Protein AF-0000000075214097 (afdb_homodimer)

Nearest PDB structures (foldseek):
  3n75-assembly1_A  TM=7.797E-01  e=4.223E-23  Escherichia coli K-12
  5xx1-assembly1_I  TM=7.774E-01  e=7.825E-19  Salmonella enterica subsp. enterica serovar Typhi
  6q6i-assembly1_A  TM=7.744E-01  e=2.572E-19  Pseudomonas aeruginosa
  8vr5-assembly2_B  TM=6.681E-01  e=1.565E-11  Psychrobacter cryohalolentis K5
  7lom-assembly1_A  TM=6.611E-01  e=1.716E-09  Homo sapiens

Radius of gyration: 27.34 Å; Cα contacts (8 Å, |Δi|>4): 2087; chains: 2; bounding box: 60×79×66 Å

Foldseek 3Di:
DDPVVVVVPQDFQELFWQQLSPFCVLVQDDPVPWDWDDPPPAFLLGGDPDLVVLFVLVCVLQVFPTKHKFLQALLLLLLLQCQLQDAAAFEAEEELQDFVSNLVSLQVSLYKYFYDYADADQLFFDGAEHDQVSQVVVCVVCVRHQEYEYEAPDPQAHGHQYDDPHFYEYEDQVCSCAPFPPAHHDHDGQKYKYNCRGFFQADPSIIMIGGRNPSRVVSSSVSSCVRGDSTHTVSRSVRSSSRSVCCVPVSVLVVVVVVLLVVLQPQDFDAWHQDDHRGSQKTKIFNQFWPAFQQVLQCCCCPVLSHHFHFGFGGTTIGGHHSSDDPVRSVSVSVSRHVVRVPIDTHHGDTHDHLDDQDSIDRFYADPDWDWAFLVPQAQFFARKFKDFPPPNRGSHTGRDGHHPSSSVNQVVGVVSPTHIAIPVRPPPTTGTTDDDD/DDPVVVVVPQDFQELFWQQLSPFCVLVQDDPVPWDWDDPPPAFLLGGDHDLVVLFVLVCVLQVFPTKHKFLQALLLLLLLQCQLQDAAAFEAEEELQDFVSNLVSLQVSLYKYFYDYADADQQFGDGAEHDQVSQVVSCVVCVRHQEYEYEAPDPQAHGHQYDDPHFYEYEDQVCSCAPFPPAHHDHDGQKYKYNCRGAFQADPSIIMIGGRNPSRVVSSSVSSCVRGDSTHTVSRSVRSSSRSVCCVPVSVLVVVVVVLLVVLQPQDFDAWHQDDHRGSQKTKIFNQFWPAFQQVLQCCCCPVLSHHFHFGFGGTTIGGHHSSDDPVRSVSVSVSRHVVRVPIDTHHGDTHDHLDDQDSIDRFYADPDWDWAFLVPQAQFFARKFKDFPPPNRGSHTGRDGHHPSSSVNQVVGVVSPTHIAIPVRPPPTTGTTDDDD

InterPro domains:
  IPR000310 Orn/Lys/Arg decarboxylase, major domain [PF01276] (15-247)
  IPR015421 Pyridoxal phosphate-dependent transferase, major domain [G3DSA:3.40.640.10] (3-251)
  IPR015424 Pyridoxal phosphate-dependent transferase [SSF53383] (10-328)
  IPR036633 Orn/Lys/Arg decarboxylase, C-terminal domain superfamily [SSF55904] (299-418)
  IPR052357 Orn/Lys/Arg decarboxylase class-I [PTHR43277] (9-423)

Solvent-accessible surface area (backbone atoms only — not comparable to full-atom values): 44249 Å² total; per-residue (Å²): 124,54,47,53,63,55,48,74,63,66,78,55,47,62,28,22,48,27,8,23,55,58,41,70,90,70,67,62,65,31,46,81,50,46,40,54,81,45,90,90,59,34,38,88,81,63,47,79,41,30,54,35,52,42,27,49,48,48,16,62,75,71,68,34,73,41,36,42,83,27,73,24,15,37,44,29,38,46,35,12,48,50,60,42,70,50,57,72,61,36,36,30,36,32,35,54,75,28,44,47,47,57,54,48,40,32,31,77,35,46,22,36,38,34,54,43,76,49,42,68,40,44,60,60,54,46,69,44,35,53,54,59,68,60,52,52,50,54,46,69,76,37,78,73,44,58,33,38,38,39,51,33,29,30,93,65,17,23,61,47,89,56,84,69,97,51,52,29,38,32,44,14,38,70,34,46,51,34,59,40,54,95,45,50,72,53,82,79,44,38,34,38,26,18,12,36,6,50,35,29,53,20,46,50,24,29,16,36,33,32,28,53,38,72,90,41,47,66,44,29,52,53,33,42,57,65,45,31,33,90,51,60,34,43,38,52,51,33,21,44,39,48,28,47,55,44,57,73,71,47,47,70,55,39,43,55,50,49,51,52,46,51,56,57,70,63,59,85,60,90,40,44,40,75,54,90,54,63,32,70,46,31,41,37,41,30,30,35,36,25,79,53,41,7,38,55,52,47,47,47,36,37,72,75,66,31,33,40,61,52,39,55,35,54,21,21,30,34,32,36,57,38,87,34,61,49,72,66,56,54,50,50,48,50,49,52,52,52,59,53,30,73,73,56,49,80,30,83,57,68,77,38,77,75,79,57,75,84,63,60,57,49,56,42,48,68,64,92,64,55,37,81,28,45,51,90,68,35,56,76,36,35,26,36,35,45,30,22,38,59,74,80,37,31,51,60,38,46,27,56,35,62,35,41,64,64,44,50,51,49,53,52,51,41,42,73,44,56,24,48,64,48,35,69,85,62,45,57,86,56,28,42,44,21,45,67,75,131,124,53,48,55,64,56,48,74,61,67,77,53,46,62,29,21,51,26,9,24,55,58,40,72,89,69,67,62,67,32,47,81,50,46,38,54,80,43,92,89,59,34,38,90,82,63,48,79,42,32,52,34,51,43,26,50,47,48,17,62,75,70,67,35,75,42,36,41,82,27,72,23,14,39,42,30,38,46,34,13,48,49,60,42,69,50,56,72,59,37,35,31,36,32,35,55,75,28,44,47,47,56,52,46,41,33,31,77,37,47,22,36,37,34,54,41,76,49,42,68,42,43,60,61,54,48,68,44,35,54,53,58,68,61,51,53,51,53,48,68,76,37,77,74,44,56,34,38,39,40,49,33,30,28,92,66,17,23,60,45,92,55,85,68,96,52,51,28,38,30,44,13,40,70,35,48,50,34,61,41,54,96,45,48,72,54,85,80,45,38,34,38,25,19,12,36,6,49,35,29,51,21,46,51,23,28,15,36,36,32,27,52,39,71,88,40,48,67,43,29,52,54,34,43,56,65,46,30,34,90,51,61,33,42,39,52,52,33,21,46,38,49,28,47,52,44,57,74,71,46,45,70,54,39,45,57,48,48,52,54,46,52,57,56,68,63,59,85,58,91,40,45,40,74,55,90,54,62,33,70,46,32,41,36,40,30,31,34,36,26,79,54,41,8,39,54,50,48,46,47,35,37,71,76,67,32,34,39,62,53,39,56,35,54,19,22,29,32,31,35,58,38,86,32,61,51,73,66,56,55,50,51,50,49,50,51,53,52,59,54,29,72,72,56,49,78,29,84,57,66,77,38,76,73,78,57,75,84,62,60,57,48,56,41,48,66,63,92,66,54,37,81,30,45,50,89,67,35,58,76,37,37,26,35,37,44,30,24,38,57,75,82,38,31,51,59,39,46,28,56,36,62,35,42,65,64,43,51,51,48,53,51,51,41,43,73,43,57,24,48,66,47,36,72,85,63,45,56,86,56,28,43,45,21,47,66,75,131

Structure (mmCIF, N/CA/C/O backbone):
data_AF-0000000075214097-model_v1
#
loop_
_entity.id
_entity.type
_entity.pdbx_description
1 polymer 'Arginine/lysine/ornithine decarboxylase'
#
loop_
_atom_site.group_PDB
_atom_site.id
_atom_site.type_symbol
_atom_site.label_atom_id
_atom_site.label_alt_id
_atom_site.label_comp_id
_atom_site.label_asym_id
_atom_site.label_entity_id
_atom_site.label_seq_id
_atom_site.pdbx_PDB_ins_code
_atom_site.Cartn_x
_atom_site.Cartn_y
_atom_site.Cartn_z
_atom_site.occupancy
_atom_site.B_iso_or_equiv
_atom_site.auth_seq_id
_atom_site.auth_comp_id
_atom_site.auth_asym_id
_atom_site.auth_atom_id
_atom_site.pdbx_PDB_model_num
ATOM 1 N N . MET A 1 1 ? -21.297 -0.628 -16.516 1 75.25 1 MET A N 1
ATOM 2 C CA . MET A 1 1 ? -21.547 -1.073 -15.148 1 75.25 1 MET A CA 1
ATOM 3 C C . MET A 1 1 ? -20.406 -0.669 -14.219 1 75.25 1 MET A C 1
ATOM 5 O O . MET A 1 1 ? -19.234 -0.774 -14.586 1 75.25 1 MET A O 1
ATOM 9 N N . ASN A 1 2 ? -20.766 -0.105 -13.117 1 88.5 2 ASN A N 1
ATOM 10 C CA . ASN A 1 2 ? -19.719 0.339 -12.195 1 88.5 2 ASN A CA 1
ATOM 11 C C . ASN A 1 2 ? -19.281 -0.787 -11.266 1 88.5 2 ASN A C 1
ATOM 13 O O . ASN A 1 2 ? -19.906 -1.842 -11.211 1 88.5 2 ASN A O 1
ATOM 17 N N . LEU A 1 3 ? -18.125 -0.649 -10.805 1 87.69 3 LEU A N 1
ATOM 18 C CA . LEU A 1 3 ? -17.516 -1.663 -9.953 1 87.69 3 LEU A CA 1
ATOM 19 C C . LEU A 1 3 ? -18.438 -2.041 -8.797 1 87.69 3 LEU A C 1
ATOM 21 O O . LEU A 1 3 ? -18.625 -3.227 -8.516 1 87.69 3 LEU A O 1
ATOM 25 N N . HIS A 1 4 ? -19.078 -1.095 -8.227 1 88.88 4 HIS A N 1
ATOM 26 C CA . HIS A 1 4 ? -19.953 -1.3 -7.078 1 88.88 4 HIS A CA 1
ATOM 27 C C . HIS A 1 4 ? -21.094 -2.242 -7.418 1 88.88 4 HIS A C 1
ATOM 29 O O . HIS A 1 4 ? -21.344 -3.211 -6.699 1 88.88 4 HIS A O 1
ATOM 35 N N . ASP A 1 5 ? -21.75 -1.988 -8.492 1 89.44 5 ASP A N 1
ATOM 36 C CA . ASP A 1 5 ? -22.906 -2.789 -8.906 1 89.44 5 ASP A CA 1
ATOM 37 C C . ASP A 1 5 ? -22.484 -4.215 -9.258 1 89.44 5 ASP A C 1
ATOM 39 O O . ASP A 1 5 ? -23.172 -5.176 -8.922 1 89.44 5 ASP A O 1
ATOM 43 N N . LYS A 1 6 ? -21.391 -4.355 -9.898 1 89.06 6 LYS A N 1
ATOM 44 C CA . LYS A 1 6 ? -20.891 -5.672 -10.305 1 89.06 6 LYS A CA 1
ATOM 45 C C . LYS A 1 6 ? -20.562 -6.527 -9.086 1 89.06 6 LYS A C 1
ATOM 47 O O . LYS A 1 6 ? -20.859 -7.727 -9.062 1 89.06 6 LYS A O 1
ATOM 52 N N . LEU A 1 7 ? -19.984 -5.93 -8.109 1 89.94 7 LEU A N 1
ATOM 53 C CA . LEU A 1 7 ? -19.562 -6.652 -6.91 1 89.94 7 LEU A CA 1
ATOM 54 C C . LEU A 1 7 ? -20.781 -7.133 -6.117 1 89.94 7 LEU A C 1
ATOM 56 O O . LEU A 1 7 ? -20.75 -8.203 -5.512 1 89.94 7 LEU A O 1
ATOM 60 N N . LYS A 1 8 ? -21.812 -6.438 -6.133 1 86.69 8 LYS A N 1
ATOM 61 C CA . LYS A 1 8 ? -23.031 -6.797 -5.406 1 86.69 8 LYS A CA 1
ATOM 62 C C . LYS A 1 8 ? -23.734 -7.988 -6.051 1 86.69 8 LYS A C 1
ATOM 64 O O . LYS A 1 8 ? -24.5 -8.688 -5.398 1 86.69 8 LYS A O 1
ATOM 69 N N . ASP A 1 9 ? -23.375 -8.258 -7.297 1 87.25 9 ASP A N 1
ATOM 70 C CA . ASP A 1 9 ? -24.109 -9.242 -8.07 1 87.25 9 ASP A CA 1
ATOM 71 C C . ASP A 1 9 ? -23.328 -10.547 -8.203 1 87.25 9 ASP A C 1
ATOM 73 O O . ASP A 1 9 ? -23.688 -11.422 -8.984 1 87.25 9 ASP A O 1
ATOM 77 N N . ILE A 1 10 ? -22.344 -10.68 -7.445 1 87.81 10 ILE A N 1
ATOM 78 C CA . ILE A 1 10 ? -21.547 -11.898 -7.531 1 87.81 10 ILE A CA 1
ATOM 79 C C . ILE A 1 10 ? -22.391 -13.086 -7.043 1 87.81 10 ILE A C 1
ATOM 81 O O . ILE A 1 10 ? -22.953 -13.047 -5.945 1 87.81 10 ILE A O 1
ATOM 85 N N . ASP A 1 11 ? -22.438 -14.18 -7.867 1 89.06 11 ASP A N 1
ATOM 86 C CA . ASP A 1 11 ? -23.281 -15.305 -7.512 1 89.06 11 ASP A CA 1
ATOM 87 C C . ASP A 1 11 ? -22.516 -16.625 -7.605 1 89.06 11 ASP A C 1
ATOM 89 O O . ASP A 1 11 ? -23.125 -17.703 -7.562 1 89.06 11 ASP A O 1
ATOM 93 N N . THR A 1 12 ? -21.25 -16.609 -7.754 1 93.25 12 THR A N 1
ATOM 94 C CA . THR A 1 12 ? -20.453 -17.812 -7.844 1 93.25 12 THR A CA 1
ATOM 95 C C . THR A 1 12 ? -19.812 -18.141 -6.496 1 93.25 12 THR A C 1
ATOM 97 O O . THR A 1 12 ? -19.562 -17.234 -5.688 1 93.25 12 THR A O 1
ATOM 100 N N . TYR A 1 13 ? -19.625 -19.422 -6.215 1 95.81 13 TYR A N 1
ATOM 101 C CA . TYR A 1 13 ? -18.875 -19.844 -5.035 1 95.81 13 TYR A CA 1
ATOM 102 C C . TYR A 1 13 ? -17.375 -19.625 -5.246 1 95.81 13 TYR A C 1
ATOM 104 O O . TYR A 1 13 ? -16.828 -20 -6.289 1 95.81 13 TYR A O 1
ATOM 112 N N . PRO A 1 14 ? -16.734 -19.062 -4.281 1 96.38 14 PRO A N 1
ATOM 113 C CA . PRO A 1 14 ? -15.352 -18.625 -4.477 1 96.38 14 PRO A CA 1
ATOM 114 C C . PRO A 1 14 ? -14.344 -19.703 -4.082 1 96.38 14 PRO A C 1
ATOM 116 O O . PRO A 1 14 ? -13.758 -19.641 -2.998 1 96.38 14 PRO A O 1
ATOM 119 N N . PHE A 1 15 ? -14.023 -20.594 -4.965 1 97.69 15 PHE A N 1
ATOM 120 C CA . PHE A 1 15 ? -12.844 -21.422 -4.715 1 97.69 15 PHE A CA 1
ATOM 121 C C . PHE A 1 15 ? -11.57 -20.703 -5.129 1 97.69 15 PHE A C 1
ATOM 123 O O . PHE A 1 15 ? -10.766 -21.234 -5.887 1 97.69 15 PHE A O 1
ATOM 130 N N . HIS A 1 16 ? -11.5 -19.547 -4.707 1 96.31 16 HIS A N 1
ATOM 131 C CA . HIS A 1 16 ? -10.391 -18.625 -4.875 1 96.31 16 HIS A CA 1
ATOM 132 C C . HIS A 1 16 ? -10.227 -17.734 -3.648 1 96.31 16 HIS A C 1
ATOM 134 O O . HIS A 1 16 ? -11.062 -17.766 -2.738 1 96.31 16 HIS A O 1
ATOM 140 N N . MET A 1 17 ? -9.133 -17.031 -3.523 1 95 17 MET A N 1
ATOM 141 C CA . MET A 1 17 ? -8.945 -16.047 -2.465 1 95 17 MET A CA 1
ATOM 142 C C . MET A 1 17 ? -10.016 -14.961 -2.537 1 95 17 MET A C 1
ATOM 144 O O . MET A 1 17 ? -10.578 -14.703 -3.604 1 95 17 MET A O 1
ATOM 148 N N . PRO A 1 18 ? -10.367 -14.289 -1.424 1 97 18 PRO A N 1
ATOM 149 C CA . PRO A 1 18 ? -9.641 -14.289 -0.15 1 97 18 PRO A CA 1
ATOM 150 C C . PRO A 1 18 ? -10.039 -15.461 0.75 1 97 18 PRO A C 1
ATOM 152 O O . PRO A 1 18 ? -10.992 -16.188 0.445 1 97 18 PRO A O 1
ATOM 155 N N . GLY A 1 19 ? -9.25 -15.617 1.762 1 97.62 19 GLY A N 1
ATOM 156 C CA . GLY A 1 19 ? -9.336 -16.797 2.605 1 97.62 19 GLY A CA 1
ATOM 157 C C . GLY A 1 19 ? -10.609 -16.844 3.426 1 97.62 19 GLY A C 1
ATOM 158 O O . GLY A 1 19 ? -11.086 -17.938 3.775 1 97.62 19 GLY A O 1
ATOM 159 N N . HIS A 1 20 ? -11.227 -15.727 3.721 1 97.06 20 HIS A N 1
ATOM 160 C CA . HIS A 1 20 ? -12.43 -15.711 4.547 1 97.06 20 HIS A CA 1
ATOM 161 C C . HIS A 1 20 ? -13.656 -16.094 3.729 1 97.06 20 HIS A C 1
ATOM 163 O O . HIS A 1 20 ? -14.711 -16.391 4.293 1 97.06 20 HIS A O 1
ATOM 169 N N . LYS A 1 21 ? -13.555 -16.172 2.398 1 96.56 21 LYS A N 1
ATOM 170 C CA . LYS A 1 21 ? -14.594 -16.656 1.495 1 96.56 21 LYS A CA 1
ATOM 171 C C . LYS A 1 21 ? -15.898 -15.891 1.678 1 96.56 21 LYS A C 1
ATOM 173 O O . LYS A 1 21 ? -16.984 -16.422 1.444 1 96.56 21 LYS A O 1
ATOM 178 N N . ARG A 1 22 ? -15.805 -14.672 2.172 1 93.44 22 ARG A N 1
ATOM 179 C CA . ARG A 1 22 ? -16.969 -13.844 2.471 1 93.44 22 ARG A CA 1
ATOM 180 C C . ARG A 1 22 ? -17.906 -14.547 3.447 1 93.44 22 ARG A C 1
ATOM 182 O O . ARG A 1 22 ? -19.125 -14.352 3.393 1 93.44 22 ARG A O 1
ATOM 189 N N . ASN A 1 23 ? -17.266 -15.406 4.258 1 94.88 23 ASN A N 1
ATOM 190 C CA . ASN A 1 23 ? -18 -16.109 5.305 1 94.88 23 ASN A CA 1
ATOM 191 C C . ASN A 1 23 ? -18.234 -15.219 6.523 1 94.88 23 ASN A C 1
ATOM 193 O O . ASN A 1 23 ? -17.281 -14.781 7.164 1 94.88 23 ASN A O 1
ATOM 197 N N . ASP A 1 24 ? -19.422 -15.008 6.961 1 92.94 24 ASP A N 1
ATOM 198 C CA . ASP A 1 24 ? -19.797 -14.086 8.031 1 92.94 24 ASP A CA 1
ATOM 199 C C . ASP A 1 24 ? -19.359 -14.625 9.391 1 92.94 24 ASP A C 1
ATOM 201 O O . ASP A 1 24 ? -19.344 -13.891 10.383 1 92.94 24 ASP A O 1
ATOM 205 N N . LYS A 1 25 ? -19.031 -15.836 9.438 1 93.44 25 LYS A N 1
ATOM 206 C CA . LYS A 1 25 ? -18.688 -16.469 10.711 1 93.44 25 LYS A CA 1
ATOM 207 C C . LYS A 1 25 ? -17.469 -15.789 11.344 1 93.44 25 LYS A C 1
ATOM 209 O O . LYS A 1 25 ? -17.281 -15.852 12.562 1 93.44 25 LYS A O 1
ATOM 214 N N . PHE A 1 26 ? -16.672 -15.117 10.531 1 94.62 26 PHE A N 1
ATOM 215 C CA . PHE A 1 26 ? -15.438 -14.539 11.062 1 94.62 26 PHE A CA 1
ATOM 216 C C . PHE A 1 26 ? -15.695 -13.164 11.648 1 94.62 26 PHE A C 1
ATOM 218 O O . PHE A 1 26 ? -14.836 -12.602 12.328 1 94.62 26 PHE A O 1
ATOM 225 N N . GLY A 1 27 ? -16.828 -12.508 11.383 1 92.62 27 GLY A N 1
ATOM 226 C CA . GLY A 1 27 ? -17.203 -11.242 11.992 1 92.62 27 GLY A CA 1
ATOM 227 C C . GLY A 1 27 ? -16.328 -10.086 11.555 1 92.62 27 GLY A C 1
ATOM 228 O O . GLY A 1 27 ? -16.016 -9.195 12.359 1 92.62 27 GLY A O 1
ATOM 229 N N . ILE A 1 28 ? -15.836 -10.133 10.344 1 91.69 28 ILE A N 1
ATOM 230 C CA . ILE A 1 28 ? -14.992 -9.055 9.828 1 91.69 28 ILE A CA 1
ATOM 231 C C . ILE A 1 28 ? -15.836 -7.816 9.562 1 91.69 28 ILE A C 1
ATOM 233 O O . ILE A 1 28 ? -16.812 -7.875 8.812 1 91.69 28 ILE A O 1
ATOM 237 N N . LEU A 1 29 ? -15.445 -6.68 10.086 1 87.75 29 LEU A N 1
ATOM 238 C CA . LEU A 1 29 ? -16.219 -5.445 10 1 87.75 29 LEU A CA 1
ATOM 239 C C . LEU A 1 29 ? -15.734 -4.59 8.828 1 87.75 29 LEU A C 1
ATOM 241 O O . LEU A 1 29 ? -14.711 -4.887 8.219 1 87.75 29 LEU A O 1
ATOM 245 N N . GLY A 1 30 ? -16.562 -3.551 8.562 1 90.31 30 GLY A N 1
ATOM 246 C CA . GLY A 1 30 ? -16.266 -2.715 7.406 1 90.31 30 GLY A CA 1
ATOM 247 C C . GLY A 1 30 ? -16.109 -1.246 7.754 1 90.31 30 GLY A C 1
ATOM 248 O O . GLY A 1 30 ? -15.344 -0.89 8.648 1 90.31 30 GLY A O 1
ATOM 249 N N . SER A 1 31 ? -16.875 -0.39 7.074 1 88.06 31 SER A N 1
ATOM 250 C CA . SER A 1 31 ? -16.719 1.06 7.145 1 88.06 31 SER A CA 1
ATOM 251 C C . SER A 1 31 ? -17.094 1.591 8.523 1 88.06 31 SER A C 1
ATOM 253 O O . SER A 1 31 ? -16.656 2.67 8.922 1 88.06 31 SER A O 1
ATOM 255 N N . GLU A 1 32 ? -17.797 0.871 9.305 1 89.38 32 GLU A N 1
ATOM 256 C CA . GLU A 1 32 ? -18.328 1.339 10.586 1 89.38 32 GLU A CA 1
ATOM 257 C C . GLU A 1 32 ? -17.203 1.49 11.617 1 89.38 32 GLU A C 1
ATOM 259 O O . GLU A 1 32 ? -17.391 2.131 12.656 1 89.38 32 GLU A O 1
ATOM 264 N N . ILE A 1 33 ? -16.016 0.904 11.297 1 90.31 33 ILE A N 1
ATOM 265 C CA . ILE A 1 33 ? -14.93 1.006 12.266 1 90.31 33 ILE A CA 1
ATOM 266 C C . ILE A 1 33 ? -13.773 1.81 11.656 1 90.31 33 ILE A C 1
ATOM 268 O O . ILE A 1 33 ? -12.688 1.864 12.227 1 90.31 33 ILE A O 1
ATOM 272 N N . ASP A 1 34 ? -14.016 2.352 10.539 1 92.31 34 ASP A N 1
ATOM 273 C CA . ASP A 1 34 ? -12.953 3.037 9.812 1 92.31 34 ASP A CA 1
ATOM 274 C C . ASP A 1 34 ? -12.562 4.336 10.508 1 92.31 34 ASP A C 1
ATOM 276 O O . ASP A 1 34 ? -13.406 5.203 10.734 1 92.31 34 ASP A O 1
ATOM 280 N N . ILE A 1 35 ? -11.297 4.422 10.859 1 86.19 35 ILE A N 1
ATOM 281 C CA . ILE A 1 35 ? -10.727 5.602 11.5 1 86.19 35 ILE A CA 1
ATOM 282 C C . ILE A 1 35 ? -9.312 5.844 10.977 1 86.19 35 ILE A C 1
ATOM 284 O O . ILE A 1 35 ? -8.797 5.051 10.188 1 86.19 35 ILE A O 1
ATOM 288 N N . THR A 1 36 ? -8.742 6.938 11.328 1 83.12 36 THR A N 1
ATOM 289 C CA . THR A 1 36 ? -7.316 7.199 11.156 1 83.12 36 THR A CA 1
ATOM 290 C C . THR A 1 36 ? -6.566 7.008 12.469 1 83.12 36 THR A C 1
ATOM 292 O O . THR A 1 36 ? -7.117 6.477 13.438 1 83.12 36 THR A O 1
ATOM 295 N N . GLU A 1 37 ? -5.242 7.363 12.391 1 81.62 37 GLU A N 1
ATOM 296 C CA . GLU A 1 37 ? -4.473 7.309 13.633 1 81.62 37 GLU A CA 1
ATOM 297 C C . GLU A 1 37 ? -4.891 8.422 14.594 1 81.62 37 GLU A C 1
ATOM 299 O O . GLU A 1 37 ? -4.609 9.594 14.344 1 81.62 37 GLU A O 1
ATOM 304 N N . ILE A 1 38 ? -5.719 8.062 15.539 1 78.75 38 ILE A N 1
ATOM 305 C CA . ILE A 1 38 ? -6.164 9 16.562 1 78.75 38 ILE A CA 1
ATOM 306 C C . ILE A 1 38 ? -5.652 8.555 17.938 1 78.75 38 ILE A C 1
ATOM 308 O O . ILE A 1 38 ? -5.027 7.496 18.047 1 78.75 38 ILE A O 1
ATOM 312 N N . ASP A 1 39 ? -5.816 9.352 18.859 1 76.56 39 ASP A N 1
ATOM 313 C CA . ASP A 1 39 ? -5.324 9.07 20.203 1 76.56 39 ASP A CA 1
ATOM 314 C C . ASP A 1 39 ? -5.812 7.715 20.688 1 76.56 39 ASP A C 1
ATOM 316 O O . ASP A 1 39 ? -6.977 7.359 20.5 1 76.56 39 ASP A O 1
ATOM 320 N N . ASP A 1 40 ? -4.945 6.949 21.172 1 75.62 40 ASP A N 1
ATOM 321 C CA . ASP A 1 40 ? -5.223 5.684 21.844 1 75.62 40 ASP A CA 1
ATOM 322 C C . ASP A 1 40 ? -5.316 4.539 20.828 1 75.62 40 ASP A C 1
ATOM 324 O O . ASP A 1 40 ? -5.473 3.379 21.219 1 75.62 40 ASP A O 1
ATOM 328 N N . PHE A 1 41 ? -5.207 4.844 19.609 1 83 41 PHE A N 1
ATOM 329 C CA . PHE A 1 41 ? -5.363 3.76 18.656 1 83 41 PHE A CA 1
ATOM 330 C C . PHE A 1 41 ? -4.039 3.447 17.969 1 83 41 PHE A C 1
ATOM 332 O O . PHE A 1 41 ? -4.012 2.795 16.922 1 83 41 PHE A O 1
ATOM 339 N N . ASP A 1 42 ? -3.004 3.887 18.547 1 84.38 42 ASP A N 1
ATOM 340 C CA . ASP A 1 42 ? -1.665 3.434 18.172 1 84.38 42 ASP A CA 1
ATOM 341 C C . ASP A 1 42 ? -1.251 3.98 16.812 1 84.38 42 ASP A C 1
ATOM 343 O O . ASP A 1 42 ? -1.905 4.875 16.266 1 84.38 42 ASP A O 1
ATOM 347 N N . ASN A 1 43 ? -0.027 3.744 16.359 1 80.5 43 ASN A N 1
ATOM 348 C CA . ASN A 1 43 ? 0.61 4.113 15.094 1 80.5 43 ASN A CA 1
ATOM 349 C C . ASN A 1 43 ? 1.379 2.939 14.492 1 80.5 43 ASN A C 1
ATOM 351 O O . ASN A 1 43 ? 2.326 2.438 15.094 1 80.5 43 ASN A O 1
ATOM 355 N N . LEU A 1 44 ? 0.912 2.535 13.352 1 83.94 44 LEU A N 1
ATOM 356 C CA . LEU A 1 44 ? 1.504 1.357 12.727 1 83.94 44 LEU A CA 1
ATOM 357 C C . LEU A 1 44 ? 3.008 1.532 12.555 1 83.94 44 LEU A C 1
ATOM 359 O O . LEU A 1 44 ? 3.766 0.563 12.641 1 83.94 44 LEU A O 1
ATOM 363 N N . HIS A 1 45 ? 3.422 2.709 12.242 1 83.12 45 HIS A N 1
ATOM 364 C CA . HIS A 1 45 ? 4.828 2.971 11.961 1 83.12 45 HIS A CA 1
ATOM 365 C C . HIS A 1 45 ? 5.625 3.15 13.25 1 83.12 45 HIS A C 1
ATOM 367 O O . HIS A 1 45 ? 6.852 3.268 13.211 1 83.12 45 HIS A O 1
ATOM 373 N N . SER A 1 46 ? 5.02 3.191 14.32 1 86.12 46 SER A N 1
ATOM 374 C CA . SER A 1 46 ? 5.609 3.174 15.656 1 86.12 46 SER A CA 1
ATOM 375 C C . SER A 1 46 ? 4.652 2.566 16.672 1 86.12 46 SER A C 1
ATOM 377 O O . SER A 1 46 ? 4.234 3.24 17.625 1 86.12 46 SER A O 1
ATOM 379 N N . PRO A 1 47 ? 4.426 1.304 16.547 1 86.44 47 PRO A N 1
ATOM 380 C CA . PRO A 1 47 ? 3.379 0.685 17.359 1 86.44 47 PRO A CA 1
ATOM 381 C C . PRO A 1 47 ? 3.791 0.512 18.812 1 86.44 47 PRO A C 1
ATOM 383 O O . PRO A 1 47 ? 4.934 0.15 19.094 1 86.44 47 PRO A O 1
ATOM 386 N N . SER A 1 48 ? 2.92 0.777 19.734 1 86.31 48 SER A N 1
ATOM 387 C CA . SER A 1 48 ? 3.182 0.649 21.156 1 86.31 48 SER A CA 1
ATOM 388 C C . SER A 1 48 ? 1.933 0.204 21.922 1 86.31 48 SER A C 1
ATOM 390 O O . SER A 1 48 ? 1.976 -0.008 23.125 1 86.31 48 SER A O 1
ATOM 392 N N . GLY A 1 49 ? 0.808 -0.017 21.219 1 91.75 49 GLY A N 1
ATOM 393 C CA . GLY A 1 49 ? -0.465 -0.369 21.828 1 91.75 49 GLY A CA 1
ATOM 394 C C . GLY A 1 49 ? -1.185 -1.488 21.094 1 91.75 49 GLY A C 1
ATOM 395 O O . GLY A 1 49 ? -0.664 -2.6 20.984 1 91.75 49 GLY A O 1
ATOM 396 N N . VAL A 1 50 ? -2.34 -1.153 20.594 1 91.69 50 VAL A N 1
ATOM 397 C CA . VAL A 1 50 ? -3.227 -2.176 20.062 1 91.69 50 VAL A CA 1
ATOM 398 C C . VAL A 1 50 ? -2.617 -2.768 18.781 1 91.69 50 VAL A C 1
ATOM 400 O O . VAL A 1 50 ? -2.787 -3.957 18.5 1 91.69 50 VAL A O 1
ATOM 403 N N . ILE A 1 51 ? -1.989 -1.984 18.031 1 93.88 51 ILE A N 1
ATOM 404 C CA . ILE A 1 51 ? -1.354 -2.498 16.828 1 93.88 51 ILE A CA 1
ATOM 405 C C . ILE A 1 51 ? -0.167 -3.383 17.203 1 93.88 51 ILE A C 1
ATOM 407 O O . ILE A 1 51 ? 0.037 -4.441 16.609 1 93.88 51 ILE A O 1
ATOM 411 N N . LYS A 1 52 ? 0.629 -2.936 18.156 1 94.38 52 LYS A N 1
ATOM 412 C CA . LYS A 1 52 ? 1.722 -3.758 18.672 1 94.38 52 LYS A CA 1
ATOM 413 C C . LYS A 1 52 ? 1.211 -5.109 19.156 1 94.38 52 LYS A C 1
ATOM 415 O O . LYS A 1 52 ? 1.829 -6.145 18.891 1 94.38 52 LYS A O 1
ATOM 420 N N . ASN A 1 53 ? 0.088 -5.09 19.844 1 96.31 53 ASN A N 1
ATOM 421 C CA . ASN A 1 53 ? -0.524 -6.328 20.312 1 96.31 53 ASN A CA 1
ATOM 422 C C . ASN A 1 53 ? -0.83 -7.277 19.156 1 96.31 53 ASN A C 1
ATOM 424 O O . ASN A 1 53 ? -0.613 -8.484 19.266 1 96.31 53 ASN A O 1
ATOM 428 N N . THR A 1 54 ? -1.356 -6.754 18.125 1 97.38 54 THR A N 1
ATOM 429 C CA . THR A 1 54 ? -1.644 -7.559 16.938 1 97.38 54 THR A CA 1
ATOM 430 C C . THR A 1 54 ? -0.357 -8.133 16.344 1 97.38 54 THR A C 1
ATOM 432 O O . THR A 1 54 ? -0.309 -9.305 15.977 1 97.38 54 THR A O 1
ATOM 435 N N . GLU A 1 55 ? 0.687 -7.324 16.266 1 98.06 55 GLU A N 1
ATOM 436 C CA . GLU A 1 55 ? 1.971 -7.801 15.758 1 98.06 55 GLU A CA 1
ATOM 437 C C . GLU A 1 55 ? 2.557 -8.875 16.672 1 98.06 55 GLU A C 1
ATOM 439 O O . GLU A 1 55 ? 3.189 -9.82 16.188 1 98.06 55 GLU A O 1
ATOM 444 N N . ASP A 1 56 ? 2.359 -8.727 17.922 1 97.75 56 ASP A N 1
ATOM 445 C CA . ASP A 1 56 ? 2.822 -9.734 18.875 1 97.75 56 ASP A CA 1
ATOM 446 C C . ASP A 1 56 ? 2.074 -11.047 18.688 1 97.75 56 ASP A C 1
ATOM 448 O O . ASP A 1 56 ? 2.652 -12.125 18.844 1 97.75 56 ASP A O 1
ATOM 452 N N . LYS A 1 57 ? 0.799 -10.977 18.438 1 98.06 57 LYS A N 1
ATOM 453 C CA . LYS A 1 57 ? 0.047 -12.188 18.125 1 98.06 57 LYS A CA 1
ATOM 454 C C . LYS A 1 57 ? 0.624 -12.883 16.891 1 98.06 57 LYS A C 1
ATOM 456 O O . LYS A 1 57 ? 0.778 -14.102 16.875 1 98.06 57 LYS A O 1
ATOM 461 N N . LEU A 1 58 ? 0.93 -12.078 15.906 1 98.56 58 LEU A N 1
ATOM 462 C CA . LEU A 1 58 ? 1.533 -12.625 14.695 1 98.56 58 LEU A CA 1
ATOM 463 C C . LEU A 1 58 ? 2.871 -13.289 15.008 1 98.56 58 LEU A C 1
ATOM 465 O O . LEU A 1 58 ? 3.141 -14.398 14.547 1 98.56 58 LEU A O 1
ATOM 469 N N . LYS A 1 59 ? 3.707 -12.602 15.75 1 98.31 59 LYS A N 1
ATOM 470 C CA . LYS A 1 59 ? 4.984 -13.156 16.188 1 98.31 59 LYS A CA 1
ATOM 471 C C . LYS A 1 59 ? 4.793 -14.508 16.875 1 98.31 59 LYS A C 1
ATOM 473 O O . LYS A 1 59 ? 5.547 -15.445 16.609 1 98.31 59 LYS A O 1
ATOM 478 N N . SER A 1 60 ? 3.795 -14.586 17.672 1 97.81 60 SER A N 1
ATOM 479 C CA . SER A 1 60 ? 3.518 -15.812 18.406 1 97.81 60 SER A CA 1
ATOM 480 C C . SER A 1 60 ? 3.057 -16.922 17.469 1 97.81 60 SER A C 1
ATOM 482 O O . SER A 1 60 ? 3.453 -18.078 17.625 1 97.81 60 SER A O 1
ATOM 484 N N . ILE A 1 61 ? 2.242 -16.578 16.547 1 97.81 61 ILE A N 1
ATOM 485 C CA . ILE A 1 61 ? 1.693 -17.547 15.602 1 97.81 61 ILE A CA 1
ATOM 486 C C . ILE A 1 61 ? 2.82 -18.156 14.766 1 97.81 61 ILE A C 1
ATOM 488 O O . ILE A 1 61 ? 2.865 -19.375 14.562 1 97.81 61 ILE A O 1
ATOM 492 N N . TYR A 1 62 ? 3.766 -17.344 14.344 1 98.25 62 TYR A N 1
ATOM 493 C CA . TYR A 1 62 ? 4.758 -17.797 13.383 1 98.25 62 TYR A CA 1
ATOM 494 C C . TYR A 1 62 ? 6.098 -18.062 14.062 1 98.25 62 TYR A C 1
ATOM 496 O O . TYR A 1 62 ? 7.039 -18.547 13.422 1 98.25 62 TYR A O 1
ATOM 504 N N . LYS A 1 63 ? 6.191 -17.719 15.328 1 97.94 63 LYS A N 1
ATOM 505 C CA . LYS A 1 63 ? 7.395 -17.938 16.125 1 97.94 63 LYS A CA 1
ATOM 506 C C . LYS A 1 63 ? 8.586 -17.188 15.531 1 97.94 63 LYS A C 1
ATOM 508 O O . LYS A 1 63 ? 9.672 -17.75 15.398 1 97.94 63 LYS A O 1
ATOM 513 N N . SER A 1 64 ? 8.344 -16.016 15.07 1 98.44 64 SER A N 1
ATOM 514 C CA . SER A 1 64 ? 9.375 -15.156 14.492 1 98.44 64 SER A CA 1
ATOM 515 C C . SER A 1 64 ? 10.055 -14.312 15.562 1 98.44 64 SER A C 1
ATOM 517 O O . SER A 1 64 ? 9.609 -14.281 16.719 1 98.44 64 SER A O 1
ATOM 519 N N . GLU A 1 65 ? 11.227 -13.719 15.219 1 98.38 65 GLU A N 1
ATOM 520 C CA . GLU A 1 65 ? 11.828 -12.688 16.062 1 98.38 65 GLU A CA 1
ATOM 521 C C . GLU A 1 65 ? 10.969 -11.43 16.109 1 98.38 65 GLU A C 1
ATOM 523 O O . GLU A 1 65 ? 10.859 -10.781 17.141 1 98.38 65 GLU A O 1
ATOM 528 N N . ARG A 1 66 ? 10.469 -11.047 15.016 1 98.19 66 ARG A N 1
ATOM 529 C CA . ARG A 1 66 ? 9.57 -9.906 14.852 1 98.19 66 ARG A CA 1
ATOM 530 C C . ARG A 1 66 ? 8.641 -10.109 13.656 1 98.19 66 ARG A C 1
ATOM 532 O O . ARG A 1 66 ? 9.039 -10.695 12.648 1 98.19 66 ARG A O 1
ATOM 539 N N . SER A 1 67 ? 7.402 -9.734 13.828 1 98.75 67 SER A N 1
ATOM 540 C CA . SER A 1 67 ? 6.438 -9.734 12.727 1 98.75 67 SER A CA 1
ATOM 541 C C . SER A 1 67 ? 5.902 -8.328 12.461 1 98.75 67 SER A C 1
ATOM 543 O O . SER A 1 67 ? 5.605 -7.582 13.398 1 98.75 67 SER A O 1
ATOM 545 N N . PHE A 1 68 ? 5.836 -7.957 11.203 1 98.69 68 PHE A N 1
ATOM 546 C CA . PHE A 1 68 ? 5.324 -6.648 10.805 1 98.69 68 PHE A CA 1
ATOM 547 C C . PHE A 1 68 ? 4.051 -6.793 9.984 1 98.69 68 PHE A C 1
ATOM 549 O O . PHE A 1 68 ? 4.004 -7.562 9.023 1 98.69 68 PHE A O 1
ATOM 556 N N . ILE A 1 69 ? 3.039 -6.035 10.375 1 98.56 69 ILE A N 1
ATOM 557 C CA . ILE A 1 69 ? 1.799 -5.957 9.609 1 98.56 69 ILE A CA 1
ATOM 558 C C . ILE A 1 69 ? 2.057 -5.246 8.281 1 98.56 69 ILE A C 1
ATOM 560 O O . ILE A 1 69 ? 2.771 -4.242 8.234 1 98.56 69 ILE A O 1
ATOM 564 N N . SER A 1 70 ? 1.531 -5.805 7.203 1 98.56 70 SER A N 1
ATOM 565 C CA . SER A 1 70 ? 1.564 -5.137 5.906 1 98.56 70 SER A CA 1
ATOM 566 C C . SER A 1 70 ? 0.158 -4.934 5.352 1 98.56 70 SER A C 1
ATOM 568 O O . SER A 1 70 ? -0.596 -5.895 5.188 1 98.56 70 SER A O 1
ATOM 570 N N . VAL A 1 71 ? -0.209 -3.699 5.059 1 98.25 71 VAL A N 1
ATOM 571 C CA . VAL A 1 71 ? -1.476 -3.375 4.414 1 98.25 71 VAL A CA 1
ATOM 572 C C . VAL A 1 71 ? -1.231 -3.018 2.947 1 98.25 71 VAL A C 1
ATOM 574 O O . VAL A 1 71 ? -2.076 -2.387 2.307 1 98.25 71 VAL A O 1
ATOM 577 N N . ASN A 1 72 ? -0.066 -3.299 2.463 1 98.44 72 ASN A N 1
ATOM 578 C CA . ASN A 1 72 ? 0.301 -3.18 1.056 1 98.44 72 ASN A CA 1
ATOM 579 C C . ASN A 1 72 ? 0.666 -4.531 0.454 1 98.44 72 ASN A C 1
ATOM 581 O O . ASN A 1 72 ? 1.581 -4.625 -0.366 1 98.44 72 ASN A O 1
ATOM 585 N N . GLY A 1 73 ? 0.046 -5.578 0.944 1 97.88 73 GLY A N 1
ATOM 586 C CA . GLY A 1 73 ? 0.204 -6.934 0.435 1 97.88 73 GLY A CA 1
ATOM 587 C C . GLY A 1 73 ? 1.594 -7.496 0.662 1 97.88 73 GLY A C 1
ATOM 588 O O . GLY A 1 73 ? 2.414 -6.887 1.351 1 97.88 73 GLY A O 1
ATOM 589 N N . SER A 1 74 ? 1.771 -8.719 0.147 1 98.44 74 SER A N 1
ATOM 590 C CA . SER A 1 74 ? 3.088 -9.344 0.166 1 98.44 74 SER A CA 1
ATOM 591 C C . SER A 1 74 ? 4.055 -8.633 -0.771 1 98.44 74 SER A C 1
ATOM 593 O O . SER A 1 74 ? 5.266 -8.633 -0.536 1 98.44 74 SER A O 1
ATOM 595 N N . SER A 1 75 ? 3.494 -7.938 -1.804 1 97.94 75 SER A N 1
ATOM 596 C CA . SER A 1 75 ? 4.324 -7.172 -2.729 1 97.94 75 SER A CA 1
ATOM 597 C C . SER A 1 75 ? 5.176 -6.145 -1.988 1 97.94 75 SER A C 1
ATOM 599 O O . SER A 1 75 ? 6.383 -6.047 -2.223 1 97.94 75 SER A O 1
ATOM 601 N N . GLY A 1 76 ? 4.469 -5.398 -1.096 1 98.19 76 GLY A N 1
ATOM 602 C CA . GLY A 1 76 ? 5.203 -4.438 -0.292 1 98.19 76 GLY A CA 1
ATOM 603 C C . GLY A 1 76 ? 6.219 -5.082 0.632 1 98.19 76 GLY A C 1
ATOM 604 O O . GLY A 1 76 ? 7.312 -4.551 0.833 1 98.19 76 GLY A O 1
ATOM 605 N N . GLY A 1 77 ? 5.879 -6.207 1.22 1 98.75 77 GLY A N 1
ATOM 606 C CA . GLY A 1 77 ? 6.781 -6.941 2.094 1 98.75 77 GLY A CA 1
ATOM 607 C C . GLY A 1 77 ? 8.016 -7.453 1.379 1 98.75 77 GLY A C 1
ATOM 608 O O . GLY A 1 77 ? 9.117 -7.426 1.937 1 98.75 77 GLY A O 1
ATOM 609 N N . ILE A 1 78 ? 7.84 -7.93 0.151 1 98.88 78 ILE A N 1
ATOM 610 C CA . ILE A 1 78 ? 8.945 -8.438 -0.654 1 98.88 78 ILE A CA 1
ATOM 611 C C . ILE A 1 78 ? 9.922 -7.305 -0.964 1 98.88 78 ILE A C 1
ATOM 613 O O . ILE A 1 78 ? 11.141 -7.477 -0.839 1 98.88 78 ILE A O 1
ATOM 617 N N . LEU A 1 79 ? 9.375 -6.148 -1.352 1 98.69 79 LEU A N 1
ATOM 618 C CA . LEU A 1 79 ? 10.219 -4.973 -1.56 1 98.69 79 LEU A CA 1
ATOM 619 C C . LEU A 1 79 ? 11.047 -4.672 -0.315 1 98.69 79 LEU A C 1
ATOM 621 O O . LEU A 1 79 ? 12.266 -4.531 -0.396 1 98.69 79 LEU A O 1
ATOM 625 N N . ALA A 1 80 ? 10.359 -4.602 0.825 1 98.75 80 ALA A N 1
ATOM 626 C CA . ALA A 1 80 ? 11.008 -4.25 2.084 1 98.75 80 ALA A CA 1
ATOM 627 C C . ALA A 1 80 ? 12.086 -5.266 2.449 1 98.75 80 ALA A C 1
ATOM 629 O O . ALA A 1 80 ? 13.188 -4.895 2.855 1 98.75 80 ALA A O 1
ATOM 630 N N . ALA A 1 81 ? 11.797 -6.547 2.285 1 98.88 81 ALA A N 1
ATOM 631 C CA . ALA A 1 81 ? 12.719 -7.621 2.648 1 98.88 81 ALA A CA 1
ATOM 632 C C . ALA A 1 81 ? 13.984 -7.566 1.803 1 98.88 81 ALA A C 1
ATOM 634 O O . ALA A 1 81 ? 15.094 -7.656 2.332 1 98.88 81 ALA A O 1
ATOM 635 N N . ILE A 1 82 ? 13.844 -7.426 0.531 1 98.88 82 ILE A N 1
ATOM 636 C CA . ILE A 1 82 ? 14.992 -7.449 -0.366 1 98.88 82 ILE A CA 1
ATOM 637 C C . ILE A 1 82 ? 15.844 -6.199 -0.144 1 98.88 82 ILE A C 1
ATOM 639 O O . ILE A 1 82 ? 17.078 -6.277 -0.099 1 98.88 82 ILE A O 1
ATOM 643 N N . PHE A 1 83 ? 15.234 -5.027 0.048 1 98.44 83 PHE A N 1
ATOM 644 C CA . PHE A 1 83 ? 15.977 -3.801 0.338 1 98.44 83 PHE A CA 1
ATOM 645 C C . PHE A 1 83 ? 16.703 -3.914 1.668 1 98.44 83 PHE A C 1
ATOM 647 O O . PHE A 1 83 ? 17.781 -3.328 1.843 1 98.44 83 PHE A O 1
ATOM 654 N N . ALA A 1 84 ? 16.125 -4.621 2.578 1 97.94 84 ALA A N 1
ATOM 655 C CA . ALA A 1 84 ? 16.734 -4.77 3.902 1 97.94 84 ALA A CA 1
ATOM 656 C C . ALA A 1 84 ? 17.984 -5.641 3.844 1 97.94 84 ALA A C 1
ATOM 658 O O . ALA A 1 84 ? 18.906 -5.469 4.645 1 97.94 84 ALA A O 1
ATOM 659 N N . VAL A 1 85 ? 18.047 -6.566 2.918 1 98.19 85 VAL A N 1
ATOM 660 C CA . VAL A 1 85 ? 19.094 -7.582 2.916 1 98.19 85 VAL A CA 1
ATOM 661 C C . VAL A 1 85 ? 20.188 -7.207 1.902 1 98.19 85 VAL A C 1
ATOM 663 O O . VAL A 1 85 ? 21.359 -7.48 2.117 1 98.19 85 VAL A O 1
ATOM 666 N N . CYS A 1 86 ? 19.797 -6.582 0.783 1 97.62 86 CYS A N 1
ATOM 667 C CA . CYS A 1 86 ? 20.703 -6.402 -0.344 1 97.62 86 CYS A CA 1
ATOM 668 C C . CYS A 1 86 ? 21.125 -4.945 -0.476 1 97.62 86 CYS A C 1
ATOM 670 O O . CYS A 1 86 ? 20.375 -4.039 -0.112 1 97.62 86 CYS A O 1
ATOM 672 N N . ASN A 1 87 ? 22.312 -4.77 -1.014 1 95.31 87 ASN A N 1
ATOM 673 C CA . ASN A 1 87 ? 22.812 -3.453 -1.389 1 95.31 87 ASN A CA 1
ATOM 674 C C . ASN A 1 87 ? 22.75 -3.236 -2.898 1 95.31 87 ASN A C 1
ATOM 676 O O . ASN A 1 87 ? 22.766 -4.195 -3.67 1 95.31 87 ASN A O 1
ATOM 680 N N . GLU A 1 88 ? 22.719 -2.035 -3.238 1 96.12 88 GLU A N 1
ATOM 681 C CA . GLU A 1 88 ? 22.641 -1.668 -4.648 1 96.12 88 GLU A CA 1
ATOM 682 C C . GLU A 1 88 ? 23.781 -2.307 -5.441 1 96.12 88 GLU A C 1
ATOM 684 O O . GLU A 1 88 ? 24.922 -2.33 -4.988 1 96.12 88 GLU A O 1
ATOM 689 N N . GLY A 1 89 ? 23.422 -2.836 -6.566 1 97.19 89 GLY A N 1
ATOM 690 C CA . GLY A 1 89 ? 24.422 -3.398 -7.465 1 97.19 89 GLY A CA 1
ATOM 691 C C . GLY A 1 89 ? 24.891 -4.777 -7.043 1 97.19 89 GLY A C 1
ATOM 692 O O . GLY A 1 89 ? 25.719 -5.395 -7.727 1 97.19 89 GLY A O 1
ATOM 693 N N . GLY A 1 90 ? 24.422 -5.332 -5.961 1 97.56 90 GLY A N 1
ATOM 694 C CA . GLY A 1 90 ? 24.828 -6.648 -5.484 1 97.56 90 GLY A CA 1
ATOM 695 C C . GLY A 1 90 ? 24.297 -7.777 -6.352 1 97.56 90 GLY A C 1
ATOM 696 O O . GLY A 1 90 ? 23.609 -7.539 -7.348 1 97.56 90 GLY A O 1
ATOM 697 N N . THR A 1 91 ? 24.719 -9.023 -6.004 1 98.44 91 THR A N 1
ATOM 698 C CA . THR A 1 91 ? 24.312 -10.227 -6.719 1 98.44 91 THR A CA 1
ATOM 699 C C . THR A 1 91 ? 23.391 -11.078 -5.852 1 98.44 91 THR A C 1
ATOM 701 O O . THR A 1 91 ? 23.641 -11.258 -4.656 1 98.44 91 THR A O 1
ATOM 704 N N . VAL A 1 92 ? 22.297 -11.57 -6.43 1 98.56 92 VAL A N 1
ATOM 705 C CA . VAL A 1 92 ? 21.375 -12.438 -5.711 1 98.56 92 VAL A CA 1
ATOM 706 C C . VAL A 1 92 ? 21.062 -13.664 -6.566 1 98.56 92 VAL A C 1
ATOM 708 O O . VAL A 1 92 ? 21.156 -13.617 -7.793 1 98.56 92 VAL A O 1
ATOM 711 N N . ILE A 1 93 ? 20.797 -14.766 -5.934 1 98.38 93 ILE A N 1
ATOM 712 C CA . ILE A 1 93 ? 20.266 -15.953 -6.59 1 98.38 93 ILE A CA 1
ATOM 713 C C . ILE A 1 93 ? 18.75 -15.984 -6.426 1 98.38 93 ILE A C 1
ATOM 715 O O . ILE A 1 93 ? 18.234 -15.891 -5.312 1 98.38 93 ILE A O 1
ATOM 719 N N . VAL A 1 94 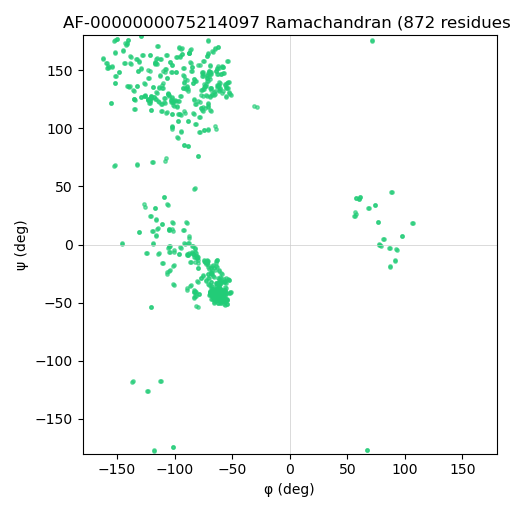? 18.031 -16.047 -7.523 1 97.94 94 VAL A N 1
ATOM 720 C CA . VAL A 1 94 ? 16.562 -15.969 -7.52 1 97.94 94 VAL A CA 1
ATOM 721 C C . VAL A 1 94 ? 15.977 -17.172 -8.25 1 97.94 94 VAL A C 1
ATOM 723 O O . VAL A 1 94 ? 16.406 -17.5 -9.359 1 97.94 94 VAL A O 1
ATOM 726 N N . ALA A 1 95 ? 15.055 -17.844 -7.605 1 97 95 ALA A N 1
ATOM 727 C CA . ALA A 1 95 ? 14.312 -18.875 -8.336 1 97 95 ALA A CA 1
ATOM 728 C C . ALA A 1 95 ? 13.531 -18.25 -9.5 1 97 95 ALA A C 1
ATOM 730 O O . ALA A 1 95 ? 12.883 -17.219 -9.336 1 97 95 ALA A O 1
ATOM 731 N N . ARG A 1 96 ? 13.547 -18.844 -10.578 1 95.44 96 ARG A N 1
ATOM 732 C CA . ARG A 1 96 ? 12.977 -18.297 -11.805 1 95.44 96 ARG A CA 1
ATOM 733 C C . ARG A 1 96 ? 11.469 -18.078 -11.656 1 95.44 96 ARG A C 1
ATOM 735 O O . ARG A 1 96 ? 10.914 -17.172 -12.266 1 95.44 96 ARG A O 1
ATOM 742 N N . ASN A 1 97 ? 10.836 -18.891 -10.82 1 96 97 ASN A N 1
ATOM 743 C CA . ASN A 1 97 ? 9.383 -18.828 -10.703 1 96 97 ASN A CA 1
ATOM 744 C C . ASN A 1 97 ? 8.945 -17.844 -9.625 1 96 97 ASN A C 1
ATOM 746 O O . ASN A 1 97 ? 7.824 -17.922 -9.117 1 96 97 ASN A O 1
ATOM 750 N N . CYS A 1 98 ? 9.852 -16.938 -9.258 1 97.69 98 CYS A N 1
ATOM 751 C CA . CYS A 1 98 ? 9.477 -15.914 -8.289 1 97.69 98 CYS A CA 1
ATOM 752 C C . CYS A 1 98 ? 8.477 -14.93 -8.891 1 97.69 98 CYS A C 1
ATOM 754 O O . CYS A 1 98 ? 8.445 -14.742 -10.109 1 97.69 98 CYS A O 1
ATOM 756 N N . HIS A 1 99 ? 7.711 -14.344 -8.023 1 97.62 99 HIS A N 1
ATOM 757 C CA . HIS A 1 99 ? 6.715 -13.328 -8.359 1 97.62 99 HIS A CA 1
ATOM 758 C C . HIS A 1 99 ? 7.371 -12.078 -8.922 1 97.62 99 HIS A C 1
ATOM 760 O O . HIS A 1 99 ? 8.508 -11.75 -8.562 1 97.62 99 HIS A O 1
ATOM 766 N N . LYS A 1 100 ? 6.73 -11.367 -9.773 1 96.75 100 LYS A N 1
ATOM 767 C CA . LYS A 1 100 ? 7.234 -10.172 -10.438 1 96.75 100 LYS A CA 1
ATOM 768 C C . LYS A 1 100 ? 7.715 -9.133 -9.422 1 96.75 100 LYS A C 1
ATOM 770 O O . LYS A 1 100 ? 8.609 -8.336 -9.711 1 96.75 100 LYS A O 1
ATOM 775 N N . SER A 1 101 ? 7.117 -9.125 -8.219 1 97.94 101 SER A N 1
ATOM 776 C CA . SER A 1 101 ? 7.527 -8.172 -7.188 1 97.94 101 SER A CA 1
ATOM 777 C C . SER A 1 101 ? 8.992 -8.367 -6.812 1 97.94 101 SER A C 1
ATOM 779 O O . SER A 1 101 ? 9.672 -7.406 -6.449 1 97.94 101 SER A O 1
ATOM 781 N N . VAL A 1 102 ? 9.469 -9.578 -6.879 1 98.62 102 VAL A N 1
ATOM 782 C CA . VAL A 1 102 ? 10.883 -9.859 -6.625 1 98.62 102 VAL A CA 1
ATOM 783 C C . VAL A 1 102 ? 11.742 -9.188 -7.695 1 98.62 102 VAL A C 1
ATOM 785 O O . VAL A 1 102 ? 12.734 -8.531 -7.379 1 98.62 102 VAL A O 1
ATOM 788 N N . TYR A 1 103 ? 11.32 -9.336 -8.938 1 98.06 103 TYR A N 1
ATOM 789 C CA . TYR A 1 103 ? 12.039 -8.719 -10.055 1 98.06 103 TYR A CA 1
ATOM 790 C C . TYR A 1 103 ? 12.023 -7.203 -9.938 1 98.06 103 TYR A C 1
ATOM 792 O O . TYR A 1 103 ? 13.016 -6.543 -10.266 1 98.06 103 TYR A O 1
ATOM 800 N N . ASN A 1 104 ? 10.906 -6.668 -9.516 1 98.06 104 ASN A N 1
ATOM 801 C CA . ASN A 1 104 ? 10.797 -5.227 -9.32 1 98.06 104 ASN A CA 1
ATOM 802 C C . ASN A 1 104 ? 11.805 -4.727 -8.289 1 98.06 104 ASN A C 1
ATOM 804 O O . ASN A 1 104 ? 12.469 -3.707 -8.508 1 98.06 104 ASN A O 1
ATOM 808 N N . ALA A 1 105 ? 11.852 -5.402 -7.164 1 98.56 105 ALA A N 1
ATOM 809 C CA . ALA A 1 105 ? 12.812 -5.027 -6.129 1 98.56 105 ALA A CA 1
ATOM 810 C C . ALA A 1 105 ? 14.242 -5.094 -6.652 1 98.56 105 ALA A C 1
ATOM 812 O O . ALA A 1 105 ? 15.055 -4.203 -6.383 1 98.56 105 ALA A O 1
ATOM 813 N N . CYS A 1 106 ? 14.547 -6.152 -7.398 1 98.5 106 CYS A N 1
ATOM 814 C CA . CYS A 1 106 ? 15.875 -6.316 -7.977 1 98.5 106 CYS A CA 1
ATOM 815 C C . CYS A 1 106 ? 16.188 -5.188 -8.953 1 98.5 106 CYS A C 1
ATOM 817 O O . CYS A 1 106 ? 17.312 -4.699 -9.008 1 98.5 106 CYS A O 1
ATOM 819 N N . MET A 1 107 ? 15.203 -4.816 -9.719 1 98 107 MET A N 1
ATOM 820 C CA . MET A 1 107 ? 15.375 -3.725 -10.672 1 98 107 MET A CA 1
ATOM 821 C C . MET A 1 107 ? 15.711 -2.422 -9.961 1 98 107 MET A C 1
ATOM 823 O O . MET A 1 107 ? 16.656 -1.724 -10.336 1 98 107 MET A O 1
ATOM 827 N N . LEU A 1 108 ? 14.961 -2.109 -8.922 1 97.88 108 LEU A N 1
ATOM 828 C CA . LEU A 1 108 ? 15.133 -0.857 -8.195 1 97.88 108 LEU A CA 1
ATOM 829 C C . LEU A 1 108 ? 16.516 -0.782 -7.562 1 97.88 108 LEU A C 1
ATOM 831 O O . LEU A 1 108 ? 17.109 0.297 -7.48 1 97.88 108 LEU A O 1
ATOM 835 N N . LEU A 1 109 ? 17.062 -1.891 -7.156 1 98 109 LEU A N 1
ATOM 836 C CA . LEU A 1 109 ? 18.375 -1.954 -6.504 1 98 109 LEU A CA 1
ATOM 837 C C . LEU A 1 109 ? 19.469 -2.262 -7.516 1 98 109 LEU A C 1
ATOM 839 O O . LEU A 1 109 ? 20.625 -2.416 -7.141 1 98 109 LEU A O 1
ATOM 843 N N . LYS A 1 110 ? 19.078 -2.471 -8.82 1 97.56 110 LYS A N 1
ATOM 844 C CA . LYS A 1 110 ? 20.031 -2.785 -9.883 1 97.56 110 LYS A CA 1
ATOM 845 C C . LYS A 1 110 ? 20.828 -4.039 -9.547 1 97.56 110 LYS A C 1
ATOM 847 O O . LYS A 1 110 ? 22.047 -4.078 -9.742 1 97.56 110 LYS A O 1
ATOM 852 N N . LEU A 1 111 ? 20.203 -5 -9.008 1 98.5 111 LEU A N 1
ATOM 853 C CA . LEU A 1 111 ? 20.859 -6.238 -8.617 1 98.5 111 LEU A CA 1
ATOM 854 C C . LEU A 1 111 ? 21.156 -7.113 -9.836 1 98.5 111 LEU A C 1
ATOM 856 O O . LEU A 1 111 ? 20.359 -7.145 -10.773 1 98.5 111 LEU A O 1
ATOM 860 N N . LYS A 1 112 ? 22.25 -7.797 -9.766 1 98.19 112 LYS A N 1
ATOM 861 C CA . LYS A 1 112 ? 22.516 -8.883 -10.703 1 98.19 112 LYS A CA 1
ATOM 862 C C . LYS A 1 112 ? 21.812 -10.172 -10.258 1 98.19 112 LYS A C 1
ATOM 864 O O . LYS A 1 112 ? 22.109 -10.695 -9.18 1 98.19 112 LYS A O 1
ATOM 869 N N . ILE A 1 113 ? 20.953 -10.695 -11.078 1 97.88 113 ILE A N 1
ATOM 870 C CA . ILE A 1 113 ? 20.188 -11.883 -10.742 1 97.88 113 ILE A CA 1
ATOM 871 C C . ILE A 1 113 ? 20.828 -13.117 -11.367 1 97.88 113 ILE A C 1
ATOM 873 O O . ILE A 1 113 ? 21.062 -13.156 -12.578 1 97.88 113 ILE A O 1
ATOM 877 N N . ILE A 1 114 ? 21.141 -14.031 -10.562 1 97.62 114 ILE A N 1
ATOM 878 C CA . ILE A 1 114 ? 21.453 -15.383 -11.016 1 97.62 114 ILE A CA 1
ATOM 879 C C . ILE A 1 114 ? 20.25 -16.297 -10.805 1 97.62 114 ILE A C 1
ATOM 881 O O . ILE A 1 114 ? 19.812 -16.5 -9.672 1 97.62 114 ILE A O 1
ATOM 885 N N . PHE A 1 115 ? 19.781 -16.938 -11.906 1 96 115 PHE A N 1
ATOM 886 C CA . PHE A 1 115 ? 18.547 -17.719 -11.836 1 96 115 PHE A CA 1
ATOM 887 C C . PHE A 1 115 ? 18.844 -19.156 -11.477 1 96 115 PHE A C 1
ATOM 889 O O . PHE A 1 115 ? 19.844 -19.734 -11.922 1 96 115 PHE A O 1
ATOM 896 N N . ILE A 1 116 ? 18 -19.672 -10.711 1 95.19 116 ILE A N 1
ATOM 897 C CA . ILE A 1 116 ? 17.891 -21.109 -10.508 1 95.19 116 ILE A CA 1
ATOM 898 C C . ILE A 1 116 ? 16.484 -21.594 -10.852 1 95.19 116 ILE A C 1
ATOM 900 O O . ILE A 1 116 ? 15.508 -20.891 -10.57 1 95.19 116 ILE A O 1
ATOM 904 N N . GLU A 1 117 ? 16.344 -22.719 -11.406 1 93.19 117 GLU A N 1
ATOM 905 C CA . GLU A 1 117 ? 15.031 -23.203 -11.828 1 93.19 117 GLU A CA 1
ATOM 906 C C . GLU A 1 117 ? 14.539 -24.344 -10.938 1 93.19 117 GLU A C 1
ATOM 908 O O . GLU A 1 117 ? 15.242 -25.344 -10.766 1 93.19 117 GLU A O 1
ATOM 913 N N . PRO A 1 118 ? 13.375 -24.203 -10.398 1 95.88 118 PRO A N 1
ATOM 914 C CA . PRO A 1 118 ? 12.758 -25.359 -9.75 1 95.88 118 PRO A CA 1
ATOM 915 C C . PRO A 1 118 ? 12.391 -26.469 -10.742 1 95.88 118 PRO A C 1
ATOM 917 O O . PRO A 1 118 ? 12.445 -26.25 -11.961 1 95.88 118 PRO A O 1
ATOM 920 N N . GLN A 1 119 ? 12.109 -27.625 -10.188 1 96 119 GLN A N 1
ATOM 921 C CA . GLN A 1 119 ? 11.586 -28.688 -11.039 1 96 119 GLN A CA 1
ATOM 922 C C . GLN A 1 119 ? 10.305 -28.25 -11.742 1 96 119 GLN A C 1
ATOM 924 O O . GLN A 1 119 ? 9.617 -27.328 -11.273 1 96 119 GLN A O 1
ATOM 929 N N . TYR A 1 120 ? 10.062 -28.875 -12.938 1 95.81 120 TYR A N 1
ATOM 930 C CA . TYR A 1 120 ? 8.906 -28.5 -13.75 1 95.81 120 TYR A CA 1
ATOM 931 C C . TYR A 1 120 ? 8.094 -29.719 -14.156 1 95.81 120 TYR A C 1
ATOM 933 O O . TYR A 1 120 ? 8.648 -30.719 -14.602 1 95.81 120 TYR A O 1
ATOM 941 N N . ASP A 1 121 ? 6.816 -29.703 -13.898 1 96.31 121 ASP A N 1
ATOM 942 C CA . ASP A 1 121 ? 5.891 -30.734 -14.328 1 96.31 121 ASP A CA 1
ATOM 943 C C . ASP A 1 121 ? 5.512 -30.562 -15.797 1 96.31 121 ASP A C 1
ATOM 945 O O . ASP A 1 121 ? 4.684 -29.719 -16.125 1 96.31 121 ASP A O 1
ATOM 949 N N . LEU A 1 122 ? 5.945 -31.406 -16.672 1 94.25 122 LEU A N 1
ATOM 950 C CA . LEU A 1 122 ? 5.766 -31.266 -18.109 1 94.25 122 LEU A CA 1
ATOM 951 C C . LEU A 1 122 ? 4.375 -31.719 -18.531 1 94.25 122 LEU A C 1
ATOM 953 O O . LEU A 1 122 ? 3.941 -31.453 -19.656 1 94.25 122 LEU A O 1
ATOM 957 N N . THR A 1 123 ? 3.705 -32.344 -17.656 1 94.31 123 THR A N 1
ATOM 958 C CA . THR A 1 123 ? 2.354 -32.812 -17.969 1 94.31 123 THR A CA 1
ATOM 959 C C . THR A 1 123 ? 1.347 -31.672 -17.766 1 94.31 123 THR A C 1
ATOM 961 O O . THR A 1 123 ? 0.488 -31.438 -18.609 1 94.31 123 THR A O 1
ATOM 964 N N . ASN A 1 124 ? 1.498 -30.984 -16.641 1 94.81 124 ASN A N 1
ATOM 965 C CA . ASN A 1 124 ? 0.503 -29.969 -16.297 1 94.81 124 ASN A CA 1
ATOM 966 C C . ASN A 1 124 ? 1.028 -28.562 -16.547 1 94.81 124 ASN A C 1
ATOM 968 O O . ASN A 1 124 ? 0.247 -27.609 -16.672 1 94.81 124 ASN A O 1
ATOM 972 N N . GLY A 1 125 ? 2.328 -28.438 -16.578 1 93.31 125 GLY A N 1
ATOM 973 C CA . GLY A 1 125 ? 2.889 -27.156 -16.984 1 93.31 125 GLY A CA 1
ATOM 974 C C . GLY A 1 125 ? 3.07 -26.188 -15.828 1 93.31 125 GLY A C 1
ATOM 975 O O . GLY A 1 125 ? 2.688 -25.016 -15.922 1 93.31 125 GLY A O 1
ATOM 976 N N . TYR A 1 126 ? 3.598 -26.594 -14.672 1 95.44 126 TYR A N 1
ATOM 977 C CA . TYR A 1 126 ? 3.893 -25.688 -13.578 1 95.44 126 TYR A CA 1
ATOM 978 C C . TYR A 1 126 ? 5.168 -26.094 -12.852 1 95.44 126 TYR A C 1
ATOM 980 O O . TYR A 1 126 ? 5.586 -27.25 -12.93 1 95.44 126 TYR A O 1
ATOM 988 N N . TYR A 1 127 ? 5.773 -25.094 -12.203 1 96 127 TYR A N 1
ATOM 989 C CA . TYR A 1 127 ? 6.945 -25.344 -11.375 1 96 127 TYR A CA 1
ATOM 990 C C . TYR A 1 127 ? 6.559 -26.078 -10.094 1 96 127 TYR A C 1
ATOM 992 O O . TYR A 1 127 ? 5.477 -25.859 -9.547 1 96 127 TYR A O 1
ATOM 1000 N N . THR A 1 128 ? 7.441 -26.938 -9.664 1 96.94 128 THR A N 1
ATOM 1001 C CA . THR A 1 128 ? 7.238 -27.625 -8.398 1 96.94 128 THR A CA 1
ATOM 1002 C C . THR A 1 128 ? 8.266 -27.172 -7.363 1 96.94 128 THR A C 1
ATOM 1004 O O . THR A 1 128 ? 8.242 -26.016 -6.918 1 96.94 128 THR A O 1
ATOM 1007 N N . ASN A 1 129 ? 9.125 -28.016 -6.863 1 96.5 129 ASN A N 1
ATOM 1008 C CA . ASN A 1 129 ? 10 -27.594 -5.777 1 96.5 129 ASN A CA 1
ATOM 1009 C C . ASN A 1 129 ? 11.453 -27.516 -6.227 1 96.5 129 ASN A C 1
ATOM 1011 O O . ASN A 1 129 ? 11.812 -28.047 -7.273 1 96.5 129 ASN A O 1
ATOM 1015 N N . LEU A 1 130 ? 12.219 -26.797 -5.516 1 96.06 130 LEU A N 1
ATOM 1016 C CA . LEU A 1 130 ? 13.664 -26.75 -5.652 1 96.06 130 LEU A CA 1
ATOM 1017 C C . LEU A 1 130 ? 14.328 -27.891 -4.883 1 96.06 130 LEU A C 1
ATOM 1019 O O . LEU A 1 130 ? 13.93 -28.188 -3.758 1 96.06 130 LEU A O 1
ATOM 1023 N N . LYS A 1 131 ? 15.328 -28.453 -5.52 1 95.06 131 LYS A N 1
ATOM 1024 C CA . LYS A 1 131 ? 16.078 -29.5 -4.848 1 95.06 131 LYS A CA 1
ATOM 1025 C C . LYS A 1 131 ? 17.297 -28.922 -4.113 1 95.06 131 LYS A C 1
ATOM 1027 O O . LYS A 1 131 ? 17.938 -27.984 -4.605 1 95.06 131 LYS A O 1
ATOM 1032 N N . GLN A 1 132 ? 17.641 -29.516 -2.98 1 96.62 132 GLN A N 1
ATOM 1033 C CA . GLN A 1 132 ? 18.734 -29.031 -2.152 1 96.62 132 GLN A CA 1
ATOM 1034 C C . GLN A 1 132 ? 20.047 -29.031 -2.93 1 96.62 132 GLN A C 1
ATOM 1036 O O . GLN A 1 132 ? 20.859 -28.109 -2.793 1 96.62 132 GLN A O 1
ATOM 1041 N N . ASP A 1 133 ? 20.25 -30.062 -3.764 1 95.81 133 ASP A N 1
ATOM 1042 C CA . ASP A 1 133 ? 21.484 -30.172 -4.52 1 95.81 133 ASP A CA 1
ATOM 1043 C C . ASP A 1 133 ? 21.656 -28.984 -5.477 1 95.81 133 ASP A C 1
ATOM 1045 O O . ASP A 1 133 ? 22.75 -28.469 -5.641 1 95.81 133 ASP A O 1
ATOM 1049 N N . ALA A 1 134 ? 20.609 -28.641 -6.09 1 94.19 134 ALA A N 1
ATOM 1050 C CA . ALA A 1 134 ? 20.641 -27.5 -7 1 94.19 134 ALA A CA 1
ATOM 1051 C C . ALA A 1 134 ? 20.969 -26.203 -6.254 1 94.19 134 ALA A C 1
ATOM 1053 O O . ALA A 1 134 ? 21.703 -25.359 -6.758 1 94.19 134 ALA A O 1
ATOM 1054 N N . VAL A 1 135 ? 20.438 -26.078 -5.102 1 95.81 135 VAL A N 1
ATOM 1055 C CA . VAL A 1 135 ? 20.656 -24.906 -4.258 1 95.81 135 VAL A CA 1
ATOM 1056 C C . VAL A 1 135 ? 22.125 -24.828 -3.857 1 95.81 135 VAL A C 1
ATOM 1058 O O . VAL A 1 135 ? 22.766 -23.781 -4.004 1 95.81 135 VAL A O 1
ATOM 1061 N N . ASN A 1 136 ? 22.625 -25.953 -3.408 1 96.56 136 ASN A N 1
ATOM 1062 C CA . ASN A 1 136 ? 24.031 -26.016 -3.002 1 96.56 136 ASN A CA 1
ATOM 1063 C C . ASN A 1 136 ? 24.969 -25.656 -4.152 1 96.56 136 ASN A C 1
ATOM 1065 O O . ASN A 1 136 ? 25.938 -24.906 -3.965 1 96.56 136 ASN A O 1
ATOM 1069 N N . SER A 1 137 ? 24.688 -26.156 -5.238 1 96.06 137 SER A N 1
ATOM 1070 C CA . SER A 1 137 ? 25.516 -25.906 -6.422 1 96.06 137 SER A CA 1
ATOM 1071 C C . SER A 1 137 ? 25.469 -24.438 -6.824 1 96.06 137 SER A C 1
ATOM 1073 O O . SER A 1 137 ? 26.5 -23.859 -7.172 1 96.06 137 SER A O 1
ATOM 1075 N N . ALA A 1 138 ? 24.297 -23.875 -6.82 1 95.19 138 ALA A N 1
ATOM 1076 C CA . ALA A 1 138 ? 24.141 -22.469 -7.203 1 95.19 138 ALA A CA 1
ATOM 1077 C C . ALA A 1 138 ? 24.938 -21.547 -6.273 1 95.19 138 ALA A C 1
ATOM 1079 O O . ALA A 1 138 ? 25.578 -20.609 -6.73 1 95.19 138 ALA A O 1
ATOM 1080 N N . ILE A 1 139 ? 24.859 -21.828 -5.035 1 96.62 139 ILE A N 1
ATOM 1081 C CA . ILE A 1 139 ? 25.562 -21.016 -4.047 1 96.62 139 ILE A CA 1
ATOM 1082 C C . ILE A 1 139 ? 27.062 -21.188 -4.215 1 96.62 139 ILE A C 1
ATOM 1084 O O . ILE A 1 139 ? 27.812 -20.203 -4.203 1 96.62 139 ILE A O 1
ATOM 1088 N N . SER A 1 140 ? 27.5 -22.438 -4.395 1 96.88 140 SER A N 1
ATOM 1089 C CA . SER A 1 140 ? 28.938 -22.719 -4.535 1 96.88 140 SER A CA 1
ATOM 1090 C C . SER A 1 140 ? 29.516 -22.031 -5.77 1 96.88 140 SER A C 1
ATOM 1092 O O . SER A 1 140 ? 30.656 -21.562 -5.746 1 96.88 140 SER A O 1
ATOM 1094 N N . ARG A 1 141 ? 28.812 -21.922 -6.75 1 96.56 141 ARG A N 1
ATOM 1095 C CA . ARG A 1 141 ? 29.266 -21.359 -8.016 1 96.56 141 ARG A CA 1
ATOM 1096 C C . ARG A 1 141 ? 29.219 -19.844 -7.984 1 96.56 141 ARG A C 1
ATOM 1098 O O . ARG A 1 141 ? 29.797 -19.188 -8.852 1 96.56 141 ARG A O 1
ATOM 1105 N N . ASN A 1 142 ? 28.547 -19.266 -7.035 1 97.06 142 ASN A N 1
ATOM 1106 C CA . ASN A 1 142 ? 28.375 -17.812 -6.949 1 97.06 142 ASN A CA 1
ATOM 1107 C C . ASN A 1 142 ? 28.656 -17.297 -5.539 1 97.06 142 ASN A C 1
ATOM 1109 O O . ASN A 1 142 ? 27.75 -16.781 -4.883 1 97.06 142 ASN A O 1
ATOM 1113 N N . PRO A 1 143 ? 29.844 -17.344 -5.109 1 96.75 143 PRO A N 1
ATOM 1114 C CA . PRO A 1 143 ? 30.188 -16.969 -3.734 1 96.75 143 PRO A CA 1
ATOM 1115 C C . PRO A 1 143 ? 29.906 -15.492 -3.445 1 96.75 143 PRO A C 1
ATOM 1117 O O . PRO A 1 143 ? 29.828 -15.086 -2.281 1 96.75 143 PRO A O 1
ATOM 1120 N N . GLU A 1 144 ? 29.719 -14.711 -4.461 1 96.75 144 GLU A N 1
ATOM 1121 C CA . GLU A 1 144 ? 29.453 -13.281 -4.293 1 96.75 144 GLU A CA 1
ATOM 1122 C C . GLU A 1 144 ? 27.984 -13.016 -3.992 1 96.75 144 GLU A C 1
ATOM 1124 O O . GLU A 1 144 ? 27.625 -11.906 -3.594 1 96.75 144 GLU A O 1
ATOM 1129 N N . ALA A 1 145 ? 27.125 -14.031 -4.133 1 97.69 145 ALA A N 1
ATOM 1130 C CA . ALA A 1 145 ? 25.688 -13.844 -3.93 1 97.69 145 ALA A CA 1
ATOM 1131 C C . ALA A 1 145 ? 25.391 -13.438 -2.49 1 97.69 145 ALA A C 1
ATOM 1133 O O . ALA A 1 145 ? 25.906 -14.031 -1.546 1 97.69 145 ALA A O 1
ATOM 1134 N N . LYS A 1 146 ? 24.484 -12.414 -2.33 1 96.44 146 LYS A N 1
ATOM 1135 C CA . LYS A 1 146 ? 24.219 -11.828 -1.021 1 96.44 146 LYS A CA 1
ATOM 1136 C C . LYS A 1 146 ? 22.922 -12.375 -0.427 1 96.44 146 LYS A C 1
ATOM 1138 O O . LYS A 1 146 ? 22.688 -12.25 0.775 1 96.44 146 LYS A O 1
ATOM 1143 N N . ALA A 1 147 ? 22.109 -12.945 -1.235 1 98.25 147 ALA A N 1
ATOM 1144 C CA . ALA A 1 147 ? 20.844 -13.492 -0.768 1 98.25 147 ALA A CA 1
ATOM 1145 C C . ALA A 1 147 ? 20.312 -14.547 -1.735 1 98.25 147 ALA A C 1
ATOM 1147 O O . ALA A 1 147 ? 20.734 -14.602 -2.895 1 98.25 147 ALA A O 1
ATOM 1148 N N . PHE A 1 148 ? 19.594 -15.43 -1.229 1 98.56 148 PHE A N 1
ATOM 1149 C CA . PHE A 1 148 ? 18.828 -16.422 -1.97 1 98.56 148 PHE A CA 1
ATOM 1150 C C . PHE A 1 148 ? 17.328 -16.156 -1.815 1 98.56 148 PHE A C 1
ATOM 1152 O O . PHE A 1 148 ? 16.828 -16.062 -0.695 1 98.56 148 PHE A O 1
ATOM 1159 N N . ILE A 1 149 ? 16.578 -15.922 -2.928 1 98.69 149 ILE A N 1
ATOM 1160 C CA . ILE A 1 149 ? 15.164 -15.57 -2.891 1 98.69 149 ILE A CA 1
ATOM 1161 C C . ILE A 1 149 ? 14.344 -16.641 -3.602 1 98.69 149 ILE A C 1
ATOM 1163 O O . ILE A 1 149 ? 14.602 -16.953 -4.766 1 98.69 149 ILE A O 1
ATOM 1167 N N . ILE A 1 150 ? 13.352 -17.172 -2.959 1 98.5 150 ILE A N 1
ATOM 1168 C CA . ILE A 1 150 ? 12.539 -18.219 -3.566 1 98.5 150 ILE A CA 1
ATOM 1169 C C . ILE A 1 150 ? 11.062 -17.984 -3.246 1 98.5 150 ILE A C 1
ATOM 1171 O O . ILE A 1 150 ? 10.734 -17.188 -2.365 1 98.5 150 ILE A O 1
ATOM 1175 N N . THR A 1 151 ? 10.227 -18.594 -3.992 1 98.12 151 THR A N 1
ATOM 1176 C CA . THR A 1 151 ? 8.805 -18.719 -3.703 1 98.12 151 THR A CA 1
ATOM 1177 C C . THR A 1 151 ? 8.477 -20.109 -3.174 1 98.12 151 THR A C 1
ATOM 1179 O O . THR A 1 151 ? 8.75 -21.109 -3.834 1 98.12 151 THR A O 1
ATOM 1182 N N . SER A 1 152 ? 7.91 -20.156 -2.018 1 98.38 152 SER A N 1
ATOM 1183 C CA . SER A 1 152 ? 7.492 -21.406 -1.404 1 98.38 152 SER A CA 1
ATOM 1184 C C . SER A 1 152 ? 6.371 -21.188 -0.396 1 98.38 152 SER A C 1
ATOM 1186 O O . SER A 1 152 ? 6.539 -20.453 0.574 1 98.38 152 SER A O 1
ATOM 1188 N N . PRO A 1 153 ? 5.18 -21.812 -0.526 1 98.31 153 PRO A N 1
ATOM 1189 C CA . PRO A 1 153 ? 4.848 -22.781 -1.573 1 98.31 153 PRO A CA 1
ATOM 1190 C C . PRO A 1 153 ? 4.605 -22.125 -2.932 1 98.31 153 PRO A C 1
ATOM 1192 O O . PRO A 1 153 ? 4.43 -20.922 -3.01 1 98.31 153 PRO A O 1
ATOM 1195 N N . THR A 1 154 ? 4.773 -22.969 -3.965 1 97.94 154 THR A N 1
ATOM 1196 C CA . THR A 1 154 ? 4.32 -22.484 -5.266 1 97.94 154 THR A CA 1
ATOM 1197 C C . THR A 1 154 ? 2.816 -22.234 -5.258 1 97.94 154 THR A C 1
ATOM 1199 O O . THR A 1 154 ? 2.129 -22.578 -4.293 1 97.94 154 THR A O 1
ATOM 1202 N N . TYR A 1 155 ? 2.352 -21.609 -6.316 1 97.19 155 TYR A N 1
ATOM 1203 C CA . TYR A 1 155 ? 0.926 -21.344 -6.477 1 97.19 155 TYR A CA 1
ATOM 1204 C C . TYR A 1 155 ? 0.123 -22.641 -6.41 1 97.19 155 TYR A C 1
ATOM 1206 O O . TYR A 1 155 ? -0.979 -22.672 -5.855 1 97.19 155 TYR A O 1
ATOM 1214 N N . GLU A 1 156 ? 0.696 -23.703 -6.859 1 98 156 GLU A N 1
ATOM 1215 C CA . GLU A 1 156 ? 0.049 -25.016 -6.949 1 98 156 GLU A CA 1
ATOM 1216 C C . GLU A 1 156 ? 0.241 -25.812 -5.66 1 98 156 GLU A C 1
ATOM 1218 O O . GLU A 1 156 ? -0.323 -26.891 -5.512 1 98 156 GLU A O 1
ATOM 1223 N N . GLY A 1 157 ? 1.051 -25.344 -4.773 1 98.19 157 GLY A N 1
ATOM 1224 C CA . GLY A 1 157 ? 1.072 -25.938 -3.453 1 98.19 157 GLY A CA 1
ATOM 1225 C C . GLY A 1 157 ? 2.314 -26.781 -3.197 1 98.19 157 GLY A C 1
ATOM 1226 O O . GLY A 1 157 ? 2.336 -27.609 -2.283 1 98.19 157 GLY A O 1
ATOM 1227 N N . PHE A 1 158 ? 3.357 -26.609 -3.955 1 98.25 158 PHE A N 1
ATOM 1228 C CA . PHE A 1 158 ? 4.586 -27.359 -3.758 1 98.25 158 PHE A CA 1
ATOM 1229 C C . PHE A 1 158 ? 5.551 -26.609 -2.852 1 98.25 158 PHE A C 1
ATOM 1231 O O . PHE A 1 158 ? 5.773 -25.406 -3.035 1 98.25 158 PHE A O 1
ATOM 1238 N N . VAL A 1 159 ? 6.164 -27.281 -1.876 1 98.12 159 VAL A N 1
ATOM 1239 C CA . VAL A 1 159 ? 7.012 -26.672 -0.864 1 98.12 159 VAL A CA 1
ATOM 1240 C C . VAL A 1 159 ? 8.477 -26.969 -1.171 1 98.12 159 VAL A C 1
ATOM 1242 O O . VAL A 1 159 ? 8.836 -28.094 -1.527 1 98.12 159 VAL A O 1
ATOM 1245 N N . SER A 1 160 ? 9.305 -25.969 -1.22 1 97.69 160 SER A N 1
ATOM 1246 C CA . SER A 1 160 ? 10.75 -26.109 -1.253 1 97.69 160 SER A CA 1
ATOM 1247 C C . SER A 1 160 ? 11.352 -26.016 0.148 1 97.69 160 SER A C 1
ATOM 1249 O O . SER A 1 160 ? 11.586 -24.922 0.653 1 97.69 160 SER A O 1
ATOM 1251 N N . ASP A 1 161 ? 11.617 -27.141 0.761 1 95.06 161 ASP A N 1
ATOM 1252 C CA . ASP A 1 161 ? 12.258 -27.188 2.07 1 95.06 161 ASP A CA 1
ATOM 1253 C C . ASP A 1 161 ? 13.781 -27.203 1.935 1 95.06 161 ASP A C 1
ATOM 1255 O O . ASP A 1 161 ? 14.391 -28.281 1.961 1 95.06 161 ASP A O 1
ATOM 1259 N N . ILE A 1 162 ? 14.383 -26.047 1.815 1 95.94 162 ILE A N 1
ATOM 1260 C CA . ILE A 1 162 ? 15.805 -25.969 1.493 1 95.94 162 ILE A CA 1
ATOM 1261 C C . ILE A 1 162 ? 16.562 -25.297 2.641 1 95.94 162 ILE A C 1
ATOM 1263 O O . ILE A 1 162 ? 15.969 -24.547 3.422 1 95.94 162 ILE A O 1
ATOM 1267 N N . LYS A 1 163 ? 17.812 -25.594 2.74 1 92.38 163 LYS A N 1
ATOM 1268 C CA . LYS A 1 163 ? 18.75 -24.922 3.639 1 92.38 163 LYS A CA 1
ATOM 1269 C C . LYS A 1 163 ? 19.75 -24.078 2.857 1 92.38 163 LYS A C 1
ATOM 1271 O O . LYS A 1 163 ? 20.188 -24.469 1.772 1 92.38 163 LYS A O 1
ATOM 1276 N N . CYS A 1 164 ? 19.984 -22.938 3.426 1 91.88 164 CYS A N 1
ATOM 1277 C CA . CYS A 1 164 ? 20.844 -21.969 2.768 1 91.88 164 CYS A CA 1
ATOM 1278 C C . CYS A 1 164 ? 21.828 -21.344 3.76 1 91.88 164 CYS A C 1
ATOM 1280 O O . CYS A 1 164 ? 21.453 -20.984 4.871 1 91.88 164 CYS A O 1
ATOM 1282 N N . ASP A 1 165 ? 23.125 -21.266 3.387 1 92.44 165 ASP A N 1
ATOM 1283 C CA . ASP A 1 165 ? 24.125 -20.672 4.273 1 92.44 165 ASP A CA 1
ATOM 1284 C C . ASP A 1 165 ? 24.219 -19.156 4.047 1 92.44 165 ASP A C 1
ATOM 1286 O O . ASP A 1 165 ? 25.031 -18.484 4.691 1 92.44 165 ASP A O 1
ATOM 1290 N N . ILE A 1 166 ? 23.594 -18.625 3.082 1 97.12 166 ILE A N 1
ATOM 1291 C CA . ILE A 1 166 ? 23.453 -17.188 2.881 1 97.12 166 ILE A CA 1
ATOM 1292 C C . ILE A 1 166 ? 22.016 -16.766 3.203 1 97.12 166 ILE A C 1
ATOM 1294 O O . ILE A 1 166 ? 21.125 -17.609 3.328 1 97.12 166 ILE A O 1
ATOM 1298 N N . PRO A 1 167 ? 21.781 -15.43 3.42 1 98.19 167 PRO A N 1
ATOM 1299 C CA . PRO A 1 167 ? 20.422 -14.992 3.781 1 98.19 167 PRO A CA 1
ATOM 1300 C C . PRO A 1 167 ? 19.359 -15.523 2.826 1 98.19 167 PRO A C 1
ATOM 1302 O O . PRO A 1 167 ? 19.516 -15.438 1.606 1 98.19 167 PRO A O 1
ATOM 1305 N N . LEU A 1 168 ? 18.359 -16.109 3.375 1 98.69 168 LEU A N 1
ATOM 1306 C CA . LEU A 1 168 ? 17.266 -16.719 2.617 1 98.69 168 LEU A CA 1
ATOM 1307 C C . LEU A 1 168 ? 15.977 -15.93 2.801 1 98.69 168 LEU A C 1
ATOM 1309 O O . LEU A 1 168 ? 15.469 -15.812 3.918 1 98.69 168 LEU A O 1
ATOM 1313 N N . ILE A 1 169 ? 15.461 -15.32 1.729 1 98.81 169 ILE A N 1
ATOM 1314 C CA . ILE A 1 169 ? 14.172 -14.641 1.695 1 98.81 169 ILE A CA 1
ATOM 1315 C C . ILE A 1 169 ? 13.141 -15.531 1.003 1 98.81 169 ILE A C 1
ATOM 1317 O O . ILE A 1 169 ? 13.359 -15.992 -0.122 1 98.81 169 ILE A O 1
ATOM 1321 N N . ILE A 1 170 ? 12.031 -15.781 1.642 1 98.81 170 ILE A N 1
ATOM 1322 C CA . ILE A 1 170 ? 11.023 -16.688 1.091 1 98.81 170 ILE A CA 1
ATOM 1323 C C . ILE A 1 170 ? 9.703 -15.945 0.905 1 98.81 170 ILE A C 1
ATOM 1325 O O . ILE A 1 170 ? 9.125 -15.445 1.873 1 98.81 170 ILE A O 1
ATOM 1329 N N . ASP A 1 171 ? 9.312 -15.836 -0.349 1 98.75 171 ASP A N 1
ATOM 1330 C CA . ASP A 1 171 ? 7.941 -15.445 -0.655 1 98.75 171 ASP A CA 1
ATOM 1331 C C . ASP A 1 171 ? 6.969 -16.594 -0.392 1 98.75 171 ASP A C 1
ATOM 1333 O O . ASP A 1 171 ? 6.797 -17.469 -1.238 1 98.75 171 ASP A O 1
ATOM 1337 N N . ALA A 1 172 ? 6.34 -16.547 0.736 1 98.75 172 ALA A N 1
ATOM 1338 C CA . ALA A 1 172 ? 5.34 -17.531 1.139 1 98.75 172 ALA A CA 1
ATOM 1339 C C . ALA A 1 172 ? 3.939 -16.922 1.117 1 98.75 172 ALA A C 1
ATOM 1341 O O . ALA A 1 172 ? 3.133 -17.188 2.016 1 98.75 172 ALA A O 1
ATOM 1342 N N . ALA A 1 173 ? 3.68 -16.125 0.102 1 98.5 173 ALA A N 1
ATOM 1343 C CA . ALA A 1 173 ? 2.391 -15.445 -0.003 1 98.5 173 ALA A CA 1
ATOM 1344 C C . ALA A 1 173 ? 1.237 -16.438 0.109 1 98.5 173 ALA A C 1
ATOM 1346 O O . ALA A 1 173 ? 0.174 -16.109 0.639 1 98.5 173 ALA A O 1
ATOM 1347 N N . HIS A 1 174 ? 1.428 -17.672 -0.32 1 98.31 174 HIS A N 1
ATOM 1348 C CA . HIS A 1 174 ? 0.364 -18.656 -0.329 1 98.31 174 HIS A CA 1
ATOM 1349 C C . HIS A 1 174 ? 0.505 -19.625 0.842 1 98.31 174 HIS A C 1
ATOM 1351 O O . HIS A 1 174 ? -0.149 -20.672 0.872 1 98.31 174 HIS A O 1
ATOM 1357 N N . GLY A 1 175 ? 1.331 -19.328 1.797 1 98.56 175 GLY A N 1
ATOM 1358 C CA . GLY A 1 175 ? 1.605 -20.281 2.861 1 98.56 175 GLY A CA 1
ATOM 1359 C C . GLY A 1 175 ? 1.271 -19.75 4.242 1 98.56 175 GLY A C 1
ATOM 1360 O O . GLY A 1 175 ? 1.832 -20.203 5.242 1 98.56 175 GLY A O 1
ATOM 1361 N N . ALA A 1 176 ? 0.384 -18.797 4.375 1 98.69 176 ALA A N 1
ATOM 1362 C CA . ALA A 1 176 ? 0.094 -18.203 5.672 1 98.69 176 ALA A CA 1
ATOM 1363 C C . ALA A 1 176 ? -0.485 -19.234 6.641 1 98.69 176 ALA A C 1
ATOM 1365 O O . ALA A 1 176 ? -0.279 -19.141 7.852 1 98.69 176 ALA A O 1
ATOM 1366 N N . HIS A 1 177 ? -1.226 -20.156 6.156 1 98.38 177 HIS A N 1
ATOM 1367 C CA . HIS A 1 177 ? -1.885 -21.141 7.008 1 98.38 177 HIS A CA 1
ATOM 1368 C C . HIS A 1 177 ? -0.936 -22.281 7.371 1 98.38 177 HIS A C 1
ATOM 1370 O O . HIS A 1 177 ? -1.311 -23.203 8.109 1 98.38 177 HIS A O 1
ATOM 1376 N N . PHE A 1 178 ? 0.298 -22.281 6.84 1 98.06 178 PHE A N 1
ATOM 1377 C CA . PHE A 1 178 ? 1.272 -23.312 7.195 1 98.06 178 PHE A CA 1
ATOM 1378 C C . PHE A 1 178 ? 1.599 -23.25 8.68 1 98.06 178 PHE A C 1
ATOM 1380 O O . PHE A 1 178 ? 1.523 -22.188 9.305 1 98.06 178 PHE A O 1
ATOM 1387 N N . GLY A 1 179 ? 2.01 -24.391 9.266 1 94.94 179 GLY A N 1
ATOM 1388 C CA . GLY A 1 179 ? 2.221 -24.5 10.703 1 94.94 179 GLY A CA 1
ATOM 1389 C C . GLY A 1 179 ? 0.961 -24.875 11.461 1 94.94 179 GLY A C 1
ATOM 1390 O O . GLY A 1 179 ? 1.028 -25.297 12.617 1 94.94 179 GLY A O 1
ATOM 1391 N N . MET A 1 180 ? -0.244 -24.672 10.828 1 95.75 180 MET A N 1
ATOM 1392 C CA . MET A 1 180 ? -1.492 -25.141 11.422 1 95.75 180 MET A CA 1
ATOM 1393 C C . MET A 1 180 ? -1.58 -26.672 11.367 1 95.75 180 MET A C 1
ATOM 1395 O O . MET A 1 180 ? -0.833 -27.312 10.633 1 95.75 180 MET A O 1
ATOM 1399 N N . PRO A 1 181 ? -2.465 -27.297 12.125 1 93.62 181 PRO A N 1
ATOM 1400 C CA . PRO A 1 181 ? -2.529 -28.75 12.195 1 93.62 181 PRO A CA 1
ATOM 1401 C C . PRO A 1 181 ? -2.701 -29.406 10.82 1 93.62 181 PRO A C 1
ATOM 1403 O O . PRO A 1 181 ? -3.553 -28.969 10.031 1 93.62 181 PRO A O 1
ATOM 1406 N N . TYR A 1 182 ? -1.829 -30.359 10.516 1 94.25 182 TYR A N 1
ATOM 1407 C CA . TYR A 1 182 ? -1.883 -31.266 9.375 1 94.25 182 TYR A CA 1
ATOM 1408 C C . TYR A 1 182 ? -1.438 -30.547 8.102 1 94.25 182 TYR A C 1
ATOM 1410 O O . TYR A 1 182 ? -1.44 -31.141 7.02 1 94.25 182 TYR A O 1
ATOM 1418 N N . PHE A 1 183 ? -1.082 -29.25 8.195 1 96.25 183 PHE A N 1
ATOM 1419 C CA . PHE A 1 183 ? -0.5 -28.531 7.066 1 96.25 183 PHE A CA 1
ATOM 1420 C C . PHE A 1 183 ? 1.022 -28.531 7.148 1 96.25 183 PHE A C 1
ATOM 1422 O O . PHE A 1 183 ? 1.591 -28.891 8.18 1 96.25 183 PHE A O 1
ATOM 1429 N N . PRO A 1 184 ? 1.727 -28.234 5.996 1 97.31 184 PRO A N 1
ATOM 1430 C CA . PRO A 1 184 ? 3.189 -28.203 6.047 1 97.31 184 PRO A CA 1
ATOM 1431 C C . PRO A 1 184 ? 3.723 -27.266 7.125 1 97.31 184 PRO A C 1
ATOM 1433 O O . PRO A 1 184 ? 3.008 -26.359 7.574 1 97.31 184 PRO A O 1
ATOM 1436 N N . LYS A 1 185 ? 4.914 -27.516 7.508 1 97.06 185 LYS A N 1
ATOM 1437 C CA . LYS A 1 185 ? 5.578 -26.594 8.422 1 97.06 185 LYS A CA 1
ATOM 1438 C C . LYS A 1 185 ? 5.746 -25.219 7.785 1 97.06 185 LYS A C 1
ATOM 1440 O O . LYS A 1 185 ? 5.875 -25.109 6.562 1 97.06 185 LYS A O 1
ATOM 1445 N N . TYR A 1 186 ? 5.668 -24.203 8.609 1 97.44 186 TYR A N 1
ATOM 1446 C CA . TYR A 1 186 ? 5.961 -22.875 8.109 1 97.44 186 TYR A CA 1
ATOM 1447 C C . TYR A 1 186 ? 7.395 -22.781 7.598 1 97.44 186 TYR A C 1
ATOM 1449 O O . TYR A 1 186 ? 8.312 -23.344 8.203 1 97.44 186 TYR A O 1
ATOM 1457 N N . PRO A 1 187 ? 7.621 -22.094 6.473 1 96.38 187 PRO A N 1
ATOM 1458 C CA . PRO A 1 187 ? 8.945 -22.078 5.844 1 96.38 187 PRO A CA 1
ATOM 1459 C C . PRO A 1 187 ? 10.023 -21.516 6.766 1 96.38 187 PRO A C 1
ATOM 1461 O O . PRO A 1 187 ? 9.773 -20.578 7.523 1 96.38 187 PRO A O 1
ATOM 1464 N N . SER A 1 188 ? 11.203 -22.078 6.602 1 93.69 188 SER A N 1
ATOM 1465 C CA . SER A 1 188 ? 12.352 -21.641 7.398 1 93.69 188 SER A CA 1
ATOM 1466 C C . SER A 1 188 ? 13.273 -20.734 6.594 1 93.69 188 SER A C 1
ATOM 1468 O O . SER A 1 188 ? 13.969 -21.203 5.684 1 93.69 188 SER A O 1
ATOM 1470 N N . GLY A 1 189 ? 13.289 -19.484 6.711 1 96.94 189 GLY A N 1
ATOM 1471 C CA . GLY A 1 189 ? 14.172 -18.484 6.105 1 96.94 189 GLY A CA 1
ATOM 1472 C C . GLY A 1 189 ? 14.5 -17.328 7.027 1 96.94 189 GLY A C 1
ATOM 1473 O O . GLY A 1 189 ? 14.055 -17.312 8.18 1 96.94 189 GLY A O 1
ATOM 1474 N N . ASP A 1 190 ? 15.398 -16.438 6.613 1 98.62 190 ASP A N 1
ATOM 1475 C CA . ASP A 1 190 ? 15.75 -15.266 7.406 1 98.62 190 ASP A CA 1
ATOM 1476 C C . ASP A 1 190 ? 14.594 -14.273 7.465 1 98.62 190 ASP A C 1
ATOM 1478 O O . ASP A 1 190 ? 14.383 -13.617 8.484 1 98.62 190 ASP A O 1
ATOM 1482 N N . ILE A 1 191 ? 13.93 -14.094 6.344 1 98.88 191 ILE A N 1
ATOM 1483 C CA . ILE A 1 191 ? 12.719 -13.281 6.23 1 98.88 191 ILE A CA 1
ATOM 1484 C C . ILE A 1 191 ? 11.68 -14.023 5.391 1 98.88 191 ILE A C 1
ATOM 1486 O O . ILE A 1 191 ? 11.977 -14.469 4.277 1 98.88 191 ILE A O 1
ATOM 1490 N N . VAL A 1 192 ? 10.484 -14.219 5.914 1 98.88 192 VAL A N 1
ATOM 1491 C CA . VAL A 1 192 ? 9.406 -14.914 5.234 1 98.88 192 VAL A CA 1
ATOM 1492 C C . VAL A 1 192 ? 8.18 -14.016 5.145 1 98.88 192 VAL A C 1
ATOM 1494 O O . VAL A 1 192 ? 7.703 -13.5 6.16 1 98.88 192 VAL A O 1
ATOM 1497 N N . ILE A 1 193 ? 7.672 -13.789 3.951 1 98.94 193 ILE A N 1
ATOM 1498 C CA . ILE A 1 193 ? 6.52 -12.93 3.711 1 98.94 193 ILE A CA 1
ATOM 1499 C C . ILE A 1 193 ? 5.293 -13.781 3.391 1 98.94 193 ILE A C 1
ATOM 1501 O O . ILE A 1 193 ? 5.352 -14.664 2.529 1 98.94 193 ILE A O 1
ATOM 1505 N N . SER A 1 194 ? 4.188 -13.531 4.062 1 98.88 194 SER A N 1
ATOM 1506 C CA . SER A 1 194 ? 2.982 -14.32 3.834 1 98.88 194 SER A CA 1
ATOM 1507 C C . SER A 1 194 ? 1.757 -13.43 3.668 1 98.88 194 SER A C 1
ATOM 1509 O O . SER A 1 194 ? 1.622 -12.414 4.355 1 98.88 194 SER A O 1
ATOM 1511 N N . SER A 1 195 ? 0.962 -13.758 2.725 1 98.62 195 SER A N 1
ATOM 1512 C CA . SER A 1 195 ? -0.32 -13.078 2.566 1 98.62 195 SER A CA 1
ATOM 1513 C C . SER A 1 195 ? -1.385 -13.695 3.471 1 98.62 195 SER A C 1
ATOM 1515 O O . SER A 1 195 ? -1.874 -14.797 3.205 1 98.62 195 SER A O 1
ATOM 1517 N N . LEU A 1 196 ? -1.837 -12.953 4.445 1 98.75 196 LEU A N 1
ATOM 1518 C CA . LEU A 1 196 ? -2.859 -13.469 5.352 1 98.75 196 LEU A CA 1
ATOM 1519 C C . LEU A 1 196 ? -4.18 -13.672 4.617 1 98.75 196 LEU A C 1
ATOM 1521 O O . LEU A 1 196 ? -4.859 -14.68 4.824 1 98.75 196 LEU A O 1
ATOM 1525 N N . HIS A 1 197 ? -4.504 -12.773 3.717 1 98.19 197 HIS A N 1
ATOM 1526 C CA . HIS A 1 197 ? -5.809 -12.742 3.062 1 98.19 197 HIS A CA 1
ATOM 1527 C C . HIS A 1 197 ? -5.965 -13.914 2.096 1 98.19 197 HIS A C 1
ATOM 1529 O O . HIS A 1 197 ? -7.082 -14.242 1.695 1 98.19 197 HIS A O 1
ATOM 1535 N N . LYS A 1 198 ? -4.879 -14.5 1.653 1 98.31 198 LYS A N 1
ATOM 1536 C CA . LYS A 1 198 ? -4.984 -15.523 0.615 1 98.31 198 LYS A CA 1
ATOM 1537 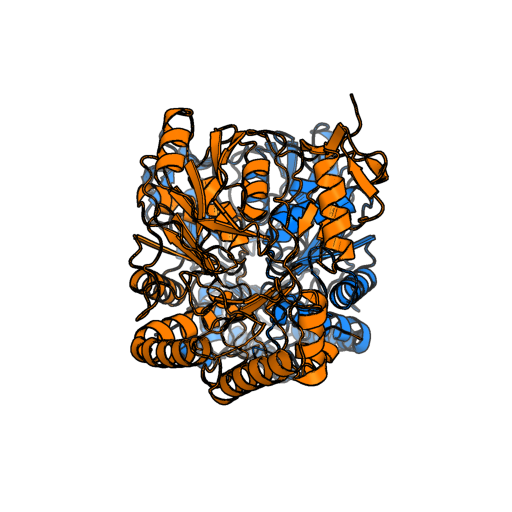C C . LYS A 1 198 ? -5.434 -16.859 1.2 1 98.31 198 LYS A C 1
ATOM 1539 O O . LYS A 1 198 ? -6.281 -17.547 0.622 1 98.31 198 LYS A O 1
ATOM 1544 N N . THR A 1 199 ? -4.852 -17.219 2.391 1 98.31 199 THR A N 1
ATOM 1545 C CA . THR A 1 199 ? -5.113 -18.562 2.889 1 98.31 199 THR A CA 1
ATOM 1546 C C . THR A 1 199 ? -5.703 -18.516 4.297 1 98.31 199 THR A C 1
ATOM 1548 O O . THR A 1 199 ? -6.09 -19.547 4.848 1 98.31 199 THR A O 1
ATOM 1551 N N . LEU A 1 200 ? -5.766 -17.375 4.918 1 98.44 200 LEU A N 1
ATOM 1552 C CA . LEU A 1 200 ? -6.383 -17.172 6.227 1 98.44 200 LEU A CA 1
ATOM 1553 C C . LEU A 1 200 ? -7.504 -16.141 6.148 1 98.44 200 LEU A C 1
ATOM 1555 O O . LEU A 1 200 ? -7.656 -15.461 5.133 1 98.44 200 LEU A O 1
ATOM 1559 N N . PRO A 1 201 ? -8.391 -16.125 7.199 1 97.69 201 PRO A N 1
ATOM 1560 C CA . PRO A 1 201 ? -9.57 -15.258 7.105 1 97.69 201 PRO A CA 1
ATOM 1561 C C . PRO A 1 201 ? -9.25 -13.797 7.422 1 97.69 201 PRO A C 1
ATOM 1563 O O . PRO A 1 201 ? -9.648 -13.289 8.477 1 97.69 201 PRO A O 1
ATOM 1566 N N . SER A 1 202 ? -8.664 -13.094 6.559 1 98 202 SER A N 1
ATOM 1567 C CA . SER A 1 202 ? -8.367 -11.664 6.602 1 98 202 SER A CA 1
ATOM 1568 C C . SER A 1 202 ? -8.742 -10.984 5.289 1 98 202 SER A C 1
ATOM 1570 O O . SER A 1 202 ? -8.93 -11.648 4.27 1 98 202 SER A O 1
ATOM 1572 N N . LEU A 1 203 ? -8.922 -9.703 5.316 1 97.94 203 LEU A N 1
ATOM 1573 C CA . LEU A 1 203 ? -9.336 -8.977 4.125 1 97.94 203 LEU A CA 1
ATOM 1574 C C . LEU A 1 203 ? -8.211 -8.922 3.098 1 97.94 203 LEU A C 1
ATOM 1576 O O . LEU A 1 203 ? -7.035 -8.93 3.459 1 97.94 203 LEU A O 1
ATOM 1580 N N . THR A 1 204 ? -8.609 -8.883 1.829 1 97.75 204 THR A N 1
ATOM 1581 C CA . THR A 1 204 ? -7.668 -8.797 0.719 1 97.75 204 THR A CA 1
ATOM 1582 C C . THR A 1 204 ? -6.711 -7.629 0.908 1 97.75 204 THR A C 1
ATOM 1584 O O . THR A 1 204 ? -7.125 -6.539 1.313 1 97.75 204 THR A O 1
ATOM 1587 N N . GLN A 1 205 ? -5.43 -7.852 0.569 1 97.69 205 GLN A N 1
ATOM 1588 C CA . GLN A 1 205 ? -4.344 -6.879 0.629 1 97.69 205 GLN A CA 1
ATOM 1589 C C . GLN A 1 205 ? -3.611 -6.953 1.966 1 97.69 205 GLN A C 1
ATOM 1591 O O . GLN A 1 205 ? -2.627 -6.246 2.18 1 97.69 205 GLN A O 1
ATOM 1596 N N . THR A 1 206 ? -4.039 -7.77 2.924 1 98.56 206 THR A N 1
ATOM 1597 C CA . THR A 1 206 ? -3.371 -7.898 4.215 1 98.56 206 THR A CA 1
ATOM 1598 C C . THR A 1 206 ? -2.293 -8.977 4.16 1 98.56 206 THR A C 1
ATOM 1600 O O . THR A 1 206 ? -2.484 -10.023 3.529 1 98.56 206 THR A O 1
ATOM 1603 N N . SER A 1 207 ? -1.174 -8.688 4.703 1 98.75 207 SER A N 1
ATOM 1604 C CA . SER A 1 207 ? -0.054 -9.617 4.742 1 98.75 207 SER A CA 1
ATOM 1605 C C . SER A 1 207 ? 0.806 -9.398 5.98 1 98.75 207 SER A C 1
ATOM 1607 O O . SER A 1 207 ? 0.459 -8.594 6.848 1 98.75 207 SER A O 1
ATOM 1609 N N . VAL A 1 208 ? 1.804 -10.234 6.145 1 98.88 208 VAL A N 1
ATOM 1610 C CA . VAL A 1 208 ? 2.723 -10.148 7.277 1 98.88 208 VAL A CA 1
ATOM 1611 C C . VAL A 1 208 ? 4.145 -10.461 6.809 1 98.88 208 VAL A C 1
ATOM 1613 O O . VAL A 1 208 ? 4.352 -11.328 5.957 1 98.88 208 VAL A O 1
ATOM 1616 N N . VAL A 1 209 ? 5.066 -9.68 7.262 1 98.94 209 VAL A N 1
ATOM 1617 C CA . VAL A 1 209 ? 6.492 -9.953 7.086 1 98.94 209 VAL A CA 1
ATOM 1618 C C . VAL A 1 209 ? 7.078 -10.508 8.383 1 98.94 209 VAL A C 1
ATOM 1620 O O . VAL A 1 209 ? 7.152 -9.805 9.391 1 98.94 209 VAL A O 1
ATOM 1623 N N . ASN A 1 210 ? 7.465 -11.734 8.375 1 98.94 210 ASN A N 1
ATOM 1624 C CA . ASN A 1 210 ? 8.07 -12.398 9.531 1 98.94 210 ASN A CA 1
ATOM 1625 C C . ASN A 1 210 ? 9.594 -12.406 9.43 1 98.94 210 ASN A C 1
ATOM 1627 O O . ASN A 1 210 ? 10.156 -12.992 8.5 1 98.94 210 ASN A O 1
ATOM 1631 N N . VAL A 1 211 ? 10.227 -11.789 10.383 1 98.88 211 VAL A N 1
ATOM 1632 C CA . VAL A 1 211 ? 11.688 -11.727 10.414 1 98.88 211 VAL A CA 1
ATOM 1633 C C . VAL A 1 211 ? 12.219 -12.719 11.445 1 98.88 211 VAL A C 1
ATOM 1635 O O . VAL A 1 211 ? 11.852 -12.656 12.625 1 98.88 211 VAL A O 1
ATOM 1638 N N . PHE A 1 212 ? 13.078 -13.602 11.031 1 98.56 212 PHE A N 1
ATOM 1639 C CA . PHE A 1 212 ? 13.617 -14.633 11.906 1 98.56 212 PHE A CA 1
ATOM 1640 C C . PHE A 1 212 ? 15.062 -14.328 12.273 1 98.56 212 PHE A C 1
ATOM 1642 O O . PHE A 1 212 ? 15.586 -14.859 13.258 1 98.56 212 PHE A O 1
ATOM 1649 N N . ASN A 1 213 ? 15.758 -13.594 11.461 1 98.19 213 ASN A N 1
ATOM 1650 C CA . ASN A 1 213 ? 17.109 -13.141 11.734 1 98.19 213 ASN A CA 1
ATOM 1651 C C . ASN A 1 213 ? 17.125 -11.734 12.336 1 98.19 213 ASN A C 1
ATOM 1653 O O . ASN A 1 213 ? 16.875 -10.758 11.641 1 98.19 213 ASN A O 1
ATOM 1657 N N . GLU A 1 214 ? 17.5 -11.617 13.539 1 97.25 214 GLU A N 1
ATOM 1658 C CA . GLU A 1 214 ? 17.438 -10.383 14.312 1 97.25 214 GLU A CA 1
ATOM 1659 C C . GLU A 1 214 ? 18.188 -9.258 13.617 1 97.25 214 GLU A C 1
ATOM 1661 O O . GLU A 1 214 ? 17.812 -8.086 13.711 1 97.25 214 GLU A O 1
ATOM 1666 N N . LYS A 1 215 ? 19.203 -9.617 12.906 1 95.81 215 LYS A N 1
ATOM 1667 C CA . LYS A 1 215 ? 20.062 -8.617 12.281 1 95.81 215 LYS A CA 1
ATOM 1668 C C . LYS A 1 215 ? 19.281 -7.789 11.258 1 95.81 215 LYS A C 1
ATOM 1670 O O . LYS A 1 215 ? 19.688 -6.672 10.922 1 95.81 215 LYS A O 1
ATOM 1675 N N . TYR A 1 216 ? 18.109 -8.305 10.781 1 97.5 216 TYR A N 1
ATOM 1676 C CA . TYR A 1 216 ? 17.391 -7.621 9.711 1 97.5 216 TYR A CA 1
ATOM 1677 C C . TYR A 1 216 ? 16.156 -6.895 10.25 1 97.5 216 TYR A C 1
ATOM 1679 O O . TYR A 1 216 ? 15.469 -6.195 9.508 1 97.5 216 TYR A O 1
ATOM 1687 N N . VAL A 1 217 ? 15.836 -6.977 11.539 1 96.94 217 VAL A N 1
ATOM 1688 C CA . VAL A 1 217 ? 14.594 -6.465 12.109 1 96.94 217 VAL A CA 1
ATOM 1689 C C . VAL A 1 217 ? 14.492 -4.961 11.875 1 96.94 217 VAL A C 1
ATOM 1691 O O . VAL A 1 217 ? 13.492 -4.477 11.344 1 96.94 217 VAL A O 1
ATOM 1694 N N . ASP A 1 218 ? 15.531 -4.195 12.172 1 94.5 218 ASP A N 1
ATOM 1695 C CA . ASP A 1 218 ? 15.492 -2.74 12.086 1 94.5 218 ASP A CA 1
ATOM 1696 C C . ASP A 1 218 ? 15.398 -2.281 10.633 1 94.5 218 ASP A C 1
ATOM 1698 O O . ASP A 1 218 ? 14.664 -1.343 10.312 1 94.5 218 ASP A O 1
ATOM 1702 N N . LYS A 1 219 ? 16.172 -2.93 9.758 1 96.25 219 LYS A N 1
ATOM 1703 C CA . LYS A 1 219 ? 16.156 -2.553 8.344 1 96.25 219 LYS A CA 1
ATOM 1704 C C . LYS A 1 219 ? 14.805 -2.873 7.703 1 96.25 219 LYS A C 1
ATOM 1706 O O . LYS A 1 219 ? 14.281 -2.084 6.914 1 96.25 219 LYS A O 1
ATOM 1711 N N . VAL A 1 220 ? 14.266 -4.062 8.039 1 98.06 220 VAL A N 1
ATOM 1712 C CA . VAL A 1 220 ? 12.953 -4.41 7.508 1 98.06 220 VAL A CA 1
ATOM 1713 C C . VAL A 1 220 ? 11.922 -3.383 7.969 1 98.06 220 VAL A C 1
ATOM 1715 O O . VAL A 1 220 ? 11.094 -2.926 7.176 1 98.06 220 VAL A O 1
ATOM 1718 N N . LYS A 1 221 ? 11.938 -3.033 9.227 1 96.56 221 LYS A N 1
ATOM 1719 C CA . LYS A 1 221 ? 11.023 -2.02 9.75 1 96.56 221 LYS A CA 1
ATOM 1720 C C . LYS A 1 221 ? 11.133 -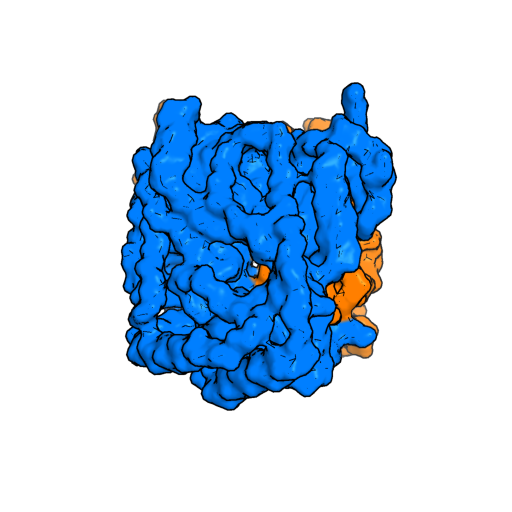0.723 8.945 1 96.56 221 LYS A C 1
ATOM 1722 O O . LYS A 1 221 ? 10.109 -0.136 8.57 1 96.56 221 LYS A O 1
ATOM 1727 N N . ARG A 1 222 ? 12.32 -0.262 8.711 1 95.56 222 ARG A N 1
ATOM 1728 C CA . ARG A 1 222 ? 12.57 0.97 7.969 1 95.56 222 ARG A CA 1
ATOM 1729 C C . ARG A 1 222 ? 11.922 0.92 6.594 1 95.56 222 ARG A C 1
ATOM 1731 O O . ARG A 1 222 ? 11.203 1.846 6.207 1 95.56 222 ARG A O 1
ATOM 1738 N N . TYR A 1 223 ? 12.164 -0.154 5.906 1 98 223 TYR A N 1
ATOM 1739 C CA . TYR A 1 223 ? 11.695 -0.216 4.531 1 98 223 TYR A CA 1
ATOM 1740 C C . TYR A 1 223 ? 10.195 -0.5 4.48 1 98 223 TYR A C 1
ATOM 1742 O O . TYR A 1 223 ? 9.508 -0.074 3.553 1 98 223 TYR A O 1
ATOM 1750 N N . MET A 1 224 ? 9.648 -1.221 5.496 1 98 224 MET A N 1
ATOM 1751 C CA . MET A 1 224 ? 8.203 -1.309 5.609 1 98 224 MET A CA 1
ATOM 1752 C C . MET A 1 224 ? 7.578 0.077 5.758 1 98 224 MET A C 1
ATOM 1754 O O . MET A 1 224 ? 6.547 0.367 5.148 1 98 224 MET A O 1
ATOM 1758 N N . ASP A 1 225 ? 8.234 0.927 6.543 1 96 225 ASP A N 1
ATOM 1759 C CA . ASP A 1 225 ? 7.734 2.281 6.77 1 96 225 ASP A CA 1
ATOM 1760 C C . ASP A 1 225 ? 7.781 3.105 5.484 1 96 225 ASP A C 1
ATOM 1762 O O . ASP A 1 225 ? 6.969 4.016 5.297 1 96 225 ASP A O 1
ATOM 1766 N N . ILE A 1 226 ? 8.672 2.775 4.625 1 97.44 226 ILE A N 1
ATOM 1767 C CA . ILE A 1 226 ? 8.867 3.531 3.391 1 97.44 226 ILE A CA 1
ATOM 1768 C C . ILE A 1 226 ? 7.863 3.064 2.34 1 97.44 226 ILE A C 1
ATOM 1770 O O . ILE A 1 226 ? 7.242 3.883 1.656 1 97.44 226 ILE A O 1
ATOM 1774 N N . PHE A 1 227 ? 7.629 1.746 2.246 1 98.25 227 PHE A N 1
ATOM 1775 C CA . PHE A 1 227 ? 6.934 1.193 1.089 1 98.25 227 PHE A CA 1
ATOM 1776 C C . PHE A 1 227 ? 5.449 1.021 1.377 1 98.25 227 PHE A C 1
ATOM 1778 O O . PHE A 1 227 ? 4.668 0.712 0.475 1 98.25 227 PHE A O 1
ATOM 1785 N N . GLN A 1 228 ? 5.016 1.205 2.541 1 97.12 228 GLN A N 1
ATOM 1786 C CA . GLN A 1 228 ? 3.584 1.147 2.818 1 97.12 228 GLN A CA 1
ATOM 1787 C C . GLN A 1 228 ? 3.066 2.492 3.316 1 97.12 228 GLN A C 1
ATOM 1789 O O . GLN A 1 228 ? 3.824 3.287 3.877 1 97.12 228 GLN A O 1
ATOM 1794 N N . THR A 1 229 ? 1.831 2.703 3.152 1 97.06 229 THR A N 1
ATOM 1795 C CA . THR A 1 229 ? 1.156 3.969 3.424 1 97.06 229 THR A CA 1
ATOM 1796 C C . THR A 1 229 ? 1.368 4.395 4.875 1 97.06 229 THR A C 1
ATOM 1798 O O . THR A 1 229 ? 1.448 3.549 5.77 1 97.06 229 THR A O 1
ATOM 1801 N N . THR A 1 230 ? 1.435 5.73 5.129 1 94.31 230 THR A N 1
ATOM 1802 C CA . THR A 1 230 ? 1.514 6.281 6.477 1 94.31 230 THR A CA 1
ATOM 1803 C C . THR A 1 230 ? 0.122 6.426 7.086 1 94.31 230 THR A C 1
ATOM 1805 O O . THR A 1 230 ? -0.015 6.777 8.258 1 94.31 230 THR A O 1
ATOM 1808 N N . SER A 1 231 ? -0.893 6.168 6.27 1 95.06 231 SER A N 1
ATOM 1809 C CA . SER A 1 231 ? -2.279 6.148 6.727 1 95.06 231 SER A CA 1
ATOM 1810 C C . SER A 1 231 ? -2.914 4.781 6.512 1 95.06 231 SER A C 1
ATOM 1812 O O . SER A 1 231 ? -3.846 4.641 5.719 1 95.06 231 SER A O 1
ATOM 1814 N N . PRO A 1 232 ? -2.482 3.893 7.277 1 96.38 232 PRO A N 1
ATOM 1815 C CA . PRO A 1 232 ? -2.963 2.525 7.062 1 96.38 232 PRO A CA 1
ATOM 1816 C C . PRO A 1 232 ? -4.441 2.359 7.402 1 96.38 232 PRO A C 1
ATOM 1818 O O . PRO A 1 232 ? -4.938 2.992 8.336 1 96.38 232 PRO A O 1
ATOM 1821 N N . SER A 1 233 ? -5.094 1.497 6.711 1 97.06 233 SER A N 1
ATOM 1822 C CA . SER A 1 233 ? -6.504 1.189 6.93 1 97.06 233 SER A CA 1
ATOM 1823 C C . SER A 1 233 ? -6.707 0.42 8.234 1 97.06 233 SER A C 1
ATOM 1825 O O . SER A 1 233 ? -6.215 -0.7 8.383 1 97.06 233 SER A O 1
ATOM 1827 N N . TYR A 1 234 ? -7.43 0.969 9.133 1 94.94 234 TYR A N 1
ATOM 1828 C CA . TYR A 1 234 ? -7.758 0.261 10.359 1 94.94 234 TYR A CA 1
ATOM 1829 C C . TYR A 1 234 ? -8.742 -0.873 10.094 1 94.94 234 TYR A C 1
ATOM 1831 O O . TYR A 1 234 ? -8.812 -1.837 10.859 1 94.94 234 TYR A O 1
ATOM 1839 N N . VAL A 1 235 ? -9.516 -0.728 9.008 1 96.06 235 VAL A N 1
ATOM 1840 C CA . VAL A 1 235 ? -10.398 -1.816 8.594 1 96.06 235 VAL A CA 1
ATOM 1841 C C . VAL A 1 235 ? -9.562 -3.043 8.227 1 96.06 235 VAL A C 1
ATOM 1843 O O . VAL A 1 235 ? -9.867 -4.156 8.664 1 96.06 235 VAL A O 1
ATOM 1846 N N . LEU A 1 236 ? -8.531 -2.828 7.48 1 97.56 236 LEU A N 1
ATOM 1847 C CA . LEU A 1 236 ? -7.637 -3.922 7.109 1 97.56 236 LEU A CA 1
ATOM 1848 C C . LEU A 1 236 ? -6.91 -4.469 8.336 1 97.56 236 LEU A C 1
ATOM 1850 O O . LEU A 1 236 ? -6.844 -5.688 8.523 1 97.56 236 LEU A O 1
ATOM 1854 N N . MET A 1 237 ? -6.379 -3.588 9.133 1 97.44 237 MET A N 1
ATOM 1855 C CA . MET A 1 237 ? -5.621 -4.027 10.305 1 97.44 237 MET A CA 1
ATOM 1856 C C . MET A 1 237 ? -6.52 -4.77 11.289 1 97.44 237 MET A C 1
ATOM 1858 O O . MET A 1 237 ? -6.09 -5.734 11.922 1 97.44 237 MET A O 1
ATOM 1862 N N . ASN A 1 238 ? -7.734 -4.277 11.43 1 96.19 238 ASN A N 1
ATOM 1863 C CA . ASN A 1 238 ? -8.688 -4.984 12.281 1 96.19 238 ASN A CA 1
ATOM 1864 C C . ASN A 1 238 ? -8.938 -6.402 11.781 1 96.19 238 ASN A C 1
ATOM 1866 O O . ASN A 1 238 ? -9.086 -7.332 12.578 1 96.19 238 ASN A O 1
ATOM 1870 N N . SER A 1 239 ? -9.062 -6.555 10.477 1 97.56 239 SER A N 1
ATOM 1871 C CA . SER A 1 239 ? -9.266 -7.887 9.914 1 97.56 239 SER A CA 1
ATOM 1872 C C . SER A 1 239 ? -8.094 -8.805 10.234 1 97.56 239 SER A C 1
ATOM 1874 O O . SER A 1 239 ? -8.273 -10.008 10.43 1 97.56 239 SER A O 1
ATOM 1876 N N . ILE A 1 240 ? -6.883 -8.273 10.281 1 98.31 240 ILE A N 1
ATOM 1877 C CA . ILE A 1 240 ? -5.707 -9.039 10.672 1 98.31 240 ILE A CA 1
ATOM 1878 C C . ILE A 1 240 ? -5.84 -9.484 12.133 1 98.31 240 ILE A C 1
ATOM 1880 O O . ILE A 1 240 ? -5.551 -10.633 12.469 1 98.31 240 ILE A O 1
ATOM 1884 N N . ASP A 1 241 ? -6.254 -8.523 12.969 1 97.69 241 ASP A N 1
ATOM 1885 C CA . ASP A 1 241 ? -6.418 -8.828 14.391 1 97.69 241 ASP A CA 1
ATOM 1886 C C . ASP A 1 241 ? -7.434 -9.953 14.594 1 97.69 241 ASP A C 1
ATOM 1888 O O . ASP A 1 241 ? -7.199 -10.875 15.375 1 97.69 241 ASP A O 1
ATOM 1892 N N . ILE A 1 242 ? -8.539 -9.875 13.891 1 97 242 ILE A N 1
ATOM 1893 C CA . ILE A 1 242 ? -9.578 -10.898 13.945 1 97 242 ILE A CA 1
ATOM 1894 C C . ILE A 1 242 ? -9.008 -12.234 13.461 1 97 242 ILE A C 1
ATOM 1896 O O . ILE A 1 242 ? -9.266 -13.281 14.062 1 97 242 ILE A O 1
ATOM 1900 N N . CYS A 1 243 ? -8.281 -12.211 12.398 1 97.62 243 CYS A N 1
ATOM 1901 C CA . CYS A 1 243 ? -7.641 -13.398 11.844 1 97.62 243 CYS A CA 1
ATOM 1902 C C . CYS A 1 243 ? -6.711 -14.039 12.867 1 97.62 243 CYS A C 1
ATOM 1904 O O . CYS A 1 243 ? -6.75 -15.258 13.07 1 97.62 243 CYS A O 1
ATOM 1906 N N . CYS A 1 244 ? -5.875 -13.211 13.531 1 97.81 244 CYS A N 1
ATOM 1907 C CA . CYS A 1 244 ? -4.949 -13.711 14.539 1 97.81 244 CYS A CA 1
ATOM 1908 C C . CYS A 1 244 ? -5.699 -14.375 15.688 1 97.81 244 CYS A C 1
ATOM 1910 O O . CYS A 1 244 ? -5.328 -15.469 16.125 1 97.81 244 CYS A O 1
ATOM 1912 N N . ASP A 1 245 ? -6.715 -13.719 16.172 1 96.75 245 ASP A N 1
ATOM 1913 C CA . ASP A 1 245 ? -7.512 -14.281 17.25 1 96.75 245 ASP A CA 1
ATOM 1914 C C . ASP A 1 245 ? -8.109 -15.625 16.859 1 96.75 245 ASP A C 1
ATOM 1916 O O . ASP A 1 245 ? -8.148 -16.562 17.656 1 96.75 245 ASP A O 1
ATOM 1920 N N . TYR A 1 246 ? -8.562 -15.703 15.664 1 96.38 246 TYR A N 1
ATOM 1921 C CA . TYR A 1 246 ? -9.133 -16.953 15.18 1 96.38 246 TYR A CA 1
ATOM 1922 C C . TYR A 1 246 ? -8.094 -18.062 15.172 1 96.38 246 TYR A C 1
ATOM 1924 O O . TYR A 1 246 ? -8.352 -19.172 15.68 1 96.38 246 TYR A O 1
ATOM 1932 N N . VAL A 1 247 ? -6.93 -17.797 14.578 1 96.88 247 VAL A N 1
ATOM 1933 C CA . VAL A 1 247 ? -5.867 -18.781 14.438 1 96.88 247 VAL A CA 1
ATOM 1934 C C . VAL A 1 247 ? -5.402 -19.25 15.812 1 96.88 247 VAL A C 1
ATOM 1936 O O . VAL A 1 247 ? -5.137 -20.438 16.016 1 96.88 247 VAL A O 1
ATOM 1939 N N . LEU A 1 248 ? -5.344 -18.344 16.719 1 95.88 248 LEU A N 1
ATOM 1940 C CA . LEU A 1 248 ? -4.828 -18.656 18.047 1 95.88 248 LEU A CA 1
ATOM 1941 C C . LEU A 1 248 ? -5.855 -19.453 18.859 1 95.88 248 LEU A C 1
ATOM 1943 O O . LEU A 1 248 ? -5.488 -20.281 19.688 1 95.88 248 LEU A O 1
ATOM 1947 N N . ASN A 1 249 ? -7.145 -19.297 18.562 1 95.19 249 ASN A N 1
ATOM 1948 C CA . ASN A 1 249 ? -8.164 -19.844 19.453 1 95.19 249 ASN A CA 1
ATOM 1949 C C . ASN A 1 249 ? -8.898 -21.016 18.812 1 95.19 249 ASN A C 1
ATOM 1951 O O . ASN A 1 249 ? -9.562 -21.797 19.5 1 95.19 249 ASN A O 1
ATOM 1955 N N . CYS A 1 250 ? -8.781 -21.188 17.5 1 93.56 250 CYS A N 1
ATOM 1956 C CA . CYS A 1 250 ? -9.57 -22.219 16.797 1 93.56 250 CYS A CA 1
ATOM 1957 C C . CYS A 1 250 ? -8.672 -23.125 15.977 1 93.56 250 CYS A C 1
ATOM 1959 O O . CYS A 1 250 ? -9.07 -23.594 14.906 1 93.56 250 CYS A O 1
ATOM 1961 N N . ARG A 1 251 ? -7.562 -23.359 16.453 1 89.06 251 ARG A N 1
ATOM 1962 C CA . ARG A 1 251 ? -6.559 -24.141 15.742 1 89.06 251 ARG A CA 1
ATOM 1963 C C . ARG A 1 251 ? -7.066 -25.547 15.461 1 89.06 251 ARG A C 1
ATOM 1965 O O . ARG A 1 251 ? -6.707 -26.156 14.445 1 89.06 251 ARG A O 1
ATOM 1972 N N . ASN A 1 252 ? -7.926 -26.062 16.25 1 92.12 252 ASN A N 1
ATOM 1973 C CA . ASN A 1 252 ? -8.461 -27.406 16.094 1 92.12 252 ASN A CA 1
ATOM 1974 C C . ASN A 1 252 ? -9.336 -27.531 14.859 1 92.12 252 ASN A C 1
ATOM 1976 O O . ASN A 1 252 ? -9.5 -28.625 14.312 1 92.12 252 ASN A O 1
ATOM 1980 N N . GLU A 1 253 ? -9.859 -26.422 14.422 1 95.56 253 GLU A N 1
ATOM 1981 C CA . GLU A 1 253 ? -10.727 -26.438 13.25 1 95.56 253 GLU A CA 1
ATOM 1982 C C . GLU A 1 253 ? -9.945 -26.766 11.984 1 95.56 253 GLU A C 1
ATOM 1984 O O . GLU A 1 253 ? -10.523 -27.25 11 1 95.56 253 GLU A O 1
ATOM 1989 N N . PHE A 1 254 ? -8.672 -26.594 11.992 1 96.31 254 PHE A N 1
ATOM 1990 C CA . PHE A 1 254 ? -7.848 -26.875 10.828 1 96.31 254 PHE A CA 1
ATOM 1991 C C . PHE A 1 254 ? -7.723 -28.375 10.602 1 96.31 254 PHE A C 1
ATOM 1993 O O . PHE A 1 254 ? -7.598 -28.828 9.461 1 96.31 254 PHE A O 1
ATOM 2000 N N . GLY A 1 255 ? -7.754 -29.125 11.648 1 95.62 255 GLY A N 1
ATOM 2001 C CA . GLY A 1 255 ? -7.777 -30.578 11.508 1 95.62 255 GLY A CA 1
ATOM 2002 C C . GLY A 1 255 ? -9.008 -31.078 10.789 1 95.62 255 GLY A C 1
ATOM 2003 O O . GLY A 1 255 ? -8.906 -31.938 9.906 1 95.62 255 GLY A O 1
ATOM 2004 N N . LYS A 1 256 ? -10.148 -30.562 11.211 1 95.25 256 LYS A N 1
ATOM 2005 C CA . LYS A 1 256 ? -11.398 -30.938 10.555 1 95.25 256 LYS A CA 1
ATOM 2006 C C . LYS A 1 256 ? -11.398 -30.531 9.086 1 95.25 256 LYS A C 1
ATOM 2008 O O . LYS A 1 256 ? -11.867 -31.266 8.227 1 95.25 256 LYS A O 1
ATOM 2013 N N . PHE A 1 257 ? -10.992 -29.391 8.93 1 96.56 257 PHE A N 1
ATOM 2014 C CA . PHE A 1 257 ? -10.859 -28.875 7.566 1 96.56 257 PHE A CA 1
ATOM 2015 C C . PHE A 1 257 ? -9.992 -29.797 6.727 1 96.56 257 PHE A C 1
ATOM 2017 O O . PHE A 1 257 ? -10.359 -30.172 5.605 1 96.56 257 PHE A O 1
ATOM 2024 N N . TYR A 1 258 ? -8.867 -30.188 7.27 1 96.44 258 TYR A N 1
ATOM 2025 C CA . TYR A 1 258 ? -7.945 -31.094 6.602 1 96.44 258 TYR A CA 1
ATOM 2026 C C . TYR A 1 258 ? -8.633 -32.406 6.262 1 96.44 258 TYR A C 1
ATOM 2028 O O . TYR A 1 258 ? -8.461 -32.969 5.164 1 96.44 258 TYR A O 1
ATOM 2036 N N . GLU A 1 259 ? -9.375 -32.938 7.113 1 95.88 259 GLU A N 1
ATOM 2037 C CA . GLU A 1 259 ? -10.078 -34.188 6.895 1 95.88 259 GLU A CA 1
ATOM 2038 C C . GLU A 1 259 ? -11.055 -34.094 5.727 1 95.88 259 GLU A C 1
ATOM 2040 O O . GLU A 1 259 ? -11.188 -35 4.93 1 95.88 259 GLU A O 1
ATOM 2045 N N . LYS A 1 260 ? -11.727 -33 5.699 1 96.06 260 LYS A N 1
ATOM 2046 C CA . LYS A 1 260 ? -12.664 -32.781 4.605 1 96.06 260 LYS A CA 1
ATOM 2047 C C . LYS A 1 260 ? -11.945 -32.719 3.262 1 96.06 260 LYS A C 1
ATOM 2049 O O . LYS A 1 260 ? -12.453 -33.219 2.252 1 96.06 260 LYS A O 1
ATOM 2054 N N . LEU A 1 261 ? -10.82 -32.125 3.277 1 96.69 261 LEU A N 1
ATOM 2055 C CA . LEU A 1 261 ? -10.031 -32.031 2.053 1 96.69 261 LEU A CA 1
ATOM 2056 C C . LEU A 1 261 ? -9.531 -33.406 1.633 1 96.69 261 LEU A C 1
ATOM 2058 O O . LEU A 1 261 ? -9.477 -33.719 0.44 1 96.69 261 LEU A O 1
ATOM 2062 N N . CYS A 1 262 ? -9.148 -34.219 2.604 1 95.56 262 CYS A N 1
ATOM 2063 C CA . CYS A 1 262 ? -8.734 -35.594 2.309 1 95.56 262 CYS A CA 1
ATOM 2064 C C . CYS A 1 262 ? -9.859 -36.375 1.646 1 95.56 262 CYS A C 1
ATOM 2066 O O . CYS A 1 262 ? -9.625 -37.125 0.697 1 95.56 262 CYS A O 1
ATOM 2068 N N . ASP A 1 263 ? -11.008 -36.125 2.168 1 94.56 263 ASP A N 1
ATOM 2069 C CA . ASP A 1 263 ? -12.18 -36.781 1.59 1 94.56 263 ASP A CA 1
ATOM 2070 C C . ASP A 1 263 ? -12.375 -36.375 0.134 1 94.56 263 ASP A C 1
ATOM 2072 O O . ASP A 1 263 ? -12.734 -37.188 -0.709 1 94.56 263 ASP A O 1
ATOM 2076 N N . LEU A 1 264 ? -12.227 -35.125 -0.119 1 94.31 264 LEU A N 1
ATOM 2077 C CA . LEU A 1 264 ? -12.352 -34.625 -1.478 1 94.31 264 LEU A CA 1
ATOM 2078 C C . LEU A 1 264 ? -11.305 -35.25 -2.396 1 94.31 264 LEU A C 1
ATOM 2080 O O . LEU A 1 264 ? -11.602 -35.562 -3.553 1 94.31 264 LEU A O 1
ATOM 2084 N N . ARG A 1 265 ? -10.109 -35.469 -1.914 1 92.88 265 ARG A N 1
ATOM 2085 C CA . ARG A 1 265 ? -9.008 -36 -2.713 1 92.88 265 ARG A CA 1
ATOM 2086 C C . ARG A 1 265 ? -9.195 -37.469 -3.004 1 92.88 265 ARG A C 1
ATOM 2088 O O . ARG A 1 265 ? -8.578 -38.031 -3.926 1 92.88 265 ARG A O 1
ATOM 2095 N N . LEU A 1 266 ? -10.078 -38.094 -2.281 1 88.69 266 LEU A N 1
ATOM 2096 C CA . LEU A 1 266 ? -10.32 -39.531 -2.439 1 88.69 266 LEU A CA 1
ATOM 2097 C C . LEU A 1 266 ? -11.367 -39.781 -3.514 1 88.69 266 LEU A C 1
ATOM 2099 O O . LEU A 1 266 ? -11.68 -40.938 -3.816 1 88.69 266 LEU A O 1
ATOM 2103 N N . VAL A 1 267 ? -11.773 -38.719 -4.047 1 90.81 267 VAL A N 1
ATOM 2104 C CA . VAL A 1 267 ? -12.781 -38.875 -5.09 1 90.81 267 VAL A CA 1
ATOM 2105 C C . VAL A 1 267 ? -12.219 -39.688 -6.238 1 90.81 267 VAL A C 1
ATOM 2107 O O . VAL A 1 267 ? -11.094 -39.469 -6.684 1 90.81 267 VAL A O 1
ATOM 2110 N N . GLU A 1 268 ? -12.961 -40.688 -6.707 1 91.06 268 GLU A N 1
ATOM 2111 C CA . GLU A 1 268 ? -12.547 -41.531 -7.812 1 91.06 268 GLU A CA 1
ATOM 2112 C C . GLU A 1 268 ? -13.023 -41 -9.148 1 91.06 268 GLU A C 1
ATOM 2114 O O . GLU A 1 268 ? -14.227 -40.875 -9.383 1 91.06 268 GLU A O 1
ATOM 2119 N N . THR A 1 269 ? -12.125 -40.594 -9.938 1 94.56 269 THR A N 1
ATOM 2120 C CA . THR A 1 269 ? -12.422 -40.094 -11.266 1 94.56 269 THR A CA 1
ATOM 2121 C C . THR A 1 269 ? -11.695 -40.906 -12.336 1 94.56 269 THR A C 1
ATOM 2123 O O . THR A 1 269 ? -10.633 -41.5 -12.07 1 94.56 269 THR A O 1
ATOM 2126 N N . ASP A 1 270 ? -12.273 -41.031 -13.508 1 94.81 270 ASP A N 1
ATOM 2127 C CA . ASP A 1 270 ? -11.688 -41.75 -14.617 1 94.81 270 ASP A CA 1
ATOM 2128 C C . ASP A 1 270 ? -10.742 -40.875 -15.438 1 94.81 270 ASP A C 1
ATOM 2130 O O . ASP A 1 270 ? -9.734 -41.375 -15.961 1 94.81 270 ASP A O 1
ATOM 2134 N N . ASN A 1 271 ? -11.086 -39.656 -15.539 1 95.62 271 ASN A N 1
ATOM 2135 C CA . ASN A 1 271 ? -10.391 -38.781 -16.484 1 95.62 271 ASN A CA 1
ATOM 2136 C C . ASN A 1 271 ? -9.734 -37.594 -15.789 1 95.62 271 ASN A C 1
ATOM 2138 O O . ASN A 1 271 ? -8.523 -37.406 -15.914 1 95.62 271 ASN A O 1
ATOM 2142 N N . LEU A 1 272 ? -10.508 -36.875 -15.031 1 97 272 LEU A N 1
ATOM 2143 C CA . LEU A 1 272 ? -9.938 -35.781 -14.25 1 97 272 LEU A CA 1
ATOM 2144 C C . LEU A 1 272 ? -9.07 -36.312 -13.117 1 97 272 LEU A C 1
ATOM 2146 O O . LEU A 1 272 ? -9.344 -37.406 -12.578 1 97 272 LEU A O 1
ATOM 2150 N N . LYS A 1 273 ? -8.039 -35.594 -12.773 1 95.81 273 LYS A N 1
ATOM 2151 C CA . LYS A 1 273 ? -7.18 -36 -11.672 1 95.81 273 LYS A CA 1
ATOM 2152 C C . LYS A 1 273 ? -6.855 -34.844 -10.75 1 95.81 273 LYS A C 1
ATOM 2154 O O . LYS A 1 273 ? -6.398 -33.781 -11.203 1 95.81 273 LYS A O 1
ATOM 2159 N N . ILE A 1 274 ? -7.129 -34.969 -9.508 1 96.88 274 ILE A N 1
ATOM 2160 C CA . ILE A 1 274 ? -6.598 -34.062 -8.523 1 96.88 274 ILE A CA 1
ATOM 2161 C C . ILE A 1 274 ? -5.125 -34.375 -8.258 1 96.88 274 ILE A C 1
ATOM 2163 O O . ILE A 1 274 ? -4.789 -35.438 -7.742 1 96.88 274 ILE A O 1
ATOM 2167 N N . GLN A 1 275 ? -4.277 -33.469 -8.594 1 96.06 275 GLN A N 1
ATOM 2168 C CA . GLN A 1 275 ? -2.84 -33.719 -8.539 1 96.06 275 GLN A CA 1
ATOM 2169 C C . GLN A 1 275 ? -2.336 -33.688 -7.098 1 96.06 275 GLN A C 1
ATOM 2171 O O . GLN A 1 275 ? -2.865 -32.938 -6.262 1 96.06 275 GLN A O 1
ATOM 2176 N N . TYR A 1 276 ? -1.327 -34.5 -6.895 1 95 276 TYR A N 1
ATOM 2177 C CA . TYR A 1 276 ? -0.665 -34.5 -5.594 1 95 276 TYR A CA 1
ATOM 2178 C C . TYR A 1 276 ? 0.211 -33.25 -5.438 1 95 276 TYR A C 1
ATOM 2180 O O . TYR A 1 276 ? 0.883 -32.844 -6.383 1 95 276 TYR A O 1
ATOM 2188 N N . ASN A 1 277 ? 0.175 -32.594 -4.328 1 97.06 277 ASN A N 1
ATOM 2189 C CA . ASN A 1 277 ? 1.042 -31.516 -3.9 1 97.06 277 ASN A CA 1
ATOM 2190 C C . ASN A 1 277 ? 1.173 -31.469 -2.381 1 97.06 277 ASN A C 1
ATOM 2192 O O . ASN A 1 277 ? 0.61 -32.312 -1.678 1 97.06 277 ASN A O 1
ATOM 2196 N N . ASP A 1 278 ? 1.989 -30.594 -1.864 1 97.56 278 ASP A N 1
ATOM 2197 C CA . ASP A 1 278 ? 2.279 -30.547 -0.435 1 97.56 278 ASP A CA 1
ATOM 2198 C C . ASP A 1 278 ? 1.167 -29.828 0.329 1 97.56 278 ASP A C 1
ATOM 2200 O O . ASP A 1 278 ? 0.922 -30.125 1.5 1 97.56 278 ASP A O 1
ATOM 2204 N N . ASP A 1 279 ? 0.514 -28.875 -0.26 1 97.88 279 ASP A N 1
ATOM 2205 C CA . ASP A 1 279 ? -0.601 -28.125 0.32 1 97.88 279 ASP A CA 1
ATOM 2206 C C . ASP A 1 279 ? -1.936 -28.625 -0.241 1 97.88 279 ASP A C 1
ATOM 2208 O O . ASP A 1 279 ? -2.383 -28.141 -1.289 1 97.88 279 ASP A O 1
ATOM 2212 N N . ILE A 1 280 ? -2.602 -29.375 0.457 1 96.69 280 ILE A N 1
ATOM 2213 C CA . ILE A 1 280 ? -3.758 -30.094 -0.073 1 96.69 280 ILE A CA 1
ATOM 2214 C C . ILE A 1 280 ? -4.926 -29.125 -0.245 1 96.69 280 ILE A C 1
ATOM 2216 O O . ILE A 1 280 ? -5.938 -29.469 -0.866 1 96.69 280 ILE A O 1
ATOM 2220 N N . SER A 1 281 ? -4.828 -27.906 0.37 1 98 281 SER A N 1
ATOM 2221 C CA . SER A 1 281 ? -5.875 -26.906 0.171 1 98 281 SER A CA 1
ATOM 2222 C C . SER A 1 281 ? -5.824 -26.328 -1.239 1 98 281 SER A C 1
ATOM 2224 O O . SER A 1 281 ? -6.777 -25.688 -1.688 1 98 281 SER A O 1
ATOM 2226 N N . LYS A 1 282 ? -4.656 -26.562 -1.941 1 98.19 282 LYS A N 1
ATOM 2227 C CA . LYS A 1 282 ? -4.539 -26.25 -3.363 1 98.19 282 LYS A CA 1
ATOM 2228 C C . LYS A 1 282 ? -4.996 -27.422 -4.227 1 98.19 282 LYS A C 1
ATOM 2230 O O . LYS A 1 282 ? -4.266 -28.406 -4.387 1 98.19 282 LYS A O 1
ATOM 2235 N N . ILE A 1 283 ? -6.16 -27.25 -4.801 1 98.25 283 ILE A N 1
ATOM 2236 C CA . ILE A 1 283 ? -6.762 -28.328 -5.562 1 98.25 283 ILE A CA 1
ATOM 2237 C C . ILE A 1 283 ? -6.473 -28.141 -7.051 1 98.25 283 ILE A C 1
ATOM 2239 O O . ILE A 1 283 ? -7.25 -27.5 -7.762 1 98.25 283 ILE A O 1
ATOM 2243 N N . VAL A 1 284 ? -5.391 -28.734 -7.48 1 98 284 VAL A N 1
ATOM 2244 C CA . VAL A 1 284 ? -5.023 -28.734 -8.891 1 98 284 VAL A CA 1
ATOM 2245 C C . VAL A 1 284 ? -5.797 -29.828 -9.633 1 98 284 VAL A C 1
ATOM 2247 O O . VAL A 1 284 ? -5.469 -31.016 -9.523 1 98 284 VAL A O 1
ATOM 2250 N N . LEU A 1 285 ? -6.773 -29.406 -10.336 1 98.31 285 LEU A N 1
ATOM 2251 C CA . LEU A 1 285 ? -7.594 -30.359 -11.086 1 98.31 285 LEU A CA 1
ATOM 2252 C C . LEU A 1 285 ? -7.137 -30.438 -12.539 1 98.31 285 LEU A C 1
ATOM 2254 O O . LEU A 1 285 ? -7.434 -29.547 -13.336 1 98.31 285 LEU A O 1
ATOM 2258 N N . SER A 1 286 ? -6.488 -31.531 -12.875 1 97.69 286 SER A N 1
ATOM 2259 C CA . SER A 1 286 ? -5.863 -31.703 -14.188 1 97.69 286 SER A CA 1
ATOM 2260 C C . SER A 1 286 ? -6.832 -32.344 -15.18 1 97.69 286 SER A C 1
ATOM 2262 O O . SER A 1 286 ? -7.531 -33.312 -14.844 1 97.69 286 SER A O 1
ATOM 2264 N N . CYS A 1 287 ? -6.879 -31.797 -16.344 1 97.38 287 CYS A N 1
ATOM 2265 C CA . CYS A 1 287 ? -7.609 -32.375 -17.469 1 97.38 287 CYS A CA 1
ATOM 2266 C C . CYS A 1 287 ? -6.66 -32.75 -18.594 1 97.38 287 CYS A C 1
ATOM 2268 O O . CYS A 1 287 ? -7.059 -32.812 -19.766 1 97.38 287 CYS A O 1
ATOM 2270 N N . ALA A 1 288 ? -5.387 -32.938 -18.203 1 96 288 ALA A N 1
ATOM 2271 C CA . ALA A 1 288 ? -4.34 -33.188 -19.188 1 96 288 ALA A CA 1
ATOM 2272 C C . ALA A 1 288 ? -4.66 -34.406 -20.047 1 96 288 ALA A C 1
ATOM 2274 O O . ALA A 1 288 ? -4.32 -34.469 -21.219 1 96 288 ALA A O 1
ATOM 2275 N N . SER A 1 289 ? -5.344 -35.375 -19.5 1 95 289 SER A N 1
ATOM 2276 C CA . SER A 1 289 ? -5.648 -36.625 -20.188 1 95 289 SER A CA 1
ATOM 2277 C C . SER A 1 289 ? -7.113 -36.688 -20.594 1 95 289 SER A C 1
ATOM 2279 O O . SER A 1 289 ? -7.758 -37.75 -20.453 1 95 289 SER A O 1
ATOM 2281 N N . THR A 1 290 ? -7.609 -35.594 -20.922 1 96.75 290 THR A N 1
ATOM 2282 C CA . THR A 1 290 ? -9 -35.531 -21.359 1 96.75 290 THR A CA 1
ATOM 2283 C C . THR A 1 290 ? -9.102 -34.781 -22.688 1 96.75 290 THR A C 1
ATOM 2285 O O . THR A 1 290 ? -8.086 -34.312 -23.219 1 96.75 290 THR A O 1
ATOM 2288 N N . ASN A 1 291 ? -10.336 -34.656 -23.219 1 96.06 291 ASN A N 1
ATOM 2289 C CA . ASN A 1 291 ? -10.594 -34.031 -24.516 1 96.06 291 ASN A CA 1
ATOM 2290 C C . ASN A 1 291 ? -10.898 -32.531 -24.359 1 96.06 291 ASN A C 1
ATOM 2292 O O . ASN A 1 291 ? -11.422 -31.906 -25.266 1 96.06 291 ASN A O 1
ATOM 2296 N N . ILE A 1 292 ? -10.641 -31.938 -23.172 1 95.94 292 ILE A N 1
ATOM 2297 C CA . ILE A 1 292 ? -10.914 -30.516 -23 1 95.94 292 ILE A CA 1
ATOM 2298 C C . ILE A 1 292 ? -9.672 -29.828 -22.453 1 95.94 292 ILE A C 1
ATOM 2300 O O . ILE A 1 292 ? -8.734 -30.484 -22 1 95.94 292 ILE A O 1
ATOM 2304 N N . THR A 1 293 ? -9.586 -28.484 -22.547 1 94.5 293 THR A N 1
ATOM 2305 C CA . THR A 1 293 ? -8.508 -27.656 -22.016 1 94.5 293 THR A CA 1
ATOM 2306 C C . THR A 1 293 ? -8.867 -27.141 -20.609 1 94.5 293 THR A C 1
ATOM 2308 O O . THR A 1 293 ? -10.008 -27.281 -20.172 1 94.5 293 THR A O 1
ATOM 2311 N N . GLY A 1 294 ? -7.914 -26.594 -19.953 1 96.31 294 GLY A N 1
ATOM 2312 C CA . GLY A 1 294 ? -8.188 -25.953 -18.672 1 96.31 294 GLY A CA 1
ATOM 2313 C C . GLY A 1 294 ? -9.242 -24.875 -18.766 1 96.31 294 GLY A C 1
ATOM 2314 O O . GLY A 1 294 ? -10.086 -24.734 -17.875 1 96.31 294 GLY A O 1
ATOM 2315 N N . SER A 1 295 ? -9.203 -24.094 -19.812 1 95.69 295 SER A N 1
ATOM 2316 C CA . SER A 1 295 ? -10.164 -23.016 -20.031 1 95.69 295 SER A CA 1
ATOM 2317 C C . SER A 1 295 ? -11.586 -23.547 -20.172 1 95.69 295 SER A C 1
ATOM 2319 O O . SER A 1 295 ? -12.523 -22.984 -19.609 1 95.69 295 SER A O 1
ATOM 2321 N N . GLU A 1 296 ? -11.727 -24.578 -20.891 1 96.81 296 GLU A N 1
ATOM 2322 C CA . GLU A 1 296 ? -13.031 -25.203 -21.062 1 96.81 296 GLU A CA 1
ATOM 2323 C C . GLU A 1 296 ? -13.547 -25.766 -19.734 1 96.81 296 GLU A C 1
ATOM 2325 O O . GLU A 1 296 ? -14.734 -25.656 -19.422 1 96.81 296 GLU A O 1
ATOM 2330 N N . LEU A 1 297 ? -12.641 -26.422 -19.062 1 98.12 297 LEU A N 1
ATOM 2331 C CA . LEU A 1 297 ? -13 -26.953 -17.75 1 98.12 297 LEU A CA 1
ATOM 2332 C C . LEU A 1 297 ? -13.492 -25.828 -16.844 1 98.12 297 LEU A C 1
ATOM 2334 O O . LEU A 1 297 ? -14.508 -25.984 -16.156 1 98.12 297 LEU A O 1
ATOM 2338 N N . ALA A 1 298 ? -12.789 -24.734 -16.797 1 97.5 298 ALA A N 1
ATOM 2339 C CA . ALA A 1 298 ? -13.188 -23.594 -16 1 97.5 298 ALA A CA 1
ATOM 2340 C C . ALA A 1 298 ? -14.578 -23.094 -16.406 1 97.5 298 ALA A C 1
ATOM 2342 O O . ALA A 1 298 ? -15.391 -22.734 -15.547 1 97.5 298 ALA A O 1
ATOM 2343 N N . ASP A 1 299 ? -14.82 -23.047 -17.688 1 97.06 299 ASP A N 1
ATOM 2344 C CA . ASP A 1 299 ? -16.109 -22.594 -18.188 1 97.06 299 ASP A CA 1
ATOM 2345 C C . ASP A 1 299 ? -17.234 -23.516 -17.703 1 97.06 299 ASP A C 1
ATOM 2347 O O . ASP A 1 299 ? -18.328 -23.031 -17.359 1 97.06 299 ASP A O 1
ATOM 2351 N N . ILE A 1 300 ? -16.984 -24.766 -17.734 1 98.19 300 ILE A N 1
ATOM 2352 C CA . ILE A 1 300 ? -17.969 -25.719 -17.25 1 98.19 300 ILE A CA 1
ATOM 2353 C C . ILE A 1 300 ? -18.281 -25.438 -15.781 1 98.19 300 ILE A C 1
ATOM 2355 O O . ILE A 1 300 ? -19.453 -25.344 -15.391 1 98.19 300 ILE A O 1
ATOM 2359 N N . PHE A 1 301 ? -17.234 -25.266 -14.953 1 98.31 301 PHE A N 1
ATOM 2360 C CA . PHE A 1 301 ? -17.422 -25.031 -13.531 1 98.31 301 PHE A CA 1
ATOM 2361 C C . PHE A 1 301 ? -18.172 -23.719 -13.289 1 98.31 301 PHE A C 1
ATOM 2363 O O . PHE A 1 301 ? -19.062 -23.656 -12.445 1 98.31 301 PHE A O 1
ATOM 2370 N N . ARG A 1 302 ? -17.812 -22.688 -14.023 1 96.88 302 ARG A N 1
ATOM 2371 C CA . ARG A 1 302 ? -18.438 -21.375 -13.875 1 96.88 302 ARG A CA 1
ATOM 2372 C C . ARG A 1 302 ? -19.906 -21.422 -14.289 1 96.88 302 ARG A C 1
ATOM 2374 O O . ARG A 1 302 ? -20.781 -20.938 -13.57 1 96.88 302 ARG A O 1
ATOM 2381 N N . ASN A 1 303 ? -20.141 -21.969 -15.469 1 96.81 303 ASN A N 1
ATOM 2382 C CA . ASN A 1 303 ? -21.453 -21.844 -16.109 1 96.81 303 ASN A CA 1
ATOM 2383 C C . ASN A 1 303 ? -22.438 -22.875 -15.562 1 96.81 303 ASN A C 1
ATOM 2385 O O . ASN A 1 303 ? -23.609 -22.547 -15.344 1 96.81 303 ASN A O 1
ATOM 2389 N N . LYS A 1 304 ? -22 -24.031 -15.344 1 97.62 304 LYS A N 1
ATOM 2390 C CA . LYS A 1 304 ? -22.906 -25.094 -14.945 1 97.62 304 LYS A CA 1
ATOM 2391 C C . LYS A 1 304 ? -23.062 -25.141 -13.422 1 97.62 304 LYS A C 1
ATOM 2393 O O . LYS A 1 304 ? -24.141 -25.406 -12.906 1 97.62 304 LYS A O 1
ATOM 2398 N N . TYR A 1 305 ? -21.984 -24.922 -12.727 1 97.88 305 TYR A N 1
ATOM 2399 C CA . TYR A 1 305 ? -22.016 -25.172 -11.297 1 97.88 305 TYR A CA 1
ATOM 2400 C C . TYR A 1 305 ? -21.859 -23.891 -10.5 1 97.88 305 TYR A C 1
ATOM 2402 O O . TYR A 1 305 ? -21.953 -23.891 -9.273 1 97.88 305 TYR A O 1
ATOM 2410 N N . LYS A 1 306 ? -21.578 -22.766 -11.117 1 97.06 306 LYS A N 1
ATOM 2411 C CA . LYS A 1 306 ? -21.391 -21.469 -10.477 1 97.06 306 LYS A CA 1
ATOM 2412 C C . LYS A 1 306 ? -20.219 -21.5 -9.492 1 97.06 306 LYS A C 1
ATOM 2414 O O . LYS A 1 306 ? -20.344 -21.031 -8.367 1 97.06 306 LYS A O 1
ATOM 2419 N N . ILE A 1 307 ? -19.172 -22.172 -9.938 1 97.69 307 ILE A N 1
ATOM 2420 C CA . ILE A 1 307 ? -17.922 -22.234 -9.188 1 97.69 307 ILE A CA 1
ATOM 2421 C C . ILE A 1 307 ? -16.859 -21.406 -9.906 1 97.69 307 ILE A C 1
ATOM 2423 O O . ILE A 1 307 ? -16.609 -21.578 -11.102 1 97.69 307 ILE A O 1
ATOM 2427 N N . GLU A 1 308 ? -16.297 -20.453 -9.242 1 96.62 308 GLU A N 1
ATOM 2428 C CA . GLU A 1 308 ? -15.195 -19.672 -9.797 1 96.62 308 GLU A CA 1
ATOM 2429 C C . GLU A 1 308 ? -13.852 -20.219 -9.328 1 96.62 308 GLU A C 1
ATOM 2431 O O . GLU A 1 308 ? -13.523 -20.141 -8.141 1 96.62 308 GLU A O 1
ATOM 2436 N N . PRO A 1 309 ? -13.07 -20.797 -10.273 1 96.88 309 PRO A N 1
ATOM 2437 C CA . PRO A 1 309 ? -11.742 -21.281 -9.883 1 96.88 309 PRO A CA 1
ATOM 2438 C C . PRO A 1 309 ? -10.75 -20.156 -9.609 1 96.88 309 PRO A C 1
ATOM 2440 O O . PRO A 1 309 ? -10.992 -19.016 -10.008 1 96.88 309 PRO A O 1
ATOM 2443 N N . GLU A 1 310 ? -9.719 -20.469 -8.945 1 96.25 310 GLU A N 1
ATOM 2444 C CA . GLU A 1 310 ? -8.641 -19.547 -8.617 1 96.25 310 GLU A CA 1
ATOM 2445 C C . GLU A 1 310 ? -7.84 -19.156 -9.852 1 96.25 310 GLU A C 1
ATOM 2447 O O . GLU A 1 310 ? -7.418 -18.016 -9.992 1 96.25 310 GLU A O 1
ATOM 2452 N N . ALA A 1 311 ? -7.582 -20.078 -10.711 1 95.06 311 ALA A N 1
ATOM 2453 C CA . ALA A 1 311 ? -6.754 -19.844 -11.891 1 95.06 311 ALA A CA 1
ATOM 2454 C C . ALA A 1 311 ? -7.027 -20.891 -12.969 1 95.06 311 ALA A C 1
ATOM 2456 O O . ALA A 1 311 ? -7.543 -21.984 -12.68 1 95.06 311 ALA A O 1
ATOM 2457 N N . VAL A 1 312 ? -6.715 -20.484 -14.164 1 94.56 312 VAL A N 1
ATOM 2458 C CA . VAL A 1 312 ? -6.887 -21.344 -15.328 1 94.56 312 VAL A CA 1
ATOM 2459 C C . VAL A 1 312 ? -5.555 -21.5 -16.062 1 94.56 312 VAL A C 1
ATOM 2461 O O . VAL A 1 312 ? -4.863 -20.516 -16.312 1 94.56 312 VAL A O 1
ATOM 2464 N N . SER A 1 313 ? -5.148 -22.688 -16.25 1 94.19 313 SER A N 1
ATOM 2465 C CA . SER A 1 313 ? -3.979 -23.016 -17.062 1 94.19 313 SER A CA 1
ATOM 2466 C C . SER A 1 313 ? -4.359 -23.875 -18.266 1 94.19 313 SER A C 1
ATOM 2468 O O . SER A 1 313 ? -5.547 -24.062 -18.547 1 94.19 313 SER A O 1
ATOM 2470 N N . GLN A 1 314 ? -3.375 -24.281 -19.047 1 93.25 314 GLN A N 1
ATOM 2471 C CA . GLN A 1 314 ? -3.646 -25.031 -20.266 1 93.25 314 GLN A CA 1
ATOM 2472 C C . GLN A 1 314 ? -4.285 -26.391 -19.938 1 93.25 314 GLN A C 1
ATOM 2474 O O . GLN A 1 314 ? -5.293 -26.75 -20.547 1 93.25 314 GLN A O 1
ATOM 2479 N N . ASN A 1 315 ? -3.715 -27.078 -18.891 1 95.56 315 ASN A N 1
ATOM 2480 C CA . ASN A 1 315 ? -4.117 -28.469 -18.672 1 95.56 315 ASN A CA 1
ATOM 2481 C C . ASN A 1 315 ? -4.742 -28.641 -17.281 1 95.56 315 ASN A C 1
ATOM 2483 O O . ASN A 1 315 ? -4.93 -29.766 -16.828 1 95.56 315 ASN A O 1
ATOM 2487 N N . TYR A 1 316 ? -5.023 -27.516 -16.641 1 96.88 316 TYR A N 1
ATOM 2488 C CA . TYR A 1 316 ? -5.637 -27.672 -15.32 1 96.88 316 TYR A CA 1
ATOM 2489 C C . TYR A 1 316 ? -6.312 -26.375 -14.883 1 96.88 316 TYR A C 1
ATOM 2491 O O . TYR A 1 316 ? -6.082 -25.312 -15.469 1 96.88 316 TYR A O 1
ATOM 2499 N N . ILE A 1 317 ? -7.199 -26.484 -13.969 1 97.56 317 ILE A N 1
ATOM 2500 C CA . ILE A 1 317 ? -7.652 -25.328 -13.188 1 97.56 317 ILE A CA 1
ATOM 2501 C C . ILE A 1 317 ? -7.195 -25.484 -11.742 1 97.56 317 ILE A C 1
ATOM 2503 O O . ILE A 1 317 ? -7.016 -26.594 -11.25 1 97.56 317 ILE A O 1
ATOM 2507 N N . LEU A 1 318 ? -6.898 -24.422 -11.156 1 97.94 318 LEU A N 1
ATOM 2508 C CA . LEU A 1 318 ? -6.555 -24.391 -9.734 1 97.94 318 LEU A CA 1
ATOM 2509 C C . LEU A 1 318 ? -7.734 -23.906 -8.906 1 97.94 318 LEU A C 1
ATOM 2511 O O . LEU A 1 318 ? -8.289 -22.828 -9.172 1 97.94 318 LEU A O 1
ATOM 2515 N N . LEU A 1 319 ? -8.18 -24.719 -8.016 1 98.19 319 LEU A N 1
ATOM 2516 C CA . LEU A 1 319 ? -9.156 -24.344 -6.992 1 98.19 319 LEU A CA 1
ATOM 2517 C C . LEU A 1 319 ? -8.484 -24.219 -5.625 1 98.19 319 LEU A C 1
ATOM 2519 O O . LEU A 1 319 ? -7.578 -25 -5.309 1 98.19 319 LEU A O 1
ATOM 2523 N N . MET A 1 320 ? -8.906 -23.297 -4.875 1 97.81 320 MET A N 1
ATOM 2524 C CA . MET A 1 320 ? -8.312 -23.078 -3.561 1 97.81 320 MET A CA 1
ATOM 2525 C C . MET A 1 320 ? -9.359 -23.188 -2.461 1 97.81 320 MET A C 1
ATOM 2527 O O . MET A 1 320 ? -10.383 -22.5 -2.498 1 97.81 320 MET A O 1
ATOM 2531 N N . ALA A 1 321 ? -9.133 -24.062 -1.575 1 98.25 321 ALA A N 1
ATOM 2532 C CA . ALA A 1 321 ? -9.969 -24.172 -0.383 1 98.25 321 ALA A CA 1
ATOM 2533 C C . ALA A 1 321 ? -9.273 -23.547 0.83 1 98.25 321 ALA A C 1
ATOM 2535 O O . ALA A 1 321 ? -8.047 -23.531 0.904 1 98.25 321 ALA A O 1
ATOM 2536 N N . THR A 1 322 ? -9.977 -23.016 1.707 1 98 322 THR A N 1
ATOM 2537 C CA . THR A 1 322 ? -9.477 -22.469 2.959 1 98 322 THR A CA 1
ATOM 2538 C C . THR A 1 322 ? -10.422 -22.781 4.113 1 98 322 THR A C 1
ATOM 2540 O O . THR A 1 322 ? -11.477 -23.391 3.906 1 98 322 THR A O 1
ATOM 2543 N N . ILE A 1 323 ? -10.023 -22.406 5.312 1 97.5 323 ILE A N 1
ATOM 2544 C CA . ILE A 1 323 ? -10.812 -22.609 6.523 1 97.5 323 ILE A CA 1
ATOM 2545 C C . ILE A 1 323 ? -12.117 -21.828 6.426 1 97.5 323 ILE A C 1
ATOM 2547 O O . ILE A 1 323 ? -13.055 -22.078 7.188 1 97.5 323 ILE A O 1
ATOM 2551 N N . GLY A 1 324 ? -12.234 -20.906 5.453 1 97.25 324 GLY A N 1
ATOM 2552 C CA . GLY A 1 324 ? -13.438 -20.109 5.27 1 97.25 324 GLY A CA 1
ATOM 2553 C C . GLY A 1 324 ? -14.5 -20.828 4.457 1 97.25 324 GLY A C 1
ATOM 2554 O O . GLY A 1 324 ? -15.641 -20.359 4.359 1 97.25 324 GLY A O 1
ATOM 2555 N N . ASP A 1 325 ? -14.211 -22 3.852 1 97.56 325 ASP A N 1
ATOM 2556 C CA . ASP A 1 325 ? -15.156 -22.734 3.016 1 97.56 325 ASP A CA 1
ATOM 2557 C C . ASP A 1 325 ? -16.203 -23.453 3.869 1 97.56 325 ASP A C 1
ATOM 2559 O O . ASP A 1 325 ? -15.898 -23.906 4.977 1 97.56 325 ASP A O 1
ATOM 2563 N N . THR A 1 326 ? -17.375 -23.578 3.35 1 96.31 326 THR A N 1
ATOM 2564 C CA . THR A 1 326 ? -18.469 -24.281 4.027 1 96.31 326 THR A CA 1
ATOM 2565 C C . THR A 1 326 ? -18.516 -25.75 3.586 1 96.31 326 THR A C 1
ATOM 2567 O O . THR A 1 326 ? -17.938 -26.109 2.557 1 96.31 326 THR A O 1
ATOM 2570 N N . ASP A 1 327 ? -19.234 -26.547 4.371 1 96.19 327 ASP A N 1
ATOM 2571 C CA . ASP A 1 327 ? -19.438 -27.938 3.996 1 96.19 327 ASP A CA 1
ATOM 2572 C C . ASP A 1 327 ? -20.203 -28.047 2.676 1 96.19 327 ASP A C 1
ATOM 2574 O O . ASP A 1 327 ? -19.906 -28.906 1.851 1 96.19 327 ASP A O 1
ATOM 2578 N N . GLU A 1 328 ? -21.141 -27.156 2.547 1 96.69 328 GLU A N 1
ATOM 2579 C CA . GLU A 1 328 ? -21.922 -27.141 1.318 1 96.69 328 GLU A CA 1
ATOM 2580 C C . GLU A 1 328 ? -21.062 -26.812 0.108 1 96.69 328 GLU A C 1
ATOM 2582 O O . GLU A 1 328 ? -21.234 -27.375 -0.969 1 96.69 328 GLU A O 1
ATOM 2587 N N . GLY A 1 329 ? -20.172 -25.906 0.285 1 97.25 329 GLY A N 1
ATOM 2588 C CA . GLY A 1 329 ? -19.266 -25.562 -0.792 1 97.25 329 GLY A CA 1
ATOM 2589 C C . GLY A 1 329 ? -18.375 -26.719 -1.218 1 97.25 329 GLY A C 1
ATOM 2590 O O . GLY A 1 329 ? -18.203 -26.969 -2.412 1 97.25 329 GLY A O 1
ATOM 2591 N N . LEU A 1 330 ? -17.828 -27.438 -0.286 1 97.69 330 LEU A N 1
ATOM 2592 C CA . LEU A 1 330 ? -16.953 -28.578 -0.575 1 97.69 330 LEU A CA 1
ATOM 2593 C C . LEU A 1 330 ? -17.734 -29.703 -1.228 1 97.69 330 LEU A C 1
ATOM 2595 O O . LEU A 1 330 ? -17.219 -30.391 -2.115 1 97.69 330 LEU A O 1
ATOM 2599 N N . ALA A 1 331 ? -18.938 -29.891 -0.765 1 97 331 ALA A N 1
ATOM 2600 C CA . ALA A 1 331 ? -19.797 -30.891 -1.374 1 97 331 ALA A CA 1
ATOM 2601 C C . ALA A 1 331 ? -20.125 -30.547 -2.822 1 97 331 ALA A C 1
ATOM 2603 O O . ALA A 1 331 ? -20.172 -31.422 -3.688 1 97 331 ALA A O 1
ATOM 2604 N N . LEU A 1 332 ? -20.422 -29.281 -2.994 1 97.94 332 LEU A N 1
ATOM 2605 C CA . LEU A 1 332 ? -20.688 -28.797 -4.344 1 97.94 332 LEU A CA 1
ATOM 2606 C C . LEU A 1 332 ? -19.5 -29.078 -5.262 1 97.94 332 LEU A C 1
ATOM 2608 O O . LEU A 1 332 ? -19.688 -29.5 -6.406 1 97.94 332 LEU A O 1
ATOM 2612 N N . LEU A 1 333 ? -18.312 -28.875 -4.785 1 98.25 333 LEU A N 1
ATOM 2613 C CA . LEU A 1 333 ? -17.109 -29.125 -5.57 1 98.25 333 LEU A CA 1
ATOM 2614 C C . LEU A 1 333 ? -16.969 -30.609 -5.914 1 98.25 333 LEU A C 1
ATOM 2616 O O . LEU A 1 333 ? -16.672 -30.969 -7.055 1 98.25 333 LEU A O 1
ATOM 2620 N N . LYS A 1 334 ? -17.172 -31.406 -4.914 1 97.5 334 LYS A N 1
ATOM 2621 C CA . LYS A 1 334 ? -17.109 -32.844 -5.125 1 97.5 334 LYS A CA 1
ATOM 2622 C C . LYS A 1 334 ? -18.078 -33.281 -6.219 1 97.5 334 LYS A C 1
ATOM 2624 O O . LYS A 1 334 ? -17.703 -34.062 -7.113 1 97.5 334 LYS A O 1
ATOM 2629 N N . MET A 1 335 ? -19.25 -32.812 -6.141 1 97.62 335 MET A N 1
ATOM 2630 C CA . MET A 1 335 ? -20.281 -33.125 -7.125 1 97.62 335 MET A CA 1
ATOM 2631 C C . MET A 1 335 ? -19.875 -32.656 -8.516 1 97.62 335 MET A C 1
ATOM 2633 O O . MET A 1 335 ? -20.016 -33.375 -9.492 1 97.62 335 MET A O 1
ATOM 2637 N N . ALA A 1 336 ? -19.422 -31.406 -8.594 1 98.31 336 ALA A N 1
ATOM 2638 C CA . ALA A 1 336 ? -19 -30.828 -9.867 1 98.31 336 ALA A CA 1
ATOM 2639 C C . ALA A 1 336 ? -17.906 -31.656 -10.516 1 98.31 336 ALA A C 1
ATOM 2641 O O . ALA A 1 336 ? -17.922 -31.875 -11.727 1 98.31 336 ALA A O 1
ATOM 2642 N N . VAL A 1 337 ? -16.953 -32.125 -9.734 1 98.31 337 VAL A N 1
ATOM 2643 C CA . VAL A 1 337 ? -15.828 -32.938 -10.234 1 98.31 337 VAL A CA 1
ATOM 2644 C C . VAL A 1 337 ? -16.344 -34.25 -10.797 1 98.31 337 VAL A C 1
ATOM 2646 O O . VAL A 1 337 ? -15.992 -34.656 -11.914 1 98.31 337 VAL A O 1
ATOM 2649 N N . LEU A 1 338 ? -17.203 -34.906 -10.086 1 97.69 338 LEU A N 1
ATOM 2650 C CA . LEU A 1 338 ? -17.703 -36.219 -10.469 1 97.69 338 LEU A CA 1
ATOM 2651 C C . LEU A 1 338 ? -18.578 -36.125 -11.719 1 97.69 338 LEU A C 1
ATOM 2653 O O . LEU A 1 338 ? -18.422 -36.938 -12.648 1 97.69 338 LEU A O 1
ATOM 2657 N N . GLU A 1 339 ? -19.469 -35.188 -11.711 1 98.06 339 GLU A N 1
ATOM 2658 C CA . GLU A 1 339 ? -20.391 -35.031 -12.844 1 98.06 339 GLU A CA 1
ATOM 2659 C C . GLU A 1 339 ? -19.641 -34.656 -14.109 1 98.06 339 GLU A C 1
ATOM 2661 O O . GLU A 1 339 ? -19.953 -35.125 -15.203 1 98.06 339 GLU A O 1
ATOM 2666 N N . THR A 1 340 ? -18.719 -33.75 -13.977 1 98.44 340 THR A N 1
ATOM 2667 C CA . THR A 1 340 ? -17.938 -33.312 -15.133 1 98.44 340 THR A CA 1
ATOM 2668 C C . THR A 1 340 ? -17.094 -34.5 -15.656 1 98.44 340 THR A C 1
ATOM 2670 O O . THR A 1 340 ? -17 -34.719 -16.859 1 98.44 340 THR A O 1
ATOM 2673 N N . ASP A 1 341 ? -16.453 -35.219 -14.742 1 97.94 341 ASP A N 1
ATOM 2674 C CA . ASP A 1 341 ? -15.617 -36.344 -15.102 1 97.94 341 ASP A CA 1
ATOM 2675 C C . ASP A 1 341 ? -16.406 -37.375 -15.922 1 97.94 341 ASP A C 1
ATOM 2677 O O . ASP A 1 341 ? -15.883 -37.906 -16.891 1 97.94 341 ASP A O 1
ATOM 2681 N N . ALA A 1 342 ? -17.594 -37.625 -15.609 1 97 342 ALA A N 1
ATOM 2682 C CA . ALA A 1 342 ? -18.438 -38.625 -16.234 1 97 342 ALA A CA 1
ATOM 2683 C C . ALA A 1 342 ? -18.719 -38.281 -17.703 1 97 342 ALA A C 1
ATOM 2685 O O . ALA A 1 342 ? -19.016 -39.156 -18.516 1 97 342 ALA A O 1
ATOM 2686 N N . LYS A 1 343 ? -18.578 -37.062 -18.016 1 97.31 343 LYS A N 1
ATOM 2687 C CA . LYS A 1 343 ? -18.922 -36.625 -19.344 1 97.31 343 LYS A CA 1
ATOM 2688 C C . LYS A 1 343 ? -17.672 -36.469 -20.219 1 97.31 343 LYS A C 1
ATOM 2690 O O . LYS A 1 343 ? -17.781 -36.25 -21.438 1 97.31 343 LYS A O 1
ATOM 2695 N N . LEU A 1 344 ? -16.547 -36.656 -19.625 1 97.5 344 LEU A N 1
ATOM 2696 C CA . LEU A 1 344 ? -15.312 -36.469 -20.359 1 97.5 344 LEU A CA 1
ATOM 2697 C C . LEU A 1 344 ? -14.82 -37.781 -20.969 1 97.5 344 LEU A C 1
ATOM 2699 O O . LEU A 1 344 ? -15.164 -38.844 -20.484 1 97.5 344 LEU A O 1
ATOM 2703 N N . GLU A 1 345 ? -14.125 -37.656 -22.047 1 97.12 345 GLU A N 1
ATOM 2704 C CA . GLU A 1 345 ? -13.484 -38.781 -22.703 1 97.12 345 GLU A CA 1
ATOM 2705 C C . GLU A 1 345 ? -11.969 -38.719 -22.531 1 97.12 345 GLU A C 1
ATOM 2707 O O . GLU A 1 345 ? -11.383 -37.625 -22.469 1 97.12 345 GLU A O 1
ATOM 2712 N N . TYR A 1 346 ? -11.383 -39.875 -22.484 1 95.38 346 TYR A N 1
ATOM 2713 C CA . TYR A 1 346 ? -9.93 -39.938 -22.391 1 95.38 346 TYR A CA 1
ATOM 2714 C C . TYR A 1 346 ? -9.281 -39.469 -23.688 1 95.38 346 TYR A C 1
ATOM 2716 O O . TYR A 1 346 ? -9.773 -39.75 -24.781 1 95.38 346 TYR A O 1
ATOM 2724 N N . SER A 1 347 ? -8.336 -38.688 -23.625 1 94.88 347 SER A N 1
ATOM 2725 C CA . SER A 1 347 ? -7.426 -38.25 -24.688 1 94.88 347 SER A CA 1
ATOM 2726 C C . SER A 1 347 ? -5.988 -38.156 -24.188 1 94.88 347 SER A C 1
ATOM 2728 O O . SER A 1 347 ? -5.742 -37.656 -23.078 1 94.88 347 SER A O 1
ATOM 2730 N N . PRO A 1 348 ? -5.047 -38.656 -24.953 1 91.56 348 PRO A N 1
ATOM 2731 C CA . PRO A 1 348 ? -3.66 -38.625 -24.484 1 91.56 348 PRO A CA 1
ATOM 2732 C C . PRO A 1 348 ? -3.172 -37.188 -24.234 1 91.56 348 PRO A C 1
ATOM 2734 O O . PRO A 1 348 ? -3.469 -36.281 -25.016 1 91.56 348 PRO A O 1
ATOM 2737 N N . ALA A 1 349 ? -2.535 -37.031 -23.109 1 87.69 349 ALA A N 1
ATOM 2738 C CA . ALA A 1 349 ? -1.992 -35.719 -22.734 1 87.69 349 ALA A CA 1
ATOM 2739 C C . ALA A 1 349 ? -0.894 -35.312 -23.703 1 87.69 349 ALA A C 1
ATOM 2741 O O . ALA A 1 349 ? -0.075 -36.125 -24.125 1 87.69 349 ALA A O 1
ATOM 2742 N N . LYS A 1 350 ? -0.964 -34 -24.219 1 82.38 350 LYS A N 1
ATOM 2743 C CA . LYS A 1 350 ? 0.167 -33.406 -24.938 1 82.38 350 LYS A CA 1
ATOM 2744 C C . LYS A 1 350 ? 1.127 -32.719 -23.984 1 82.38 350 LYS A C 1
ATOM 2746 O O . LYS A 1 350 ? 0.696 -32 -23.062 1 82.38 350 LYS A O 1
ATOM 2751 N N . PRO A 1 351 ? 2.4 -33 -24.203 1 83.12 351 PRO A N 1
ATOM 2752 C CA . PRO A 1 351 ? 3.363 -32.344 -23.328 1 83.12 351 PRO A CA 1
ATOM 2753 C C . PRO A 1 351 ? 3.346 -30.812 -23.453 1 83.12 351 PRO A C 1
ATOM 2755 O O . PRO A 1 351 ? 3.162 -30.297 -24.562 1 83.12 351 PRO A O 1
ATOM 2758 N N . ILE A 1 352 ? 3.398 -30.234 -22.25 1 86.69 352 ILE A N 1
ATOM 2759 C CA . ILE A 1 352 ? 3.512 -28.781 -22.203 1 86.69 352 ILE A CA 1
ATOM 2760 C C . ILE A 1 352 ? 4.984 -28.391 -22.141 1 86.69 352 ILE A C 1
ATOM 2762 O O . ILE A 1 352 ? 5.789 -29.047 -21.469 1 86.69 352 ILE A O 1
ATOM 2766 N N . ARG A 1 353 ? 5.328 -27.375 -22.859 1 85.62 353 ARG A N 1
ATOM 2767 C CA . ARG A 1 353 ? 6.691 -26.859 -22.812 1 85.62 353 ARG A CA 1
ATOM 2768 C C . ARG A 1 353 ? 6.891 -25.922 -21.625 1 85.62 353 ARG A C 1
ATOM 2770 O O . ARG A 1 353 ? 5.984 -25.172 -21.266 1 85.62 353 ARG A O 1
ATOM 2777 N N . LYS A 1 354 ? 8.047 -26.016 -21.062 1 89.94 354 LYS A N 1
ATOM 2778 C CA . LYS A 1 354 ? 8.438 -25.047 -20.031 1 89.94 354 LYS A CA 1
ATOM 2779 C C . LYS A 1 354 ? 8.727 -23.688 -20.641 1 89.94 354 LYS A C 1
ATOM 2781 O O . LYS A 1 354 ? 9.25 -23.578 -21.75 1 89.94 354 LYS A O 1
ATOM 2786 N N . PRO A 1 355 ? 8.328 -22.609 -19.844 1 88 355 PRO A N 1
ATOM 2787 C CA . PRO A 1 355 ? 8.758 -21.297 -20.344 1 88 355 PRO A CA 1
ATOM 2788 C C . PRO A 1 355 ? 10.258 -21.219 -20.578 1 88 355 PRO A C 1
ATOM 2790 O O . PRO A 1 355 ? 11.047 -21.703 -19.766 1 88 355 PRO A O 1
ATOM 2793 N N . PRO A 1 356 ? 10.609 -20.672 -21.703 1 85.69 356 PRO A N 1
ATOM 2794 C CA . PRO A 1 356 ? 12.031 -20.641 -22.047 1 85.69 356 PRO A CA 1
ATOM 2795 C C . PRO A 1 356 ? 12.844 -19.719 -21.156 1 85.69 356 PRO A C 1
ATOM 2797 O O . PRO A 1 356 ? 12.312 -18.734 -20.641 1 85.69 356 PRO A O 1
ATOM 2800 N N . VAL A 1 357 ? 14.055 -20.109 -20.938 1 78.06 357 VAL A N 1
ATOM 2801 C CA . VAL A 1 357 ? 15.023 -19.266 -20.234 1 78.06 357 VAL A CA 1
ATOM 2802 C C . VAL A 1 357 ? 16.156 -18.875 -21.203 1 78.06 357 VAL A C 1
ATOM 2804 O O . VAL A 1 357 ? 16.766 -19.734 -21.812 1 78.06 357 VAL A O 1
ATOM 2807 N N . ASP A 1 358 ? 16.328 -17.625 -21.328 1 70.69 358 ASP A N 1
ATOM 2808 C CA . ASP A 1 358 ? 17.375 -17.188 -22.266 1 70.69 358 ASP A CA 1
ATOM 2809 C C . ASP A 1 358 ? 18.75 -17.266 -21.609 1 70.69 358 ASP A C 1
ATOM 2811 O O . ASP A 1 358 ? 19.703 -17.766 -22.234 1 70.69 358 ASP A O 1
ATOM 2815 N N . ARG A 1 359 ? 18.859 -16.656 -20.484 1 76 359 ARG A N 1
ATOM 2816 C CA . ARG A 1 359 ? 20.125 -16.562 -19.75 1 76 359 ARG A CA 1
ATOM 2817 C C . ARG A 1 359 ? 19.922 -16.953 -18.281 1 76 359 ARG A C 1
ATOM 2819 O O . ARG A 1 359 ? 18.828 -16.844 -17.75 1 76 359 ARG A O 1
ATOM 2826 N N . ASN A 1 360 ? 21.109 -17.312 -17.828 1 84.31 360 ASN A N 1
ATOM 2827 C CA . ASN A 1 360 ? 21.062 -17.703 -16.422 1 84.31 360 ASN A CA 1
ATOM 2828 C C . ASN A 1 360 ? 21.328 -16.516 -15.492 1 84.31 360 ASN A C 1
ATOM 2830 O O . ASN A 1 360 ? 21.406 -16.688 -14.273 1 84.31 360 ASN A O 1
ATOM 2834 N N . GLU A 1 361 ? 21.531 -15.383 -16.125 1 92.06 361 GLU A N 1
ATOM 2835 C CA . GLU A 1 361 ? 21.75 -14.172 -15.328 1 92.06 361 GLU A CA 1
ATOM 2836 C C . GLU A 1 361 ? 21.203 -12.945 -16.047 1 92.06 361 GLU A C 1
ATOM 2838 O O . GLU A 1 361 ? 21.172 -12.891 -17.266 1 92.06 361 GLU A O 1
ATOM 2843 N N . ILE A 1 362 ? 20.734 -11.961 -15.227 1 93 362 ILE A N 1
ATOM 2844 C CA . ILE A 1 362 ? 20.234 -10.734 -15.836 1 93 362 ILE A CA 1
ATOM 2845 C C . ILE A 1 362 ? 20.297 -9.594 -14.82 1 93 362 ILE A C 1
ATOM 2847 O O . ILE A 1 362 ? 20.375 -9.836 -13.617 1 93 362 ILE A O 1
ATOM 2851 N N . VAL A 1 363 ? 20.422 -8.438 -15.32 1 94.94 363 VAL A N 1
ATOM 2852 C CA . VAL A 1 363 ? 20.031 -7.23 -14.586 1 94.94 363 VAL A CA 1
ATOM 2853 C C . VAL A 1 363 ? 18.75 -6.656 -15.172 1 94.94 363 VAL A C 1
ATOM 2855 O O . VAL A 1 363 ? 18.719 -6.254 -16.344 1 94.94 363 VAL A O 1
ATOM 2858 N N . VAL A 1 364 ? 17.672 -6.695 -14.367 1 94.25 364 VAL A N 1
ATOM 2859 C CA . VAL A 1 364 ? 16.391 -6.188 -14.852 1 94.25 364 VAL A CA 1
ATOM 2860 C C . VAL A 1 364 ? 16.453 -4.668 -14.992 1 94.25 364 VAL A C 1
ATOM 2862 O O . VAL A 1 364 ? 16.875 -3.969 -14.07 1 94.25 364 VAL A O 1
ATOM 2865 N N . SER A 1 365 ? 16.109 -4.172 -16.109 1 95 365 SER A N 1
ATOM 2866 C CA . SER A 1 365 ? 16.078 -2.732 -16.359 1 95 365 SER A CA 1
ATOM 2867 C C . SER A 1 365 ? 15.039 -2.377 -17.422 1 95 365 SER A C 1
ATOM 2869 O O . SER A 1 365 ? 14.797 -3.16 -18.344 1 95 365 SER A O 1
ATOM 2871 N N . ILE A 1 366 ? 14.398 -1.276 -17.297 1 94 366 ILE A N 1
ATOM 2872 C CA . ILE A 1 366 ? 13.414 -0.761 -18.234 1 94 366 ILE A CA 1
ATOM 2873 C C . ILE A 1 366 ? 13.867 0.6 -18.766 1 94 366 ILE A C 1
ATOM 2875 O O . ILE A 1 366 ? 14.211 1.49 -17.984 1 94 366 ILE A O 1
ATOM 2879 N N . ALA A 1 367 ? 13.891 0.704 -20.047 1 92.19 367 ALA A N 1
ATOM 2880 C CA . ALA A 1 367 ? 14.273 1.964 -20.672 1 92.19 367 ALA A CA 1
ATOM 2881 C C . ALA A 1 367 ? 13.078 2.904 -20.781 1 92.19 367 ALA A C 1
ATOM 2883 O O . ALA A 1 367 ? 11.93 2.455 -20.891 1 92.19 367 ALA A O 1
ATOM 2884 N N . ASP A 1 368 ? 13.367 4.191 -20.797 1 86.06 368 ASP A N 1
ATOM 2885 C CA . ASP A 1 368 ? 12.312 5.195 -20.891 1 86.06 368 ASP A CA 1
ATOM 2886 C C . ASP A 1 368 ? 11.664 5.199 -22.266 1 86.06 368 ASP A C 1
ATOM 2888 O O . ASP A 1 368 ? 10.477 5.492 -22.406 1 86.06 368 ASP A O 1
ATOM 2892 N N . ASN A 1 369 ? 12.461 4.934 -23.281 1 85.19 369 ASN A N 1
ATOM 2893 C CA . ASN A 1 369 ? 11.961 5.016 -24.656 1 85.19 369 ASN A CA 1
ATOM 2894 C C . ASN A 1 369 ? 11.797 3.629 -25.266 1 85.19 369 ASN A C 1
ATOM 2896 O O . ASN A 1 369 ? 12.609 3.215 -26.094 1 85.19 369 ASN A O 1
ATOM 2900 N N . GLY A 1 370 ? 10.781 2.902 -24.875 1 92.31 370 GLY A N 1
ATOM 2901 C CA . GLY A 1 370 ? 10.469 1.621 -25.484 1 92.31 370 GLY A CA 1
ATOM 2902 C C . GLY A 1 370 ? 9.734 1.757 -26.812 1 92.31 370 GLY A C 1
ATOM 2903 O O . GLY A 1 370 ? 9.172 2.812 -27.109 1 92.31 370 GLY A O 1
ATOM 2904 N N . ILE A 1 371 ? 9.898 0.729 -27.641 1 95.12 371 ILE A N 1
ATOM 2905 C CA . ILE A 1 371 ? 9.25 0.688 -28.938 1 95.12 371 ILE A CA 1
ATOM 2906 C C . ILE A 1 371 ? 8.281 -0.49 -29 1 95.12 371 ILE A C 1
ATOM 2908 O O . ILE A 1 371 ? 8.656 -1.626 -28.703 1 95.12 371 ILE A O 1
ATOM 2912 N N . LEU A 1 372 ? 7.035 -0.148 -29.344 1 96.25 372 LEU A N 1
ATOM 2913 C CA . LEU A 1 372 ? 6.102 -1.245 -29.562 1 96.25 372 LEU A CA 1
ATOM 2914 C C . LEU A 1 372 ? 6.48 -2.021 -30.828 1 96.25 372 LEU A C 1
ATOM 2916 O O . LEU A 1 372 ? 6.438 -1.478 -31.938 1 96.25 372 LEU A O 1
ATOM 2920 N N . THR A 1 373 ? 6.832 -3.217 -30.688 1 97.38 373 THR A N 1
ATOM 2921 C CA . THR A 1 373 ? 7.281 -4.086 -31.766 1 97.38 373 THR A CA 1
ATOM 2922 C C . THR A 1 373 ? 6.293 -5.223 -32 1 97.38 373 THR A C 1
ATOM 2924 O O . THR A 1 373 ? 5.859 -5.879 -31.047 1 97.38 373 THR A O 1
ATOM 2927 N N . ASP A 1 374 ? 5.973 -5.484 -33.25 1 97.25 374 ASP A N 1
ATOM 2928 C CA . ASP A 1 374 ? 5.094 -6.602 -33.562 1 97.25 374 ASP A CA 1
ATOM 2929 C C . ASP A 1 374 ? 5.637 -7.91 -33 1 97.25 374 ASP A C 1
ATOM 2931 O O . ASP A 1 374 ? 6.84 -8.172 -33.062 1 97.25 374 ASP A O 1
ATOM 2935 N N . THR A 1 375 ? 4.754 -8.672 -32.469 1 96 375 THR A N 1
ATOM 2936 C CA . THR A 1 375 ? 5.156 -9.922 -31.828 1 96 375 THR A CA 1
ATOM 2937 C C . THR A 1 375 ? 5.863 -10.836 -32.812 1 96 375 THR A C 1
ATOM 2939 O O . THR A 1 375 ? 6.719 -11.633 -32.438 1 96 375 THR A O 1
ATOM 2942 N N . ASN A 1 376 ? 5.605 -10.688 -34.094 1 94.38 376 ASN A N 1
ATOM 2943 C CA . ASN A 1 376 ? 6.223 -11.5 -35.156 1 94.38 376 ASN A CA 1
ATOM 2944 C C . ASN A 1 376 ? 7.613 -10.984 -35.5 1 94.38 376 ASN A C 1
ATOM 2946 O O . ASN A 1 376 ? 8.391 -11.688 -36.156 1 94.38 376 ASN A O 1
ATOM 2950 N N . GLU A 1 377 ? 7.988 -9.82 -35.031 1 96.12 377 GLU A N 1
ATOM 2951 C CA . GLU A 1 377 ? 9.25 -9.195 -35.406 1 96.12 377 GLU A CA 1
ATOM 2952 C C . GLU A 1 377 ? 10.141 -8.992 -34.188 1 96.12 377 GLU A C 1
ATOM 2954 O O . GLU A 1 377 ? 11.25 -8.461 -34.281 1 96.12 377 GLU A O 1
ATOM 2959 N N . CYS A 1 378 ? 9.664 -9.398 -33.062 1 95.81 378 CYS A N 1
ATOM 2960 C CA . CYS A 1 378 ? 10.359 -9.008 -31.844 1 95.81 378 CYS A CA 1
ATOM 2961 C C . CYS A 1 378 ? 11.445 -10.016 -31.5 1 95.81 378 CYS A C 1
ATOM 2963 O O . CYS A 1 378 ? 12.281 -9.758 -30.625 1 95.81 378 CYS A O 1
ATOM 2965 N N . VAL A 1 379 ? 11.5 -11.156 -32.188 1 95.88 379 VAL A N 1
ATOM 2966 C CA . VAL A 1 379 ? 12.5 -12.18 -31.891 1 95.88 379 VAL A CA 1
ATOM 2967 C C . VAL A 1 379 ? 13.898 -11.594 -32.031 1 95.88 379 VAL A C 1
ATOM 2969 O O . VAL A 1 379 ? 14.203 -10.945 -33.062 1 95.88 379 VAL A O 1
ATOM 2972 N N . GLY A 1 380 ? 14.766 -11.828 -31.031 1 95.25 380 GLY A N 1
ATOM 2973 C CA . GLY A 1 380 ? 16.125 -11.32 -31.047 1 95.25 380 GLY A CA 1
ATOM 2974 C C . GLY A 1 380 ? 16.266 -9.961 -30.391 1 95.25 380 GLY A C 1
ATOM 2975 O O . GLY A 1 380 ? 17.375 -9.531 -30.062 1 95.25 380 GLY A O 1
ATOM 2976 N N . LYS A 1 381 ? 15.203 -9.328 -30.172 1 96.31 381 LYS A N 1
ATOM 2977 C CA . LYS A 1 381 ? 15.227 -8.016 -29.531 1 96.31 381 LYS A CA 1
ATOM 2978 C C . LYS A 1 381 ? 15.18 -8.141 -28.016 1 96.31 381 LYS A C 1
ATOM 2980 O O . LYS A 1 381 ? 14.922 -9.227 -27.484 1 96.31 381 LYS A O 1
ATOM 2985 N N . VAL A 1 382 ? 15.508 -7.051 -27.328 1 96.25 382 VAL A N 1
ATOM 2986 C CA . VAL A 1 382 ? 15.523 -7.023 -25.875 1 96.25 382 VAL A CA 1
ATOM 2987 C C . VAL A 1 382 ? 14.188 -6.488 -25.344 1 96.25 382 VAL A C 1
ATOM 2989 O O . VAL A 1 382 ? 13.734 -5.426 -25.766 1 96.25 382 VAL A O 1
ATOM 2992 N N . SER A 1 383 ? 13.586 -7.219 -24.453 1 96.62 383 SER A N 1
ATOM 2993 C CA . SER A 1 383 ? 12.289 -6.816 -23.922 1 96.62 383 SER A CA 1
ATOM 2994 C C . SER A 1 383 ? 12.414 -5.578 -23.031 1 96.62 383 SER A C 1
ATOM 2996 O O . SER A 1 383 ? 13.375 -5.453 -22.266 1 96.62 383 SER A O 1
ATOM 2998 N N . ASN A 1 384 ? 11.43 -4.676 -23.062 1 97.25 384 ASN A N 1
ATOM 2999 C CA . ASN A 1 384 ? 11.336 -3.502 -22.203 1 97.25 384 ASN A CA 1
ATOM 3000 C C . ASN A 1 384 ? 10.133 -3.58 -21.281 1 97.25 384 ASN A C 1
ATOM 3002 O O . ASN A 1 384 ? 9.688 -2.562 -20.734 1 97.25 384 ASN A O 1
ATOM 3006 N N . GLU A 1 385 ? 9.516 -4.781 -21.172 1 96.69 385 GLU A N 1
ATOM 3007 C CA . GLU A 1 385 ? 8.367 -4.988 -20.281 1 96.69 385 GLU A CA 1
ATOM 3008 C C . GLU A 1 385 ? 8.289 -6.434 -19.812 1 96.69 385 GLU A C 1
ATOM 3010 O O . GLU A 1 385 ? 9.016 -7.297 -20.297 1 96.69 385 GLU A O 1
ATOM 3015 N N . PHE A 1 386 ? 7.516 -6.625 -18.828 1 96.31 386 PHE A N 1
ATOM 3016 C CA . PHE A 1 386 ? 7.211 -7.98 -18.391 1 96.31 386 PHE A CA 1
ATOM 3017 C C . PHE A 1 386 ? 6.117 -8.594 -19.25 1 96.31 386 PHE A C 1
ATOM 3019 O O . PHE A 1 386 ? 5.168 -7.91 -19.625 1 96.31 386 PHE A O 1
ATOM 3026 N N . VAL A 1 387 ? 6.238 -9.805 -19.547 1 96.31 387 VAL A N 1
ATOM 3027 C CA . VAL A 1 387 ? 5.18 -10.672 -20.062 1 96.31 387 VAL A CA 1
ATOM 3028 C C . VAL A 1 387 ? 4.984 -11.852 -19.109 1 96.31 387 VAL A C 1
ATOM 3030 O O . VAL A 1 387 ? 5.945 -12.555 -18.781 1 96.31 387 VAL A O 1
ATOM 3033 N N . TYR A 1 388 ? 3.807 -12.047 -18.688 1 94.44 388 TYR A N 1
ATOM 3034 C CA . TYR A 1 388 ? 3.6 -13.047 -17.656 1 94.44 388 TYR A CA 1
ATOM 3035 C C . TYR A 1 388 ? 2.18 -13.602 -17.703 1 94.44 388 TYR A C 1
ATOM 3037 O O . TYR A 1 388 ? 1.271 -12.945 -18.219 1 94.44 388 TYR A O 1
ATOM 3045 N N . ALA A 1 389 ? 2.043 -14.836 -17.234 1 90.31 389 ALA A N 1
ATOM 3046 C CA . ALA A 1 389 ? 0.703 -15.375 -17.016 1 90.31 389 ALA A CA 1
ATOM 3047 C C . ALA A 1 389 ? 0.078 -14.805 -15.75 1 90.31 389 ALA A C 1
ATOM 3049 O O . ALA A 1 389 ? 0.755 -14.656 -14.727 1 90.31 389 ALA A O 1
ATOM 3050 N N . TYR A 1 390 ? -1.176 -14.375 -15.852 1 86.38 390 TYR A N 1
ATOM 3051 C CA . TYR A 1 390 ? -1.924 -13.852 -14.719 1 86.38 390 TYR A CA 1
ATOM 3052 C C . TYR A 1 390 ? -3.184 -14.672 -14.469 1 86.38 390 TYR A C 1
ATOM 3054 O O . TYR A 1 390 ? -4.102 -14.68 -15.297 1 86.38 390 TYR A O 1
ATOM 3062 N N . PRO A 1 391 ? -3.254 -15.102 -13.156 1 88.81 391 PRO A N 1
ATOM 3063 C CA . PRO A 1 391 ? -2.215 -15.328 -12.148 1 88.81 391 PRO A CA 1
ATOM 3064 C C . PRO A 1 391 ? -1.265 -16.469 -12.531 1 88.81 391 PRO A C 1
ATOM 3066 O O . PRO A 1 391 ? -1.558 -17.234 -13.453 1 88.81 391 PRO A O 1
ATOM 3069 N N . PRO A 1 392 ? -0.099 -16.594 -11.773 1 88.75 392 PRO A N 1
ATOM 3070 C CA . PRO A 1 392 ? 0.311 -15.914 -10.547 1 88.75 392 PRO A CA 1
ATOM 3071 C C . PRO A 1 392 ? 1.329 -14.805 -10.797 1 88.75 392 PRO A C 1
ATOM 3073 O O . PRO A 1 392 ? 2.113 -14.461 -9.906 1 88.75 392 PRO A O 1
ATOM 3076 N N . ASP A 1 393 ? 1.562 -14.219 -11.938 1 92.69 393 ASP A N 1
ATOM 3077 C CA . ASP A 1 393 ? 2.422 -13.086 -12.25 1 92.69 393 ASP A CA 1
ATOM 3078 C C . ASP A 1 393 ? 3.896 -13.484 -12.211 1 92.69 393 ASP A C 1
ATOM 3080 O O . ASP A 1 393 ? 4.73 -12.75 -11.68 1 92.69 393 ASP A O 1
ATOM 3084 N N . ILE A 1 394 ? 4.152 -14.695 -12.602 1 95.12 394 ILE A N 1
ATOM 3085 C CA . ILE A 1 394 ? 5.52 -15.156 -12.836 1 95.12 394 ILE A CA 1
ATOM 3086 C C . ILE A 1 394 ? 5.965 -14.75 -14.234 1 95.12 394 ILE A C 1
ATOM 3088 O O . ILE A 1 394 ? 5.344 -15.133 -15.227 1 95.12 394 ILE A O 1
ATOM 3092 N N . PRO A 1 395 ? 7.051 -14.047 -14.359 1 95.75 395 PRO A N 1
ATOM 3093 C CA . PRO A 1 395 ? 7.473 -13.57 -15.68 1 95.75 395 PRO A CA 1
ATOM 3094 C C . PRO A 1 395 ? 7.844 -14.711 -16.625 1 95.75 395 PRO A C 1
ATOM 3096 O O . PRO A 1 395 ? 8.594 -15.617 -16.25 1 95.75 395 PRO A O 1
ATOM 3099 N N . ILE A 1 396 ? 7.258 -14.656 -17.797 1 96 396 ILE A N 1
ATOM 3100 C CA . ILE A 1 396 ? 7.723 -15.453 -18.922 1 96 396 ILE A CA 1
ATOM 3101 C C . ILE A 1 396 ? 8.898 -14.758 -19.594 1 96 396 ILE A C 1
ATOM 3103 O O . ILE A 1 396 ? 9.883 -15.406 -19.969 1 96 396 ILE A O 1
ATOM 3107 N N . ILE A 1 397 ? 8.766 -13.469 -19.781 1 96.19 397 ILE A N 1
ATOM 3108 C CA . ILE A 1 397 ? 9.828 -12.57 -20.219 1 96.19 397 ILE A CA 1
ATOM 3109 C C . ILE A 1 397 ? 9.969 -11.406 -19.234 1 96.19 397 ILE A C 1
ATOM 3111 O O . ILE A 1 397 ? 8.969 -10.797 -18.844 1 96.19 397 ILE A O 1
ATOM 3115 N N . ALA A 1 398 ? 11.148 -11.18 -18.781 1 96.12 398 ALA A N 1
ATOM 3116 C CA . ALA A 1 398 ? 11.43 -10.023 -17.938 1 96.12 398 ALA A CA 1
ATOM 3117 C C . ALA A 1 398 ? 12.117 -8.914 -18.734 1 96.12 398 ALA A C 1
ATOM 3119 O O . ALA A 1 398 ? 12.742 -9.18 -19.766 1 96.12 398 ALA A O 1
ATOM 3120 N N . PRO A 1 399 ? 11.961 -7.668 -18.281 1 96.31 399 PRO A N 1
ATOM 3121 C CA . PRO A 1 399 ? 12.703 -6.598 -18.953 1 96.31 399 PRO A CA 1
ATOM 3122 C C . PRO A 1 399 ? 14.203 -6.875 -19.016 1 96.31 399 PRO A C 1
ATOM 3124 O O . PRO A 1 399 ? 14.789 -7.383 -18.047 1 96.31 399 PRO A O 1
ATOM 3127 N N . ASN A 1 400 ? 14.836 -6.566 -20.172 1 95.25 400 ASN A N 1
ATOM 3128 C CA . ASN A 1 400 ? 16.266 -6.703 -20.469 1 95.25 400 ASN A CA 1
ATOM 3129 C C . ASN A 1 400 ? 16.609 -8.133 -20.859 1 95.25 400 ASN A C 1
ATOM 3131 O O . ASN A 1 400 ? 17.781 -8.461 -21.062 1 95.25 400 ASN A O 1
ATOM 3135 N N . GLU A 1 401 ? 15.633 -9.07 -20.984 1 95.38 401 GLU A N 1
ATOM 3136 C CA . GLU A 1 401 ?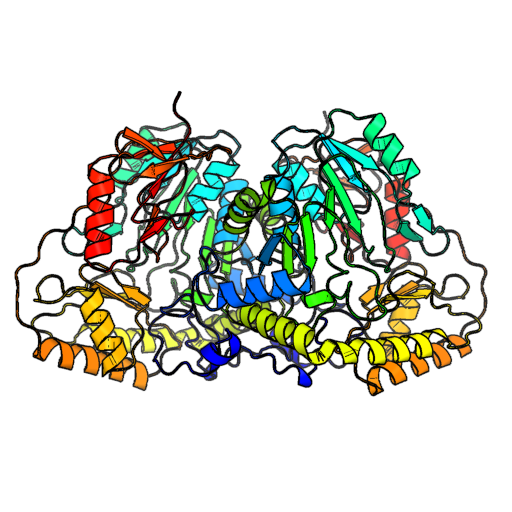 15.852 -10.391 -21.578 1 95.38 401 GLU A CA 1
ATOM 3137 C C . GLU A 1 401 ? 15.719 -10.336 -23.094 1 95.38 401 GLU A C 1
ATOM 3139 O O . GLU A 1 401 ? 14.984 -9.5 -23.641 1 95.38 401 GLU A O 1
ATOM 3144 N N . ILE A 1 402 ? 16.453 -11.18 -23.734 1 95.19 402 ILE A N 1
ATOM 3145 C CA . ILE A 1 402 ? 16.281 -11.336 -25.188 1 95.19 402 ILE A CA 1
ATOM 3146 C C . ILE A 1 402 ? 15.031 -12.164 -25.469 1 95.19 402 ILE A C 1
ATOM 3148 O O . ILE A 1 402 ? 14.828 -13.227 -24.875 1 95.19 402 ILE A O 1
ATOM 3152 N N . ILE A 1 403 ? 14.203 -11.625 -26.328 1 96 403 ILE A N 1
ATOM 3153 C CA . ILE A 1 403 ? 12.992 -12.336 -26.719 1 96 403 ILE A CA 1
ATOM 3154 C C . ILE A 1 403 ? 13.344 -13.438 -27.719 1 96 403 ILE A C 1
ATOM 3156 O O . ILE A 1 403 ? 13.805 -13.156 -28.828 1 96 403 ILE A O 1
ATOM 3160 N N . THR A 1 404 ? 13.125 -14.648 -27.391 1 95.06 404 THR A N 1
ATOM 3161 C CA . THR A 1 404 ? 13.461 -15.781 -28.234 1 95.06 404 THR A CA 1
ATOM 3162 C C . THR A 1 404 ? 12.242 -16.266 -29.016 1 95.06 404 THR A C 1
ATOM 3164 O O . THR A 1 404 ? 11.109 -15.906 -28.672 1 95.06 404 THR A O 1
ATOM 3167 N N . ALA A 1 405 ? 12.516 -17 -30.047 1 95.31 405 ALA A N 1
ATOM 3168 C CA . ALA A 1 405 ? 11.422 -17.594 -30.812 1 95.31 405 ALA A CA 1
ATOM 3169 C C . ALA A 1 405 ? 10.594 -18.531 -29.938 1 95.31 405 ALA A C 1
ATOM 3171 O O . ALA A 1 405 ? 9.375 -18.594 -30.062 1 95.31 405 ALA A O 1
ATOM 3172 N N . GLU A 1 406 ? 11.312 -19.219 -29.125 1 94.38 406 GLU A N 1
ATOM 3173 C CA . GLU A 1 406 ? 10.648 -20.156 -28.219 1 94.38 406 GLU A CA 1
ATOM 3174 C C . GLU A 1 406 ? 9.688 -19.438 -27.281 1 94.38 406 GLU A C 1
ATOM 3176 O O . GLU A 1 406 ? 8.594 -19.938 -27 1 94.38 406 GLU A O 1
ATOM 3181 N N . ALA A 1 407 ? 10.086 -18.266 -26.781 1 94.88 407 ALA A N 1
ATOM 3182 C CA . ALA A 1 407 ? 9.234 -17.5 -25.875 1 94.88 407 ALA A CA 1
ATOM 3183 C C . ALA A 1 407 ? 7.969 -17.016 -26.594 1 94.88 407 ALA A C 1
ATOM 3185 O O . ALA A 1 407 ? 6.871 -17.094 -26.047 1 94.88 407 ALA A O 1
ATOM 3186 N N . VAL A 1 408 ? 8.133 -16.547 -27.781 1 95.19 408 VAL A N 1
ATOM 3187 C CA . VAL A 1 408 ? 7 -16.062 -28.562 1 95.19 408 VAL A CA 1
ATOM 3188 C C . VAL A 1 408 ? 6.027 -17.219 -28.828 1 95.19 408 VAL A C 1
ATOM 3190 O O . VAL A 1 408 ? 4.812 -17.047 -28.672 1 95.19 408 VAL A O 1
ATOM 3193 N N . ASP A 1 409 ? 6.602 -18.297 -29.25 1 93.81 409 ASP A N 1
ATOM 3194 C CA . ASP A 1 409 ? 5.781 -19.469 -29.516 1 93.81 409 ASP A CA 1
ATOM 3195 C C . ASP A 1 409 ? 5.016 -19.891 -28.25 1 93.81 409 ASP A C 1
ATOM 3197 O O . ASP A 1 409 ? 3.834 -20.234 -28.328 1 93.81 409 ASP A O 1
ATOM 3201 N N . TYR A 1 410 ? 5.703 -19.906 -27.188 1 93.69 410 TYR A N 1
ATOM 3202 C CA . TYR A 1 410 ? 5.078 -20.266 -25.906 1 93.69 410 TYR A CA 1
ATOM 3203 C C . TYR A 1 410 ? 3.896 -19.359 -25.609 1 93.69 410 TYR A C 1
ATOM 3205 O O . TYR A 1 410 ? 2.812 -19.828 -25.266 1 93.69 410 TYR A O 1
ATOM 3213 N N . ILE A 1 411 ? 4.102 -18.078 -25.672 1 94.94 411 ILE A N 1
ATOM 3214 C CA . ILE A 1 411 ? 3.094 -17.078 -25.359 1 94.94 411 ILE A CA 1
ATOM 3215 C C . ILE A 1 411 ? 1.881 -17.266 -26.281 1 94.94 411 ILE A C 1
ATOM 3217 O O . ILE A 1 411 ? 0.743 -17.297 -25.797 1 94.94 411 ILE A O 1
ATOM 3221 N N . LYS A 1 412 ? 2.08 -17.438 -27.547 1 93 412 LYS A N 1
ATOM 3222 C CA . LYS A 1 412 ? 0.999 -17.594 -28.516 1 93 412 LYS A CA 1
ATOM 3223 C C . LYS A 1 412 ? 0.187 -18.844 -28.234 1 93 412 LYS A C 1
ATOM 3225 O O . LYS A 1 412 ? -1.045 -18.812 -28.266 1 93 412 LYS A O 1
ATOM 3230 N N . ASN A 1 413 ? 0.891 -19.875 -27.984 1 90.69 413 ASN A N 1
ATOM 3231 C CA . ASN A 1 413 ? 0.225 -21.156 -27.734 1 90.69 413 ASN A CA 1
ATOM 3232 C C . ASN A 1 413 ? -0.598 -21.094 -26.453 1 90.69 413 ASN A C 1
ATOM 3234 O O . ASN A 1 413 ? -1.727 -21.594 -26.406 1 90.69 413 ASN A O 1
ATOM 3238 N N . ALA A 1 414 ? 0.003 -20.578 -25.406 1 91.94 414 ALA A N 1
ATOM 3239 C CA . ALA A 1 414 ? -0.699 -20.453 -24.141 1 91.94 414 ALA A CA 1
ATOM 3240 C C . ALA A 1 414 ? -1.962 -19.609 -24.281 1 91.94 414 ALA A C 1
ATOM 3242 O O . ALA A 1 414 ? -3.018 -19.969 -23.75 1 91.94 414 ALA A O 1
ATOM 3243 N N . MET A 1 415 ? -1.831 -18.516 -24.969 1 93.19 415 MET A N 1
ATOM 3244 C CA . MET A 1 415 ? -2.979 -17.641 -25.172 1 93.19 415 MET A CA 1
ATOM 3245 C C . MET A 1 415 ? -4.055 -18.344 -26 1 93.19 415 MET A C 1
ATOM 3247 O O . MET A 1 415 ? -5.246 -18.219 -25.703 1 93.19 415 MET A O 1
ATOM 3251 N N . ALA A 1 416 ? -3.67 -19.062 -27.031 1 91.19 416 ALA A N 1
ATOM 3252 C CA . ALA A 1 416 ? -4.605 -19.812 -27.859 1 91.19 416 ALA A CA 1
ATOM 3253 C C . ALA A 1 416 ? -5.379 -20.828 -27.031 1 91.19 416 ALA A C 1
ATOM 3255 O O . ALA A 1 416 ? -6.551 -21.109 -27.312 1 91.19 416 ALA A O 1
ATOM 3256 N N . ASP A 1 417 ? -4.723 -21.312 -26.062 1 89.31 417 ASP A N 1
ATOM 3257 C CA . ASP A 1 417 ? -5.336 -22.312 -25.188 1 89.31 417 ASP A CA 1
ATOM 3258 C C . ASP A 1 417 ? -6.176 -21.656 -24.094 1 89.31 417 ASP A C 1
ATOM 3260 O O . ASP A 1 417 ? -6.684 -22.344 -23.203 1 89.31 417 ASP A O 1
ATOM 3264 N N . GLY A 1 418 ? -6.203 -20.406 -24.094 1 89.12 418 GLY A N 1
ATOM 3265 C CA . GLY A 1 418 ? -7.105 -19.703 -23.203 1 89.12 418 GLY A CA 1
ATOM 3266 C C . GLY A 1 418 ? -6.434 -19.234 -21.922 1 89.12 418 GLY A C 1
ATOM 3267 O O . GLY A 1 418 ? -7.102 -18.766 -21 1 89.12 418 GLY A O 1
ATOM 3268 N N . VAL A 1 419 ? -5.117 -19.391 -21.844 1 90.62 419 VAL A N 1
ATOM 3269 C CA . VAL A 1 419 ? -4.387 -18.891 -20.672 1 90.62 419 VAL A CA 1
ATOM 3270 C C . VAL A 1 419 ? -4.293 -17.359 -20.734 1 90.62 419 VAL A C 1
ATOM 3272 O O . VAL A 1 419 ? -4.082 -16.797 -21.812 1 90.62 419 VAL A O 1
ATOM 3275 N N . ASN A 1 420 ? -4.527 -16.75 -19.594 1 91.69 420 ASN A N 1
ATOM 3276 C CA . ASN A 1 420 ? -4.445 -15.305 -19.516 1 91.69 420 ASN A CA 1
ATOM 3277 C C . ASN A 1 420 ? -2.998 -14.828 -19.438 1 91.69 420 ASN A C 1
ATOM 3279 O O . ASN A 1 420 ? -2.41 -14.805 -18.359 1 91.69 420 ASN A O 1
ATOM 3283 N N . ILE A 1 421 ? -2.426 -14.438 -20.562 1 93.19 421 ILE A N 1
ATOM 3284 C CA . ILE A 1 421 ? -1.085 -13.867 -20.625 1 93.19 421 ILE A CA 1
ATOM 3285 C C . ILE A 1 421 ? -1.176 -12.359 -20.859 1 93.19 421 ILE A C 1
ATOM 3287 O O . ILE A 1 421 ? -1.851 -11.914 -21.797 1 93.19 421 ILE A O 1
ATOM 3291 N N . ILE A 1 422 ? -0.442 -11.602 -19.984 1 92.81 422 ILE A N 1
ATOM 3292 C CA . ILE A 1 422 ? -0.537 -10.148 -20.078 1 92.81 422 ILE A CA 1
ATOM 3293 C C . ILE A 1 422 ? 0.863 -9.547 -20.141 1 92.81 422 ILE A C 1
ATOM 3295 O O . ILE A 1 422 ? 1.845 -10.195 -19.781 1 92.81 422 ILE A O 1
ATOM 3299 N N . SER A 1 423 ? 0.968 -8.406 -20.766 1 94.62 423 SER A N 1
ATOM 3300 C CA . SER A 1 423 ? 2.17 -7.578 -20.734 1 94.62 423 SER A CA 1
ATOM 3301 C C . SER A 1 423 ? 1.907 -6.242 -20.047 1 94.62 423 SER A C 1
ATOM 3303 O O . SER A 1 423 ? 0.757 -5.809 -19.938 1 94.62 423 SER A O 1
ATOM 3305 N N . ASP A 1 424 ? 2.924 -5.59 -19.609 1 92.75 424 ASP A N 1
ATOM 3306 C CA . ASP A 1 424 ? 2.76 -4.324 -18.891 1 92.75 424 ASP A CA 1
ATOM 3307 C C . ASP A 1 424 ? 2.096 -3.275 -19.781 1 92.75 424 ASP A C 1
ATOM 3309 O O . ASP A 1 424 ? 1.337 -2.434 -19.297 1 92.75 424 ASP A O 1
ATOM 3313 N N . SER A 1 425 ? 2.375 -3.309 -21.109 1 91.94 425 SER A N 1
ATOM 3314 C CA . SER A 1 425 ? 1.843 -2.318 -22.031 1 91.94 425 SER A CA 1
ATOM 3315 C C . SER A 1 425 ? 0.395 -2.627 -22.406 1 91.94 425 SER A C 1
ATOM 3317 O O . SER A 1 425 ? -0.309 -1.771 -22.938 1 91.94 425 SER A O 1
ATOM 3319 N N . GLY A 1 426 ? 0.014 -3.893 -22.203 1 90.81 426 GLY A N 1
ATOM 3320 C CA . GLY A 1 426 ? -1.334 -4.312 -22.562 1 90.81 426 GLY A CA 1
ATOM 3321 C C . GLY A 1 426 ? -1.521 -4.523 -24.047 1 90.81 426 GLY A C 1
ATOM 3322 O O . GLY A 1 426 ? -2.652 -4.59 -24.531 1 90.81 426 GLY A O 1
ATOM 3323 N N . GLN A 1 427 ? -0.437 -4.695 -24.781 1 93.81 427 GLN A N 1
ATOM 3324 C CA . GLN A 1 427 ? -0.553 -4.703 -26.234 1 93.81 427 GLN A CA 1
ATOM 3325 C C . GLN A 1 427 ? -0.46 -6.121 -26.781 1 93.81 427 GLN A C 1
ATOM 3327 O O . GLN A 1 427 ? -0.562 -6.332 -28 1 93.81 427 GLN A O 1
ATOM 3332 N N . LEU A 1 428 ? -0.268 -7.094 -25.938 1 93.19 428 LEU A N 1
ATOM 3333 C CA . LEU A 1 428 ? -0.299 -8.484 -26.391 1 93.19 428 LEU A CA 1
ATOM 3334 C C . LEU A 1 428 ? -1.676 -8.852 -26.938 1 93.19 428 LEU A C 1
ATOM 3336 O O . LEU A 1 428 ? -2.688 -8.289 -26.5 1 93.19 428 LEU A O 1
ATOM 3340 N N . PRO A 1 429 ? -1.824 -9.773 -27.844 1 93.44 429 PRO A N 1
ATOM 3341 C CA . PRO A 1 429 ? -0.72 -10.562 -28.391 1 93.44 429 PRO A CA 1
ATOM 3342 C C . PRO A 1 429 ? -0.049 -9.883 -29.594 1 93.44 429 PRO A C 1
ATOM 3344 O O . PRO A 1 429 ? 0.884 -10.438 -30.172 1 93.44 429 PRO A O 1
ATOM 3347 N N . ASN A 1 430 ? -0.412 -8.664 -29.906 1 95.25 430 ASN A N 1
ATOM 3348 C CA . ASN A 1 430 ? -0.013 -8.047 -31.172 1 95.25 430 ASN A CA 1
ATOM 3349 C C . ASN A 1 430 ? 1.395 -7.465 -31.078 1 95.25 430 ASN A C 1
ATOM 3351 O O . ASN A 1 430 ? 2.148 -7.508 -32.062 1 95.25 430 ASN A O 1
ATOM 3355 N N . LYS A 1 431 ? 1.664 -6.883 -30.031 1 96.94 431 LYS A N 1
ATOM 3356 C CA . LYS A 1 431 ? 2.941 -6.188 -29.906 1 96.94 431 LYS A CA 1
ATOM 3357 C C . LYS A 1 431 ? 3.561 -6.43 -28.531 1 96.94 431 LYS A C 1
ATOM 3359 O O . LYS A 1 431 ? 2.854 -6.746 -27.562 1 96.94 431 LYS A O 1
ATOM 3364 N N . ILE A 1 432 ? 4.785 -6.324 -28.438 1 97.12 432 ILE A N 1
ATOM 3365 C CA . ILE A 1 432 ? 5.578 -6.316 -27.203 1 97.12 432 ILE A CA 1
ATOM 3366 C C . ILE A 1 432 ? 6.453 -5.066 -27.172 1 97.12 432 ILE A C 1
ATOM 3368 O O . ILE A 1 432 ? 6.988 -4.641 -28.188 1 97.12 432 ILE A O 1
ATOM 3372 N N . LEU A 1 433 ? 6.531 -4.465 -26.016 1 97.06 433 LEU A N 1
ATOM 3373 C CA . LEU A 1 433 ? 7.402 -3.309 -25.844 1 97.06 433 LEU A CA 1
ATOM 3374 C C . LEU A 1 433 ? 8.867 -3.732 -25.797 1 97.06 433 LEU A C 1
ATOM 3376 O O . LEU A 1 433 ? 9.266 -4.5 -24.922 1 97.06 433 LEU A O 1
ATOM 3380 N N . THR A 1 434 ? 9.68 -3.281 -26.75 1 97.5 434 THR A N 1
ATOM 3381 C CA . THR A 1 434 ? 11.094 -3.633 -26.812 1 97.5 434 THR A CA 1
ATOM 3382 C C . THR A 1 434 ? 11.961 -2.398 -26.609 1 97.5 434 THR A C 1
ATOM 3384 O O . THR A 1 434 ? 11.484 -1.268 -26.719 1 97.5 434 THR A O 1
ATOM 3387 N N . LYS A 1 435 ? 13.195 -2.652 -26.141 1 95.56 435 LYS A N 1
ATOM 3388 C CA . LYS A 1 435 ? 14.141 -1.554 -26 1 95.56 435 LYS A CA 1
ATOM 3389 C C . LYS A 1 435 ? 14.617 -1.054 -27.359 1 95.56 435 LYS A C 1
ATOM 3391 O O . LYS A 1 435 ? 14.75 -1.837 -28.297 1 95.56 435 LYS A O 1
ATOM 3396 N N . ALA A 1 436 ? 14.797 0.353 -27.594 1 83.5 436 ALA A N 1
ATOM 3397 C CA . ALA A 1 436 ? 15.273 0.954 -28.828 1 83.5 436 ALA A CA 1
ATOM 3398 C C . ALA A 1 436 ? 16.719 0.548 -29.125 1 83.5 436 ALA A C 1
ATOM 3400 O O . ALA A 1 436 ? 17.547 0.476 -28.203 1 83.5 436 ALA A O 1
ATOM 3401 N N . GLY A 1 437 ? 16.984 -0.43 -30.078 1 63.84 437 GLY A N 1
ATOM 3402 C CA . GLY A 1 437 ? 18.203 -1.062 -30.562 1 63.84 437 GLY A CA 1
ATOM 3403 C C . GLY A 1 437 ? 19.406 -0.148 -30.516 1 63.84 437 GLY A C 1
ATOM 3404 O O . GLY A 1 437 ? 19.297 1.055 -30.75 1 63.84 437 GLY A O 1
ATOM 3405 N N . LEU A 1 438 ? 20.5 -0.52 -29.719 1 43.78 438 LEU A N 1
ATOM 3406 C CA . LEU A 1 438 ? 21.75 -0.276 -30.422 1 43.78 438 LEU A CA 1
ATOM 3407 C C . LEU A 1 438 ? 21.828 -1.113 -31.703 1 43.78 438 LEU A C 1
ATOM 3409 O O . LEU A 1 438 ? 21.281 -2.217 -31.75 1 43.78 438 LEU A O 1
ATOM 3413 N N . MET B 1 1 ? -6.32 -5.223 25.594 1 75.5 1 MET B N 1
ATOM 3414 C CA . MET B 1 1 ? -7.457 -5.047 24.703 1 75.5 1 MET B CA 1
ATOM 3415 C C . MET B 1 1 ? -7.016 -5.148 23.25 1 75.5 1 MET B C 1
ATOM 3417 O O . MET B 1 1 ? -5.969 -4.617 22.875 1 75.5 1 MET B O 1
ATOM 3421 N N . ASN B 1 2 ? -7.742 -5.91 22.5 1 88.62 2 ASN B N 1
ATOM 3422 C CA . ASN B 1 2 ? -7.355 -6.082 21.094 1 88.62 2 ASN B CA 1
ATOM 3423 C C . ASN B 1 2 ? -7.941 -4.984 20.219 1 88.62 2 ASN B C 1
ATOM 3425 O O . ASN B 1 2 ? -8.781 -4.203 20.672 1 88.62 2 ASN B O 1
ATOM 3429 N N . LEU B 1 3 ? -7.324 -4.785 19.156 1 87.69 3 LEU B N 1
ATOM 3430 C CA . LEU B 1 3 ? -7.688 -3.723 18.234 1 87.69 3 LEU B CA 1
ATOM 3431 C C . LEU B 1 3 ? -9.172 -3.789 17.891 1 87.69 3 LEU B C 1
ATOM 3433 O O . LEU B 1 3 ? -9.867 -2.768 17.906 1 87.69 3 LEU B O 1
ATOM 3437 N N . HIS B 1 4 ? -9.68 -4.941 17.703 1 88.94 4 HIS B N 1
ATOM 3438 C CA . HIS B 1 4 ? -11.07 -5.156 17.312 1 88.94 4 HIS B CA 1
ATOM 3439 C C . HIS B 1 4 ? -12.023 -4.605 18.359 1 88.94 4 HIS B C 1
ATOM 3441 O O . HIS B 1 4 ? -12.945 -3.85 18.047 1 88.94 4 HIS B O 1
ATOM 3447 N N . ASP B 1 5 ? -11.812 -4.949 19.578 1 89.5 5 ASP B N 1
ATOM 3448 C CA . ASP B 1 5 ? -12.68 -4.523 20.672 1 89.5 5 ASP B CA 1
ATOM 3449 C C . ASP B 1 5 ? -12.617 -3.01 20.875 1 89.5 5 ASP B C 1
ATOM 3451 O O . ASP B 1 5 ? -13.641 -2.367 21.109 1 89.5 5 ASP B O 1
ATOM 3455 N N . LYS B 1 6 ? -11.469 -2.457 20.766 1 89.12 6 LYS B N 1
ATOM 3456 C CA . LYS B 1 6 ? -11.281 -1.02 20.938 1 89.12 6 LYS B CA 1
ATOM 3457 C C . LYS B 1 6 ? -12.031 -0.237 19.859 1 89.12 6 LYS B C 1
ATOM 3459 O O . LYS B 1 6 ? -12.648 0.792 20.141 1 89.12 6 LYS B O 1
ATOM 3464 N N . LEU B 1 7 ? -11.984 -0.715 18.672 1 90.12 7 LEU B N 1
ATOM 3465 C CA . LEU B 1 7 ? -12.609 -0.032 17.547 1 90.12 7 LEU B CA 1
ATOM 3466 C C . LEU B 1 7 ? -14.133 -0.06 17.672 1 90.12 7 LEU B C 1
ATOM 3468 O O . LEU B 1 7 ? -14.812 0.892 17.281 1 90.12 7 LEU B O 1
ATOM 3472 N N . LYS B 1 8 ? -14.656 -1.043 18.219 1 86.88 8 LYS B N 1
ATOM 3473 C CA . LYS B 1 8 ? -16.094 -1.18 18.375 1 86.88 8 LYS B CA 1
ATOM 3474 C C . LYS B 1 8 ? -16.625 -0.219 19.453 1 86.88 8 LYS B C 1
ATOM 3476 O O . LYS B 1 8 ? -17.812 0.112 19.469 1 86.88 8 LYS B O 1
ATOM 3481 N N . ASP B 1 9 ? -15.719 0.276 20.266 1 87.44 9 ASP B N 1
ATOM 3482 C CA . ASP B 1 9 ? -16.125 1.046 21.438 1 87.44 9 ASP B CA 1
ATOM 3483 C C . ASP B 1 9 ? -15.891 2.539 21.219 1 87.44 9 ASP B C 1
ATOM 3485 O O . ASP B 1 9 ? -15.984 3.33 22.156 1 87.44 9 ASP B O 1
ATOM 3489 N N . ILE B 1 10 ? -15.656 2.904 20.047 1 87.88 10 ILE B N 1
ATOM 3490 C CA . ILE B 1 10 ? -15.422 4.32 19.781 1 87.88 10 ILE B CA 1
ATOM 3491 C C . ILE B 1 10 ? -16.703 5.109 20.016 1 87.88 10 ILE B C 1
ATOM 3493 O O . ILE B 1 10 ? -17.766 4.77 19.469 1 87.88 10 ILE B O 1
ATOM 3497 N N . ASP B 1 11 ? -16.609 6.207 20.828 1 88.94 11 ASP B N 1
ATOM 3498 C CA . ASP B 1 11 ? -17.828 6.949 21.172 1 88.94 11 ASP B CA 1
ATOM 3499 C C . ASP B 1 11 ? -17.625 8.445 20.938 1 88.94 11 ASP B C 1
ATOM 3501 O O . ASP B 1 11 ? -18.453 9.258 21.375 1 88.94 11 ASP B O 1
ATOM 3505 N N . THR B 1 12 ? -16.594 8.852 20.312 1 93.25 12 THR B N 1
ATOM 3506 C CA . THR B 1 12 ? -16.344 10.266 20.047 1 93.25 12 THR B CA 1
ATOM 3507 C C . THR B 1 12 ? -16.766 10.625 18.625 1 93.25 12 THR B C 1
ATOM 3509 O O . THR B 1 12 ? -16.766 9.773 17.734 1 93.25 12 THR B O 1
ATOM 3512 N N . TYR B 1 13 ? -17.203 11.859 18.438 1 95.75 13 TYR B N 1
ATOM 3513 C CA . TYR B 1 13 ? -17.469 12.359 17.094 1 95.75 13 TYR B CA 1
ATOM 3514 C C . TYR B 1 13 ? -16.172 12.672 16.359 1 95.75 13 TYR B C 1
ATOM 3516 O O . TYR B 1 13 ? -15.273 13.312 16.922 1 95.75 13 TYR B O 1
ATOM 3524 N N . PRO B 1 14 ? -16.078 12.242 15.141 1 96.38 14 PRO B N 1
ATOM 3525 C CA . PRO B 1 14 ? -14.797 12.312 14.438 1 96.38 14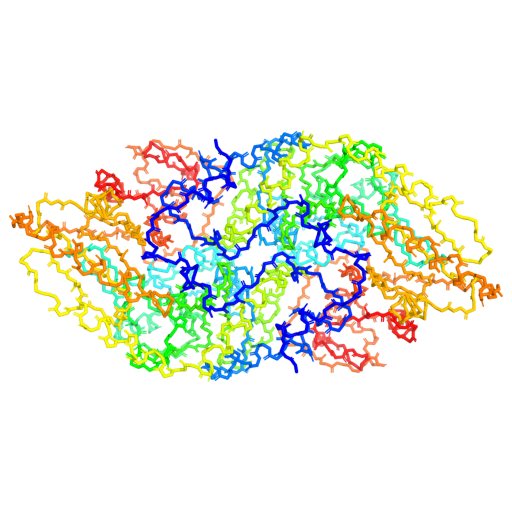 PRO B CA 1
ATOM 3526 C C . PRO B 1 14 ? -14.625 13.609 13.641 1 96.38 14 PRO B C 1
ATOM 3528 O O . PRO B 1 14 ? -14.797 13.617 12.422 1 96.38 14 PRO B O 1
ATOM 3531 N N . PHE B 1 15 ? -14.164 14.664 14.266 1 97.69 15 PHE B N 1
ATOM 3532 C CA . PHE B 1 15 ? -13.719 15.797 13.461 1 97.69 15 PHE B CA 1
ATOM 3533 C C . PHE B 1 15 ? -12.289 15.57 12.969 1 97.69 15 PHE B C 1
ATOM 3535 O O . PHE B 1 15 ? -11.422 16.422 13.164 1 97.69 15 PHE B O 1
ATOM 3542 N N . HIS B 1 16 ? -12.109 14.461 12.469 1 96.25 16 HIS B N 1
ATOM 3543 C CA . HIS B 1 16 ? -10.883 13.969 11.852 1 96.25 16 HIS B CA 1
ATOM 3544 C C . HIS B 1 16 ? -11.188 13.055 10.672 1 96.25 16 HIS B C 1
ATOM 3546 O O . HIS B 1 16 ? -12.352 12.711 10.43 1 96.25 16 HIS B O 1
ATOM 3552 N N . MET B 1 17 ? -10.219 12.75 9.859 1 95.06 17 MET B N 1
ATOM 3553 C CA . MET B 1 17 ? -10.375 11.773 8.789 1 95.06 17 MET B CA 1
ATOM 3554 C C . MET B 1 17 ? -10.773 10.406 9.344 1 95.06 17 MET B C 1
ATOM 3556 O O . MET B 1 17 ? -10.484 10.102 10.508 1 95.06 17 MET B O 1
ATOM 3560 N N . PRO B 1 18 ? -11.477 9.539 8.586 1 97 18 PRO B N 1
ATOM 3561 C CA . PRO B 1 18 ? -11.688 9.641 7.141 1 97 18 PRO B CA 1
ATOM 3562 C C . PRO B 1 18 ? -12.898 10.508 6.777 1 97 18 PRO B C 1
ATOM 3564 O O . PRO B 1 18 ? -13.664 10.898 7.66 1 97 18 PRO B O 1
ATOM 3567 N N . GLY B 1 19 ? -12.945 10.812 5.512 1 97.62 19 GLY B N 1
ATOM 3568 C CA . GLY B 1 19 ? -13.891 11.797 5.02 1 97.62 19 GLY B CA 1
ATOM 3569 C C . GLY B 1 19 ? -15.336 11.336 5.113 1 97.62 19 GLY B C 1
ATOM 3570 O O . GLY B 1 19 ? -16.25 12.156 5.227 1 97.62 19 GLY B O 1
ATOM 3571 N N . HIS B 1 20 ? -15.594 10.039 5.117 1 97 20 HIS B N 1
ATOM 3572 C CA . HIS B 1 20 ? -16.969 9.547 5.156 1 97 20 HIS B CA 1
ATOM 3573 C C . HIS B 1 20 ? -17.516 9.578 6.574 1 97 20 HIS B C 1
ATOM 3575 O O . HIS B 1 20 ? -18.734 9.453 6.773 1 97 20 HIS B O 1
ATOM 3581 N N . LYS B 1 21 ? -16.703 9.828 7.59 1 96.56 21 LYS B N 1
ATOM 3582 C CA . LYS B 1 21 ? -17.109 10.055 8.977 1 96.56 21 LYS B CA 1
ATOM 3583 C C . LYS B 1 21 ? -17.922 8.891 9.508 1 96.56 21 LYS B C 1
ATOM 3585 O O . LYS B 1 21 ? -18.828 9.078 10.336 1 96.56 21 LYS B O 1
ATOM 3590 N N . ARG B 1 22 ? -17.719 7.723 8.898 1 93.94 22 ARG B N 1
ATOM 3591 C CA . ARG B 1 22 ? -18.484 6.527 9.25 1 93.94 22 ARG B CA 1
ATOM 3592 C C . ARG B 1 22 ? -19.984 6.77 9.078 1 93.94 22 ARG B C 1
ATOM 3594 O O . ARG B 1 22 ? -20.781 6.211 9.82 1 93.94 22 ARG B O 1
ATOM 3601 N N . ASN B 1 23 ? -20.281 7.703 8.18 1 95.06 23 ASN B N 1
ATOM 3602 C CA . ASN B 1 23 ? -21.672 8.008 7.848 1 95.06 23 ASN B CA 1
ATOM 3603 C C . ASN B 1 23 ? -22.266 6.961 6.906 1 95.06 23 ASN B C 1
ATOM 3605 O O . ASN B 1 23 ? -21.797 6.797 5.781 1 95.06 23 ASN B O 1
ATOM 3609 N N . ASP B 1 24 ? -23.328 6.312 7.23 1 93.12 24 ASP B N 1
ATOM 3610 C CA . ASP B 1 24 ? -23.938 5.215 6.484 1 93.12 24 ASP B CA 1
ATOM 3611 C C . ASP B 1 24 ? -24.594 5.715 5.199 1 93.12 24 ASP B C 1
ATOM 3613 O O . ASP B 1 24 ? -24.906 4.926 4.305 1 93.12 24 ASP B O 1
ATOM 3617 N N . LYS B 1 25 ? -24.766 6.961 5.105 1 93.56 25 LYS B N 1
ATOM 3618 C CA . LYS B 1 25 ? -25.453 7.523 3.949 1 93.56 25 LYS B CA 1
ATOM 3619 C C . LYS B 1 25 ? -24.703 7.215 2.656 1 93.56 25 LYS B C 1
ATOM 3621 O O . LYS B 1 25 ? -25.297 7.207 1.574 1 93.56 25 LYS B O 1
ATOM 3626 N N . PHE B 1 26 ? -23.422 6.941 2.76 1 94.75 26 PHE B N 1
ATOM 3627 C CA . PHE B 1 26 ? -22.625 6.742 1.556 1 94.75 26 PHE B CA 1
ATOM 3628 C C . PHE B 1 26 ? -22.703 5.301 1.079 1 94.75 26 PHE B C 1
ATOM 3630 O O . PHE B 1 26 ? -22.281 4.98 -0.036 1 94.75 26 PHE B O 1
ATOM 3637 N N . GLY B 1 27 ? -23.172 4.348 1.88 1 92.69 27 GLY B N 1
ATOM 3638 C CA . GLY B 1 27 ? -23.406 2.971 1.468 1 92.69 27 GLY B CA 1
ATOM 3639 C C . GLY B 1 27 ? -22.125 2.215 1.177 1 92.69 27 GLY B C 1
ATOM 3640 O O . GLY B 1 27 ? -22.078 1.395 0.258 1 92.69 27 GLY B O 1
ATOM 3641 N N . ILE B 1 28 ? -21.062 2.543 1.873 1 91.88 28 ILE B N 1
ATOM 3642 C CA . ILE B 1 28 ? -19.781 1.863 1.674 1 91.88 28 ILE B CA 1
ATOM 3643 C C . ILE B 1 28 ? -19.859 0.454 2.258 1 91.88 28 ILE B C 1
ATOM 3645 O O . ILE B 1 28 ? -20.156 0.28 3.439 1 91.88 28 ILE B O 1
ATOM 3649 N N . LEU B 1 29 ? -19.5 -0.53 1.48 1 87.88 29 LEU B N 1
ATOM 3650 C CA . LEU B 1 29 ? -19.625 -1.932 1.87 1 87.88 29 LEU B CA 1
ATOM 3651 C C . LEU B 1 29 ? -18.312 -2.449 2.436 1 87.88 29 LEU B C 1
ATOM 3653 O O . LEU B 1 29 ? -17.281 -1.761 2.373 1 87.88 29 LEU B O 1
ATOM 3657 N N . GLY B 1 30 ? -18.422 -3.67 3.014 1 90.19 30 GLY B N 1
ATOM 3658 C CA . GLY B 1 30 ? -17.25 -4.23 3.682 1 90.19 30 GLY B CA 1
ATOM 3659 C C . GLY B 1 30 ? -16.859 -5.594 3.145 1 90.19 30 GLY B C 1
ATOM 3660 O O . GLY B 1 30 ? -16.688 -5.762 1.936 1 90.19 30 GLY B O 1
ATOM 3661 N N . SER B 1 31 ? -16.734 -6.578 4.031 1 88.12 31 SER B N 1
ATOM 3662 C CA . SER B 1 31 ? -16.188 -7.891 3.719 1 88.12 31 SER B CA 1
ATOM 3663 C C . SER B 1 31 ? -17.094 -8.664 2.773 1 88.12 31 SER B C 1
ATOM 3665 O O . SER B 1 31 ? -16.641 -9.586 2.082 1 88.12 31 SER B O 1
ATOM 3667 N N . GLU B 1 32 ? -18.312 -8.305 2.633 1 89.5 32 GLU B N 1
ATOM 3668 C CA . GLU B 1 32 ? -19.281 -9.055 1.854 1 89.5 32 GLU B CA 1
ATOM 3669 C C . GLU B 1 32 ? -19.016 -8.938 0.358 1 89.5 32 GLU B C 1
ATOM 3671 O O . GLU B 1 32 ? -19.531 -9.711 -0.44 1 89.5 32 GLU B O 1
ATOM 3676 N N . ILE B 1 33 ? -18.141 -7.961 -0.015 1 90.38 33 ILE B N 1
ATOM 3677 C CA . ILE B 1 33 ? -17.859 -7.801 -1.438 1 90.38 33 ILE B CA 1
ATOM 3678 C C . ILE B 1 33 ? -16.391 -8.109 -1.711 1 90.38 33 ILE B C 1
ATOM 3680 O O . ILE B 1 33 ? -15.883 -7.855 -2.809 1 90.38 33 ILE B O 1
ATOM 3684 N N . ASP B 1 34 ? -15.727 -8.586 -0.724 1 92.44 34 ASP B N 1
ATOM 3685 C CA . ASP B 1 34 ? -14.289 -8.805 -0.833 1 92.44 34 ASP B CA 1
ATOM 3686 C C . ASP B 1 34 ? -13.984 -9.977 -1.764 1 92.44 34 ASP B C 1
ATOM 3688 O O . ASP B 1 34 ? -14.453 -11.094 -1.537 1 92.44 34 ASP B O 1
ATOM 3692 N N . ILE B 1 35 ? -13.234 -9.688 -2.803 1 86.19 35 ILE B N 1
ATOM 3693 C CA . ILE B 1 35 ? -12.805 -10.688 -3.777 1 86.19 35 ILE B CA 1
ATOM 3694 C C . ILE B 1 35 ? -11.367 -10.398 -4.211 1 86.19 35 ILE B C 1
ATOM 3696 O O . ILE B 1 35 ? -10.773 -9.414 -3.779 1 86.19 35 ILE B O 1
ATOM 3700 N N . THR B 1 36 ? -10.797 -11.281 -4.953 1 83.56 36 THR B N 1
ATOM 3701 C CA . THR B 1 36 ? -9.555 -11.055 -5.676 1 83.56 36 THR B CA 1
ATOM 3702 C C . THR B 1 36 ? -9.82 -10.766 -7.148 1 83.56 36 THR B C 1
ATOM 3704 O O . THR B 1 36 ? -10.969 -10.531 -7.539 1 83.56 36 THR B O 1
ATOM 3707 N N . GLU B 1 37 ? -8.68 -10.664 -7.906 1 81.5 37 GLU B N 1
ATOM 3708 C CA . GLU B 1 37 ? -8.852 -10.492 -9.344 1 81.5 37 GLU B CA 1
ATOM 3709 C C . GLU B 1 37 ? -9.359 -11.766 -10 1 81.5 37 GLU B C 1
ATOM 3711 O O . GLU B 1 37 ? -8.625 -12.742 -10.141 1 81.5 37 GLU B O 1
ATOM 3716 N N . ILE B 1 38 ? -10.664 -11.812 -10.227 1 79.06 38 ILE B N 1
ATOM 3717 C CA . ILE B 1 38 ? -11.289 -12.945 -10.891 1 79.06 38 ILE B CA 1
ATOM 3718 C C . ILE B 1 38 ? -11.852 -12.508 -12.242 1 79.06 38 ILE B C 1
ATOM 3720 O O . ILE B 1 38 ? -11.805 -11.32 -12.586 1 79.06 38 ILE B O 1
ATOM 3724 N N . ASP B 1 39 ? -12.25 -13.414 -12.961 1 76.62 39 ASP B N 1
ATOM 3725 C CA . ASP B 1 39 ? -12.766 -13.141 -14.305 1 76.62 39 ASP B CA 1
ATOM 3726 C C . ASP B 1 39 ? -13.852 -12.07 -14.266 1 76.62 39 ASP B C 1
ATOM 3728 O O . ASP B 1 39 ? -14.719 -12.094 -13.391 1 76.62 39 ASP B O 1
ATOM 3732 N N . ASP B 1 40 ? -13.734 -11.125 -15.078 1 75.75 40 ASP B N 1
ATOM 3733 C CA . ASP B 1 40 ? -14.742 -10.094 -15.32 1 75.75 40 ASP B CA 1
ATOM 3734 C C . ASP B 1 40 ? -14.594 -8.938 -14.336 1 75.75 40 ASP B C 1
ATOM 3736 O O . ASP B 1 40 ? -15.312 -7.938 -14.43 1 75.75 40 ASP B O 1
ATOM 3740 N N . PHE B 1 41 ? -13.695 -9.055 -13.438 1 82.94 41 PHE B N 1
ATOM 3741 C CA . PHE B 1 41 ? -13.602 -7.98 -12.461 1 82.94 41 PHE B CA 1
ATOM 3742 C C . PHE B 1 41 ? -12.32 -7.176 -12.648 1 82.94 41 PHE B C 1
ATOM 3744 O O . PHE B 1 41 ? -11.898 -6.441 -11.758 1 82.94 41 PHE B O 1
ATOM 3751 N N . ASP B 1 42 ? -11.75 -7.312 -13.766 1 84.44 42 ASP B N 1
ATOM 3752 C CA . ASP B 1 42 ? -10.695 -6.41 -14.211 1 84.44 42 ASP B CA 1
ATOM 3753 C C . ASP B 1 42 ? -9.406 -6.633 -13.414 1 84.44 42 ASP B C 1
ATOM 3755 O O . ASP B 1 42 ? -9.281 -7.625 -12.695 1 84.44 42 ASP B O 1
ATOM 3759 N N . ASN B 1 43 ? -8.312 -5.949 -13.734 1 80.81 43 ASN B N 1
ATOM 3760 C CA . ASN B 1 43 ? -6.98 -5.949 -13.133 1 80.81 43 ASN B CA 1
ATOM 3761 C C . ASN B 1 43 ? -6.441 -4.531 -12.969 1 80.81 43 ASN B C 1
ATOM 3763 O O . ASN B 1 43 ? -6.266 -3.811 -13.953 1 80.81 43 ASN B O 1
ATOM 3767 N N . LEU B 1 44 ? -6.25 -4.18 -11.734 1 83.75 44 LEU B N 1
ATOM 3768 C CA . LEU B 1 44 ? -5.832 -2.812 -11.453 1 83.75 44 LEU B CA 1
ATOM 3769 C C . LEU B 1 44 ? -4.555 -2.467 -12.211 1 83.75 44 LEU B C 1
ATOM 3771 O O . LEU B 1 44 ? -4.359 -1.319 -12.617 1 83.75 44 LEU B O 1
ATOM 3775 N N . HIS B 1 45 ? -3.682 -3.408 -12.336 1 83.81 45 HIS B N 1
ATOM 3776 C CA . HIS B 1 45 ? -2.385 -3.166 -12.961 1 83.81 45 HIS B CA 1
ATOM 3777 C C . HIS B 1 45 ? -2.484 -3.219 -14.484 1 83.81 45 HIS B C 1
ATOM 3779 O O . HIS B 1 45 ? -1.513 -2.928 -15.188 1 83.81 45 HIS B O 1
ATOM 3785 N N . SER B 1 46 ? -3.551 -3.564 -14.992 1 85.88 46 SER B N 1
ATOM 3786 C CA . SER B 1 46 ? -3.898 -3.502 -16.406 1 85.88 46 SER B CA 1
ATOM 3787 C C . SER B 1 46 ? -5.402 -3.355 -16.609 1 85.88 46 SER B C 1
ATOM 3789 O O . SER B 1 46 ? -6.047 -4.23 -17.188 1 85.88 46 SER B O 1
ATOM 3791 N N . PRO B 1 47 ? -5.906 -2.232 -16.219 1 86.56 47 PRO B N 1
ATOM 3792 C CA . PRO B 1 47 ? -7.363 -2.08 -16.203 1 86.56 47 PRO B CA 1
ATOM 3793 C C . PRO B 1 47 ? -7.969 -1.945 -17.594 1 86.56 47 PRO B C 1
ATOM 3795 O O . PRO B 1 47 ? -7.402 -1.261 -18.453 1 86.56 47 PRO B O 1
ATOM 3798 N N . SER B 1 48 ? -9.062 -2.58 -17.859 1 86 48 SER B N 1
ATOM 3799 C CA . SER B 1 48 ? -9.742 -2.533 -19.141 1 86 48 SER B CA 1
ATOM 3800 C C . SER B 1 48 ? -11.258 -2.611 -18.969 1 86 48 SER B C 1
ATOM 3802 O O . SER B 1 48 ? -12 -2.543 -19.953 1 86 48 SER B O 1
ATOM 3804 N N . GLY B 1 49 ? -11.758 -2.686 -17.719 1 91.69 49 GLY B N 1
ATOM 3805 C CA . GLY B 1 49 ? -13.172 -2.842 -17.438 1 91.69 49 GLY B CA 1
ATOM 3806 C C . GLY B 1 49 ? -13.648 -1.946 -16.297 1 91.69 49 GLY B C 1
ATOM 3807 O O . GLY B 1 49 ? -13.562 -0.721 -16.391 1 91.69 49 GLY B O 1
ATOM 3808 N N . VAL B 1 50 ? -14.117 -2.58 -15.258 1 91.88 50 VAL B N 1
ATOM 3809 C CA . VAL B 1 50 ? -14.789 -1.851 -14.188 1 91.88 50 VAL B CA 1
ATOM 3810 C C . VAL B 1 50 ? -13.789 -0.958 -13.461 1 91.88 50 VAL B C 1
ATOM 3812 O O . VAL B 1 50 ? -14.141 0.129 -12.992 1 91.88 50 VAL B O 1
ATOM 3815 N N . ILE B 1 51 ? -12.625 -1.418 -13.328 1 93.94 51 ILE B N 1
ATOM 3816 C CA . ILE B 1 51 ? -11.609 -0.597 -12.664 1 93.94 51 ILE B CA 1
ATOM 3817 C C . ILE B 1 51 ? -11.234 0.58 -13.562 1 93.94 51 ILE B C 1
ATOM 3819 O O . ILE B 1 51 ? -11.086 1.708 -13.086 1 93.94 51 ILE B O 1
ATOM 3823 N N . LYS B 1 52 ? -11.055 0.326 -14.836 1 94.44 52 LYS B N 1
ATOM 3824 C CA . LYS B 1 52 ? -10.805 1.399 -15.797 1 94.44 52 LYS B CA 1
ATOM 3825 C C . LYS B 1 52 ? -11.914 2.451 -15.742 1 94.44 52 LYS B C 1
ATOM 3827 O O . LYS B 1 52 ? -11.633 3.652 -15.773 1 94.44 52 LYS B O 1
ATOM 3832 N N . ASN B 1 53 ? -13.148 1.989 -15.641 1 96.38 53 ASN B N 1
ATOM 3833 C CA . ASN B 1 53 ? -14.281 2.9 -15.531 1 96.38 53 ASN B CA 1
ATOM 3834 C C . ASN B 1 53 ? -14.141 3.816 -14.312 1 96.38 53 ASN B C 1
ATOM 3836 O O . ASN B 1 53 ? -14.438 5.008 -14.391 1 96.38 53 ASN B O 1
ATOM 3840 N N . THR B 1 54 ? -13.742 3.264 -13.227 1 97.44 54 THR B N 1
ATOM 3841 C CA . THR B 1 54 ? -13.531 4.059 -12.023 1 97.44 54 THR B CA 1
ATOM 3842 C C . THR B 1 54 ? -12.422 5.082 -12.242 1 97.44 54 THR B C 1
ATOM 3844 O O . THR B 1 54 ? -12.547 6.242 -11.844 1 97.44 54 THR B O 1
ATOM 3847 N N . GLU B 1 55 ? -11.328 4.676 -12.867 1 98.06 55 GLU B N 1
ATOM 3848 C CA . GLU B 1 55 ? -10.242 5.598 -13.164 1 98.06 55 GLU B CA 1
ATOM 3849 C C . GLU B 1 55 ? -10.695 6.699 -14.125 1 98.06 55 GLU B C 1
ATOM 3851 O O . GLU B 1 55 ? -10.258 7.844 -14.008 1 98.06 55 GLU B O 1
ATOM 3856 N N . ASP B 1 56 ? -11.539 6.355 -15.031 1 97.75 56 ASP B N 1
ATOM 3857 C CA . ASP B 1 56 ? -12.078 7.348 -15.953 1 97.75 56 ASP B CA 1
ATOM 3858 C C . ASP B 1 56 ? -12.953 8.359 -15.219 1 97.75 56 ASP B C 1
ATOM 3860 O O . ASP B 1 56 ? -12.977 9.547 -15.57 1 97.75 56 ASP B O 1
ATOM 3864 N N . LYS B 1 57 ? -13.734 7.906 -14.281 1 98.06 57 LYS B N 1
ATOM 3865 C CA . LYS B 1 57 ? -14.492 8.828 -13.445 1 98.06 57 LYS B CA 1
ATOM 3866 C C . LYS B 1 57 ? -13.57 9.805 -12.719 1 98.06 57 LYS B C 1
ATOM 3868 O O . LYS B 1 57 ? -13.852 11.008 -12.664 1 98.06 57 LYS B O 1
ATOM 3873 N N . LEU B 1 58 ? -12.508 9.258 -12.203 1 98.56 58 LEU B N 1
ATOM 3874 C CA . LEU B 1 58 ? -11.531 10.102 -11.531 1 98.56 58 LEU B CA 1
ATOM 3875 C C . LEU B 1 58 ? -10.938 11.133 -12.492 1 98.56 58 LEU B C 1
ATOM 3877 O O . LEU B 1 58 ? -10.828 12.312 -12.148 1 98.56 58 LEU B O 1
ATOM 3881 N N . LYS B 1 59 ? -10.531 10.672 -13.641 1 98.31 59 LYS B N 1
ATOM 3882 C CA . LYS B 1 59 ? -10.023 11.562 -14.68 1 98.31 59 LYS B CA 1
ATOM 3883 C C . LYS B 1 59 ? -11 12.695 -14.969 1 98.31 59 LYS B C 1
ATOM 3885 O O . LYS B 1 59 ? -10.602 13.852 -15.102 1 98.31 59 LYS B O 1
ATOM 3890 N N . SER B 1 60 ? -12.234 12.352 -15.016 1 97.81 60 SER B N 1
ATOM 3891 C CA . SER B 1 60 ? -13.266 13.336 -15.312 1 97.81 60 SER B CA 1
ATOM 3892 C C . SER B 1 60 ? -13.422 14.328 -14.164 1 97.81 60 SER B C 1
ATOM 3894 O O . SER B 1 60 ? -13.594 15.531 -14.391 1 97.81 60 SER B O 1
ATOM 3896 N N . ILE B 1 61 ? -13.383 13.844 -12.977 1 97.81 61 ILE B N 1
ATOM 3897 C CA . ILE B 1 61 ? -13.555 14.68 -11.797 1 97.81 61 ILE B CA 1
ATOM 3898 C C . ILE B 1 61 ? -12.422 15.703 -11.719 1 97.81 61 ILE B C 1
ATOM 3900 O O . ILE B 1 61 ? -12.664 16.875 -11.445 1 97.81 61 ILE B O 1
ATOM 3904 N N . TYR B 1 62 ? -11.203 15.289 -12.031 1 98.25 62 TYR B N 1
ATOM 3905 C CA . TYR B 1 62 ? -10.055 16.156 -11.789 1 98.25 62 TYR B CA 1
ATOM 3906 C C . TYR B 1 62 ? -9.547 16.766 -13.086 1 98.25 62 TYR B C 1
ATOM 3908 O O . TYR B 1 62 ? -8.633 17.594 -13.078 1 98.25 62 TYR B O 1
ATOM 3916 N N . LYS B 1 63 ? -10.109 16.328 -14.195 1 97.94 63 LYS B N 1
ATOM 3917 C CA . LYS B 1 63 ? -9.75 16.828 -15.516 1 97.94 63 LYS B CA 1
ATOM 3918 C C . LYS B 1 63 ? -8.273 16.578 -15.82 1 97.94 63 LYS B C 1
ATOM 3920 O O . LYS B 1 63 ? -7.574 17.484 -16.281 1 97.94 63 LYS B O 1
ATOM 3925 N N . SER B 1 64 ? -7.797 15.453 -15.43 1 98.44 64 SER B N 1
ATOM 3926 C CA . SER B 1 64 ? -6.414 15.055 -15.672 1 98.44 64 SER B CA 1
ATOM 3927 C C . SER B 1 64 ? -6.262 14.367 -17.031 1 98.44 64 SER B C 1
ATOM 3929 O O . SER B 1 64 ? -7.258 14.062 -17.688 1 98.44 64 SER B O 1
ATOM 3931 N N . GLU B 1 65 ? -5.008 14.234 -17.5 1 98.38 65 GLU B N 1
ATOM 3932 C CA . GLU B 1 65 ? -4.723 13.375 -18.641 1 98.38 65 GLU B CA 1
ATOM 3933 C C . GLU B 1 65 ? -4.973 11.906 -18.312 1 98.38 65 GLU B C 1
ATOM 3935 O O . GLU B 1 65 ? -5.441 11.148 -19.156 1 98.38 65 GLU B O 1
ATOM 3940 N N . ARG B 1 66 ? -4.578 11.508 -17.188 1 98.19 66 ARG B N 1
ATOM 3941 C CA . ARG B 1 66 ? -4.777 10.164 -16.656 1 98.19 66 ARG B CA 1
ATOM 3942 C C . ARG B 1 66 ? -4.836 10.18 -15.125 1 98.19 66 ARG B C 1
ATOM 3944 O O . ARG B 1 66 ? -4.148 10.969 -14.484 1 98.19 66 ARG B O 1
ATOM 3951 N N . SER B 1 67 ? -5.734 9.406 -14.578 1 98.75 67 SER B N 1
ATOM 3952 C CA . SER B 1 67 ? -5.809 9.211 -13.133 1 98.75 67 SER B CA 1
ATOM 3953 C C . SER B 1 67 ? -5.594 7.746 -12.766 1 98.75 67 SER B C 1
ATOM 3955 O O . SER B 1 67 ? -6.117 6.848 -13.43 1 98.75 67 SER B O 1
ATOM 3957 N N . PHE B 1 68 ? -4.785 7.516 -11.742 1 98.69 68 PHE B N 1
ATOM 3958 C CA . PHE B 1 68 ? -4.508 6.164 -11.273 1 98.69 68 PHE B CA 1
ATOM 3959 C C . PHE B 1 68 ? -5.023 5.969 -9.852 1 98.69 68 PHE B C 1
ATOM 3961 O O . PHE B 1 68 ? -4.758 6.789 -8.969 1 98.69 68 PHE B O 1
ATOM 3968 N N . ILE B 1 69 ? -5.742 4.883 -9.664 1 98.56 69 ILE B N 1
ATOM 3969 C CA . ILE B 1 69 ? -6.188 4.484 -8.328 1 98.56 69 ILE B CA 1
ATOM 3970 C C . ILE B 1 69 ? -4.984 4.051 -7.492 1 98.56 69 ILE B C 1
ATOM 3972 O O . ILE B 1 69 ? -4.102 3.344 -7.984 1 98.56 69 ILE B O 1
ATOM 3976 N N . SER B 1 70 ? -4.926 4.523 -6.254 1 98.56 70 SER B N 1
ATOM 3977 C CA . SER B 1 70 ? -3.924 4.047 -5.305 1 98.56 70 SER B CA 1
ATOM 3978 C C . SER B 1 70 ? -4.578 3.455 -4.062 1 98.56 70 SER B C 1
ATOM 3980 O O . SER B 1 70 ? -5.359 4.129 -3.385 1 98.56 70 SER B O 1
ATOM 3982 N N . VAL B 1 71 ? -4.266 2.211 -3.74 1 98.25 71 VAL B N 1
ATOM 3983 C CA . VAL B 1 71 ? -4.719 1.559 -2.518 1 98.25 71 VAL B CA 1
ATOM 3984 C C . VAL B 1 71 ? -3.566 1.465 -1.521 1 98.25 71 VAL B C 1
ATOM 3986 O O . VAL B 1 71 ? -3.613 0.668 -0.581 1 98.25 71 VAL B O 1
ATOM 3989 N N . ASN B 1 72 ? -2.512 2.168 -1.783 1 98.44 72 ASN B N 1
ATOM 3990 C CA . ASN B 1 72 ? -1.378 2.326 -0.88 1 98.44 72 ASN B CA 1
ATOM 3991 C C . ASN B 1 72 ? -1.196 3.781 -0.458 1 98.44 72 ASN B C 1
ATOM 3993 O O . ASN B 1 72 ? -0.067 4.258 -0.327 1 98.44 72 ASN B O 1
ATOM 3997 N N . GLY B 1 73 ? -2.283 4.508 -0.37 1 97.88 73 GLY B N 1
ATOM 3998 C CA . GLY B 1 73 ? -2.307 5.887 0.096 1 97.88 73 GLY B CA 1
ATOM 3999 C C . GLY B 1 73 ? -1.598 6.848 -0.84 1 97.88 73 GLY B C 1
ATOM 4000 O O . GLY B 1 73 ? -1.196 6.465 -1.941 1 97.88 73 GLY B O 1
ATOM 4001 N N . SER B 1 74 ? -1.557 8.102 -0.403 1 98.44 74 SER B N 1
ATOM 4002 C CA . SER B 1 74 ? -0.8 9.125 -1.123 1 98.44 74 SER B CA 1
ATOM 4003 C C . SER B 1 74 ? 0.701 8.875 -1.021 1 98.44 74 SER B C 1
ATOM 4005 O O . SER B 1 74 ? 1.459 9.234 -1.922 1 98.44 74 SER B O 1
ATOM 4007 N N . SER B 1 75 ? 1.12 8.148 0.067 1 97.94 75 SER B N 1
ATOM 4008 C CA . SER B 1 75 ? 2.527 7.801 0.235 1 97.94 75 SER B CA 1
ATOM 4009 C C . SER B 1 75 ? 3.057 7.031 -0.971 1 97.94 75 SER B C 1
ATOM 4011 O O . SER B 1 75 ? 4.121 7.355 -1.504 1 97.94 75 SER B O 1
ATOM 4013 N N . GLY B 1 76 ? 2.256 6.008 -1.359 1 98.19 76 GLY B N 1
ATOM 4014 C CA . GLY B 1 76 ? 2.643 5.258 -2.543 1 98.19 76 GLY B CA 1
ATOM 4015 C C . GLY B 1 76 ? 2.643 6.094 -3.809 1 98.19 76 GLY B C 1
ATOM 4016 O O . GLY B 1 76 ? 3.508 5.926 -4.672 1 98.19 76 GLY B O 1
ATOM 4017 N N . GLY B 1 77 ? 1.677 6.977 -3.951 1 98.75 77 GLY B N 1
ATOM 4018 C CA . GLY B 1 77 ? 1.596 7.863 -5.098 1 98.75 77 GLY B CA 1
ATOM 4019 C C . GLY B 1 77 ? 2.768 8.82 -5.195 1 98.75 77 GLY B C 1
ATOM 4020 O O . GLY B 1 77 ? 3.264 9.102 -6.289 1 98.75 77 GLY B O 1
ATOM 4021 N N . ILE B 1 78 ? 3.201 9.344 -4.051 1 98.88 78 ILE B N 1
ATOM 4022 C CA . ILE B 1 78 ? 4.328 10.266 -3.996 1 98.88 78 ILE B CA 1
ATOM 4023 C C . ILE B 1 78 ? 5.602 9.555 -4.445 1 98.88 78 ILE B C 1
ATOM 4025 O O . ILE B 1 78 ? 6.379 10.102 -5.238 1 98.88 78 ILE B O 1
ATOM 4029 N N . LEU B 1 79 ? 5.801 8.336 -3.943 1 98.69 79 LEU B N 1
ATOM 4030 C CA . LEU B 1 79 ? 6.926 7.531 -4.402 1 98.69 79 LEU B CA 1
ATOM 4031 C C . LEU B 1 79 ? 6.91 7.383 -5.918 1 98.69 79 LEU B C 1
ATOM 4033 O O . LEU B 1 79 ? 7.906 7.656 -6.586 1 98.69 79 LEU B O 1
ATOM 4037 N N . ALA B 1 80 ? 5.754 6.965 -6.441 1 98.75 80 ALA B N 1
ATOM 4038 C CA . ALA B 1 80 ? 5.609 6.711 -7.875 1 98.75 80 ALA B CA 1
ATOM 4039 C C . ALA B 1 80 ? 5.863 7.977 -8.688 1 98.75 80 ALA B C 1
ATOM 4041 O O . ALA B 1 80 ? 6.562 7.945 -9.695 1 98.75 80 ALA B O 1
ATOM 4042 N N . ALA B 1 81 ? 5.328 9.109 -8.242 1 98.88 81 ALA B N 1
ATOM 4043 C CA . ALA B 1 81 ? 5.445 10.375 -8.953 1 98.88 81 ALA B CA 1
ATOM 4044 C C . ALA B 1 81 ? 6.898 10.828 -9.023 1 98.88 81 ALA B C 1
ATOM 4046 O O . ALA B 1 81 ? 7.383 11.219 -10.094 1 98.88 81 ALA B O 1
ATOM 4047 N N . ILE B 1 82 ? 7.586 10.789 -7.93 1 98.88 82 ILE B N 1
ATOM 4048 C CA . ILE B 1 82 ? 8.961 11.281 -7.879 1 98.88 82 ILE B CA 1
ATOM 4049 C C . ILE B 1 82 ? 9.867 10.367 -8.695 1 98.88 82 ILE B C 1
ATOM 4051 O O . ILE B 1 82 ? 10.727 10.836 -9.445 1 98.88 82 ILE B O 1
ATOM 4055 N N . PHE B 1 83 ? 9.688 9.055 -8.625 1 98.44 83 PHE B N 1
ATOM 4056 C CA . PHE B 1 83 ? 10.469 8.109 -9.422 1 98.44 83 PHE B CA 1
ATOM 4057 C C . PHE B 1 83 ? 10.195 8.312 -10.914 1 98.44 83 PHE B C 1
ATOM 4059 O O . PHE B 1 83 ? 11.078 8.094 -11.742 1 98.44 83 PHE B O 1
ATOM 4066 N N . ALA B 1 84 ? 9 8.68 -11.227 1 97.94 84 ALA B N 1
ATOM 4067 C CA . ALA B 1 84 ? 8.625 8.875 -12.625 1 97.94 84 ALA B CA 1
ATOM 4068 C C . ALA B 1 84 ? 9.297 10.109 -13.211 1 97.94 84 ALA B C 1
ATOM 4070 O O . ALA B 1 84 ? 9.562 10.164 -14.414 1 97.94 84 ALA B O 1
ATOM 4071 N N . VAL B 1 85 ? 9.594 11.109 -12.406 1 98.19 85 VAL B N 1
ATOM 4072 C CA . VAL B 1 85 ? 10.039 12.398 -12.906 1 98.19 85 VAL B CA 1
ATOM 4073 C C . VAL B 1 85 ? 11.555 12.516 -12.766 1 98.19 85 VAL B C 1
ATOM 4075 O O . VAL B 1 85 ? 12.219 13.133 -13.602 1 98.19 85 VAL B O 1
ATOM 4078 N N . CYS B 1 86 ? 12.125 11.93 -11.711 1 97.62 86 CYS B N 1
ATOM 4079 C CA . CYS B 1 86 ? 13.523 12.172 -11.359 1 97.62 86 CYS B CA 1
ATOM 4080 C C . CYS B 1 86 ? 14.391 10.961 -11.664 1 97.62 86 CYS B C 1
ATOM 4082 O O . CYS B 1 86 ? 13.906 9.828 -11.625 1 97.62 86 CYS B O 1
ATOM 4084 N N . ASN B 1 87 ? 15.633 11.242 -11.945 1 95.31 87 ASN B N 1
ATOM 4085 C CA . ASN B 1 87 ? 16.656 10.211 -12.086 1 95.31 87 ASN B CA 1
ATOM 4086 C C . ASN B 1 87 ? 17.562 10.148 -10.867 1 95.31 87 ASN B C 1
ATOM 4088 O O . ASN B 1 87 ? 17.719 11.141 -10.156 1 95.31 87 ASN B O 1
ATOM 4092 N N . GLU B 1 88 ? 18.141 9.047 -10.703 1 96.06 88 GLU B N 1
ATOM 4093 C CA . GLU B 1 88 ? 19.031 8.828 -9.57 1 96.06 88 GLU B CA 1
ATOM 4094 C C . GLU B 1 88 ? 20.125 9.891 -9.531 1 96.06 88 GLU B C 1
ATOM 4096 O O . GLU B 1 88 ? 20.703 10.234 -10.562 1 96.06 88 GLU B O 1
ATOM 4101 N N . GLY B 1 89 ? 20.344 10.398 -8.359 1 97.19 89 GLY B N 1
ATOM 4102 C CA . GLY B 1 89 ? 21.422 11.352 -8.156 1 97.19 89 GLY B CA 1
ATOM 4103 C C . GLY B 1 89 ? 21.078 12.75 -8.625 1 97.19 89 GLY B C 1
ATOM 4104 O O . GLY B 1 89 ? 21.875 13.68 -8.484 1 97.19 89 GLY B O 1
ATOM 4105 N N . GLY B 1 90 ? 19.906 13 -9.164 1 97.56 90 GLY B N 1
ATOM 4106 C CA . GLY B 1 90 ? 19.5 14.312 -9.633 1 97.56 90 GLY B CA 1
ATOM 4107 C C . GLY B 1 90 ? 19.25 15.297 -8.508 1 97.56 90 GLY B C 1
ATOM 4108 O O . GLY B 1 90 ? 19.391 14.953 -7.328 1 97.56 90 GLY B O 1
ATOM 4109 N N . THR B 1 91 ? 18.969 16.562 -8.891 1 98.38 91 THR B N 1
ATOM 4110 C CA . THR B 1 91 ? 18.688 17.641 -7.938 1 98.38 91 THR B CA 1
ATOM 4111 C C . THR B 1 91 ? 17.219 18.047 -7.996 1 98.38 91 THR B C 1
ATOM 4113 O O . THR B 1 91 ? 16.641 18.156 -9.086 1 98.38 91 THR B O 1
ATOM 4116 N N . VAL B 1 92 ? 16.609 18.203 -6.84 1 98.62 92 VAL B N 1
ATOM 4117 C CA . VAL B 1 92 ? 15.211 18.641 -6.777 1 98.62 92 VAL B CA 1
ATOM 4118 C C . VAL B 1 92 ? 15.078 19.766 -5.77 1 98.62 92 VAL B C 1
ATOM 4120 O O . VAL B 1 92 ? 15.883 19.891 -4.84 1 98.62 92 VAL B O 1
ATOM 4123 N N . ILE B 1 93 ? 14.156 20.656 -5.996 1 98.38 93 ILE B N 1
ATOM 4124 C CA . ILE B 1 93 ? 13.75 21.672 -5.023 1 98.38 93 ILE B CA 1
ATOM 4125 C C . ILE B 1 93 ? 12.523 21.188 -4.262 1 98.38 93 ILE B C 1
ATOM 4127 O O . ILE B 1 93 ? 11.516 20.797 -4.863 1 98.38 93 ILE B O 1
ATOM 4131 N N . VAL B 1 94 ? 12.609 21.125 -2.955 1 97.94 94 VAL B N 1
ATOM 4132 C CA . VAL B 1 94 ? 11.555 20.562 -2.113 1 97.94 94 VAL B CA 1
ATOM 4133 C C . VAL B 1 94 ? 11.156 21.578 -1.044 1 97.94 94 VAL B C 1
ATOM 4135 O O . VAL B 1 94 ? 12.016 22.156 -0.377 1 97.94 94 VAL B O 1
ATOM 4138 N N . ALA B 1 95 ? 9.867 21.859 -0.944 1 97 95 ALA B N 1
ATOM 4139 C CA . ALA B 1 95 ? 9.414 22.656 0.196 1 97 95 ALA B CA 1
ATOM 4140 C C . ALA B 1 95 ? 9.719 21.938 1.513 1 97 95 ALA B C 1
ATOM 4142 O O . ALA B 1 95 ? 9.469 20.734 1.649 1 97 95 ALA B O 1
ATOM 4143 N N . ARG B 1 96 ? 10.172 22.609 2.436 1 95.44 96 ARG B N 1
ATOM 4144 C CA . ARG B 1 96 ? 10.641 22.047 3.697 1 95.44 96 ARG B CA 1
ATOM 4145 C C . ARG B 1 96 ? 9.516 21.328 4.43 1 95.44 96 ARG B C 1
ATOM 4147 O O . ARG B 1 96 ? 9.75 20.344 5.141 1 95.44 96 ARG B O 1
ATOM 4154 N N . ASN B 1 97 ? 8.289 21.797 4.223 1 95.94 97 ASN B N 1
ATOM 4155 C CA . ASN B 1 97 ? 7.156 21.25 4.973 1 95.94 97 ASN B CA 1
ATOM 4156 C C . ASN B 1 97 ? 6.523 20.062 4.254 1 95.94 97 ASN B C 1
ATOM 4158 O O . ASN B 1 97 ? 5.371 19.719 4.52 1 95.94 97 ASN B O 1
ATOM 4162 N N . CYS B 1 98 ? 7.277 19.469 3.322 1 97.69 98 CYS B N 1
ATOM 4163 C CA . CYS B 1 98 ? 6.762 18.281 2.654 1 97.69 98 CYS B CA 1
ATOM 4164 C C . CYS B 1 98 ? 6.699 17.094 3.613 1 97.69 98 CYS B C 1
ATOM 4166 O O . CYS B 1 98 ? 7.453 17.047 4.586 1 97.69 98 CYS B O 1
ATOM 4168 N N . HIS B 1 99 ? 5.805 16.203 3.297 1 97.62 99 HIS B N 1
ATOM 4169 C CA . HIS B 1 99 ? 5.59 14.969 4.039 1 97.62 99 HIS B CA 1
ATOM 4170 C C . HIS B 1 99 ? 6.816 14.062 3.963 1 97.62 99 HIS B C 1
ATOM 4172 O O . HIS B 1 99 ? 7.547 14.086 2.971 1 97.62 99 HIS B O 1
ATOM 4178 N N . LYS B 1 100 ? 7.074 13.289 4.953 1 96.69 100 LYS B N 1
ATOM 4179 C CA . LYS B 1 100 ? 8.227 12.398 5.059 1 96.69 100 LYS B CA 1
ATOM 4180 C C . LYS B 1 100 ? 8.32 11.477 3.846 1 96.69 100 LYS B C 1
ATOM 4182 O O . LYS B 1 100 ? 9.414 11.047 3.467 1 96.69 100 LYS B O 1
ATOM 4187 N N . SER B 1 101 ? 7.188 11.133 3.227 1 97.88 101 SER B N 1
ATOM 4188 C CA . SER B 1 101 ? 7.195 10.266 2.053 1 97.88 101 SER B CA 1
ATOM 4189 C C . SER B 1 101 ? 7.996 10.883 0.913 1 97.88 101 SER B C 1
ATOM 4191 O O . SER B 1 101 ? 8.602 10.164 0.115 1 97.88 101 SER B O 1
ATOM 4193 N N . VAL B 1 102 ? 7.988 12.195 0.817 1 98.62 102 VAL B N 1
ATOM 4194 C CA . VAL B 1 102 ? 8.789 12.883 -0.184 1 98.62 102 VAL B CA 1
ATOM 4195 C C . VAL B 1 102 ? 10.273 12.656 0.097 1 98.62 102 VAL B C 1
ATOM 4197 O O . VAL B 1 102 ? 11.047 12.328 -0.811 1 98.62 102 VAL B O 1
ATOM 4200 N N . TYR B 1 103 ? 10.648 12.789 1.357 1 98.06 103 TYR B N 1
ATOM 4201 C CA . TYR B 1 103 ? 12.031 12.57 1.766 1 98.06 103 TYR B CA 1
ATOM 4202 C C . TYR B 1 103 ? 12.453 11.133 1.513 1 98.06 103 TYR B C 1
ATOM 4204 O O . TYR B 1 103 ? 13.594 10.875 1.118 1 98.06 103 TYR B O 1
ATOM 4212 N N . ASN B 1 104 ? 11.555 10.219 1.773 1 98.06 104 ASN B N 1
ATOM 4213 C CA . ASN B 1 104 ? 11.828 8.805 1.519 1 98.06 104 ASN B CA 1
ATOM 4214 C C . ASN B 1 104 ? 12.133 8.555 0.045 1 98.06 104 ASN B C 1
ATOM 4216 O O . ASN B 1 104 ? 13.078 7.836 -0.283 1 98.06 104 ASN B O 1
ATOM 4220 N N . ALA B 1 105 ? 11.289 9.078 -0.809 1 98.62 105 ALA B N 1
ATOM 4221 C CA . ALA B 1 105 ? 11.508 8.93 -2.244 1 98.62 105 ALA B CA 1
ATOM 4222 C C . ALA B 1 105 ? 12.859 9.516 -2.658 1 98.62 105 ALA B C 1
ATOM 4224 O O . ALA B 1 105 ? 13.586 8.914 -3.449 1 98.62 105 ALA B O 1
ATOM 4225 N N . CYS B 1 106 ? 13.172 10.695 -2.119 1 98.5 106 CYS B N 1
ATOM 4226 C CA . CYS B 1 106 ? 14.445 11.344 -2.418 1 98.5 106 CYS B CA 1
ATOM 4227 C C . CYS B 1 106 ? 15.617 10.492 -1.941 1 98.5 106 CYS B C 1
ATOM 4229 O O . CYS B 1 106 ? 16.641 10.406 -2.617 1 98.5 106 CYS B O 1
ATOM 4231 N N . MET B 1 107 ? 15.461 9.906 -0.792 1 98 107 MET B N 1
ATOM 4232 C CA . MET B 1 107 ? 16.5 9.039 -0.248 1 98 107 MET B CA 1
ATOM 4233 C C . MET B 1 107 ? 16.75 7.84 -1.162 1 98 107 MET B C 1
ATOM 4235 O O . MET B 1 107 ? 17.906 7.531 -1.492 1 98 107 MET B O 1
ATOM 4239 N N . LEU B 1 108 ? 15.695 7.195 -1.585 1 97.88 108 LEU B N 1
ATOM 4240 C CA . LEU B 1 108 ? 15.805 5.996 -2.41 1 97.88 108 LEU B CA 1
ATOM 4241 C C . LEU B 1 108 ? 16.484 6.309 -3.738 1 97.88 108 LEU B C 1
ATOM 4243 O O . LEU B 1 108 ? 17.234 5.48 -4.266 1 97.88 108 LEU B O 1
ATOM 4247 N N . LEU B 1 109 ? 16.281 7.48 -4.266 1 97.94 109 LEU B N 1
ATOM 4248 C CA . LEU B 1 109 ? 16.844 7.895 -5.547 1 97.94 109 LEU B CA 1
ATOM 4249 C C . LEU B 1 109 ? 18.156 8.648 -5.344 1 97.94 109 LEU B C 1
ATOM 4251 O O . LEU B 1 109 ? 18.75 9.133 -6.309 1 97.94 109 LEU B O 1
ATOM 4255 N N . LYS B 1 110 ? 18.562 8.867 -4.039 1 97.5 110 LYS B N 1
ATOM 4256 C CA . LYS B 1 110 ? 19.797 9.594 -3.715 1 97.5 110 LYS B CA 1
ATOM 4257 C C . LYS B 1 110 ? 19.781 10.992 -4.316 1 97.5 110 LYS B C 1
ATOM 4259 O O . LYS B 1 110 ? 20.781 11.445 -4.871 1 97.5 110 LYS B O 1
ATOM 4264 N N . LEU B 1 111 ? 18.688 11.633 -4.27 1 98.5 111 LEU B N 1
ATOM 4265 C CA . LEU B 1 111 ? 18.547 12.969 -4.836 1 98.5 111 LEU B CA 1
ATOM 4266 C C . LEU B 1 111 ? 19.188 14.016 -3.93 1 98.5 111 LEU B C 1
ATOM 4268 O O . LEU B 1 111 ? 19.141 13.891 -2.705 1 98.5 111 LEU B O 1
ATOM 4272 N N . LYS B 1 112 ? 19.75 15.008 -4.555 1 98.19 112 LYS B N 1
ATOM 4273 C CA . LYS B 1 112 ? 20.141 16.219 -3.838 1 98.19 112 LYS B CA 1
ATOM 4274 C C . LYS B 1 112 ? 18.938 17.156 -3.646 1 98.19 112 LYS B C 1
ATOM 4276 O O . LYS B 1 112 ? 18.344 17.609 -4.621 1 98.19 112 LYS B O 1
ATOM 4281 N N . ILE B 1 113 ? 18.625 17.453 -2.428 1 97.88 113 ILE B N 1
ATOM 4282 C CA . ILE B 1 113 ? 17.453 18.281 -2.111 1 97.88 113 ILE B CA 1
ATOM 4283 C C . ILE B 1 113 ? 17.906 19.719 -1.85 1 97.88 113 ILE B C 1
ATOM 4285 O O . ILE B 1 113 ? 18.781 19.953 -1.012 1 97.88 113 ILE B O 1
ATOM 4289 N N . ILE B 1 114 ? 17.359 20.594 -2.559 1 97.62 114 ILE B N 1
ATOM 4290 C CA . ILE B 1 114 ? 17.422 22.016 -2.234 1 97.62 114 ILE B CA 1
ATOM 4291 C C . ILE B 1 114 ? 16.094 22.453 -1.592 1 97.62 114 ILE B C 1
ATOM 4293 O O . ILE B 1 114 ? 15.039 22.375 -2.217 1 97.62 114 ILE B O 1
ATOM 4297 N N . PHE B 1 115 ? 16.188 23 -0.358 1 96 115 PHE B N 1
ATOM 4298 C CA . PHE B 1 115 ? 14.977 23.328 0.394 1 96 115 PHE B CA 1
ATOM 4299 C C . PHE B 1 115 ? 14.508 24.75 0.088 1 96 115 PHE B C 1
ATOM 4301 O O . PHE B 1 115 ? 15.328 25.641 -0.082 1 96 115 PHE B O 1
ATOM 4308 N N . ILE B 1 116 ? 13.266 24.859 0.024 1 95.12 116 ILE B N 1
ATOM 4309 C CA . ILE B 1 116 ? 12.602 26.156 0.078 1 95.12 116 ILE B CA 1
ATOM 4310 C C . ILE B 1 116 ? 11.602 26.188 1.231 1 95.12 116 ILE B C 1
ATOM 4312 O O . ILE B 1 116 ? 10.938 25.188 1.504 1 95.12 116 ILE B O 1
ATOM 4316 N N . GLU B 1 117 ? 11.453 27.266 1.888 1 93.19 117 GLU B N 1
ATOM 4317 C CA . GLU B 1 117 ? 10.578 27.328 3.051 1 93.19 117 GLU B CA 1
ATOM 4318 C C . GLU B 1 117 ? 9.32 28.141 2.746 1 93.19 117 GLU B C 1
ATOM 4320 O O . GLU B 1 117 ? 9.406 29.297 2.312 1 93.19 117 GLU B O 1
ATOM 4325 N N . PRO B 1 118 ? 8.188 27.562 2.988 1 95.81 118 PRO B N 1
ATOM 4326 C CA . PRO B 1 118 ? 6.973 28.391 2.955 1 95.81 118 PRO B CA 1
ATOM 4327 C C . PRO B 1 118 ? 6.926 29.406 4.086 1 95.81 118 PRO B C 1
ATOM 4329 O O . PRO B 1 118 ? 7.746 29.359 5.008 1 95.81 118 PRO B O 1
ATOM 4332 N N . GLN B 1 119 ? 6.008 30.344 3.936 1 95.94 119 GLN B N 1
ATOM 4333 C CA . GLN B 1 119 ? 5.773 31.266 5.047 1 95.94 119 GLN B CA 1
ATOM 4334 C C . GLN B 1 119 ? 5.379 30.516 6.312 1 95.94 119 GLN B C 1
ATOM 4336 O O . GLN B 1 119 ? 4.898 29.375 6.238 1 95.94 119 GLN B O 1
ATOM 4341 N N . TYR B 1 120 ? 5.688 31.141 7.488 1 95.88 120 TYR B N 1
ATOM 4342 C CA . TYR B 1 120 ? 5.434 30.5 8.773 1 95.88 120 TYR B CA 1
ATOM 4343 C C . TYR B 1 120 ? 4.668 31.422 9.711 1 95.88 120 TYR B C 1
ATOM 4345 O O . TYR B 1 120 ? 5.02 32.594 9.859 1 95.88 120 TYR B O 1
ATOM 4353 N N . ASP B 1 121 ? 3.572 30.969 10.242 1 96.44 121 ASP B N 1
ATOM 4354 C CA . ASP B 1 121 ? 2.803 31.688 11.25 1 96.44 121 ASP B CA 1
ATOM 4355 C C . ASP B 1 121 ? 3.443 31.562 12.625 1 96.44 121 ASP B C 1
ATOM 4357 O O . ASP B 1 121 ? 3.297 30.531 13.289 1 96.44 121 ASP B O 1
ATOM 4361 N N . LEU B 1 122 ? 4.012 32.594 13.164 1 94.31 122 LEU B N 1
ATOM 4362 C CA . LEU B 1 122 ? 4.773 32.562 14.406 1 94.31 122 LEU B CA 1
ATOM 4363 C C . LEU B 1 122 ? 3.842 32.562 15.617 1 94.31 122 LEU B C 1
ATOM 4365 O O . LEU B 1 122 ? 4.27 32.281 16.734 1 94.31 122 LEU B O 1
ATOM 4369 N N . THR B 1 123 ? 2.625 32.844 15.383 1 94.38 123 THR B N 1
ATOM 4370 C CA . THR B 1 123 ? 1.662 32.875 16.484 1 94.38 123 THR B CA 1
ATOM 4371 C C . THR B 1 123 ? 1.158 31.453 16.781 1 94.38 123 THR B C 1
ATOM 4373 O O . THR B 1 123 ? 1.1 31.047 17.938 1 94.38 123 THR B O 1
ATOM 4376 N N . ASN B 1 124 ? 0.839 30.734 15.711 1 94.88 124 ASN B N 1
ATOM 4377 C CA . ASN B 1 124 ? 0.226 29.422 15.906 1 94.88 124 ASN B CA 1
ATOM 4378 C C . ASN B 1 124 ? 1.22 28.297 15.641 1 94.88 124 ASN B C 1
ATOM 4380 O O . ASN B 1 124 ? 1.02 27.156 16.094 1 94.88 124 ASN B O 1
ATOM 4384 N N . GLY B 1 125 ? 2.234 28.594 14.883 1 93.38 125 GLY B N 1
ATOM 4385 C CA . GLY B 1 125 ? 3.303 27.625 14.734 1 93.38 125 GLY B CA 1
ATOM 4386 C C . GLY B 1 125 ? 3.07 26.656 13.594 1 93.38 125 GLY B C 1
ATOM 4387 O O . GLY B 1 125 ? 3.234 25.438 13.766 1 93.38 125 GLY B O 1
ATOM 4388 N N . TYR B 1 126 ? 2.658 27.078 12.406 1 95.44 126 TYR B N 1
ATOM 4389 C CA . TYR B 1 126 ? 2.531 26.203 11.25 1 95.44 126 TYR B CA 1
ATOM 4390 C C . TYR B 1 126 ? 2.914 26.938 9.969 1 95.44 126 TYR B C 1
ATOM 4392 O O . TYR B 1 126 ? 2.896 28.156 9.914 1 95.44 126 TYR B O 1
ATOM 4400 N N . TYR B 1 127 ? 3.309 26.109 8.984 1 96 127 TYR B N 1
ATOM 4401 C CA . TYR B 1 127 ? 3.609 26.641 7.66 1 96 127 TYR B CA 1
ATOM 4402 C C . TYR B 1 127 ? 2.336 27.078 6.941 1 96 127 TYR B C 1
ATOM 4404 O O . TYR B 1 127 ? 1.281 26.453 7.109 1 96 127 TYR B O 1
ATOM 4412 N N . THR B 1 128 ? 2.465 28.109 6.176 1 96.94 128 THR B N 1
ATOM 4413 C CA . THR B 1 128 ? 1.344 28.562 5.352 1 96.94 128 THR B CA 1
ATOM 4414 C C . THR B 1 128 ? 1.648 28.359 3.869 1 96.94 128 THR B C 1
ATOM 4416 O O . THR B 1 128 ? 1.733 27.219 3.398 1 96.94 128 THR B O 1
ATOM 4419 N N . ASN B 1 129 ? 1.724 29.391 3.057 1 96.56 129 ASN B N 1
ATOM 4420 C CA . ASN B 1 129 ? 1.874 29.156 1.624 1 96.56 129 ASN B CA 1
ATOM 4421 C C . ASN B 1 129 ? 3.244 29.609 1.123 1 96.56 129 ASN B C 1
ATOM 4423 O O . ASN B 1 129 ? 3.951 30.328 1.816 1 96.56 129 ASN B O 1
ATOM 4427 N N . LEU B 1 130 ? 3.623 29.109 0.033 1 96.12 130 LEU B N 1
ATOM 4428 C CA . LEU B 1 130 ? 4.797 29.547 -0.711 1 96.12 130 LEU B CA 1
ATOM 4429 C C . LEU B 1 130 ? 4.457 30.75 -1.583 1 96.12 130 LEU B C 1
ATOM 4431 O O . LEU B 1 130 ? 3.4 30.797 -2.215 1 96.12 130 LEU B O 1
ATOM 4435 N N . LYS B 1 131 ? 5.383 31.688 -1.596 1 95.19 131 LYS B N 1
ATOM 4436 C CA . LYS B 1 131 ? 5.211 32.844 -2.469 1 95.19 131 LYS B CA 1
ATOM 4437 C C . LYS B 1 131 ? 5.867 32.625 -3.826 1 95.19 131 LYS B C 1
ATOM 4439 O O . LYS B 1 131 ? 6.938 32 -3.908 1 95.19 131 LYS B O 1
ATOM 4444 N N . GLN B 1 132 ? 5.27 33.156 -4.883 1 96.69 132 GLN B N 1
ATOM 4445 C CA . GLN B 1 132 ? 5.758 32.969 -6.242 1 96.69 132 GLN B CA 1
ATOM 4446 C C . GLN B 1 132 ? 7.188 33.469 -6.391 1 96.69 132 GLN B C 1
ATOM 4448 O O . GLN B 1 132 ? 8.008 32.875 -7.074 1 96.69 132 GLN B O 1
ATOM 4453 N N . ASP B 1 133 ? 7.48 34.625 -5.715 1 95.81 133 ASP B N 1
ATOM 4454 C CA . ASP B 1 133 ? 8.812 35.188 -5.824 1 95.81 133 ASP B CA 1
ATOM 4455 C C . ASP B 1 133 ? 9.875 34.25 -5.285 1 95.81 133 ASP B C 1
ATOM 4457 O O . ASP B 1 133 ? 10.961 34.125 -5.859 1 95.81 133 ASP B O 1
ATOM 4461 N N . ALA B 1 134 ? 9.586 33.656 -4.223 1 94.06 134 ALA B N 1
ATOM 4462 C CA . ALA B 1 134 ? 10.516 32.688 -3.633 1 94.06 134 ALA B CA 1
ATOM 4463 C C . ALA B 1 134 ? 10.734 31.5 -4.562 1 94.06 134 ALA B C 1
ATOM 4465 O O . ALA B 1 134 ? 11.859 31 -4.684 1 94.06 134 ALA B O 1
ATOM 4466 N N . VAL B 1 135 ? 9.711 31.078 -5.191 1 95.75 135 VAL B N 1
ATOM 4467 C CA . VAL B 1 135 ? 9.758 29.953 -6.129 1 95.75 135 VAL B CA 1
ATOM 4468 C C . VAL B 1 135 ? 10.641 30.328 -7.324 1 95.75 135 VAL B C 1
ATOM 4470 O O . VAL B 1 135 ? 11.539 29.562 -7.695 1 95.75 135 VAL B O 1
ATOM 4473 N N . ASN B 1 136 ? 10.391 31.484 -7.855 1 96.56 136 ASN B N 1
ATOM 4474 C CA . ASN B 1 136 ? 11.164 31.953 -8.992 1 96.56 136 ASN B CA 1
ATOM 4475 C C . ASN B 1 136 ? 12.656 32.062 -8.656 1 96.56 136 ASN B C 1
ATOM 4477 O O . ASN B 1 136 ? 13.5 31.641 -9.453 1 96.56 136 ASN B O 1
ATOM 4481 N N . SER B 1 137 ? 12.914 32.562 -7.566 1 96 137 SER B N 1
ATOM 4482 C CA . SER B 1 137 ? 14.297 32.719 -7.121 1 96 137 SER B CA 1
ATOM 4483 C C . SER B 1 137 ? 14.984 31.375 -6.938 1 96 137 SER B C 1
ATOM 4485 O O . SER B 1 137 ? 16.141 31.203 -7.328 1 96 137 SER B O 1
ATOM 4487 N N . ALA B 1 138 ? 14.297 30.453 -6.32 1 95.12 138 ALA B N 1
ATOM 4488 C CA . ALA B 1 138 ? 14.859 29.125 -6.074 1 95.12 138 ALA B CA 1
ATOM 4489 C C . ALA B 1 138 ? 15.203 28.422 -7.383 1 95.12 138 ALA B C 1
ATOM 4491 O O . ALA B 1 138 ? 16.25 27.781 -7.5 1 95.12 138 ALA B O 1
ATOM 4492 N N . ILE B 1 139 ? 14.328 28.531 -8.305 1 96.62 139 ILE B N 1
ATOM 4493 C CA . ILE B 1 139 ? 14.531 27.875 -9.602 1 96.62 139 ILE B CA 1
ATOM 4494 C C . ILE B 1 139 ? 15.695 28.547 -10.328 1 96.62 139 ILE B C 1
ATOM 4496 O O . ILE B 1 139 ? 16.562 27.859 -10.883 1 96.62 139 ILE B O 1
ATOM 4500 N N . SER B 1 140 ? 15.727 29.891 -10.305 1 96.81 140 SER B N 1
ATOM 4501 C CA . SER B 1 140 ? 16.766 30.641 -10.992 1 96.81 140 SER B CA 1
ATOM 4502 C C . SER B 1 140 ? 18.141 30.312 -10.422 1 96.81 140 SER B C 1
ATOM 4504 O O . SER B 1 140 ? 19.125 30.25 -11.164 1 96.81 140 SER B O 1
ATOM 4506 N N . ARG B 1 141 ? 18.25 30.109 -9.227 1 96.5 141 ARG B N 1
ATOM 4507 C CA . ARG B 1 141 ? 19.5 29.859 -8.539 1 96.5 141 ARG B CA 1
ATOM 4508 C C . ARG B 1 141 ? 19.953 28.422 -8.711 1 96.5 141 ARG B C 1
ATOM 4510 O O . ARG B 1 141 ? 21.109 28.078 -8.43 1 96.5 141 ARG B O 1
ATOM 4517 N N . ASN B 1 142 ? 19.078 27.547 -9.141 1 97.06 142 ASN B N 1
ATOM 4518 C CA . ASN B 1 142 ? 19.375 26.125 -9.273 1 97.06 142 ASN B CA 1
ATOM 4519 C C . ASN B 1 142 ? 18.906 25.578 -10.625 1 97.06 142 ASN B C 1
ATOM 4521 O O . ASN B 1 142 ? 18.016 24.719 -10.68 1 97.06 142 ASN B O 1
ATOM 4525 N N . PRO B 1 143 ? 19.531 25.969 -11.664 1 96.69 143 PRO B N 1
ATOM 4526 C CA . PRO B 1 143 ? 19.094 25.562 -13.008 1 96.69 143 PRO B CA 1
ATOM 4527 C C . PRO B 1 143 ? 19.203 24.062 -13.242 1 96.69 143 PRO B C 1
ATOM 4529 O O . PRO B 1 143 ? 18.594 23.531 -14.18 1 96.69 143 PRO B O 1
ATOM 4532 N N . GLU B 1 144 ? 19.906 23.375 -12.398 1 96.75 144 GLU B N 1
ATOM 4533 C CA . GLU B 1 144 ? 20.094 21.938 -12.547 1 96.75 144 GLU B CA 1
ATOM 4534 C C . GLU B 1 144 ? 18.906 21.172 -11.961 1 96.75 144 GLU B C 1
ATOM 4536 O O . GLU B 1 144 ? 18.766 19.969 -12.188 1 96.75 144 GLU B O 1
ATOM 4541 N N . ALA B 1 145 ? 18.016 21.844 -11.227 1 97.69 145 ALA B N 1
ATOM 4542 C CA . ALA B 1 145 ? 16.891 21.172 -10.57 1 97.69 145 ALA B CA 1
ATOM 4543 C C . ALA B 1 145 ? 15.961 20.531 -11.602 1 97.69 145 ALA B C 1
ATOM 4545 O O . ALA B 1 145 ? 15.602 21.172 -12.594 1 97.69 145 ALA B O 1
ATOM 4546 N N . LYS B 1 146 ? 15.539 19.281 -11.312 1 96.38 146 LYS B N 1
ATOM 4547 C CA . LYS B 1 146 ? 14.766 18.5 -12.266 1 96.38 146 LYS B CA 1
ATOM 4548 C C . LYS B 1 146 ? 13.273 18.516 -11.922 1 96.38 146 LYS B C 1
ATOM 4550 O O . LYS B 1 146 ? 12.438 18.188 -12.758 1 96.38 146 LYS B O 1
ATOM 4555 N N . ALA B 1 147 ? 12.969 18.859 -10.742 1 98.25 147 ALA B N 1
ATOM 4556 C CA . ALA B 1 147 ? 11.578 18.906 -10.312 1 98.25 147 ALA B CA 1
ATOM 4557 C C . ALA B 1 147 ? 11.406 19.828 -9.109 1 98.25 147 ALA B C 1
ATOM 4559 O O . ALA B 1 147 ? 12.375 20.156 -8.422 1 98.25 147 ALA B O 1
ATOM 4560 N N . PHE B 1 148 ? 10.289 20.375 -8.992 1 98.56 148 PHE B N 1
ATOM 4561 C CA . PHE B 1 148 ? 9.82 21.125 -7.836 1 98.56 148 PHE B CA 1
ATOM 4562 C C . PHE B 1 148 ? 8.711 20.375 -7.113 1 98.56 148 PHE B C 1
ATOM 4564 O O . PHE B 1 148 ? 7.703 20.016 -7.723 1 98.56 148 PHE B O 1
ATOM 4571 N N . ILE B 1 149 ? 8.883 20.031 -5.805 1 98.69 149 ILE B N 1
ATOM 4572 C CA . ILE B 1 149 ? 7.922 19.234 -5.047 1 98.69 149 ILE B CA 1
ATOM 4573 C C . ILE B 1 149 ? 7.383 20.062 -3.875 1 98.69 149 ILE B C 1
ATOM 4575 O O . ILE B 1 149 ? 8.156 20.562 -3.057 1 98.69 149 ILE B O 1
ATOM 4579 N N . ILE B 1 150 ? 6.098 20.172 -3.756 1 98.5 150 ILE B N 1
ATOM 4580 C CA . ILE B 1 150 ? 5.508 20.953 -2.672 1 98.5 150 ILE B CA 1
ATOM 4581 C C . ILE B 1 150 ? 4.305 20.203 -2.094 1 98.5 150 ILE B C 1
ATOM 4583 O O . ILE B 1 150 ? 3.805 19.25 -2.701 1 98.5 150 ILE B O 1
ATOM 4587 N N . THR B 1 151 ? 3.928 20.578 -0.928 1 98.12 151 THR B N 1
ATOM 4588 C CA . THR B 1 151 ? 2.662 20.188 -0.312 1 98.12 151 THR B CA 1
ATOM 4589 C C . THR B 1 151 ? 1.653 21.328 -0.392 1 98.12 151 THR B C 1
ATOM 4591 O O . THR B 1 151 ? 1.921 22.438 0.083 1 98.12 151 THR B O 1
ATOM 4594 N N . SER B 1 152 ? 0.541 21.078 -0.987 1 98.38 152 SER B N 1
ATOM 4595 C CA . SER B 1 152 ? -0.538 22.047 -1.098 1 98.38 152 SER B CA 1
ATOM 4596 C C . SER B 1 152 ? -1.889 21.359 -1.276 1 98.38 152 SER B C 1
ATOM 4598 O O . SER B 1 152 ? -2.088 20.609 -2.234 1 98.38 152 SER B O 1
ATOM 4600 N N . PRO B 1 153 ? -2.898 21.578 -0.405 1 98.31 153 PRO B N 1
ATOM 4601 C CA . PRO B 1 153 ? -2.852 22.5 0.737 1 98.31 153 PRO B CA 1
ATOM 4602 C C . PRO B 1 153 ? -2.023 21.953 1.897 1 98.31 153 PRO B C 1
ATOM 4604 O O . PRO B 1 153 ? -1.714 20.75 1.933 1 98.31 153 PRO B O 1
ATOM 4607 N N . THR B 1 154 ? -1.566 22.891 2.719 1 97.94 154 THR B N 1
ATOM 4608 C CA . THR B 1 154 ? -0.981 22.438 3.975 1 97.94 154 THR B CA 1
ATOM 4609 C C . THR B 1 154 ? -2.021 21.719 4.824 1 97.94 154 THR B C 1
ATOM 4611 O O . THR B 1 154 ? -3.207 21.719 4.492 1 97.94 154 THR B O 1
ATOM 4614 N N . TYR B 1 155 ? -1.543 21.094 5.871 1 97.19 155 TYR B N 1
ATOM 4615 C CA . TYR B 1 155 ? -2.418 20.406 6.809 1 97.19 155 TYR B CA 1
ATOM 4616 C C . TYR B 1 155 ? -3.473 21.344 7.371 1 97.19 155 TYR B C 1
ATOM 4618 O O . TYR B 1 155 ? -4.621 20.953 7.578 1 97.19 155 TYR B O 1
ATOM 4626 N N . GLU B 1 156 ? -3.127 22.578 7.512 1 98 156 GLU B N 1
ATOM 4627 C CA . GLU B 1 156 ? -3.98 23.609 8.102 1 98 156 GLU B CA 1
ATOM 4628 C C . GLU B 1 156 ? -4.852 24.281 7.051 1 98 156 GLU B C 1
ATOM 4630 O O . GLU B 1 156 ? -5.715 25.094 7.379 1 98 156 GLU B O 1
ATOM 4635 N N . GLY B 1 157 ? -4.625 24 5.805 1 98.19 157 GLY B N 1
ATOM 4636 C CA . GLY B 1 157 ? -5.582 24.422 4.797 1 98.19 157 GLY B CA 1
ATOM 4637 C C . GLY B 1 157 ? -5.082 25.594 3.961 1 98.19 157 GLY B C 1
ATOM 4638 O O . GLY B 1 157 ? -5.867 26.281 3.309 1 98.19 157 GLY B O 1
ATOM 4639 N N . PHE B 1 158 ? -3.809 25.859 3.943 1 98.25 158 PHE B N 1
ATOM 4640 C CA . PHE B 1 158 ? -3.26 26.953 3.148 1 98.25 158 PHE B CA 1
ATOM 4641 C C . PHE B 1 158 ? -2.826 26.469 1.773 1 98.25 158 PHE B C 1
ATOM 4643 O O . PHE B 1 158 ? -2.164 25.422 1.66 1 98.25 158 PHE B O 1
ATOM 4650 N N . VAL B 1 159 ? -3.158 27.188 0.71 1 98.19 159 VAL B N 1
ATOM 4651 C CA . VAL B 1 159 ? -2.918 26.781 -0.668 1 98.19 159 VAL B CA 1
ATOM 4652 C C . VAL B 1 159 ? -1.747 27.562 -1.248 1 98.19 159 VAL B C 1
ATOM 4654 O O . VAL B 1 159 ? -1.646 28.781 -1.043 1 98.19 159 VAL B O 1
ATOM 4657 N N . SER B 1 160 ? -0.786 26.922 -1.808 1 97.75 160 SER B N 1
ATOM 4658 C CA . SER B 1 160 ? 0.265 27.531 -2.615 1 97.75 160 SER B CA 1
ATOM 4659 C C . SER B 1 160 ? -0.081 27.484 -4.102 1 97.75 160 SER B C 1
ATOM 4661 O O . SER B 1 160 ? 0.158 26.469 -4.766 1 97.75 160 SER B O 1
ATOM 4663 N N . ASP B 1 161 ? -0.614 28.547 -4.625 1 95.06 161 ASP B N 1
ATOM 4664 C CA . ASP B 1 161 ? -0.918 28.656 -6.047 1 95.06 161 ASP B CA 1
ATOM 4665 C C . ASP B 1 161 ? 0.282 29.188 -6.828 1 95.06 161 ASP B C 1
ATOM 4667 O O . ASP B 1 161 ? 0.371 30.391 -7.098 1 95.06 161 ASP B O 1
ATOM 4671 N N . ILE B 1 162 ? 1.177 28.312 -7.211 1 95.94 162 ILE B N 1
ATOM 4672 C CA . ILE B 1 162 ? 2.445 28.734 -7.793 1 95.94 162 ILE B CA 1
ATOM 4673 C C . ILE B 1 162 ? 2.549 28.234 -9.227 1 95.94 162 ILE B C 1
ATOM 4675 O O . ILE B 1 162 ? 1.898 27.25 -9.594 1 95.94 162 ILE B O 1
ATOM 4679 N N . LYS B 1 163 ? 3.334 28.891 -10.008 1 92.31 163 LYS B N 1
ATOM 4680 C CA . LYS B 1 163 ? 3.723 28.484 -11.352 1 92.31 163 LYS B CA 1
ATOM 4681 C C . LYS B 1 163 ? 5.199 28.094 -11.406 1 92.31 163 LYS B C 1
ATOM 4683 O O . LYS B 1 163 ? 6.031 28.719 -10.742 1 92.31 163 LYS B O 1
ATOM 4688 N N . CYS B 1 164 ? 5.406 27.031 -12.109 1 92 164 CYS B N 1
ATOM 4689 C CA . CYS B 1 164 ? 6.75 26.469 -12.195 1 92 164 CYS B CA 1
ATOM 4690 C C . CYS B 1 164 ? 7.098 26.094 -13.633 1 92 164 CYS B C 1
ATOM 4692 O O . CYS B 1 164 ? 6.281 25.5 -14.344 1 92 164 CYS B O 1
ATOM 4694 N N . ASP B 1 165 ? 8.297 26.5 -14.109 1 92.5 165 ASP B N 1
ATOM 4695 C CA . ASP B 1 165 ? 8.703 26.172 -15.469 1 92.5 165 ASP B CA 1
ATOM 4696 C C . ASP B 1 165 ? 9.406 24.812 -15.516 1 92.5 165 ASP B C 1
ATOM 4698 O O . ASP B 1 165 ? 9.852 24.375 -16.578 1 92.5 165 ASP B O 1
ATOM 4702 N N . ILE B 1 166 ? 9.695 24.203 -14.438 1 97.12 166 ILE B N 1
ATOM 4703 C CA . ILE B 1 166 ? 10.164 22.828 -14.352 1 97.12 166 ILE B CA 1
ATOM 4704 C C . ILE B 1 166 ? 9.047 21.938 -13.812 1 97.12 166 ILE B C 1
ATOM 4706 O O . ILE B 1 166 ? 8.039 22.438 -13.305 1 97.12 166 ILE B O 1
ATOM 4710 N N . PRO B 1 167 ? 9.188 20.578 -14 1 98.19 167 PRO B N 1
ATOM 4711 C CA . PRO B 1 167 ? 8.109 19.688 -13.555 1 98.19 167 PRO B CA 1
ATOM 4712 C C . PRO B 1 167 ? 7.707 19.938 -12.102 1 98.19 167 PRO B C 1
ATOM 4714 O O . PRO B 1 167 ? 8.57 20.047 -11.227 1 98.19 167 PRO B O 1
ATOM 4717 N N . LEU B 1 168 ? 6.445 20.094 -11.891 1 98.69 168 LEU B N 1
ATOM 4718 C CA . LEU B 1 168 ? 5.887 20.391 -10.57 1 98.69 168 LEU B CA 1
ATOM 4719 C C . LEU B 1 168 ? 5.074 19.219 -10.047 1 98.69 168 LEU B C 1
ATOM 4721 O O . LEU B 1 168 ? 4.086 18.812 -10.664 1 98.69 168 LEU B O 1
ATOM 4725 N N . ILE B 1 169 ? 5.52 18.594 -8.953 1 98.81 169 ILE B N 1
ATOM 4726 C CA . ILE B 1 169 ? 4.801 17.547 -8.242 1 98.81 169 ILE B CA 1
ATOM 4727 C C . ILE B 1 169 ? 4.152 18.125 -6.988 1 98.81 169 ILE B C 1
ATOM 4729 O O . ILE B 1 169 ? 4.828 18.734 -6.164 1 98.81 169 ILE B O 1
ATOM 4733 N N . ILE B 1 170 ? 2.871 17.922 -6.824 1 98.81 170 ILE B N 1
ATOM 4734 C CA . ILE B 1 170 ? 2.156 18.5 -5.691 1 98.81 170 ILE B CA 1
ATOM 4735 C C . ILE B 1 170 ? 1.527 17.391 -4.852 1 98.81 170 ILE B C 1
ATOM 4737 O O . ILE B 1 170 ? 0.695 16.625 -5.344 1 98.81 170 ILE B O 1
ATOM 4741 N N . ASP B 1 171 ? 2.008 17.297 -3.631 1 98.69 171 ASP B N 1
ATOM 4742 C CA . ASP B 1 171 ? 1.3 16.516 -2.625 1 98.69 171 ASP B CA 1
ATOM 4743 C C . ASP B 1 171 ? 0.05 17.25 -2.139 1 98.69 171 ASP B C 1
ATOM 4745 O O . ASP B 1 171 ? 0.13 18.109 -1.261 1 98.69 171 ASP B O 1
ATOM 4749 N N . ALA B 1 172 ? -1.055 16.875 -2.686 1 98.75 172 ALA B N 1
ATOM 4750 C CA . ALA B 1 172 ? -2.355 17.438 -2.311 1 98.75 172 ALA B CA 1
ATOM 4751 C C . ALA B 1 172 ? -3.184 16.406 -1.542 1 98.75 172 ALA B C 1
ATOM 4753 O O . ALA B 1 172 ? -4.391 16.281 -1.769 1 98.75 172 ALA B O 1
ATOM 4754 N N . ALA B 1 173 ? -2.521 15.68 -0.662 1 98.5 173 ALA B N 1
ATOM 4755 C CA . ALA B 1 173 ? -3.195 14.633 0.099 1 98.5 173 ALA B CA 1
ATOM 4756 C C . ALA B 1 173 ? -4.441 15.172 0.793 1 98.5 173 ALA B C 1
ATOM 4758 O O . ALA B 1 173 ? -5.434 14.453 0.95 1 98.5 173 ALA B O 1
ATOM 4759 N N . HIS B 1 174 ? -4.457 16.438 1.164 1 98.31 174 HIS B N 1
ATOM 4760 C CA . HIS B 1 174 ? -5.566 17.031 1.902 1 98.31 174 HIS B CA 1
ATOM 4761 C C . HIS B 1 174 ? -6.465 17.844 0.983 1 98.31 174 HIS B C 1
ATOM 4763 O O . HIS B 1 174 ? -7.309 18.609 1.454 1 98.31 174 HIS B O 1
ATOM 4769 N N . GLY B 1 175 ? -6.312 17.734 -0.299 1 98.56 175 GLY B N 1
ATOM 4770 C CA . GLY B 1 175 ? -7.043 18.609 -1.213 1 98.56 175 GLY B CA 1
ATOM 4771 C C . GLY B 1 175 ? -7.926 17.844 -2.182 1 98.56 175 GLY B C 1
ATOM 4772 O O . GLY B 1 175 ? -8.242 18.328 -3.266 1 98.56 175 GLY B O 1
ATOM 4773 N N . ALA B 1 176 ? -8.352 16.641 -1.87 1 98.69 176 ALA B N 1
ATOM 4774 C CA . ALA B 1 176 ? -9.133 15.844 -2.807 1 98.69 176 ALA B CA 1
ATOM 4775 C C . ALA B 1 176 ? -10.461 16.516 -3.133 1 98.69 176 ALA B C 1
ATOM 4777 O O . ALA B 1 176 ? -10.992 16.359 -4.238 1 98.69 176 ALA B O 1
ATOM 4778 N N . HIS B 1 177 ? -11.031 17.203 -2.205 1 98.38 177 HIS B N 1
ATOM 4779 C CA . HIS B 1 177 ? -12.344 17.828 -2.395 1 98.38 177 HIS B CA 1
ATOM 4780 C C . HIS B 1 177 ? -12.219 19.156 -3.119 1 98.38 177 HIS B C 1
ATOM 4782 O O . HIS B 1 177 ? -13.219 19.828 -3.389 1 98.38 177 HIS B O 1
ATOM 4788 N N . PHE B 1 178 ? -10.984 19.625 -3.422 1 98.12 178 PHE B N 1
ATOM 4789 C CA . PHE B 1 178 ? -10.797 20.859 -4.164 1 98.12 178 PHE B CA 1
ATOM 4790 C C . PHE B 1 178 ? -11.414 20.766 -5.555 1 98.12 178 PHE B C 1
ATOM 4792 O O . PHE B 1 178 ? -11.484 19.672 -6.129 1 98.12 178 PHE B O 1
ATOM 4799 N N . GLY B 1 179 ? -11.836 21.891 -6.133 1 94.88 179 GLY B N 1
ATOM 4800 C CA . GLY B 1 179 ? -12.562 21.922 -7.391 1 94.88 179 GLY B CA 1
ATOM 4801 C C . GLY B 1 179 ? -14.062 21.766 -7.215 1 94.88 179 GLY B C 1
ATOM 4802 O O . GLY B 1 179 ? -14.828 22.062 -8.133 1 94.88 179 GLY B O 1
ATOM 4803 N N . MET B 1 180 ? -14.516 21.25 -6.031 1 95.69 180 MET B N 1
ATOM 4804 C CA . MET B 1 180 ? -15.945 21.219 -5.719 1 95.69 180 MET B CA 1
ATOM 4805 C C . MET B 1 180 ? -16.469 22.625 -5.453 1 95.69 180 MET B C 1
ATOM 4807 O O . MET B 1 180 ? -15.695 23.547 -5.23 1 95.69 180 MET B O 1
ATOM 4811 N N . PRO B 1 181 ? -17.781 22.828 -5.449 1 93.44 181 PRO B N 1
ATOM 4812 C CA . PRO B 1 181 ? -18.359 24.172 -5.297 1 93.44 181 PRO B CA 1
ATOM 4813 C C . PRO B 1 181 ? -17.875 24.875 -4.027 1 93.44 181 PRO B C 1
ATOM 4815 O O . PRO B 1 181 ? -17.906 24.281 -2.943 1 93.44 181 PRO B O 1
ATOM 4818 N N . TYR B 1 182 ? -17.344 26.094 -4.195 1 94.19 182 TYR B N 1
ATOM 4819 C CA . TYR B 1 182 ? -17 27.062 -3.15 1 94.19 182 TYR B CA 1
ATOM 4820 C C . TYR B 1 182 ? -15.695 26.672 -2.467 1 94.19 182 TYR B C 1
ATOM 4822 O O . TYR B 1 182 ? -15.258 27.328 -1.524 1 94.19 182 TYR B O 1
ATOM 4830 N N . PHE B 1 183 ? -15.062 25.547 -2.902 1 96.31 183 PHE B N 1
ATOM 4831 C CA . PHE B 1 183 ? -13.734 25.188 -2.418 1 96.31 183 PHE B CA 1
ATOM 4832 C C . PHE B 1 183 ? -12.656 25.688 -3.373 1 96.31 183 PHE B C 1
ATOM 4834 O O . PHE B 1 183 ? -12.961 26.109 -4.496 1 96.31 183 PHE B O 1
ATOM 4841 N N . PRO B 1 184 ? -11.367 25.781 -2.895 1 97.25 184 PRO B N 1
ATOM 4842 C CA . PRO B 1 184 ? -10.297 26.219 -3.793 1 97.25 184 PRO B CA 1
ATOM 4843 C C . PRO B 1 184 ? -10.227 25.406 -5.078 1 97.25 184 PRO B C 1
ATOM 4845 O O . PRO B 1 184 ? -10.719 24.281 -5.125 1 97.25 184 PRO B O 1
ATOM 4848 N N . LYS B 1 185 ? -9.641 25.984 -6.055 1 97.06 185 LYS B N 1
ATOM 4849 C CA . LYS B 1 185 ? -9.383 25.234 -7.285 1 97.06 185 LYS B CA 1
ATOM 4850 C C . LYS B 1 185 ? -8.438 24.078 -7.023 1 97.06 185 LYS B C 1
ATOM 4852 O O . LYS B 1 185 ? -7.582 24.141 -6.141 1 97.06 185 LYS B O 1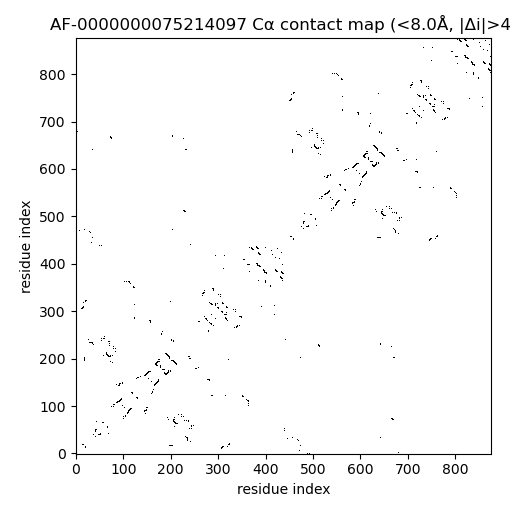
ATOM 4857 N N . TYR B 1 186 ? -8.656 22.984 -7.766 1 97.5 186 TYR B N 1
ATOM 4858 C CA . TYR B 1 186 ? -7.707 21.891 -7.691 1 97.5 186 TYR B CA 1
ATOM 4859 C C . TYR B 1 186 ? -6.316 22.328 -8.133 1 97.5 186 TYR B C 1
ATOM 4861 O O . TYR B 1 186 ? -6.18 23.094 -9.094 1 97.5 186 TYR B O 1
ATOM 4869 N N . PRO B 1 187 ? -5.258 21.891 -7.445 1 96.38 187 PRO B N 1
ATOM 4870 C CA . PRO B 1 187 ? -3.904 22.375 -7.727 1 96.38 187 PRO B CA 1
ATOM 4871 C C . PRO B 1 187 ? -3.469 22.094 -9.164 1 96.38 187 PRO B C 1
ATOM 4873 O O . PRO B 1 187 ? -3.805 21.062 -9.727 1 96.38 187 PRO B O 1
ATOM 4876 N N . SER B 1 188 ? -2.68 23.016 -9.648 1 93.75 188 SER B N 1
ATOM 4877 C CA . SER B 1 188 ? -2.16 22.906 -11.008 1 93.75 188 SER B CA 1
ATOM 4878 C C . SER B 1 188 ? -0.709 22.438 -11.008 1 93.75 188 SER B C 1
ATOM 4880 O O . SER B 1 188 ? 0.192 23.203 -10.641 1 93.75 188 SER B O 1
ATOM 4882 N N . GLY B 1 189 ? -0.346 21.25 -11.219 1 96.94 189 GLY B N 1
ATOM 4883 C CA . GLY B 1 189 ? 0.981 20.672 -11.359 1 96.94 189 GLY B CA 1
ATOM 4884 C C . GLY B 1 189 ? 1.055 19.594 -12.422 1 96.94 189 GLY B C 1
ATOM 4885 O O . GLY B 1 189 ? 0.059 19.297 -13.086 1 96.94 189 GLY B O 1
ATOM 4886 N N . ASP B 1 190 ? 2.256 19.094 -12.719 1 98.62 190 ASP B N 1
ATOM 4887 C CA . ASP B 1 190 ? 2.43 18.016 -13.688 1 98.62 190 ASP B CA 1
ATOM 4888 C C . ASP B 1 190 ? 1.858 16.703 -13.164 1 98.62 190 ASP B C 1
ATOM 4890 O O . ASP B 1 190 ? 1.313 15.914 -13.938 1 98.62 190 ASP B O 1
ATOM 4894 N N . ILE B 1 191 ? 2.08 16.438 -11.906 1 98.88 191 ILE B N 1
ATOM 4895 C CA . ILE B 1 191 ? 1.51 15.297 -11.195 1 98.88 191 ILE B CA 1
ATOM 4896 C C . ILE B 1 191 ? 0.991 15.742 -9.828 1 98.88 191 ILE B C 1
ATOM 4898 O O . ILE B 1 191 ? 1.717 16.375 -9.062 1 98.88 191 ILE B O 1
ATOM 4902 N N . VAL B 1 192 ? -0.272 15.477 -9.523 1 98.88 192 VAL B N 1
ATOM 4903 C CA . VAL B 1 192 ? -0.904 15.852 -8.266 1 98.88 192 VAL B CA 1
ATOM 4904 C C . VAL B 1 192 ? -1.469 14.617 -7.578 1 98.88 192 VAL B C 1
ATOM 4906 O O . VAL B 1 192 ? -2.25 13.867 -8.172 1 98.88 192 VAL B O 1
ATOM 4909 N N . ILE B 1 193 ? -1.068 14.367 -6.348 1 98.94 193 ILE B N 1
ATOM 4910 C CA . ILE B 1 193 ? -1.505 13.211 -5.574 1 98.94 193 ILE B CA 1
ATOM 4911 C C . ILE B 1 193 ? -2.504 13.656 -4.504 1 98.94 193 ILE B C 1
ATOM 4913 O O . ILE B 1 193 ? -2.24 14.594 -3.752 1 98.94 193 ILE B O 1
ATOM 4917 N N . SER B 1 194 ? -3.637 12.984 -4.426 1 98.88 194 SER B N 1
ATOM 4918 C CA . SER B 1 194 ? -4.656 13.359 -3.451 1 98.88 194 SER B CA 1
ATOM 4919 C C . SER B 1 194 ? -5.18 12.141 -2.699 1 98.88 194 SER B C 1
ATOM 4921 O O . SER B 1 194 ? -5.352 11.07 -3.285 1 98.88 194 SER B O 1
ATOM 4923 N N . SER B 1 195 ? -5.32 12.281 -1.436 1 98.62 195 SER B N 1
ATOM 4924 C CA . SER B 1 195 ? -5.957 11.242 -0.633 1 98.62 195 SER B CA 1
ATOM 4925 C C . SER B 1 195 ? -7.477 11.367 -0.667 1 98.62 195 SER B C 1
ATOM 4927 O O . SER B 1 195 ? -8.039 12.266 -0.037 1 98.62 195 SER B O 1
ATOM 4929 N N . LEU B 1 196 ? -8.141 10.438 -1.27 1 98.75 196 LEU B N 1
ATOM 4930 C CA . LEU B 1 196 ? -9.594 10.484 -1.344 1 98.75 196 LEU B CA 1
ATOM 4931 C C . LEU B 1 196 ? -10.219 10.328 0.04 1 98.75 196 LEU B C 1
ATOM 4933 O O . LEU B 1 196 ? -11.172 11.031 0.38 1 98.75 196 LEU B O 1
ATOM 4937 N N . HIS B 1 197 ? -9.625 9.469 0.862 1 98.19 197 HIS B N 1
ATOM 4938 C CA . HIS B 1 197 ? -10.203 9.094 2.146 1 98.19 197 HIS B CA 1
ATOM 4939 C C . HIS B 1 197 ? -10.125 10.242 3.145 1 98.19 197 HIS B C 1
ATOM 4941 O O . HIS B 1 197 ? -10.836 10.242 4.156 1 98.19 197 HIS B O 1
ATOM 4947 N N . LYS B 1 198 ? -9.258 11.211 2.924 1 98.31 198 LYS B N 1
ATOM 4948 C CA . LYS B 1 198 ? -9.055 12.25 3.93 1 98.31 198 LYS B CA 1
ATOM 4949 C C . LYS B 1 198 ? -10.172 13.289 3.873 1 98.31 198 LYS B C 1
ATOM 4951 O O . LYS B 1 198 ? -10.672 13.727 4.91 1 98.31 198 LYS B O 1
ATOM 4956 N N . THR B 1 199 ? -10.562 13.68 2.615 1 98.31 199 THR B N 1
ATOM 4957 C CA . THR B 1 199 ? -11.484 14.805 2.516 1 98.31 199 THR B CA 1
ATOM 4958 C C . THR B 1 199 ? -12.727 14.414 1.723 1 98.31 199 THR B C 1
ATOM 4960 O O . THR B 1 199 ? -13.672 15.203 1.615 1 98.31 199 THR B O 1
ATOM 4963 N N . LEU B 1 200 ? -12.773 13.25 1.131 1 98.5 200 LEU B N 1
ATOM 4964 C CA . LEU B 1 200 ? -13.93 12.719 0.421 1 98.5 200 LEU B CA 1
ATOM 4965 C C . LEU B 1 200 ? -14.383 11.391 1.03 1 98.5 200 LEU B C 1
ATOM 4967 O O . LEU B 1 200 ? -13.672 10.812 1.855 1 98.5 200 LEU B O 1
ATOM 4971 N N . PRO B 1 201 ? -15.641 10.969 0.708 1 97.69 201 PRO B N 1
ATOM 4972 C CA . PRO B 1 201 ? -16.172 9.781 1.381 1 97.69 201 PRO B CA 1
ATOM 4973 C C . PRO B 1 201 ? -15.648 8.484 0.782 1 97.69 201 PRO B C 1
ATOM 4975 O O . PRO B 1 201 ? -16.391 7.758 0.122 1 97.69 201 PRO B O 1
ATOM 4978 N N . SER B 1 202 ? -14.477 8.109 1.043 1 98.06 202 SER B N 1
ATOM 4979 C CA . SER B 1 202 ? -13.82 6.859 0.681 1 98.06 202 SER B CA 1
ATOM 4980 C C . SER B 1 202 ? -13.109 6.242 1.881 1 98.06 202 SER B C 1
ATOM 4982 O O . SER B 1 202 ? -12.875 6.918 2.885 1 98.06 202 SER B O 1
ATOM 4984 N N . LEU B 1 203 ? -12.844 4.98 1.817 1 97.94 203 LEU B N 1
ATOM 4985 C CA . LEU B 1 203 ? -12.211 4.285 2.938 1 97.94 203 LEU B CA 1
ATOM 4986 C C . LEU B 1 203 ? -10.758 4.715 3.1 1 97.94 203 LEU B C 1
ATOM 4988 O O . LEU B 1 203 ? -10.102 5.066 2.119 1 97.94 203 LEU B O 1
ATOM 4992 N N . THR B 1 204 ? -10.297 4.684 4.348 1 97.75 204 THR B N 1
ATOM 4993 C CA . THR B 1 204 ? -8.922 5.039 4.684 1 97.75 204 THR B CA 1
ATOM 4994 C C . THR B 1 204 ? -7.934 4.234 3.842 1 97.75 204 THR B C 1
ATOM 4996 O O . THR B 1 204 ? -8.117 3.033 3.637 1 97.75 204 THR B O 1
ATOM 4999 N N . GLN B 1 205 ? -6.863 4.895 3.385 1 97.75 205 GLN B N 1
ATOM 5000 C CA . GLN B 1 205 ? -5.773 4.328 2.598 1 97.75 205 GLN B CA 1
ATOM 5001 C C . GLN B 1 205 ? -6.031 4.492 1.103 1 97.75 205 GLN B C 1
ATOM 5003 O O . GLN B 1 205 ? -5.188 4.137 0.278 1 97.75 205 GLN B O 1
ATOM 5008 N N . THR B 1 206 ? -7.188 5.012 0.668 1 98.56 206 THR B N 1
ATOM 5009 C CA . THR B 1 206 ? -7.488 5.207 -0.746 1 98.56 206 THR B CA 1
ATOM 5010 C C . THR B 1 206 ? -7.008 6.582 -1.212 1 98.56 206 THR B C 1
ATOM 5012 O O . THR B 1 206 ? -7.121 7.566 -0.479 1 98.56 206 THR B O 1
ATOM 5015 N N . SER B 1 207 ? -6.406 6.617 -2.338 1 98.75 207 SER B N 1
ATOM 5016 C CA . SER B 1 207 ? -5.906 7.859 -2.922 1 98.75 207 SER B CA 1
ATOM 5017 C C . SER B 1 207 ? -5.922 7.797 -4.445 1 98.75 207 SER B C 1
ATOM 5019 O O . SER B 1 207 ? -6.418 6.828 -5.027 1 98.75 207 SER B O 1
ATOM 5021 N N . VAL B 1 208 ? -5.551 8.883 -5.07 1 98.88 208 VAL B N 1
ATOM 5022 C CA . VAL B 1 208 ? -5.504 8.984 -6.523 1 98.88 208 VAL B CA 1
ATOM 5023 C C . VAL B 1 208 ? -4.277 9.781 -6.949 1 98.88 208 VAL B C 1
ATOM 5025 O O . VAL B 1 208 ? -3.906 10.758 -6.289 1 98.88 208 VAL B O 1
ATOM 5028 N N . VAL B 1 209 ? -3.604 9.305 -7.945 1 98.94 209 VAL B N 1
ATOM 5029 C CA . VAL B 1 209 ? -2.533 10.047 -8.609 1 98.94 209 VAL B CA 1
ATOM 5030 C C . VAL B 1 209 ? -3.039 10.617 -9.93 1 98.94 209 VAL B C 1
ATOM 5032 O O . VAL B 1 209 ? -3.348 9.867 -10.859 1 98.94 209 VAL B O 1
ATOM 5035 N N . ASN B 1 210 ? -3.152 11.898 -10.016 1 98.94 210 ASN B N 1
ATOM 5036 C CA . ASN B 1 210 ? -3.592 12.594 -11.219 1 98.94 210 ASN B CA 1
ATOM 5037 C C . ASN B 1 210 ? -2.406 13.117 -12.031 1 98.94 210 ASN B C 1
ATOM 5039 O O . ASN B 1 210 ? -1.636 13.945 -11.547 1 98.94 210 ASN B O 1
ATOM 5043 N N . VAL B 1 211 ? -2.287 12.633 -13.242 1 98.88 211 VAL B N 1
ATOM 5044 C CA . VAL B 1 211 ? -1.202 13.055 -14.117 1 98.88 211 VAL B CA 1
ATOM 5045 C C . VAL B 1 211 ? -1.729 14.039 -15.156 1 98.88 211 VAL B C 1
ATOM 5047 O O . VAL B 1 211 ? -2.668 13.734 -15.898 1 98.88 211 VAL B O 1
ATOM 5050 N N . PHE B 1 212 ? -1.136 15.195 -15.219 1 98.56 212 PHE B N 1
ATOM 5051 C CA . PHE B 1 212 ? -1.593 16.234 -16.125 1 98.56 212 PHE B CA 1
ATOM 5052 C C . PHE B 1 212 ? -0.632 16.391 -17.297 1 98.56 212 PHE B C 1
ATOM 5054 O O . PHE B 1 212 ? -0.991 16.969 -18.328 1 98.56 212 PHE B O 1
ATOM 5061 N N . ASN B 1 213 ? 0.592 16 -17.141 1 98.19 213 ASN B N 1
ATOM 5062 C CA . ASN B 1 213 ? 1.59 15.992 -18.203 1 98.19 213 ASN B CA 1
ATOM 5063 C C . ASN B 1 213 ? 1.702 14.609 -18.844 1 98.19 213 ASN B C 1
ATOM 5065 O O . ASN B 1 213 ? 2.24 13.68 -18.25 1 98.19 213 ASN B O 1
ATOM 5069 N N . GLU B 1 214 ? 1.311 14.492 -20.047 1 97.25 214 GLU B N 1
ATOM 5070 C CA . GLU B 1 214 ? 1.216 13.219 -20.766 1 97.25 214 GLU B CA 1
ATOM 5071 C C . GLU B 1 214 ? 2.557 12.492 -20.781 1 97.25 214 GLU B C 1
ATOM 5073 O O . GLU B 1 214 ? 2.6 11.266 -20.75 1 97.25 214 GLU B O 1
ATOM 5078 N N . LYS B 1 215 ? 3.596 13.242 -20.75 1 95.75 215 LYS B N 1
ATOM 5079 C CA . LYS B 1 215 ? 4.93 12.656 -20.859 1 95.75 215 LYS B CA 1
ATOM 5080 C C . LYS B 1 215 ? 5.223 11.742 -19.672 1 95.75 215 LYS B C 1
ATOM 5082 O O . LYS B 1 215 ? 6.078 10.859 -19.766 1 95.75 215 LYS B O 1
ATOM 5087 N N . TYR B 1 216 ? 4.469 11.875 -18.562 1 97.5 216 TYR B N 1
ATOM 5088 C CA . TYR B 1 216 ? 4.785 11.125 -17.344 1 97.5 216 TYR B CA 1
ATOM 5089 C C . TYR B 1 216 ? 3.793 9.984 -17.141 1 97.5 216 TYR B C 1
ATOM 5091 O O . TYR B 1 216 ? 3.943 9.18 -16.219 1 97.5 216 TYR B O 1
ATOM 5099 N N . VAL B 1 217 ? 2.771 9.812 -17.969 1 96.94 217 VAL B N 1
ATOM 5100 C CA . VAL B 1 217 ? 1.679 8.867 -17.766 1 96.94 217 VAL B CA 1
ATOM 5101 C C . VAL B 1 217 ? 2.234 7.445 -17.672 1 96.94 217 VAL B C 1
ATOM 5103 O O . VAL B 1 217 ? 1.959 6.723 -16.719 1 96.94 217 VAL B O 1
ATOM 5106 N N . ASP B 1 218 ? 3.074 7.035 -18.625 1 94.44 218 ASP B N 1
ATOM 5107 C CA . ASP B 1 218 ? 3.568 5.664 -18.688 1 94.44 218 ASP B CA 1
ATOM 5108 C C . ASP B 1 218 ? 4.5 5.363 -17.516 1 94.44 218 ASP B C 1
ATOM 5110 O O . ASP B 1 218 ? 4.449 4.277 -16.938 1 94.44 218 ASP B O 1
ATOM 5114 N N . LYS B 1 219 ? 5.375 6.32 -17.188 1 96.19 219 LYS B N 1
ATOM 5115 C CA . LYS B 1 219 ? 6.312 6.121 -16.094 1 96.19 219 LYS B CA 1
ATOM 5116 C C . LYS B 1 219 ? 5.586 6.051 -14.75 1 96.19 219 LYS B C 1
ATOM 5118 O O . LYS B 1 219 ? 5.918 5.223 -13.898 1 96.19 219 LYS B O 1
ATOM 5123 N N . VAL B 1 220 ? 4.605 6.953 -14.578 1 98 220 VAL B N 1
ATOM 5124 C CA . VAL B 1 220 ? 3.824 6.906 -13.344 1 98 220 VAL B CA 1
ATOM 5125 C C . VAL B 1 220 ? 3.125 5.555 -13.219 1 98 220 VAL B C 1
ATOM 5127 O O . VAL B 1 220 ? 3.129 4.941 -12.148 1 98 220 VAL B O 1
ATOM 5130 N N . LYS B 1 221 ? 2.518 5.098 -14.273 1 96.56 221 LYS B N 1
ATOM 5131 C CA . LYS B 1 221 ? 1.865 3.793 -14.273 1 96.56 221 LYS B CA 1
ATOM 5132 C C . LYS B 1 221 ? 2.832 2.695 -13.836 1 96.56 221 LYS B C 1
ATOM 5134 O O . LYS B 1 221 ? 2.486 1.853 -13.008 1 96.56 221 LYS B O 1
ATOM 5139 N N . ARG B 1 222 ? 4 2.674 -14.391 1 95.5 222 ARG B N 1
ATOM 5140 C CA . ARG B 1 222 ? 5.02 1.679 -14.078 1 95.5 222 ARG B CA 1
ATOM 5141 C C . ARG B 1 222 ? 5.328 1.663 -12.586 1 95.5 222 ARG B C 1
ATOM 5143 O O . ARG B 1 222 ? 5.324 0.603 -11.953 1 95.5 222 ARG B O 1
ATOM 5150 N N . TYR B 1 223 ? 5.566 2.826 -12.062 1 98 223 TYR B N 1
ATOM 5151 C CA . TYR B 1 223 ? 6.004 2.881 -10.672 1 98 223 TYR B CA 1
ATOM 5152 C C . TYR B 1 223 ? 4.828 2.666 -9.719 1 98 223 TYR B C 1
ATOM 5154 O O . TYR B 1 223 ? 5 2.143 -8.617 1 98 223 TYR B O 1
ATOM 5162 N N . MET B 1 224 ? 3.592 3.055 -10.141 1 97.94 224 MET B N 1
ATOM 5163 C CA . MET B 1 224 ? 2.418 2.65 -9.367 1 97.94 224 MET B CA 1
ATOM 5164 C C . MET B 1 224 ? 2.326 1.132 -9.273 1 97.94 224 MET B C 1
ATOM 5166 O O . MET B 1 224 ? 2.014 0.591 -8.211 1 97.94 224 MET B O 1
ATOM 5170 N N . ASP B 1 225 ? 2.621 0.464 -10.383 1 96 225 ASP B N 1
ATOM 5171 C CA . ASP B 1 225 ? 2.561 -0.994 -10.422 1 96 225 ASP B CA 1
ATOM 5172 C C . ASP B 1 225 ? 3.617 -1.611 -9.508 1 96 225 ASP B C 1
ATOM 5174 O O . ASP B 1 225 ? 3.424 -2.709 -8.977 1 96 225 ASP B O 1
ATOM 5178 N N . ILE B 1 226 ? 4.672 -0.919 -9.305 1 97.44 226 ILE B N 1
ATOM 5179 C CA . ILE B 1 226 ? 5.785 -1.432 -8.508 1 97.44 226 ILE B CA 1
ATOM 5180 C C . ILE B 1 226 ? 5.508 -1.203 -7.023 1 97.44 226 ILE B C 1
ATOM 5182 O O . ILE B 1 226 ? 5.711 -2.1 -6.203 1 97.44 226 ILE B O 1
ATOM 5186 N N . PHE B 1 227 ? 4.961 -0.033 -6.672 1 98.25 227 PHE B N 1
ATOM 5187 C CA . PHE B 1 227 ? 4.949 0.386 -5.273 1 98.25 227 PHE B CA 1
ATOM 5188 C C . PHE B 1 227 ? 3.623 0.03 -4.613 1 98.25 227 PHE B C 1
ATOM 5190 O O . PHE B 1 227 ? 3.477 0.159 -3.395 1 98.25 227 PHE B O 1
ATOM 5197 N N . GLN B 1 228 ? 2.68 -0.403 -5.309 1 97.19 228 GLN B N 1
ATOM 5198 C CA . GLN B 1 228 ? 1.441 -0.849 -4.68 1 97.19 228 GLN B CA 1
ATOM 5199 C C . GLN B 1 228 ? 1.202 -2.336 -4.926 1 97.19 228 GLN B C 1
ATOM 5201 O O . GLN B 1 228 ? 1.698 -2.895 -5.91 1 97.19 228 GLN B O 1
ATOM 5206 N N . THR B 1 229 ? 0.451 -2.92 -4.102 1 97.06 229 THR B N 1
ATOM 5207 C CA . THR B 1 229 ? 0.209 -4.359 -4.062 1 97.06 229 THR B CA 1
ATOM 5208 C C . THR B 1 229 ? -0.348 -4.848 -5.398 1 97.06 229 THR B C 1
ATOM 5210 O O . THR B 1 229 ? -1.091 -4.125 -6.066 1 97.06 229 THR B O 1
ATOM 5213 N N . THR B 1 230 ? -0.013 -6.113 -5.785 1 94.38 230 THR B N 1
ATOM 5214 C CA . THR B 1 230 ? -0.563 -6.754 -6.973 1 94.38 230 THR B CA 1
ATOM 5215 C C . THR B 1 230 ? -1.905 -7.41 -6.66 1 94.38 230 THR B C 1
ATOM 5217 O O . THR B 1 230 ? -2.582 -7.91 -7.559 1 94.38 230 THR B O 1
ATOM 5220 N N . SER B 1 231 ? -2.256 -7.418 -5.391 1 95.12 231 SER B N 1
ATOM 5221 C CA . SER B 1 231 ? -3.557 -7.902 -4.941 1 95.12 231 SER B CA 1
ATOM 5222 C C . SER B 1 231 ? -4.348 -6.797 -4.25 1 95.12 231 SER B C 1
ATOM 5224 O O . SER B 1 231 ? -4.629 -6.883 -3.053 1 95.12 231 SER B O 1
ATOM 5226 N N . PRO B 1 232 ? -4.766 -5.91 -5.02 1 96.44 232 PRO B N 1
ATOM 5227 C CA . PRO B 1 232 ? -5.441 -4.762 -4.418 1 96.44 232 PRO B CA 1
ATOM 5228 C C . PRO B 1 232 ? -6.797 -5.121 -3.811 1 96.44 232 PRO B C 1
ATOM 5230 O O . PRO B 1 232 ? -7.508 -5.977 -4.344 1 96.44 232 PRO B O 1
ATOM 5233 N N . SER B 1 23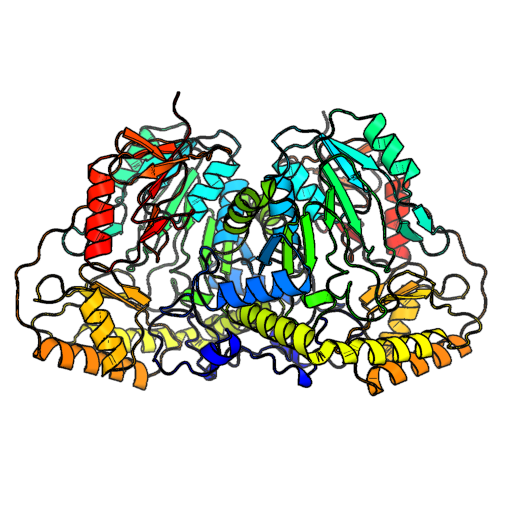3 ? -7.16 -4.445 -2.777 1 97.12 233 SER B N 1
ATOM 5234 C CA . SER B 1 233 ? -8.438 -4.637 -2.094 1 97.12 233 SER B CA 1
ATOM 5235 C C . SER B 1 233 ? -9.594 -4.125 -2.938 1 97.12 233 SER B C 1
ATOM 5237 O O . SER B 1 233 ? -9.68 -2.93 -3.227 1 97.12 233 SER B O 1
ATOM 5239 N N . TYR B 1 234 ? -10.484 -4.973 -3.293 1 95.06 234 TYR B N 1
ATOM 5240 C CA . TYR B 1 234 ? -11.68 -4.551 -4.012 1 95.06 234 TYR B CA 1
ATOM 5241 C C . TYR B 1 234 ? -12.625 -3.777 -3.098 1 95.06 234 TYR B C 1
ATOM 5243 O O . TYR B 1 234 ? -13.438 -2.979 -3.568 1 95.06 234 TYR B O 1
ATOM 5251 N N . VAL B 1 235 ? -12.516 -4.051 -1.783 1 96.12 235 VAL B N 1
ATOM 5252 C CA . VAL B 1 235 ? -13.281 -3.268 -0.816 1 96.12 235 VAL B CA 1
ATOM 5253 C C . VAL B 1 235 ? -12.852 -1.805 -0.877 1 96.12 235 VAL B C 1
ATOM 5255 O O . VAL B 1 235 ? -13.695 -0.905 -0.929 1 96.12 235 VAL B O 1
ATOM 5258 N N . LEU B 1 236 ? -11.57 -1.59 -0.917 1 97.56 236 LEU B N 1
ATOM 5259 C CA . LEU B 1 236 ? -11.047 -0.232 -1.022 1 97.56 236 LEU B CA 1
ATOM 5260 C C . LEU B 1 236 ? -11.406 0.384 -2.371 1 97.56 236 LEU B C 1
ATOM 5262 O O . LEU B 1 236 ? -11.867 1.526 -2.434 1 97.56 236 LEU B O 1
ATOM 5266 N N . MET B 1 237 ? -11.203 -0.357 -3.426 1 97.5 237 MET B N 1
ATOM 5267 C CA . MET B 1 237 ? -11.469 0.171 -4.762 1 97.5 237 MET B CA 1
ATOM 5268 C C . MET B 1 237 ? -12.953 0.469 -4.941 1 97.5 237 MET B C 1
ATOM 5270 O O . MET B 1 237 ? -13.32 1.444 -5.598 1 97.5 237 MET B O 1
ATOM 5274 N N . ASN B 1 238 ? -13.773 -0.396 -4.395 1 96.25 238 ASN B N 1
ATOM 5275 C CA . ASN B 1 238 ? -15.211 -0.137 -4.441 1 96.25 238 ASN B CA 1
ATOM 5276 C C . ASN B 1 238 ? -15.57 1.166 -3.732 1 96.25 238 ASN B C 1
ATOM 5278 O O . ASN B 1 238 ? -16.453 1.901 -4.184 1 96.25 238 ASN B O 1
ATOM 5282 N N . SER B 1 239 ? -14.945 1.402 -2.594 1 97.56 239 SER B N 1
ATOM 5283 C CA . SER B 1 239 ? -15.203 2.646 -1.877 1 97.56 239 SER B CA 1
ATOM 5284 C C . SER B 1 239 ? -14.82 3.859 -2.719 1 97.56 239 SER B C 1
ATOM 5286 O O . SER B 1 239 ? -15.461 4.906 -2.637 1 97.56 239 SER B O 1
ATOM 5288 N N . ILE B 1 240 ? -13.773 3.746 -3.531 1 98.31 240 ILE B N 1
ATOM 5289 C CA . ILE B 1 240 ? -13.383 4.809 -4.449 1 98.31 240 ILE B CA 1
ATOM 5290 C C . ILE B 1 240 ? -14.477 5.02 -5.492 1 98.31 240 ILE B C 1
ATOM 5292 O O . ILE B 1 240 ? -14.828 6.156 -5.809 1 98.31 240 ILE B O 1
ATOM 5296 N N . ASP B 1 241 ? -14.961 3.896 -6.027 1 97.69 241 ASP B N 1
ATOM 5297 C CA . ASP B 1 241 ? -16.016 3.979 -7.039 1 97.69 241 ASP B CA 1
ATOM 5298 C C . ASP B 1 241 ? -17.25 4.676 -6.488 1 97.69 241 ASP B C 1
ATOM 5300 O O . ASP B 1 241 ? -17.844 5.531 -7.152 1 97.69 241 ASP B O 1
ATOM 5304 N N . ILE B 1 242 ? -17.641 4.32 -5.289 1 97 242 ILE B N 1
ATOM 5305 C CA . ILE B 1 242 ? -18.781 4.938 -4.613 1 97 242 ILE B CA 1
ATOM 5306 C C . ILE B 1 242 ? -18.516 6.426 -4.41 1 97 242 ILE B C 1
ATOM 5308 O O . ILE B 1 242 ? -19.391 7.258 -4.629 1 97 242 ILE B O 1
ATOM 5312 N N . CYS B 1 243 ? -17.344 6.754 -3.979 1 97.69 243 CYS B N 1
ATOM 5313 C CA . CYS B 1 243 ? -16.922 8.141 -3.781 1 97.69 243 CYS B CA 1
ATOM 5314 C C . CYS B 1 243 ? -17.047 8.93 -5.074 1 97.69 243 CYS B C 1
ATOM 5316 O O . CYS B 1 243 ? -17.578 10.039 -5.078 1 97.69 243 CYS B O 1
ATOM 5318 N N . CYS B 1 244 ? -16.531 8.359 -6.18 1 97.81 244 CYS B N 1
ATOM 5319 C CA . CYS B 1 244 ? -16.609 9.023 -7.477 1 97.81 244 CYS B CA 1
ATOM 5320 C C . CYS B 1 244 ? -18.047 9.281 -7.891 1 97.81 244 CYS B C 1
ATOM 5322 O O . CYS B 1 244 ? -18.391 10.375 -8.344 1 97.81 244 CYS B O 1
ATOM 5324 N N . ASP B 1 245 ? -18.875 8.281 -7.75 1 96.75 245 ASP B N 1
ATOM 5325 C CA . ASP B 1 245 ? -20.281 8.43 -8.102 1 96.75 245 ASP B CA 1
ATOM 5326 C C . ASP B 1 245 ? -20.938 9.539 -7.277 1 96.75 245 ASP B C 1
ATOM 5328 O O . ASP B 1 245 ? -21.734 10.312 -7.801 1 96.75 245 ASP B O 1
ATOM 5332 N N . TYR B 1 246 ? -20.594 9.594 -6.047 1 96.44 246 TYR B N 1
ATOM 5333 C CA . TYR B 1 246 ? -21.141 10.633 -5.184 1 96.44 246 TYR B CA 1
ATOM 5334 C C . TYR B 1 246 ? -20.734 12.016 -5.664 1 96.44 246 TYR B C 1
ATOM 5336 O O . TYR B 1 246 ? -21.562 12.906 -5.797 1 96.44 246 TYR B O 1
ATOM 5344 N N . VAL B 1 247 ? -19.422 12.195 -5.898 1 96.94 247 VAL B N 1
ATOM 5345 C CA . VAL B 1 247 ? -18.875 13.492 -6.293 1 96.94 247 VAL B CA 1
ATOM 5346 C C . VAL B 1 247 ? -19.5 13.93 -7.621 1 96.94 247 VAL B C 1
ATOM 5348 O O . VAL B 1 247 ? -19.797 15.109 -7.809 1 96.94 247 VAL B O 1
ATOM 5351 N N . LEU B 1 248 ? -19.688 13 -8.484 1 95.94 248 LEU B N 1
ATOM 5352 C CA . LEU B 1 248 ? -20.188 13.32 -9.82 1 95.94 248 LEU B CA 1
ATOM 5353 C C . LEU B 1 248 ? -21.672 13.641 -9.773 1 95.94 248 LEU B C 1
ATOM 5355 O O . LEU B 1 248 ? -22.156 14.469 -10.555 1 95.94 248 LEU B O 1
ATOM 5359 N N . ASN B 1 249 ? -22.422 13.102 -8.812 1 95.31 249 ASN B N 1
ATOM 5360 C CA . ASN B 1 249 ? -23.875 13.188 -8.859 1 95.31 249 ASN B CA 1
ATOM 5361 C C . ASN B 1 249 ? -24.406 14.117 -7.773 1 95.31 249 ASN B C 1
ATOM 5363 O O . ASN B 1 249 ? -25.562 14.562 -7.852 1 95.31 249 ASN B O 1
ATOM 5367 N N . CYS B 1 250 ? -23.625 14.453 -6.77 1 93.88 250 CYS B N 1
ATOM 5368 C CA . CYS B 1 250 ? -24.125 15.219 -5.637 1 93.88 250 CYS B CA 1
ATOM 5369 C C . CYS B 1 250 ? -23.281 16.469 -5.398 1 93.88 250 CYS B C 1
ATOM 5371 O O . CYS B 1 250 ? -23.094 16.891 -4.258 1 93.88 250 CYS B O 1
ATOM 5373 N N . ARG B 1 251 ? -22.797 16.984 -6.395 1 89.69 251 ARG B N 1
ATOM 5374 C CA . ARG B 1 251 ? -21.891 18.125 -6.336 1 89.69 251 ARG B CA 1
ATOM 5375 C C . ARG B 1 251 ? -22.562 19.312 -5.66 1 89.69 251 ARG B C 1
ATOM 5377 O O . ARG B 1 251 ? -21.891 20.109 -4.988 1 89.69 251 ARG B O 1
ATOM 5384 N N . ASN B 1 252 ? -23.812 19.422 -5.738 1 92.38 252 ASN B N 1
ATOM 5385 C CA . ASN B 1 252 ? -24.562 20.547 -5.168 1 92.38 252 ASN B CA 1
ATOM 5386 C C . ASN B 1 252 ? -24.531 20.516 -3.643 1 92.38 252 ASN B C 1
ATOM 5388 O O . ASN B 1 252 ? -24.703 21.547 -2.996 1 92.38 252 ASN B O 1
ATOM 5392 N N . GLU B 1 253 ? -24.312 19.359 -3.107 1 95.62 253 GLU B N 1
ATOM 5393 C CA . GLU B 1 253 ? -24.281 19.219 -1.653 1 95.62 253 GLU B CA 1
ATOM 5394 C C . GLU B 1 253 ? -23.078 19.922 -1.052 1 95.62 253 GLU B C 1
ATOM 5396 O O . GLU B 1 253 ? -23.094 20.297 0.124 1 95.62 253 GLU B O 1
ATOM 5401 N N . PHE B 1 254 ? -22.078 20.172 -1.823 1 96.38 254 PHE B N 1
ATOM 5402 C CA . PHE B 1 254 ? -20.875 20.828 -1.33 1 96.38 254 PHE B CA 1
ATOM 5403 C C . PHE B 1 254 ? -21.141 22.312 -1.056 1 96.38 254 PHE B C 1
ATOM 5405 O O . PHE B 1 254 ? -20.531 22.906 -0.167 1 96.38 254 PHE B O 1
ATOM 5412 N N . GLY B 1 255 ? -22.031 22.875 -1.798 1 95.62 255 GLY B N 1
ATOM 5413 C CA . GLY B 1 255 ? -22.438 24.25 -1.515 1 95.62 255 GLY B CA 1
ATOM 5414 C C . GLY B 1 255 ? -23.094 24.406 -0.156 1 95.62 255 GLY B C 1
ATOM 5415 O O . GLY B 1 255 ? -22.781 25.328 0.587 1 95.62 255 GLY B O 1
ATOM 5416 N N . LYS B 1 256 ? -24.016 23.5 0.12 1 95.31 256 LYS B N 1
ATOM 5417 C CA . LYS B 1 256 ? -24.688 23.516 1.42 1 95.31 256 LYS B CA 1
ATOM 5418 C C . LYS B 1 256 ? -23.688 23.281 2.551 1 95.31 256 LYS B C 1
ATOM 5420 O O . LYS B 1 256 ? -23.766 23.922 3.602 1 95.31 256 LYS B O 1
ATOM 5425 N N . PHE B 1 257 ? -22.922 22.375 2.309 1 96.56 257 PHE B N 1
ATOM 5426 C CA . PHE B 1 257 ? -21.859 22.094 3.268 1 96.56 257 PHE B CA 1
ATOM 5427 C C . PHE B 1 257 ? -21.016 23.328 3.533 1 96.56 257 PHE B C 1
ATOM 5429 O O . PHE B 1 257 ? -20.75 23.672 4.688 1 96.56 257 PHE B O 1
ATOM 5436 N N . TYR B 1 258 ? -20.625 24 2.486 1 96.44 258 TYR B N 1
ATOM 5437 C CA . TYR B 1 258 ? -19.844 25.219 2.584 1 96.44 258 TYR B CA 1
ATOM 5438 C C . TYR B 1 258 ? -20.594 26.266 3.402 1 96.44 258 TYR B C 1
ATOM 5440 O O . TYR B 1 258 ? -19.984 26.953 4.238 1 96.44 258 TYR B O 1
ATOM 5448 N N . GLU B 1 259 ? -21.812 26.422 3.215 1 95.88 259 GLU B N 1
ATOM 5449 C CA . GLU B 1 259 ? -22.609 27.406 3.941 1 95.88 259 GLU B CA 1
ATOM 5450 C C . GLU B 1 259 ? -22.625 27.109 5.438 1 95.88 259 GLU B C 1
ATOM 5452 O O . GLU B 1 259 ? -22.547 28.031 6.258 1 95.88 259 GLU B O 1
ATOM 5457 N N . LYS B 1 260 ? -22.734 25.891 5.738 1 96.06 260 LYS B N 1
ATOM 5458 C CA . LYS B 1 260 ? -22.719 25.484 7.141 1 96.06 260 LYS B CA 1
ATOM 5459 C C . LYS B 1 260 ? -21.375 25.812 7.785 1 96.06 260 LYS B C 1
ATOM 5461 O O . LYS B 1 260 ? -21.312 26.219 8.953 1 96.06 260 LYS B O 1
ATOM 5466 N N . LEU B 1 261 ? -20.344 25.609 7.039 1 96.75 261 LEU B N 1
ATOM 5467 C CA . LEU B 1 261 ? -19.016 25.922 7.551 1 96.75 261 LEU B CA 1
ATOM 5468 C C . LEU B 1 261 ? -18.859 27.422 7.75 1 96.75 261 LEU B C 1
ATOM 5470 O O . LEU B 1 261 ? -18.219 27.859 8.711 1 96.75 261 LEU B O 1
ATOM 5474 N N . CYS B 1 262 ? -19.406 28.203 6.836 1 95.62 262 CYS B N 1
ATOM 5475 C CA . CYS B 1 262 ? -19.375 29.656 6.98 1 95.62 262 CYS B CA 1
ATOM 5476 C C . CYS B 1 262 ? -20.078 30.094 8.258 1 95.62 262 CYS B C 1
ATOM 5478 O O . CYS B 1 262 ? -19.594 30.984 8.969 1 95.62 262 CYS B O 1
ATOM 5480 N N . ASP B 1 263 ? -21.156 29.438 8.484 1 94.62 263 ASP B N 1
ATOM 5481 C CA . ASP B 1 263 ? -21.906 29.734 9.711 1 94.62 263 ASP B CA 1
ATOM 5482 C C . ASP B 1 263 ? -21.062 29.438 10.945 1 94.62 263 ASP B C 1
ATOM 5484 O O . ASP B 1 263 ? -21.109 30.188 11.93 1 94.62 263 ASP B O 1
ATOM 5488 N N . LEU B 1 264 ? -20.391 28.359 10.93 1 94.38 264 LEU B N 1
ATOM 5489 C CA . LEU B 1 264 ? -19.531 27.984 12.031 1 94.38 264 LEU B CA 1
ATOM 5490 C C . LEU B 1 264 ? -18.422 29.031 12.234 1 94.38 264 LEU B C 1
ATOM 5492 O O . LEU B 1 264 ? -18.062 29.344 13.367 1 94.38 264 LEU B O 1
ATOM 5496 N N . ARG B 1 265 ? -17.891 29.562 11.172 1 92.94 265 ARG B N 1
ATOM 5497 C CA . ARG B 1 265 ? -16.766 30.516 11.219 1 92.94 265 ARG B CA 1
ATOM 5498 C C . ARG B 1 265 ? -17.234 31.875 11.719 1 92.94 265 ARG B C 1
ATOM 5500 O O . ARG B 1 265 ? -16.422 32.688 12.156 1 92.94 265 ARG B O 1
ATOM 5507 N N . LEU B 1 266 ? -18.5 32.094 11.727 1 88.81 266 LEU B N 1
ATOM 5508 C CA . LEU B 1 266 ? -19.062 33.375 12.148 1 88.81 266 LEU B CA 1
ATOM 5509 C C . LEU B 1 266 ? -19.297 33.375 13.656 1 88.81 266 LEU B C 1
ATOM 5511 O O . LEU B 1 266 ? -19.719 34.406 14.203 1 88.81 266 LEU B O 1
ATOM 5515 N N . VAL B 1 267 ? -18.938 32.312 14.203 1 90.88 267 VAL B N 1
ATOM 5516 C CA . VAL B 1 267 ? -19.125 32.25 15.648 1 90.88 267 VAL B CA 1
ATOM 5517 C C . VAL B 1 267 ? -18.297 33.344 16.328 1 90.88 267 VAL B C 1
ATOM 5519 O O . VAL B 1 267 ? -17.125 33.531 16 1 90.88 267 VAL B O 1
ATOM 5522 N N . GLU B 1 268 ? -18.906 34.062 17.25 1 91.12 268 GLU B N 1
ATOM 5523 C CA . GLU B 1 268 ? -18.219 35.125 18 1 91.12 268 GLU B CA 1
ATOM 5524 C C . GLU B 1 268 ? -17.625 34.594 19.297 1 91.12 268 GLU B C 1
ATOM 5526 O O . GLU B 1 268 ? -18.344 34.125 20.172 1 91.12 268 GLU B O 1
ATOM 5531 N N . THR B 1 269 ? -16.359 34.625 19.359 1 94.62 269 THR B N 1
ATOM 5532 C CA . THR B 1 269 ? -15.641 34.188 20.547 1 94.62 269 THR B CA 1
ATOM 5533 C C . THR B 1 269 ? -14.75 35.312 21.062 1 94.62 269 THR B C 1
ATOM 5535 O O . THR B 1 269 ? -14.305 36.156 20.297 1 94.62 269 THR B O 1
ATOM 5538 N N . ASP B 1 270 ? -14.516 35.344 22.359 1 94.88 270 ASP B N 1
ATOM 5539 C CA . ASP B 1 270 ? -13.68 36.344 23 1 94.88 270 ASP B CA 1
ATOM 5540 C C . ASP B 1 270 ? -12.211 35.938 23 1 94.88 270 ASP B C 1
ATOM 5542 O O . ASP B 1 270 ? -11.32 36.781 22.875 1 94.88 270 ASP B O 1
ATOM 5546 N N . ASN B 1 271 ? -12.008 34.688 23.141 1 95.69 271 ASN B N 1
ATOM 5547 C CA . ASN B 1 271 ? -10.648 34.188 23.391 1 95.69 271 ASN B CA 1
ATOM 5548 C C . ASN B 1 271 ? -10.188 33.219 22.312 1 95.69 271 ASN B C 1
ATOM 5550 O O . ASN B 1 271 ? -9.148 33.438 21.688 1 95.69 271 ASN B O 1
ATOM 5554 N N . LEU B 1 272 ? -10.977 32.219 22.078 1 97.06 272 LEU B N 1
ATOM 5555 C CA . LEU B 1 272 ? -10.656 31.281 21 1 97.06 272 LEU B CA 1
ATOM 5556 C C . LEU B 1 272 ? -10.852 31.938 19.641 1 97.06 272 LEU B C 1
ATOM 5558 O O . LEU B 1 272 ? -11.719 32.812 19.484 1 97.06 272 LEU B O 1
ATOM 5562 N N . LYS B 1 273 ? -10.039 31.547 18.672 1 95.88 273 LYS B N 1
ATOM 5563 C CA . LYS B 1 273 ? -10.188 32.094 17.328 1 95.88 273 LYS B CA 1
ATOM 5564 C C . LYS B 1 273 ? -10.102 31 16.281 1 95.88 273 LYS B C 1
ATOM 5566 O O . LYS B 1 273 ? -9.156 30.219 16.266 1 95.88 273 LYS B O 1
ATOM 5571 N N . ILE B 1 274 ? -11.078 30.906 15.461 1 96.94 274 ILE B N 1
ATOM 5572 C CA . ILE B 1 274 ? -10.961 30.094 14.25 1 96.94 274 ILE B CA 1
ATOM 5573 C C . ILE B 1 274 ? -10.117 30.844 13.219 1 96.94 274 ILE B C 1
ATOM 5575 O O . ILE B 1 274 ? -10.523 31.891 12.719 1 96.94 274 ILE B O 1
ATOM 5579 N N . GLN B 1 275 ? -9 30.312 12.891 1 96.06 275 GLN B N 1
ATOM 5580 C CA . GLN B 1 275 ? -8.047 31 12.031 1 96.06 275 GLN B CA 1
ATOM 5581 C C . GLN B 1 275 ? -8.5 30.984 10.578 1 96.06 275 GLN B C 1
ATOM 5583 O O . GLN B 1 275 ? -9.141 30.031 10.133 1 96.06 275 GLN B O 1
ATOM 5588 N N . TYR B 1 276 ? -8.133 32.094 9.914 1 94.94 276 TYR B N 1
ATOM 5589 C CA . TYR B 1 276 ? -8.391 32.156 8.477 1 94.94 276 TYR B CA 1
ATOM 5590 C C . TYR B 1 276 ? -7.434 31.234 7.719 1 94.94 276 TYR B C 1
ATOM 5592 O O . TYR B 1 276 ? -6.25 31.141 8.055 1 94.94 276 TYR B O 1
ATOM 5600 N N . ASN B 1 277 ? -7.902 30.5 6.77 1 97.06 277 ASN B N 1
ATOM 5601 C CA . ASN B 1 277 ? -7.156 29.703 5.801 1 97.06 277 ASN B CA 1
ATOM 5602 C C . ASN B 1 277 ? -7.934 29.531 4.496 1 97.06 277 ASN B C 1
ATOM 5604 O O . ASN B 1 277 ? -9.031 30.078 4.348 1 97.06 277 ASN B O 1
ATOM 5608 N N . ASP B 1 278 ? -7.352 28.922 3.506 1 97.56 278 ASP B N 1
ATOM 5609 C CA . ASP B 1 278 ? -7.957 28.812 2.182 1 97.56 278 ASP B CA 1
ATOM 5610 C C . ASP B 1 278 ? -9 27.703 2.139 1 97.56 278 ASP B C 1
ATOM 5612 O O . ASP B 1 278 ? -9.961 27.766 1.376 1 97.56 278 ASP B O 1
ATOM 5616 N N . ASP B 1 279 ? -8.82 26.656 2.891 1 97.88 279 ASP B N 1
ATOM 5617 C CA . ASP B 1 279 ? -9.75 25.531 2.994 1 97.88 279 ASP B CA 1
ATOM 5618 C C . ASP B 1 279 ? -10.562 25.609 4.281 1 97.88 279 ASP B C 1
ATOM 5620 O O . ASP B 1 279 ? -10.133 25.125 5.332 1 97.88 279 ASP B O 1
ATOM 5624 N N . ILE B 1 280 ? -11.719 26.031 4.195 1 96.75 280 ILE B N 1
ATOM 5625 C CA . ILE B 1 280 ? -12.492 26.375 5.379 1 96.75 280 ILE B CA 1
ATOM 5626 C C . ILE B 1 280 ? -12.953 25.109 6.09 1 96.75 280 ILE B C 1
ATOM 5628 O O . ILE B 1 280 ? -13.453 25.172 7.215 1 96.75 280 ILE B O 1
ATOM 5632 N N . SER B 1 281 ? -12.836 23.922 5.398 1 98 281 SER B N 1
ATOM 5633 C CA . SER B 1 281 ? -13.172 22.672 6.059 1 98 281 SER B CA 1
ATOM 5634 C C . SER B 1 281 ? -12.117 22.297 7.098 1 98 281 SER B C 1
ATOM 5636 O O . SER B 1 281 ? -12.359 21.438 7.945 1 98 281 SER B O 1
ATOM 5638 N N . LYS B 1 282 ? -10.914 22.969 7 1 98.19 282 LYS B N 1
ATOM 5639 C CA . LYS B 1 282 ? -9.891 22.859 8.039 1 98.19 282 LYS B CA 1
ATOM 5640 C C . LYS B 1 282 ? -10.109 23.906 9.125 1 98.19 282 LYS B C 1
ATOM 5642 O O . LYS B 1 282 ? -9.789 25.078 8.938 1 98.19 282 LYS B O 1
ATOM 5647 N N . ILE B 1 283 ? -10.586 23.438 10.258 1 98.31 283 ILE B N 1
ATOM 5648 C CA . ILE B 1 283 ? -10.938 24.344 11.336 1 98.31 283 ILE B CA 1
ATOM 5649 C C . ILE B 1 283 ? -9.797 24.422 12.344 1 98.31 283 ILE B C 1
ATOM 5651 O O . ILE B 1 283 ? -9.734 23.641 13.289 1 98.31 283 ILE B O 1
ATOM 5655 N N . VAL B 1 284 ? -8.938 25.391 12.117 1 98.06 284 VAL B N 1
ATOM 5656 C CA . VAL B 1 284 ? -7.836 25.656 13.039 1 98.06 284 VAL B CA 1
ATOM 5657 C C . VAL B 1 284 ? -8.336 26.516 14.203 1 98.06 284 VAL B C 1
ATOM 5659 O O . VAL B 1 284 ? -8.547 27.719 14.047 1 98.06 284 VAL B O 1
ATOM 5662 N N . LEU B 1 285 ? -8.508 25.875 15.297 1 98.31 285 LEU B N 1
ATOM 5663 C CA . LEU B 1 285 ? -8.984 26.578 16.484 1 98.31 285 LEU B CA 1
ATOM 5664 C C . LEU B 1 285 ? -7.824 26.969 17.391 1 98.31 285 LEU B C 1
ATOM 5666 O O . LEU B 1 285 ? -7.285 26.125 18.109 1 98.31 285 LEU B O 1
ATOM 5670 N N . SER B 1 286 ? -7.5 28.25 17.406 1 97.75 286 SER B N 1
ATOM 5671 C CA . SER B 1 286 ? -6.332 28.766 18.109 1 97.75 286 SER B CA 1
ATOM 5672 C C . SER B 1 286 ? -6.676 29.156 19.547 1 97.75 286 SER B C 1
ATOM 5674 O O . SER B 1 286 ? -7.703 29.781 19.797 1 97.75 286 SER B O 1
ATOM 5676 N N . CYS B 1 287 ? -5.848 28.75 20.438 1 97.44 287 CYS B N 1
ATOM 5677 C CA . CYS B 1 287 ? -5.922 29.172 21.844 1 97.44 287 CYS B CA 1
ATOM 5678 C C . CYS B 1 287 ? -4.68 29.969 22.234 1 97.44 287 CYS B C 1
ATOM 5680 O O . CYS B 1 287 ? -4.309 30 23.406 1 97.44 287 CYS B O 1
ATOM 5682 N N . ALA B 1 288 ? -4.016 30.5 21.188 1 96.06 288 ALA B N 1
ATOM 5683 C CA . ALA B 1 288 ? -2.744 31.188 21.391 1 96.06 288 ALA B CA 1
ATOM 5684 C C . ALA B 1 288 ? -2.889 32.312 22.406 1 96.06 288 ALA B C 1
ATOM 5686 O O . ALA B 1 288 ? -1.96 32.625 23.156 1 96.06 288 ALA B O 1
ATOM 5687 N N . SER B 1 289 ? -4.031 32.969 22.469 1 95.12 289 SER B N 1
ATOM 5688 C CA . SER B 1 289 ? -4.262 34.125 23.328 1 95.12 289 SER B CA 1
ATOM 5689 C C . SER B 1 289 ? -5.133 33.75 24.531 1 95.12 289 SER B C 1
ATOM 5691 O O . SER B 1 289 ? -6.023 34.5 24.906 1 95.12 289 SER B O 1
ATOM 5693 N N . THR B 1 290 ? -4.949 32.594 24.953 1 96.81 290 THR B N 1
ATOM 5694 C CA . THR B 1 290 ? -5.691 32.125 26.125 1 96.81 290 THR B CA 1
ATOM 5695 C C . THR B 1 290 ? -4.75 31.531 27.156 1 96.81 290 THR B C 1
ATOM 5697 O O . THR B 1 290 ? -3.535 31.469 26.953 1 96.81 290 THR B O 1
ATOM 5700 N N . ASN B 1 291 ? -5.316 31.062 28.312 1 96.06 291 ASN B N 1
ATOM 5701 C CA . ASN B 1 291 ? -4.551 30.531 29.422 1 96.06 291 ASN B CA 1
ATOM 5702 C C . ASN B 1 291 ? -4.379 29.016 29.312 1 96.06 291 ASN B C 1
ATOM 5704 O O . ASN B 1 291 ? -4.02 28.359 30.281 1 96.06 291 ASN B O 1
ATOM 5708 N N . ILE B 1 292 ? -4.684 28.406 28.156 1 95.94 292 ILE B N 1
ATOM 5709 C CA . ILE B 1 292 ? -4.527 26.969 28.016 1 95.94 292 ILE B CA 1
ATOM 5710 C C . ILE B 1 292 ? -3.689 26.656 26.781 1 95.94 292 ILE B C 1
ATOM 5712 O O . ILE B 1 292 ? -3.473 27.531 25.938 1 95.94 292 ILE B O 1
ATOM 5716 N N . THR B 1 293 ? -3.139 25.438 26.641 1 94.5 293 THR B N 1
ATOM 5717 C CA . THR B 1 293 ? -2.385 24.953 25.5 1 94.5 293 THR B CA 1
ATOM 5718 C C . THR B 1 293 ? -3.297 24.203 24.531 1 94.5 293 THR B C 1
ATOM 5720 O O . THR B 1 293 ? -4.449 23.906 24.859 1 94.5 293 THR B O 1
ATOM 5723 N N . GLY B 1 294 ? -2.803 23.922 23.375 1 96.25 294 GLY B N 1
ATOM 5724 C CA . GLY B 1 294 ? -3.547 23.094 22.453 1 96.25 294 GLY B CA 1
ATOM 5725 C C . GLY B 1 294 ? -3.914 21.734 23.016 1 96.25 294 GLY B C 1
ATOM 5726 O O . GLY B 1 294 ? -5.016 21.234 22.781 1 96.25 294 GLY B O 1
ATOM 5727 N N . SER B 1 295 ? -3.021 21.141 23.75 1 95.62 295 SER B N 1
ATOM 5728 C CA . SER B 1 295 ? -3.256 19.828 24.359 1 95.62 295 SER B CA 1
ATOM 5729 C C . SER B 1 295 ? -4.402 19.891 25.359 1 95.62 295 SER B C 1
ATOM 5731 O O . SER B 1 295 ? -5.246 19 25.406 1 95.62 295 SER B O 1
ATOM 5733 N N . GLU B 1 296 ? -4.422 20.875 26.141 1 96.81 296 GLU B N 1
ATOM 5734 C CA . GLU B 1 296 ? -5.5 21.062 27.109 1 96.81 296 GLU B CA 1
ATOM 5735 C C . GLU B 1 296 ? -6.84 21.281 26.422 1 96.81 296 GLU B C 1
ATOM 5737 O O . GLU B 1 296 ? -7.867 20.75 26.859 1 96.81 296 GLU B O 1
ATOM 5742 N N . LEU B 1 297 ? -6.777 22.109 25.422 1 98.12 297 LEU B N 1
ATOM 5743 C CA . LEU B 1 297 ? -7.988 22.344 24.641 1 98.12 297 LEU B CA 1
ATOM 5744 C C . LEU B 1 297 ? -8.523 21.031 24.062 1 98.12 297 LEU B C 1
ATOM 5746 O O . LEU B 1 297 ? -9.727 20.781 24.125 1 98.12 297 LEU B O 1
ATOM 5750 N N . ALA B 1 298 ? -7.66 20.234 23.5 1 97.5 298 ALA B N 1
ATOM 5751 C CA . ALA B 1 298 ? -8.047 18.938 22.969 1 97.5 298 ALA B CA 1
ATOM 5752 C C . ALA B 1 298 ? -8.68 18.062 24.047 1 97.5 298 ALA B C 1
ATOM 5754 O O . ALA B 1 298 ? -9.664 17.359 23.797 1 97.5 298 ALA B O 1
ATOM 5755 N N . ASP B 1 299 ? -8.102 18.078 25.219 1 97.06 299 ASP B N 1
ATOM 5756 C CA . ASP B 1 299 ? -8.617 17.297 26.328 1 97.06 299 ASP B CA 1
ATOM 5757 C C . ASP B 1 299 ? -10.031 17.734 26.688 1 97.06 299 ASP B C 1
ATOM 5759 O O . ASP B 1 299 ? -10.891 16.891 27 1 97.06 299 ASP B O 1
ATOM 5763 N N . ILE B 1 300 ? -10.234 19 26.719 1 98.19 300 ILE B N 1
ATOM 5764 C CA . ILE B 1 300 ? -11.57 19.516 27 1 98.19 300 ILE B CA 1
ATOM 5765 C C . ILE B 1 300 ? -12.562 18.984 25.969 1 98.19 300 ILE B C 1
ATOM 5767 O O . ILE B 1 300 ? -13.625 18.484 26.328 1 98.19 300 ILE B O 1
ATOM 5771 N N . PHE B 1 301 ? -12.219 19.078 24.688 1 98.31 301 PHE B N 1
ATOM 5772 C CA . PHE B 1 301 ? -13.109 18.641 23.625 1 98.31 301 PHE B CA 1
ATOM 5773 C C . PHE B 1 301 ? -13.375 17.141 23.719 1 98.31 301 PHE B C 1
ATOM 5775 O O . PHE B 1 301 ? -14.516 16.688 23.562 1 98.31 301 PHE B O 1
ATOM 5782 N N . ARG B 1 302 ? -12.344 16.359 23.984 1 96.94 302 ARG B N 1
ATOM 5783 C CA . ARG B 1 302 ? -12.469 14.914 24.094 1 96.94 302 ARG B CA 1
ATOM 5784 C C . ARG B 1 302 ? -13.328 14.516 25.281 1 96.94 302 ARG B C 1
ATOM 5786 O O . ARG B 1 302 ? -14.234 13.688 25.156 1 96.94 302 ARG B O 1
ATOM 5793 N N . ASN B 1 303 ? -13 15.094 26.422 1 96.81 303 ASN B N 1
ATOM 5794 C CA . ASN B 1 303 ? -13.555 14.609 27.688 1 96.81 303 ASN B CA 1
ATOM 5795 C C . ASN B 1 303 ? -14.938 15.195 27.953 1 96.81 303 ASN B C 1
ATOM 5797 O O . ASN B 1 303 ? -15.828 14.492 28.422 1 96.81 303 ASN B O 1
ATOM 5801 N N . LYS B 1 304 ? -15.109 16.406 27.641 1 97.62 304 LYS B N 1
ATOM 5802 C CA . LYS B 1 304 ? -16.375 17.062 27.969 1 97.62 304 LYS B CA 1
ATOM 5803 C C . LYS B 1 304 ? -17.391 16.906 26.844 1 97.62 304 LYS B C 1
ATOM 5805 O O . LYS B 1 304 ? -18.578 16.75 27.094 1 97.62 304 LYS B O 1
ATOM 5810 N N . TYR B 1 305 ? -16.938 16.953 25.641 1 97.94 305 TYR B N 1
ATOM 5811 C CA . TYR B 1 305 ? -17.875 17.031 24.531 1 97.94 305 TYR B CA 1
ATOM 5812 C C . TYR B 1 305 ? -17.812 15.789 23.672 1 97.94 305 TYR B C 1
ATOM 5814 O O . TYR B 1 305 ? -18.594 15.625 22.734 1 97.94 305 TYR B O 1
ATOM 5822 N N . LYS B 1 306 ? -16.875 14.891 23.875 1 97.06 306 LYS B N 1
ATOM 5823 C CA . LYS B 1 306 ? -16.688 13.664 23.109 1 97.06 306 LYS B CA 1
ATOM 5824 C C . LYS B 1 306 ? -16.406 13.969 21.641 1 97.06 306 LYS B C 1
ATOM 5826 O O . LYS B 1 306 ? -17 13.359 20.75 1 97.06 306 LYS B O 1
ATOM 5831 N N . ILE B 1 307 ? -15.586 15.008 21.453 1 97.69 307 ILE B N 1
ATOM 5832 C CA . ILE B 1 307 ? -15.109 15.383 20.125 1 97.69 307 ILE B CA 1
ATOM 5833 C C . ILE B 1 307 ? -13.633 15.031 19.984 1 97.69 307 ILE B C 1
ATOM 5835 O O . ILE B 1 307 ? -12.812 15.406 20.828 1 97.69 307 ILE B O 1
ATOM 5839 N N . GLU B 1 308 ? -13.297 14.227 19.031 1 96.56 308 GLU B N 1
ATOM 5840 C CA . GLU B 1 308 ? -11.898 13.922 18.734 1 96.56 308 GLU B CA 1
ATOM 5841 C C . GLU B 1 308 ? -11.352 14.82 17.641 1 96.56 308 GLU B C 1
ATOM 5843 O O . GLU B 1 308 ? -11.789 14.727 16.484 1 96.56 308 GLU B O 1
ATOM 5848 N N . PRO B 1 309 ? -10.398 15.734 18 1 96.81 309 PRO B N 1
ATOM 5849 C CA . PRO B 1 309 ? -9.812 16.578 16.953 1 96.81 309 PRO B CA 1
ATOM 5850 C C . PRO B 1 309 ? -8.867 15.812 16.031 1 96.81 309 PRO B C 1
ATOM 5852 O O . PRO B 1 309 ? -8.438 14.703 16.359 1 96.81 309 PRO B O 1
ATOM 5855 N N . GLU B 1 310 ? -8.602 16.375 14.922 1 96.25 310 GLU B N 1
ATOM 5856 C CA . GLU B 1 310 ? -7.695 15.82 13.922 1 96.25 310 GLU B CA 1
ATOM 5857 C C . GLU B 1 310 ? -6.25 15.852 14.406 1 96.25 310 GLU B C 1
ATOM 5859 O O . GLU B 1 310 ? -5.48 14.922 14.141 1 96.25 310 GLU B O 1
ATOM 5864 N N . ALA B 1 311 ? -5.855 16.891 15.055 1 95.06 311 ALA B N 1
ATOM 5865 C CA . ALA B 1 311 ? -4.477 17.078 15.492 1 95.06 311 ALA B CA 1
ATOM 5866 C C . ALA B 1 311 ? -4.387 18.094 16.625 1 95.06 311 ALA B C 1
ATOM 5868 O O . ALA B 1 311 ? -5.289 18.906 16.812 1 95.06 311 ALA B O 1
ATOM 5869 N N . VAL B 1 312 ? -3.318 17.938 17.359 1 94.5 312 VAL B N 1
ATOM 5870 C CA . VAL B 1 312 ? -3.045 18.812 18.484 1 94.5 312 VAL B CA 1
ATOM 5871 C C . VAL B 1 312 ? -1.68 19.484 18.312 1 94.5 312 VAL B C 1
ATOM 5873 O O . VAL B 1 312 ? -0.693 18.812 18 1 94.5 312 VAL B O 1
ATOM 5876 N N . SER B 1 313 ? -1.64 20.734 18.359 1 94.19 313 SER B N 1
ATOM 5877 C CA . SER B 1 313 ? -0.403 21.516 18.375 1 94.19 313 SER B CA 1
ATOM 5878 C C . SER B 1 313 ? -0.26 22.328 19.656 1 94.19 313 SER B C 1
ATOM 5880 O O . SER B 1 313 ? -1.047 22.156 20.594 1 94.19 313 SER B O 1
ATOM 5882 N N . GLN B 1 314 ? 0.791 23.125 19.734 1 93.19 314 GLN B N 1
ATOM 5883 C CA . GLN B 1 314 ? 1.059 23.891 20.953 1 93.19 314 GLN B CA 1
ATOM 5884 C C . GLN B 1 314 ? -0.041 24.906 21.219 1 93.19 314 GLN B C 1
ATOM 5886 O O . GLN B 1 314 ? -0.559 25 22.328 1 93.19 314 GLN B O 1
ATOM 5891 N N . ASN B 1 315 ? -0.459 25.641 20.125 1 95.62 315 ASN B N 1
ATOM 5892 C CA . ASN B 1 315 ? -1.344 26.781 20.328 1 95.62 315 ASN B CA 1
ATOM 5893 C C . ASN B 1 315 ? -2.676 26.594 19.609 1 95.62 315 ASN B C 1
ATOM 5895 O O . ASN B 1 315 ? -3.451 27.531 19.469 1 95.62 315 ASN B O 1
ATOM 5899 N N . TYR B 1 316 ? -2.904 25.359 19.141 1 96.94 316 TYR B N 1
ATOM 5900 C CA . TYR B 1 316 ? -4.176 25.156 18.453 1 96.94 316 TYR B CA 1
ATOM 5901 C C . TYR B 1 316 ? -4.516 23.672 18.359 1 96.94 316 TYR B C 1
ATOM 5903 O O . TYR B 1 316 ? -3.656 22.828 18.578 1 96.94 316 TYR B O 1
ATOM 5911 N N . ILE B 1 317 ? -5.742 23.391 18.141 1 97.56 317 ILE B N 1
ATOM 5912 C CA . ILE B 1 317 ? -6.16 22.078 17.656 1 97.56 317 ILE B CA 1
ATOM 5913 C C . ILE B 1 317 ? -6.715 22.203 16.234 1 97.56 317 ILE B C 1
ATOM 5915 O O . ILE B 1 317 ? -7.223 23.266 15.852 1 97.56 317 ILE B O 1
ATOM 5919 N N . LEU B 1 318 ? -6.488 21.25 15.477 1 97.94 318 LEU B N 1
ATOM 5920 C CA . LEU B 1 318 ? -7.051 21.172 14.133 1 97.94 318 LEU B CA 1
ATOM 5921 C C . LEU B 1 318 ? -8.258 20.234 14.102 1 97.94 318 LEU B C 1
ATOM 5923 O O . LEU B 1 318 ? -8.164 19.078 14.523 1 97.94 318 LEU B O 1
ATOM 5927 N N . LEU B 1 319 ? -9.375 20.766 13.742 1 98.19 319 LEU B N 1
ATOM 5928 C CA . LEU B 1 319 ? -10.57 19.984 13.445 1 98.19 319 LEU B CA 1
ATOM 5929 C C . LEU B 1 319 ? -10.844 19.938 11.945 1 98.19 319 LEU B C 1
ATOM 5931 O O . LEU B 1 319 ? -10.609 20.922 11.242 1 98.19 319 LEU B O 1
ATOM 5935 N N . MET B 1 320 ? -11.297 18.844 11.484 1 97.81 320 MET B N 1
ATOM 5936 C CA . MET B 1 320 ? -11.555 18.688 10.062 1 97.81 320 MET B CA 1
ATOM 5937 C C . MET B 1 320 ? -13.016 18.328 9.805 1 97.81 320 MET B C 1
ATOM 5939 O O . MET B 1 320 ? -13.523 17.359 10.359 1 97.81 320 MET B O 1
ATOM 5943 N N . ALA B 1 321 ? -13.648 19.125 9.055 1 98.25 321 ALA B N 1
ATOM 5944 C CA . ALA B 1 321 ? -15 18.828 8.602 1 98.25 321 ALA B CA 1
ATOM 5945 C C . ALA B 1 321 ? -15 18.344 7.156 1 98.25 321 ALA B C 1
ATOM 5947 O O . ALA B 1 321 ? -14.125 18.703 6.371 1 98.25 321 ALA B O 1
ATOM 5948 N N . THR B 1 322 ? -15.867 17.516 6.801 1 98 322 THR B N 1
ATOM 5949 C CA . THR B 1 322 ? -16.047 17.016 5.441 1 98 322 THR B CA 1
ATOM 5950 C C . THR B 1 322 ? -17.531 16.891 5.105 1 98 322 THR B C 1
ATOM 5952 O O . THR B 1 322 ? -18.391 17.141 5.957 1 98 322 THR B O 1
ATOM 5955 N N . ILE B 1 323 ? -17.812 16.531 3.871 1 97.5 323 ILE B N 1
ATOM 5956 C CA . ILE B 1 323 ? -19.172 16.328 3.381 1 97.5 323 ILE B CA 1
ATOM 5957 C C . ILE B 1 323 ? -19.844 15.18 4.137 1 97.5 323 ILE B C 1
ATOM 5959 O O . ILE B 1 323 ? -21.062 15.023 4.102 1 97.5 323 ILE B O 1
ATOM 5963 N N . GLY B 1 324 ? -19.047 14.383 4.887 1 97.25 324 GLY B N 1
ATOM 5964 C CA . GLY B 1 324 ? -19.578 13.266 5.656 1 97.25 324 GLY B CA 1
ATOM 5965 C C . GLY B 1 324 ? -20.125 13.68 7.012 1 97.25 324 GLY B C 1
ATOM 5966 O O . GLY B 1 324 ? -20.75 12.875 7.699 1 97.25 324 GLY B O 1
ATOM 5967 N N . ASP B 1 325 ? -19.938 14.945 7.453 1 97.56 325 ASP B N 1
ATOM 5968 C CA . ASP B 1 325 ? -20.391 15.414 8.758 1 97.56 325 ASP B CA 1
ATOM 5969 C C . ASP B 1 325 ? -21.891 15.656 8.766 1 97.56 325 ASP B C 1
ATOM 5971 O O . ASP B 1 325 ? -22.469 16.031 7.742 1 97.56 325 ASP B O 1
ATOM 5975 N N . THR B 1 326 ? -22.5 15.445 9.891 1 96.31 326 THR B N 1
ATOM 5976 C CA . THR B 1 326 ? -23.922 15.688 10.062 1 96.31 326 THR B CA 1
ATOM 5977 C C . THR B 1 326 ? -24.188 17.094 10.609 1 96.31 326 THR B C 1
ATOM 5979 O O . THR B 1 326 ? -23.266 17.734 11.133 1 96.31 326 THR B O 1
ATOM 5982 N N . ASP B 1 327 ? -25.453 17.516 10.477 1 96.19 327 ASP B N 1
ATOM 5983 C CA . ASP B 1 327 ? -25.828 18.797 11.055 1 96.19 327 ASP B CA 1
ATOM 5984 C C . ASP B 1 327 ? -25.656 18.797 12.57 1 96.19 327 ASP B C 1
ATOM 5986 O O . ASP B 1 327 ? -25.234 19.797 13.156 1 96.19 327 ASP B O 1
ATOM 5990 N N . GLU B 1 328 ? -25.984 17.672 13.133 1 96.69 328 GLU B N 1
ATOM 5991 C CA . GLU B 1 328 ? -25.844 17.531 14.578 1 96.69 328 GLU B CA 1
ATOM 5992 C C . GLU B 1 328 ? -24.375 17.641 15 1 96.69 328 GLU B C 1
ATOM 5994 O O . GLU B 1 328 ? -24.062 18.234 16.031 1 96.69 328 GLU B O 1
ATOM 5999 N N . GLY B 1 329 ? -23.547 17.047 14.242 1 97.25 329 GLY B N 1
ATOM 6000 C CA . GLY B 1 329 ? -22.109 17.141 14.531 1 97.25 329 GLY B CA 1
ATOM 6001 C C . GLY B 1 329 ? -21.578 18.547 14.477 1 97.25 329 GLY B C 1
ATOM 6002 O O . GLY B 1 329 ? -20.844 18.969 15.367 1 97.25 329 GLY B O 1
ATOM 6003 N N . LEU B 1 330 ? -21.969 19.328 13.492 1 97.69 330 LEU B N 1
ATOM 6004 C CA . LEU B 1 330 ? -21.516 20.703 13.336 1 97.69 330 LEU B CA 1
ATOM 6005 C C . LEU B 1 330 ? -22.078 21.594 14.445 1 97.69 330 LEU B C 1
ATOM 6007 O O . LEU B 1 330 ? -21.391 22.484 14.93 1 97.69 330 LEU B O 1
ATOM 6011 N N . ALA B 1 331 ? -23.297 21.312 14.805 1 97 331 ALA B N 1
ATOM 6012 C CA . ALA B 1 331 ? -23.906 22.047 15.906 1 97 331 ALA B CA 1
ATOM 6013 C C . ALA B 1 331 ? -23.188 21.766 17.219 1 97 331 ALA B C 1
ATOM 6015 O O . ALA B 1 331 ? -23 22.672 18.031 1 97 331 ALA B O 1
ATOM 6016 N N . LEU B 1 332 ? -22.891 20.516 17.391 1 97.94 332 LEU B N 1
ATOM 6017 C CA . LEU B 1 332 ? -22.125 20.109 18.578 1 97.94 332 LEU B CA 1
ATOM 6018 C C . LEU B 1 332 ? -20.812 20.875 18.641 1 97.94 332 LEU B C 1
ATOM 6020 O O . LEU B 1 332 ? -20.406 21.312 19.719 1 97.94 332 LEU B O 1
ATOM 6024 N N . LEU B 1 333 ? -20.141 21.016 17.547 1 98.25 333 LEU B N 1
ATOM 6025 C CA . LEU B 1 333 ? -18.859 21.719 17.5 1 98.25 333 LEU B CA 1
ATOM 6026 C C . LEU B 1 333 ? -19.047 23.203 17.859 1 98.25 333 LEU B C 1
ATOM 6028 O O . LEU B 1 333 ? -18.266 23.75 18.625 1 98.25 333 LEU B O 1
ATOM 6032 N N . LYS B 1 334 ? -20.047 23.781 17.266 1 97.5 334 LYS B N 1
ATOM 6033 C CA . LYS B 1 334 ? -20.344 25.172 17.547 1 97.5 334 LYS B CA 1
ATOM 6034 C C . LYS B 1 334 ? -20.562 25.391 19.047 1 97.5 334 LYS B C 1
ATOM 6036 O O . LYS B 1 334 ? -20.016 26.328 19.641 1 97.5 334 LYS B O 1
ATOM 6041 N N . MET B 1 335 ? -21.328 24.531 19.625 1 97.62 335 MET B N 1
ATOM 6042 C CA . MET B 1 335 ? 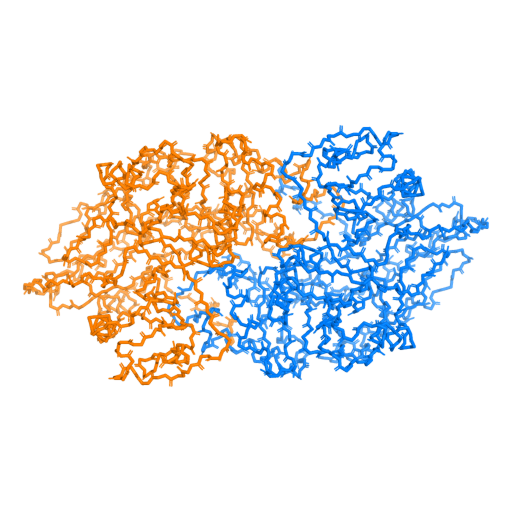-21.625 24.609 21.062 1 97.62 335 MET B CA 1
ATOM 6043 C C . MET B 1 335 ? -20.344 24.438 21.875 1 97.62 335 MET B C 1
ATOM 6045 O O . MET B 1 335 ? -20.109 25.188 22.828 1 97.62 335 MET B O 1
ATOM 6049 N N . ALA B 1 336 ? -19.562 23.438 21.531 1 98.38 336 ALA B N 1
ATOM 6050 C CA . ALA B 1 336 ? -18.312 23.172 22.234 1 98.38 336 ALA B CA 1
ATOM 6051 C C . ALA B 1 336 ? -17.391 24.375 22.203 1 98.38 336 ALA B C 1
ATOM 6053 O O . ALA B 1 336 ? -16.75 24.719 23.219 1 98.38 336 ALA B O 1
ATOM 6054 N N . VAL B 1 337 ? -17.297 25.047 21.078 1 98.31 337 VAL B N 1
ATOM 6055 C CA . VAL B 1 337 ? -16.438 26.219 20.906 1 98.31 337 VAL B CA 1
ATOM 6056 C C . VAL B 1 337 ? -16.922 27.359 21.812 1 98.31 337 VAL B C 1
ATOM 6058 O O . VAL B 1 337 ? -16.125 27.953 22.547 1 98.31 337 VAL B O 1
ATOM 6061 N N . LEU B 1 338 ? -18.188 27.609 21.812 1 97.75 338 LEU B N 1
ATOM 6062 C CA . LEU B 1 338 ? -18.766 28.734 22.562 1 97.75 338 LEU B CA 1
ATOM 6063 C C . LEU B 1 338 ? -18.641 28.5 24.062 1 97.75 338 LEU B C 1
ATOM 6065 O O . LEU B 1 338 ? -18.234 29.391 24.797 1 97.75 338 LEU B O 1
ATOM 6069 N N . GLU B 1 339 ? -19 27.297 24.484 1 98.06 339 GLU B N 1
ATOM 6070 C CA . GLU B 1 339 ? -18.969 26.984 25.906 1 98.06 339 GLU B CA 1
ATOM 6071 C C . GLU B 1 339 ? -17.531 27 26.453 1 98.06 339 GLU B C 1
ATOM 6073 O O . GLU B 1 339 ? -17.297 27.469 27.562 1 98.06 339 GLU B O 1
ATOM 6078 N N . THR B 1 340 ? -16.656 26.438 25.703 1 98.44 340 THR B N 1
ATOM 6079 C CA . THR B 1 340 ? -15.25 26.438 26.125 1 98.44 340 THR B CA 1
ATOM 6080 C C . THR B 1 340 ? -14.695 27.859 26.172 1 98.44 340 THR B C 1
ATOM 6082 O O . THR B 1 340 ? -14 28.234 27.109 1 98.44 340 THR B O 1
ATOM 6085 N N . ASP B 1 341 ? -15 28.656 25.141 1 97.94 341 ASP B N 1
ATOM 6086 C CA . ASP B 1 341 ? -14.539 30.031 25.062 1 97.94 341 ASP B CA 1
ATOM 6087 C C . ASP B 1 341 ? -14.969 30.828 26.297 1 97.94 341 ASP B C 1
ATOM 6089 O O . ASP B 1 341 ? -14.195 31.625 26.844 1 97.94 341 ASP B O 1
ATOM 6093 N N . ALA B 1 342 ? -16.125 30.641 26.781 1 97.06 342 ALA B N 1
ATOM 6094 C CA . ALA B 1 342 ? -16.703 31.391 27.891 1 97.06 342 ALA B CA 1
ATOM 6095 C C . ALA B 1 342 ? -15.945 31.125 29.188 1 97.06 342 ALA B C 1
ATOM 6097 O O . ALA B 1 342 ? -15.984 31.938 30.109 1 97.06 342 ALA B O 1
ATOM 6098 N N . LYS B 1 343 ? -15.258 30.078 29.219 1 97.38 343 LYS B N 1
ATOM 6099 C CA . LYS B 1 343 ? -14.578 29.688 30.453 1 97.38 343 LYS B CA 1
ATOM 6100 C C . LYS B 1 343 ? -13.102 30.062 30.406 1 97.38 343 LYS B C 1
ATOM 6102 O O . LYS B 1 343 ? -12.398 29.953 31.422 1 97.38 343 LYS B O 1
ATOM 6107 N N . LEU B 1 344 ? -12.672 30.516 29.297 1 97.5 344 LEU B N 1
ATOM 6108 C CA . LEU B 1 344 ? -11.25 30.828 29.125 1 97.5 344 LEU B CA 1
ATOM 6109 C C . LEU B 1 344 ? -10.961 32.281 29.469 1 97.5 344 LEU B C 1
ATOM 6111 O O . LEU B 1 344 ? -11.859 33.125 29.391 1 97.5 344 LEU B O 1
ATOM 6115 N N . GLU B 1 345 ? -9.766 32.531 29.906 1 97.19 345 GLU B N 1
ATOM 6116 C CA . GLU B 1 345 ? -9.281 33.875 30.172 1 97.19 345 GLU B CA 1
ATOM 6117 C C . GLU B 1 345 ? -8.234 34.281 29.141 1 97.19 345 GLU B C 1
ATOM 6119 O O . GLU B 1 345 ? -7.488 33.469 28.641 1 97.19 345 GLU B O 1
ATOM 6124 N N . TYR B 1 346 ? -8.211 35.562 28.891 1 95.44 346 TYR B N 1
ATOM 6125 C CA . TYR B 1 346 ? -7.211 36.094 27.984 1 95.44 346 TYR B CA 1
ATOM 6126 C C . TYR B 1 346 ? -5.812 36 28.578 1 95.44 346 TYR B C 1
ATOM 6128 O O . TYR B 1 346 ? -5.625 36.219 29.781 1 95.44 346 TYR B O 1
ATOM 6136 N N . SER B 1 347 ? -4.891 35.562 27.891 1 94.88 347 SER B N 1
ATOM 6137 C CA . SER B 1 347 ? -3.459 35.562 28.156 1 94.88 347 SER B CA 1
ATOM 6138 C C . SER B 1 347 ? -2.66 35.906 26.906 1 94.88 347 SER B C 1
ATOM 6140 O O . SER B 1 347 ? -2.961 35.406 25.828 1 94.88 347 SER B O 1
ATOM 6142 N N . PRO B 1 348 ? -1.668 36.75 27.047 1 91.75 348 PRO B N 1
ATOM 6143 C CA . PRO B 1 348 ? -0.896 37.094 25.844 1 91.75 348 PRO B CA 1
ATOM 6144 C C . PRO B 1 348 ? -0.224 35.906 25.203 1 91.75 348 PRO B C 1
ATOM 6146 O O . PRO B 1 348 ? 0.307 35.031 25.891 1 91.75 348 PRO B O 1
ATOM 6149 N N . ALA B 1 349 ? -0.351 35.844 23.906 1 87.88 349 ALA B N 1
ATOM 6150 C CA . ALA B 1 349 ? 0.256 34.75 23.141 1 87.88 349 ALA B CA 1
ATOM 6151 C C . ALA B 1 349 ? 1.778 34.812 23.219 1 87.88 349 ALA B C 1
ATOM 6153 O O . ALA B 1 349 ? 2.373 35.875 23.172 1 87.88 349 ALA B O 1
ATOM 6154 N N . LYS B 1 350 ? 2.439 33.625 23.531 1 82.81 350 LYS B N 1
ATOM 6155 C CA . LYS B 1 350 ? 3.887 33.5 23.375 1 82.81 350 LYS B CA 1
ATOM 6156 C C . LYS B 1 350 ? 4.258 33.031 21.969 1 82.81 350 LYS B C 1
ATOM 6158 O O . LYS B 1 350 ? 3.627 32.125 21.422 1 82.81 350 LYS B O 1
ATOM 6163 N N . PRO B 1 351 ? 5.23 33.75 21.406 1 83.5 351 PRO B N 1
ATOM 6164 C CA . PRO B 1 351 ? 5.629 33.344 20.062 1 83.5 351 PRO B CA 1
ATOM 6165 C C . PRO B 1 351 ? 6.207 31.938 20.016 1 83.5 351 PRO B C 1
ATOM 6167 O O . PRO B 1 351 ? 6.902 31.516 20.953 1 83.5 351 PRO B O 1
ATOM 6170 N N . ILE B 1 352 ? 5.734 31.25 18.953 1 87.12 352 ILE B N 1
ATOM 6171 C CA . ILE B 1 352 ? 6.277 29.922 18.703 1 87.12 352 ILE B CA 1
ATOM 6172 C C . ILE B 1 352 ? 7.469 30.031 17.75 1 87.12 352 ILE B C 1
ATOM 6174 O O . ILE B 1 352 ? 7.445 30.812 16.797 1 87.12 352 ILE B O 1
ATOM 6178 N N . ARG B 1 353 ? 8.469 29.281 18.016 1 85.88 353 ARG B N 1
ATOM 6179 C CA . ARG B 1 353 ? 9.625 29.25 17.141 1 85.88 353 ARG B CA 1
ATOM 6180 C C . ARG B 1 353 ? 9.391 28.297 15.961 1 85.88 353 ARG B C 1
ATOM 6182 O O . ARG B 1 353 ? 8.75 27.266 16.125 1 85.88 353 ARG B O 1
ATOM 6189 N N . LYS B 1 354 ? 9.891 28.703 14.844 1 89.94 354 LYS B N 1
ATOM 6190 C CA . LYS B 1 354 ? 9.891 27.812 13.688 1 89.94 354 LYS B CA 1
ATOM 6191 C C . LYS B 1 354 ? 10.906 26.688 13.852 1 89.94 354 LYS B C 1
ATOM 6193 O O . LYS B 1 354 ? 11.984 26.891 14.422 1 89.94 354 LYS B O 1
ATOM 6198 N N . PRO B 1 355 ? 10.5 25.469 13.344 1 88.06 355 PRO B N 1
ATOM 6199 C CA . PRO B 1 355 ? 11.531 24.422 13.344 1 88.06 355 PRO B CA 1
ATOM 6200 C C . PRO B 1 355 ? 12.812 24.875 12.641 1 88.06 355 PRO B C 1
ATOM 6202 O O . PRO B 1 355 ? 12.758 25.484 11.57 1 88.06 355 PRO B O 1
ATOM 6205 N N . PRO B 1 356 ? 13.914 24.594 13.266 1 85.69 356 PRO B N 1
ATOM 6206 C CA . PRO B 1 356 ? 15.18 25.078 12.703 1 85.69 356 PRO B CA 1
ATOM 6207 C C . PRO B 1 356 ? 15.555 24.375 11.398 1 85.69 356 PRO B C 1
ATOM 6209 O O . PRO B 1 356 ? 15.18 23.203 11.195 1 85.69 356 PRO B O 1
ATOM 6212 N N . VAL B 1 357 ? 16.188 25.109 10.555 1 78.12 357 VAL B N 1
ATOM 6213 C CA . VAL B 1 357 ? 16.781 24.562 9.336 1 78.12 357 VAL B CA 1
ATOM 6214 C C . VAL B 1 357 ? 18.297 24.672 9.398 1 78.12 357 VAL B C 1
ATOM 6216 O O . VAL B 1 357 ? 18.844 25.75 9.617 1 78.12 357 VAL B O 1
ATOM 6219 N N . ASP B 1 358 ? 18.938 23.578 9.273 1 70.38 358 ASP B N 1
ATOM 6220 C CA . ASP B 1 358 ? 20.391 23.609 9.359 1 70.38 358 ASP B CA 1
ATOM 6221 C C . ASP B 1 358 ? 21.016 24.078 8.039 1 70.38 358 ASP B C 1
ATOM 6223 O O . ASP B 1 358 ? 21.891 24.938 8.039 1 70.38 358 ASP B O 1
ATOM 6227 N N . ARG B 1 359 ? 20.641 23.406 7.012 1 75.94 359 ARG B N 1
ATOM 6228 C CA . ARG B 1 359 ? 21.172 23.641 5.676 1 75.94 359 ARG B CA 1
ATOM 6229 C C . ARG B 1 359 ? 20.047 23.766 4.652 1 75.94 359 ARG B C 1
ATOM 6231 O O . ARG B 1 359 ? 18.938 23.25 4.867 1 75.94 359 ARG B O 1
ATOM 6238 N N . ASN B 1 360 ? 20.531 24.438 3.633 1 84.06 360 ASN B N 1
ATOM 6239 C CA . ASN B 1 360 ? 19.531 24.641 2.582 1 84.06 360 ASN B CA 1
ATOM 6240 C C . ASN B 1 360 ? 19.578 23.516 1.55 1 84.06 360 ASN B C 1
ATOM 6242 O O . ASN B 1 360 ? 18.859 23.562 0.547 1 84.06 360 ASN B O 1
ATOM 6246 N N . GLU B 1 361 ? 20.469 22.578 1.811 1 91.81 361 GLU B N 1
ATOM 6247 C CA . GLU B 1 361 ? 20.547 21.438 0.916 1 91.81 361 GLU B CA 1
ATOM 6248 C C . GLU B 1 361 ? 20.969 20.172 1.671 1 91.81 361 GLU B C 1
ATOM 6250 O O . GLU B 1 361 ? 21.703 20.25 2.658 1 91.81 361 GLU B O 1
ATOM 6255 N N . ILE B 1 362 ? 20.469 19.016 1.184 1 92.88 362 ILE B N 1
ATOM 6256 C CA . ILE B 1 362 ? 20.859 17.766 1.821 1 92.88 362 ILE B CA 1
ATOM 6257 C C . ILE B 1 362 ? 20.672 16.609 0.844 1 92.88 362 ILE B C 1
ATOM 6259 O O . ILE B 1 362 ? 19.953 16.734 -0.142 1 92.88 362 ILE B O 1
ATOM 6263 N N . VAL B 1 363 ? 21.438 15.609 1.058 1 94.88 363 VAL B N 1
ATOM 6264 C CA . VAL B 1 363 ? 21.125 14.273 0.561 1 94.88 363 VAL B CA 1
ATOM 6265 C C . VAL B 1 363 ? 20.688 13.375 1.722 1 94.88 363 VAL B C 1
ATOM 6267 O O . VAL B 1 363 ? 21.484 13.117 2.635 1 94.88 363 VAL B O 1
ATOM 6270 N N . VAL B 1 364 ? 19.406 12.969 1.717 1 94.19 364 VAL B N 1
ATOM 6271 C CA . VAL B 1 364 ? 18.906 12.125 2.795 1 94.19 364 VAL B CA 1
ATOM 6272 C C . VAL B 1 364 ? 19.531 10.734 2.703 1 94.19 364 VAL B C 1
ATOM 6274 O O . VAL B 1 364 ? 19.531 10.117 1.636 1 94.19 364 VAL B O 1
ATOM 6277 N N . SER B 1 365 ? 20.109 10.273 3.744 1 95 365 SER B N 1
ATOM 6278 C CA . SER B 1 365 ? 20.688 8.938 3.807 1 95 365 SER B CA 1
ATOM 6279 C C . SER B 1 365 ? 20.656 8.391 5.227 1 95 365 SER B C 1
ATOM 6281 O O . SER B 1 365 ? 20.75 9.148 6.195 1 95 365 SER B O 1
ATOM 6283 N N . ILE B 1 366 ? 20.469 7.129 5.379 1 94.12 366 ILE B N 1
ATOM 6284 C CA . ILE B 1 366 ? 20.469 6.43 6.66 1 94.12 366 ILE B CA 1
ATOM 6285 C C . ILE B 1 366 ? 21.547 5.352 6.668 1 94.12 366 ILE B C 1
ATOM 6287 O O . ILE B 1 366 ? 21.625 4.539 5.742 1 94.12 366 ILE B O 1
ATOM 6291 N N . ALA B 1 367 ? 22.344 5.41 7.672 1 92.25 367 ALA B N 1
ATOM 6292 C CA . ALA B 1 367 ? 23.406 4.418 7.816 1 92.25 367 ALA B CA 1
ATOM 6293 C C . ALA B 1 367 ? 22.891 3.16 8.508 1 92.25 367 ALA B C 1
ATOM 6295 O O . ALA B 1 367 ? 21.969 3.225 9.312 1 92.25 367 ALA B O 1
ATOM 6296 N N . ASP B 1 368 ? 23.531 2.041 8.211 1 86.12 368 ASP B N 1
ATOM 6297 C CA . ASP B 1 368 ? 23.125 0.765 8.797 1 86.12 368 ASP B CA 1
ATOM 6298 C C . ASP B 1 368 ? 23.469 0.708 10.281 1 86.12 368 ASP B C 1
ATOM 6300 O O . ASP B 1 368 ? 22.766 0.056 11.055 1 86.12 368 ASP B O 1
ATOM 6304 N N . ASN B 1 369 ? 24.562 1.329 10.656 1 85.25 369 ASN B N 1
ATOM 6305 C CA . ASN B 1 369 ? 25.031 1.232 12.039 1 85.25 369 ASN B CA 1
ATOM 6306 C C . ASN B 1 369 ? 24.828 2.545 12.789 1 85.25 369 ASN B C 1
ATOM 6308 O O . ASN B 1 369 ? 25.797 3.244 13.102 1 85.25 369 ASN B O 1
ATOM 6312 N N . GLY B 1 370 ? 23.594 2.873 13.109 1 92.44 370 GLY B N 1
ATOM 6313 C CA . GLY B 1 370 ? 23.312 4.039 13.922 1 92.44 370 GLY B CA 1
ATOM 6314 C C . GLY B 1 370 ? 23.578 3.82 15.398 1 92.44 370 GLY B C 1
ATOM 6315 O O . GLY B 1 370 ? 23.672 2.678 15.859 1 92.44 370 GLY B O 1
ATOM 6316 N N . ILE B 1 371 ? 23.859 4.93 16.078 1 95.12 371 ILE B N 1
ATOM 6317 C CA . ILE B 1 371 ? 24.141 4.898 17.516 1 95.12 371 ILE B CA 1
ATOM 6318 C C . ILE B 1 371 ? 23.062 5.691 18.266 1 95.12 371 ILE B C 1
ATOM 6320 O O . ILE B 1 371 ? 22.797 6.848 17.922 1 95.12 371 ILE B O 1
ATOM 6324 N N . LEU B 1 372 ? 22.469 5.004 19.219 1 96.25 372 LEU B N 1
ATOM 6325 C CA . LEU B 1 372 ? 21.547 5.754 20.078 1 96.25 372 LEU B CA 1
ATOM 6326 C C . LEU B 1 372 ? 22.312 6.742 20.953 1 96.25 372 LEU B C 1
ATOM 6328 O O . LEU B 1 372 ? 23.125 6.34 21.797 1 96.25 372 LEU B O 1
ATOM 6332 N N . THR B 1 373 ? 22.109 7.969 20.766 1 97.44 373 THR B N 1
ATOM 6333 C CA . THR B 1 373 ? 22.797 9.047 21.469 1 97.44 373 THR B CA 1
ATOM 6334 C C . THR B 1 373 ? 21.828 9.82 22.359 1 97.44 373 THR B C 1
ATOM 6336 O O . THR B 1 373 ? 20.734 10.188 21.922 1 97.44 373 THR B O 1
ATOM 6339 N N . ASP B 1 374 ? 22.25 10.102 23.578 1 97.25 374 ASP B N 1
ATOM 6340 C CA . ASP B 1 374 ? 21.422 10.906 24.469 1 97.25 374 ASP B CA 1
ATOM 6341 C C . ASP B 1 374 ? 21.062 12.242 23.844 1 97.25 374 ASP B C 1
ATOM 6343 O O . ASP B 1 374 ? 21.906 12.891 23.219 1 97.25 374 ASP B O 1
ATOM 6347 N N . THR B 1 375 ? 19.844 12.609 24.016 1 95.88 375 THR B N 1
ATOM 6348 C CA . THR B 1 375 ? 19.359 13.844 23.406 1 95.88 375 THR B CA 1
ATOM 6349 C C . THR B 1 375 ? 20.172 15.039 23.891 1 95.88 375 THR B C 1
ATOM 6351 O O . THR B 1 375 ? 20.312 16.031 23.172 1 95.88 375 THR B O 1
ATOM 6354 N N . ASN B 1 376 ? 20.781 14.961 25.062 1 94.25 376 ASN B N 1
ATOM 6355 C CA . ASN B 1 376 ? 21.578 16.031 25.609 1 94.25 376 ASN B CA 1
ATOM 6356 C C . ASN B 1 376 ? 22.984 16.047 25.031 1 94.25 376 ASN B C 1
ATOM 6358 O O . ASN B 1 376 ? 23.719 17.031 25.172 1 94.25 376 ASN B O 1
ATOM 6362 N N . GLU B 1 377 ? 23.375 15.023 24.297 1 96.06 377 GLU B N 1
ATOM 6363 C CA . GLU B 1 377 ? 24.734 14.891 23.781 1 96.06 377 GLU B CA 1
ATOM 6364 C C . GLU B 1 377 ? 24.734 14.852 22.25 1 96.06 377 GLU B C 1
ATOM 6366 O O . GLU B 1 377 ? 25.781 14.727 21.641 1 96.06 377 GLU B O 1
ATOM 6371 N N . CYS B 1 378 ? 23.594 14.961 21.703 1 95.75 378 CYS B N 1
ATOM 6372 C CA . CYS B 1 378 ? 23.5 14.688 20.266 1 95.75 378 CYS B CA 1
ATOM 6373 C C . CYS B 1 378 ? 23.766 15.953 19.453 1 95.75 378 CYS B C 1
ATOM 6375 O O . CYS B 1 378 ? 23.969 15.883 18.25 1 95.75 378 CYS B O 1
ATOM 6377 N N . VAL B 1 379 ? 23.844 17.109 20.109 1 95.81 379 VAL B N 1
ATOM 6378 C CA . VAL B 1 379 ? 24.078 18.359 19.406 1 95.81 379 VAL B CA 1
ATOM 6379 C C . VAL B 1 379 ? 25.391 18.297 18.641 1 95.81 379 VAL B C 1
ATOM 6381 O O . VAL B 1 379 ? 26.422 17.891 19.188 1 95.81 379 VAL B O 1
ATOM 6384 N N . GLY B 1 380 ? 25.375 18.672 17.344 1 95.19 380 GLY B N 1
ATOM 6385 C CA . GLY B 1 380 ? 26.547 18.656 16.484 1 95.19 380 GLY B CA 1
ATOM 6386 C C . GLY B 1 380 ? 26.703 17.344 15.734 1 95.19 380 GLY B C 1
ATOM 6387 O O . GLY B 1 380 ? 27.469 17.266 14.773 1 95.19 380 GLY B O 1
ATOM 6388 N N . LYS B 1 381 ? 26 16.375 16.109 1 96.31 381 LYS B N 1
ATOM 6389 C CA . LYS B 1 381 ? 26.062 15.086 15.445 1 96.31 381 LYS B CA 1
ATOM 6390 C C . LYS B 1 381 ? 25.094 15.016 14.273 1 96.31 381 LYS B C 1
ATOM 6392 O O . LYS B 1 381 ? 24.234 15.898 14.117 1 96.31 381 LYS B O 1
ATOM 6397 N N . VAL B 1 382 ? 25.281 14.023 13.414 1 96.25 382 VAL B N 1
ATOM 6398 C CA . VAL B 1 382 ? 24.453 13.844 12.227 1 96.25 382 VAL B CA 1
ATOM 6399 C C . VAL B 1 382 ? 23.328 12.852 12.531 1 96.25 382 VAL B C 1
ATOM 6401 O O . VAL B 1 382 ? 23.594 11.742 13.016 1 96.25 382 VAL B O 1
ATOM 6404 N N . SER B 1 383 ? 22.125 13.242 12.258 1 96.62 383 SER B N 1
ATOM 6405 C CA . SER B 1 383 ? 20.984 12.383 12.539 1 96.62 383 SER B CA 1
ATOM 6406 C C . SER B 1 383 ? 20.953 11.172 11.625 1 96.62 383 SER B C 1
ATOM 6408 O O . SER B 1 383 ? 21.25 11.281 10.43 1 96.62 383 SER B O 1
ATOM 6410 N N . ASN B 1 384 ? 20.547 10 12.133 1 97.25 384 ASN B N 1
ATOM 6411 C CA . ASN B 1 384 ? 20.359 8.781 11.359 1 97.25 384 ASN B CA 1
ATOM 6412 C C . ASN B 1 384 ? 18.891 8.359 11.328 1 97.25 384 ASN B C 1
ATOM 6414 O O . ASN B 1 384 ? 18.578 7.199 11.047 1 97.25 384 ASN B O 1
ATOM 6418 N N . GLU B 1 385 ? 17.984 9.266 11.734 1 96.75 385 GLU B N 1
ATOM 6419 C CA . GLU B 1 385 ? 16.547 8.984 11.727 1 96.75 385 GLU B CA 1
ATOM 6420 C C . GLU B 1 385 ? 15.734 10.266 11.539 1 96.75 385 GLU B C 1
ATOM 6422 O O . GLU B 1 385 ? 16.281 11.367 11.602 1 96.75 385 GLU B O 1
ATOM 6427 N N . PHE B 1 386 ? 14.508 10.078 11.227 1 96.31 386 PHE B N 1
ATOM 6428 C CA . PHE B 1 386 ? 13.586 11.203 11.203 1 96.31 386 PHE B CA 1
ATOM 6429 C C . PHE B 1 386 ? 13.078 11.516 12.609 1 96.31 386 PHE B C 1
ATOM 6431 O O . PHE B 1 386 ? 12.82 10.609 13.398 1 96.31 386 PHE B O 1
ATOM 6438 N N . VAL B 1 387 ? 12.953 12.727 12.914 1 96.31 387 VAL B N 1
ATOM 6439 C CA . VAL B 1 387 ? 12.188 13.258 14.039 1 96.31 387 VAL B CA 1
ATOM 6440 C C . VAL B 1 387 ? 11.102 14.195 13.523 1 96.31 387 VAL B C 1
ATOM 6442 O O . VAL B 1 387 ? 11.383 15.125 12.766 1 96.31 387 VAL B O 1
ATOM 6445 N N . TYR B 1 388 ? 9.914 13.953 13.891 1 94.44 388 TYR B N 1
ATOM 6446 C CA . TYR B 1 388 ? 8.828 14.719 13.289 1 94.44 388 TYR B CA 1
ATOM 6447 C C . TYR B 1 388 ? 7.625 14.781 14.227 1 94.44 388 TYR B C 1
ATOM 6449 O O . TYR B 1 388 ? 7.469 13.93 15.102 1 94.44 388 TYR B O 1
ATOM 6457 N N . ALA B 1 389 ? 6.848 15.836 14.07 1 90.25 389 ALA B N 1
ATOM 6458 C CA . ALA B 1 389 ? 5.551 15.891 14.742 1 90.25 389 ALA B CA 1
ATOM 6459 C C . ALA B 1 389 ? 4.527 15.016 14.023 1 90.25 389 ALA B C 1
ATOM 6461 O O . ALA B 1 389 ? 4.473 14.992 12.789 1 90.25 389 ALA B O 1
ATOM 6462 N N . TYR B 1 390 ? 3.799 14.211 14.797 1 86.56 390 TYR B N 1
ATOM 6463 C CA . TYR B 1 390 ? 2.746 13.359 14.258 1 86.56 390 TYR B CA 1
ATOM 6464 C C . TYR B 1 390 ? 1.4 13.688 14.891 1 86.56 390 TYR B C 1
ATOM 6466 O O . TYR B 1 390 ? 1.213 13.492 16.094 1 86.56 390 TYR B O 1
ATOM 6474 N N . PRO B 1 391 ? 0.445 13.922 13.93 1 88.81 391 PRO B N 1
ATOM 6475 C CA . PRO B 1 391 ? 0.55 14.359 12.539 1 88.81 391 PRO B CA 1
ATOM 6476 C C . PRO B 1 391 ? 1.102 15.781 12.406 1 88.81 391 PRO B C 1
ATOM 6478 O O . PRO B 1 391 ? 1.164 16.516 13.398 1 88.81 391 PRO B O 1
ATOM 6481 N N . PRO B 1 392 ? 1.466 16.203 11.133 1 88.75 392 PRO B N 1
ATOM 6482 C CA . PRO B 1 392 ? 1.276 15.555 9.836 1 88.75 392 PRO B CA 1
ATOM 6483 C C . PRO B 1 392 ? 2.545 14.875 9.32 1 88.75 392 PRO B C 1
ATOM 6485 O O . PRO B 1 392 ? 2.721 14.719 8.109 1 88.75 392 PRO B O 1
ATOM 6488 N N . ASP B 1 393 ? 3.578 14.539 10.031 1 92.62 393 ASP B N 1
ATOM 6489 C CA . ASP B 1 393 ? 4.773 13.789 9.656 1 92.62 393 ASP B CA 1
ATOM 6490 C C . ASP B 1 393 ? 5.715 14.641 8.805 1 92.62 393 ASP B C 1
ATOM 6492 O O . ASP B 1 393 ? 6.258 14.164 7.809 1 92.62 393 ASP B O 1
ATOM 6496 N N . ILE B 1 394 ? 5.734 15.898 9.109 1 95 394 ILE B N 1
ATOM 6497 C CA . ILE B 1 394 ? 6.738 16.797 8.547 1 95 394 ILE B CA 1
ATOM 6498 C C . ILE B 1 394 ? 8.023 16.719 9.359 1 95 394 ILE B C 1
ATOM 6500 O O . ILE B 1 394 ? 8.023 16.969 10.57 1 95 394 ILE B O 1
ATOM 6504 N N . PRO B 1 395 ? 9.133 16.438 8.75 1 95.69 395 PRO B N 1
ATOM 6505 C CA . PRO B 1 395 ? 10.375 16.266 9.516 1 95.69 395 PRO B CA 1
ATOM 6506 C C . PRO B 1 395 ? 10.836 17.562 10.18 1 95.69 395 PRO B C 1
ATOM 6508 O O . PRO B 1 395 ? 10.875 18.609 9.539 1 95.69 395 PRO B O 1
ATOM 6511 N N . ILE B 1 396 ? 11.094 17.453 11.445 1 95.94 396 ILE B N 1
ATOM 6512 C CA . ILE B 1 396 ? 11.844 18.469 12.172 1 95.94 396 ILE B CA 1
ATOM 6513 C C . ILE B 1 396 ? 13.344 18.266 11.938 1 95.94 396 ILE B C 1
ATOM 6515 O O . ILE B 1 396 ? 14.078 19.234 11.734 1 95.94 396 ILE B O 1
ATOM 6519 N N . ILE B 1 397 ? 13.766 17.031 12.016 1 96.12 397 ILE B N 1
ATOM 6520 C CA . ILE B 1 397 ? 15.102 16.578 11.656 1 96.12 397 ILE B CA 1
ATOM 6521 C C . ILE B 1 397 ? 15.008 15.422 10.656 1 96.12 397 ILE B C 1
ATOM 6523 O O . ILE B 1 397 ? 14.234 14.484 10.859 1 96.12 397 ILE B O 1
ATOM 6527 N N . ALA B 1 398 ? 15.688 15.539 9.578 1 96.12 398 ALA B N 1
ATOM 6528 C CA . ALA B 1 398 ? 15.781 14.445 8.602 1 96.12 398 ALA B CA 1
ATOM 6529 C C . ALA B 1 398 ? 17.109 13.727 8.711 1 96.12 398 ALA B C 1
ATOM 6531 O O . ALA B 1 398 ? 18.094 14.289 9.203 1 96.12 398 ALA B O 1
ATOM 6532 N N . PRO B 1 399 ? 17.141 12.461 8.297 1 96.25 399 PRO B N 1
ATOM 6533 C CA . PRO B 1 399 ? 18.438 11.773 8.273 1 96.25 399 PRO B CA 1
ATOM 6534 C C . PRO B 1 399 ? 19.484 12.531 7.48 1 96.25 399 PRO B C 1
ATOM 6536 O O . PRO B 1 399 ? 19.188 13.094 6.426 1 96.25 399 PRO B O 1
ATOM 6539 N N . ASN B 1 400 ? 20.734 12.57 8.008 1 95.19 400 ASN B N 1
ATOM 6540 C CA . ASN B 1 400 ? 21.922 13.195 7.434 1 95.19 400 ASN B CA 1
ATOM 6541 C C . ASN B 1 400 ? 21.938 14.695 7.699 1 95.19 400 ASN B C 1
ATOM 6543 O O . ASN B 1 400 ? 22.828 15.406 7.211 1 95.19 400 ASN B O 1
ATOM 6547 N N . GLU B 1 401 ? 20.984 15.273 8.477 1 95.38 401 GLU B N 1
ATOM 6548 C CA . GLU B 1 401 ? 21.078 16.641 8.969 1 95.38 401 GLU B CA 1
ATOM 6549 C C . GLU B 1 401 ? 21.875 16.719 10.258 1 95.38 401 GLU B C 1
ATOM 6551 O O . GLU B 1 401 ? 21.922 15.758 11.031 1 95.38 401 GLU B O 1
ATOM 6556 N N . ILE B 1 402 ? 22.531 17.812 10.438 1 95.25 402 ILE B N 1
ATOM 6557 C CA . ILE B 1 402 ? 23.203 18.078 11.703 1 95.25 402 ILE B CA 1
ATOM 6558 C C . ILE B 1 402 ? 22.172 18.469 12.766 1 95.25 402 ILE B C 1
ATOM 6560 O O . ILE B 1 402 ? 21.328 19.328 12.531 1 95.25 402 ILE B O 1
ATOM 6564 N N . ILE B 1 403 ? 22.234 17.781 13.883 1 95.94 403 ILE B N 1
ATOM 6565 C CA . ILE B 1 403 ? 21.344 18.109 14.992 1 95.94 403 ILE B CA 1
ATOM 6566 C C . ILE B 1 403 ? 21.844 19.359 15.703 1 95.94 403 ILE B C 1
ATOM 6568 O O . ILE B 1 403 ? 22.922 19.375 16.281 1 95.94 403 ILE B O 1
ATOM 6572 N N . THR B 1 404 ? 21.078 20.406 15.703 1 95.06 404 THR B N 1
ATOM 6573 C CA . THR B 1 404 ? 21.469 21.672 16.312 1 95.06 404 THR B CA 1
ATOM 6574 C C . THR B 1 404 ? 20.859 21.797 17.703 1 95.06 404 THR B C 1
ATOM 6576 O O . THR B 1 404 ? 19.938 21.062 18.062 1 95.06 404 THR B O 1
ATOM 6579 N N . ALA B 1 405 ? 21.438 22.688 18.453 1 95.19 405 ALA B N 1
ATOM 6580 C CA . ALA B 1 405 ? 20.891 22.984 19.766 1 95.19 405 ALA B CA 1
ATOM 6581 C C . ALA B 1 405 ? 19.453 23.5 19.656 1 95.19 405 ALA B C 1
ATOM 6583 O O . ALA B 1 405 ? 18.609 23.172 20.484 1 95.19 405 ALA B O 1
ATOM 6584 N N . GLU B 1 406 ? 19.266 24.281 18.656 1 94.31 406 GLU B N 1
ATOM 6585 C CA . GLU B 1 406 ? 17.953 24.844 18.422 1 94.31 406 GLU B CA 1
ATOM 6586 C C . GLU B 1 406 ? 16.922 23.75 18.156 1 94.31 406 GLU B C 1
ATOM 6588 O O . GLU B 1 406 ? 15.781 23.828 18.641 1 94.31 406 GLU B O 1
ATOM 6593 N N . ALA B 1 407 ? 17.297 22.734 17.406 1 94.81 407 ALA B N 1
ATOM 6594 C CA . ALA B 1 407 ? 16.391 21.625 17.094 1 94.81 407 ALA B CA 1
ATOM 6595 C C . ALA B 1 407 ? 16.031 20.844 18.344 1 94.81 407 ALA B C 1
ATOM 6597 O O . ALA B 1 407 ? 14.867 20.5 18.562 1 94.81 407 ALA B O 1
ATOM 6598 N N . VAL B 1 408 ? 17 20.594 19.141 1 95.19 408 VAL B N 1
ATOM 6599 C CA . VAL B 1 408 ? 16.781 19.859 20.391 1 95.19 408 VAL B CA 1
ATOM 6600 C C . VAL B 1 408 ? 15.844 20.641 21.297 1 95.19 408 VAL B C 1
ATOM 6602 O O . VAL B 1 408 ? 14.906 20.078 21.875 1 95.19 408 VAL B O 1
ATOM 6605 N N . ASP B 1 409 ? 16.156 21.891 21.422 1 93.81 409 ASP B N 1
ATOM 6606 C CA . ASP B 1 409 ? 15.32 22.766 22.25 1 93.81 409 ASP B CA 1
ATOM 6607 C C . ASP B 1 409 ? 13.883 22.766 21.734 1 93.81 409 ASP B C 1
ATOM 6609 O O . ASP B 1 409 ? 12.938 22.719 22.531 1 93.81 409 ASP B O 1
ATOM 6613 N N . TYR B 1 410 ? 13.75 22.891 20.469 1 93.62 410 TYR B N 1
ATOM 6614 C CA . TYR B 1 410 ? 12.43 22.891 19.859 1 93.62 410 TYR B CA 1
ATOM 6615 C C . TYR B 1 410 ? 11.672 21.609 20.203 1 93.62 410 TYR B C 1
ATOM 6617 O O . TYR B 1 410 ? 10.508 21.656 20.609 1 93.62 410 TYR B O 1
ATOM 6625 N N . ILE B 1 411 ? 12.273 20.5 20 1 94.94 411 ILE B N 1
ATOM 6626 C CA . ILE B 1 411 ? 11.68 19.188 20.234 1 94.94 411 ILE B CA 1
ATOM 6627 C C . ILE B 1 411 ? 11.25 19.062 21.703 1 94.94 411 ILE B C 1
ATOM 6629 O O . ILE B 1 411 ? 10.117 18.672 21.984 1 94.94 411 ILE B O 1
ATOM 6633 N N . LYS B 1 412 ? 12.086 19.438 22.609 1 92.94 412 LYS B N 1
ATOM 6634 C CA . LYS B 1 412 ? 11.805 19.328 24.031 1 92.94 412 LYS B CA 1
ATOM 6635 C C . LYS B 1 412 ? 10.625 20.219 24.422 1 92.94 412 LYS B C 1
ATOM 6637 O O . LYS B 1 412 ? 9.734 19.797 25.156 1 92.94 412 LYS B O 1
ATOM 6642 N N . ASN B 1 413 ? 10.672 21.391 23.938 1 90.62 413 ASN B N 1
ATOM 6643 C CA . ASN B 1 413 ? 9.617 22.344 24.25 1 90.62 413 ASN B CA 1
ATOM 6644 C C . ASN B 1 413 ? 8.266 21.875 23.703 1 90.62 413 ASN B C 1
ATOM 6646 O O . ASN B 1 413 ? 7.246 21.969 24.391 1 90.62 413 ASN B O 1
ATOM 6650 N N . ALA B 1 414 ? 8.273 21.453 22.453 1 91.94 414 ALA B N 1
ATOM 6651 C CA . ALA B 1 414 ? 7.043 20.984 21.828 1 91.94 414 ALA B CA 1
ATOM 6652 C C . ALA B 1 414 ? 6.465 19.797 22.594 1 91.94 414 ALA B C 1
ATOM 6654 O O . ALA B 1 414 ? 5.258 19.719 22.828 1 91.94 414 ALA B O 1
ATOM 6655 N N . MET B 1 415 ? 7.32 18.891 22.953 1 93.19 415 MET B N 1
ATOM 6656 C CA . MET B 1 415 ? 6.879 17.719 23.703 1 93.19 415 MET B CA 1
ATOM 6657 C C . MET B 1 415 ? 6.332 18.109 25.062 1 93.19 415 MET B C 1
ATOM 6659 O O . MET B 1 415 ? 5.324 17.578 25.516 1 93.19 415 MET B O 1
ATOM 6663 N N . ALA B 1 416 ? 6.988 19.031 25.734 1 91.12 416 ALA B N 1
ATOM 6664 C CA . ALA B 1 416 ? 6.539 19.516 27.047 1 91.12 416 ALA B CA 1
ATOM 6665 C C . ALA B 1 416 ? 5.152 20.141 26.938 1 91.12 416 ALA B C 1
ATOM 6667 O O . ALA B 1 416 ? 4.355 20.047 27.875 1 91.12 416 ALA B O 1
ATOM 6668 N N . ASP B 1 417 ? 4.898 20.688 25.828 1 89.19 417 ASP B N 1
ATOM 6669 C CA . ASP B 1 417 ? 3.609 21.344 25.594 1 89.19 417 ASP B CA 1
ATOM 6670 C C . ASP B 1 417 ? 2.559 20.328 25.141 1 89.19 417 ASP B C 1
ATOM 6672 O O . ASP B 1 417 ? 1.438 20.719 24.797 1 89.19 417 ASP B O 1
ATOM 6676 N N . GLY B 1 418 ? 2.955 19.141 25.016 1 88.94 418 GLY B N 1
ATOM 6677 C CA . GLY B 1 418 ? 1.989 18.094 24.75 1 88.94 418 GLY B CA 1
ATOM 6678 C C . GLY B 1 418 ? 1.891 17.734 23.281 1 88.94 418 GLY B C 1
ATOM 6679 O O . GLY B 1 418 ? 1.003 16.969 22.875 1 88.94 418 GLY B O 1
ATOM 6680 N N . VAL B 1 419 ? 2.768 18.281 22.453 1 90.56 419 VAL B N 1
ATOM 6681 C CA . VAL B 1 419 ? 2.793 17.922 21.047 1 90.56 419 VAL B CA 1
ATOM 6682 C C . VAL B 1 419 ? 3.391 16.531 20.875 1 90.56 419 VAL B C 1
ATOM 6684 O O . VAL B 1 419 ? 4.359 16.188 21.547 1 90.56 419 VAL B O 1
ATOM 6687 N N . ASN B 1 420 ? 2.744 15.758 20.031 1 91.62 420 ASN B N 1
ATOM 6688 C CA . ASN B 1 420 ? 3.236 14.414 19.766 1 91.62 420 ASN B CA 1
ATOM 6689 C C . ASN B 1 420 ? 4.414 14.422 18.797 1 91.62 420 ASN B C 1
ATOM 6691 O O . ASN B 1 420 ? 4.227 14.469 17.578 1 91.62 420 ASN B O 1
ATOM 6695 N N . ILE B 1 421 ? 5.621 14.375 19.312 1 93.12 421 ILE B N 1
ATOM 6696 C CA . ILE B 1 421 ? 6.84 14.281 18.516 1 93.12 421 ILE B CA 1
ATOM 6697 C C . ILE B 1 421 ? 7.402 12.867 18.609 1 93.12 421 ILE B C 1
ATOM 6699 O O . ILE B 1 421 ? 7.594 12.328 19.688 1 93.12 421 ILE B O 1
ATOM 6703 N N . ILE B 1 422 ? 7.68 12.312 17.391 1 92.94 422 ILE B N 1
ATOM 6704 C CA . ILE B 1 422 ? 8.133 10.922 17.344 1 92.94 422 ILE B CA 1
ATOM 6705 C C . ILE B 1 422 ? 9.406 10.812 16.516 1 92.94 422 ILE B C 1
ATOM 6707 O O . ILE B 1 422 ? 9.711 11.711 15.727 1 92.94 422 ILE B O 1
ATOM 6711 N N . SER B 1 423 ? 10.227 9.844 16.828 1 94.75 423 SER B N 1
ATOM 6712 C CA . SER B 1 423 ? 11.375 9.461 16.016 1 94.75 423 SER B CA 1
ATOM 6713 C C . SER B 1 423 ? 11.211 8.039 15.477 1 94.75 423 SER B C 1
ATOM 6715 O O . SER B 1 423 ? 10.438 7.246 16.016 1 94.75 423 SER B O 1
ATOM 6717 N N . ASP B 1 424 ? 11.914 7.711 14.445 1 92.88 424 ASP B N 1
ATOM 6718 C CA . ASP B 1 424 ? 11.797 6.395 13.828 1 92.88 424 ASP B CA 1
ATOM 6719 C C . ASP B 1 424 ? 12.164 5.293 14.82 1 92.88 424 ASP B C 1
ATOM 6721 O O . ASP B 1 424 ? 11.594 4.199 14.789 1 92.88 424 ASP B O 1
ATOM 6725 N N . SER B 1 425 ? 13.133 5.562 15.727 1 92.12 425 SER B N 1
ATOM 6726 C CA . SER B 1 425 ? 13.609 4.562 16.672 1 92.12 425 SER B CA 1
ATOM 6727 C C . SER B 1 425 ? 12.656 4.418 17.859 1 92.12 425 SER B C 1
ATOM 6729 O O . SER B 1 425 ? 12.734 3.443 18.609 1 92.12 425 SER B O 1
ATOM 6731 N N . GLY B 1 426 ? 11.836 5.449 18.062 1 90.94 426 GLY B N 1
ATOM 6732 C CA . GLY B 1 426 ? 10.914 5.438 19.172 1 90.94 426 GLY B CA 1
ATOM 6733 C C . GLY B 1 426 ? 11.586 5.738 20.5 1 90.94 426 GLY B C 1
ATOM 6734 O O . GLY B 1 426 ? 11.008 5.484 21.562 1 90.94 426 GLY B O 1
ATOM 6735 N N . GLN B 1 427 ? 12.766 6.34 20.484 1 93.81 427 GLN B N 1
ATOM 6736 C CA . GLN B 1 427 ? 13.531 6.473 21.719 1 93.81 427 GLN B CA 1
ATOM 6737 C C . GLN B 1 427 ? 13.461 7.898 22.25 1 93.81 427 GLN B C 1
ATOM 6739 O O . GLN B 1 427 ? 14.031 8.195 23.312 1 93.81 427 GLN B O 1
ATOM 6744 N N . LEU B 1 428 ? 12.789 8.773 21.578 1 93.19 428 LEU B N 1
ATOM 6745 C CA . LEU B 1 428 ? 12.578 10.117 22.094 1 93.19 428 LEU B CA 1
ATOM 6746 C C . LEU B 1 428 ? 11.758 10.07 23.391 1 93.19 428 LEU B C 1
ATOM 6748 O O . LEU B 1 428 ? 10.938 9.172 23.578 1 93.19 428 LEU B O 1
ATOM 6752 N N . PRO B 1 429 ? 11.891 10.992 24.312 1 93.31 429 PRO B N 1
ATOM 6753 C CA . PRO B 1 429 ? 12.773 12.156 24.188 1 93.31 429 PRO B CA 1
ATOM 6754 C C . PRO B 1 429 ? 14.195 11.867 24.672 1 93.31 429 PRO B C 1
ATOM 6756 O O . PRO B 1 429 ? 15.047 12.766 24.656 1 93.31 429 PRO B O 1
ATOM 6759 N N . ASN B 1 430 ? 14.508 10.641 25.016 1 95.12 430 ASN B N 1
ATOM 6760 C CA . ASN B 1 430 ? 15.75 10.328 25.719 1 95.12 430 ASN B CA 1
ATOM 6761 C C . ASN B 1 430 ? 16.922 10.227 24.766 1 95.12 430 ASN B C 1
ATOM 6763 O O . ASN B 1 430 ? 18.047 10.617 25.109 1 95.12 430 ASN B O 1
ATOM 6767 N N . LYS B 1 431 ? 16.703 9.656 23.703 1 96.81 431 LYS B N 1
ATOM 6768 C CA . LYS B 1 431 ? 17.797 9.406 22.766 1 96.81 431 LYS B CA 1
ATOM 6769 C C . LYS B 1 431 ? 17.359 9.68 21.328 1 96.81 431 LYS B C 1
ATOM 6771 O O . LYS B 1 431 ? 16.172 9.641 21.016 1 96.81 431 LYS B O 1
ATOM 6776 N N . ILE B 1 432 ? 18.25 9.953 20.516 1 97.12 432 ILE B N 1
ATOM 6777 C CA . ILE B 1 432 ? 18.109 10.07 19.062 1 97.12 432 ILE B CA 1
ATOM 6778 C C . ILE B 1 432 ? 19.141 9.18 18.375 1 97.12 432 ILE B C 1
ATOM 6780 O O . ILE B 1 432 ? 20.281 9.07 18.844 1 97.12 432 ILE B O 1
ATOM 6784 N N . LEU B 1 433 ? 18.734 8.531 17.344 1 97.06 433 LEU B N 1
ATOM 6785 C CA . LEU B 1 433 ? 19.656 7.715 16.578 1 97.06 433 LEU B CA 1
ATOM 6786 C C . LEU B 1 433 ? 20.562 8.586 15.719 1 97.06 433 LEU B C 1
ATOM 6788 O O . LEU B 1 433 ? 20.094 9.344 14.867 1 97.06 433 LEU B O 1
ATOM 6792 N N . THR B 1 434 ? 21.875 8.523 15.945 1 97.56 434 THR B N 1
ATOM 6793 C CA . THR B 1 434 ? 22.844 9.32 15.203 1 97.56 434 THR B CA 1
ATOM 6794 C C . THR B 1 434 ? 23.766 8.43 14.391 1 97.56 434 THR B C 1
ATOM 6796 O O . THR B 1 434 ? 23.844 7.223 14.633 1 97.56 434 THR B O 1
ATOM 6799 N N . LYS B 1 435 ? 24.328 9.016 13.336 1 95.62 435 LYS B N 1
ATOM 6800 C CA . LYS B 1 435 ? 25.312 8.273 12.539 1 95.62 435 LYS B CA 1
ATOM 6801 C C . LYS B 1 435 ? 26.625 8.117 13.305 1 95.62 435 LYS B C 1
ATOM 6803 O O . LYS B 1 435 ? 27.016 8.992 14.07 1 95.62 435 LYS B O 1
ATOM 6808 N N . ALA B 1 436 ? 27.344 6.875 13.219 1 83.94 436 ALA B N 1
ATOM 6809 C CA . ALA B 1 436 ? 28.625 6.598 13.875 1 83.94 436 ALA B CA 1
ATOM 6810 C C . ALA B 1 436 ? 29.719 7.492 13.328 1 83.94 436 ALA B C 1
ATOM 6812 O O . ALA B 1 436 ? 29.781 7.762 12.125 1 83.94 436 ALA B O 1
ATOM 6813 N N . GLY B 1 437 ? 30.109 8.617 14.008 1 64.06 437 GLY B N 1
ATOM 6814 C CA . GLY B 1 437 ? 31.109 9.633 13.734 1 64.06 437 GLY B CA 1
ATOM 6815 C C . GLY B 1 437 ? 32.281 9.117 12.914 1 64.06 437 GLY B C 1
ATOM 6816 O O . GLY B 1 437 ? 32.719 7.977 13.078 1 64.06 437 GLY B O 1
ATOM 6817 N N . LEU B 1 438 ? 32.531 9.68 11.641 1 44.09 438 LEU B N 1
ATOM 6818 C CA . LEU B 1 438 ? 33.969 9.82 11.43 1 44.09 438 LEU B CA 1
ATOM 6819 C C . LEU B 1 438 ? 34.594 10.719 12.492 1 44.09 438 LEU B C 1
ATOM 6821 O O . LEU B 1 438 ? 33.938 11.633 13 1 44.09 438 LEU B O 1
#

pLDDT: mean 94.93, std 5.18, range [43.78, 98.94]

Sequence (876 aa):
MNLHDKLKDIDTYPFHMPGHKRNDKFGILGSEIDITEIDDFDNLHSPSGVIKNTEDKLKSIYKSERSFISVNGSSGGILAAIFAVCNEGGTVIVARNCHKSVYNACMLLKLKIIFIEPQYDLTNGYYTNLKQDAVNSAISRNPEAKAFIITSPTYEGFVSDIKCDIPLIIDAAHGAHFGMPYFPKYPSGDIVISSLHKTLPSLTQTSVVNVFNEKYVDKVKRYMDIFQTTSPSYVLMNSIDICCDYVLNCRNEFGKFYEKLCDLRLVETDNLKIQYNDDISKIVLSCASTNITGSELADIFRNKYKIEPEAVSQNYILLMATIGDTDEGLALLKMAVLETDAKLEYSPAKPIRKPPVDRNEIVVSIADNGILTDTNECVGKVSNEFVYAYPPDIPIIAPNEIITAEAVDYIKNAMADGVNIISDSGQLPNKILTKAGLMNLHDKLKDIDTYPFHMPGHKRNDKFGILGSEIDITEIDDFDNLHSPSGVIKNTEDKLKSIYKSERSFISVNGSSGGILAAIFAVCNEGGTVIVARNCHKSVYNACMLLKLKIIFIEPQYDLTNGYYTNLKQDAVNSAISRNPEAKAFIITSPTYEGFVSDIKCDIPLIIDAAHGAHFGMPYFPKYPSGDIVISSLHKTLPSLTQTSVVNVFNEKYVDKVKRYMDIFQTTSPSYVLMNSIDICCDYVLNCRNEFGKFYEKLCDLRLVETDNLKIQYNDDISKIVLSCASTNITGSELADIFRNKYKIEPEAVSQNYILLMATIGDTDEGLALLKMAVLETDAKLEYSPAKPIRKPPVDRNEIVVSIADNGILTDTNECVGKVSNEFVYAYPPDIPIIAPNEIITAEAVDYIKNAMADGVNIISDSGQLPNKILTKAGL

Organism: NCBI:txid290054

Secondary structure (DSSP, 8-state):
--HHHHHHT--SEEESS-TTTT-GGG----GGG---S-TTS--TTS--SHHHHHHHHHHHHHT-SEEEEESSHHHHHHHHHHHHH--TT-EEEEETT--HHHHHHHHHTTPEEEEE---EETTTTEE----HHHHHHHHHH-TTEEEEEEESS-TTS-------SS-EEEE-TT-TTTTSTTSPPPP-SSEEEE-HHHHSSS-TT-EEEEE-SGGGHHHHHHHHHHHS-SS--HHHHHHHHHHHHHHHH-THHHHHHHHHHHHHHT---SS-EE---S-TTEEEEE-TTBSS-HHHHHHHHHHHH-EEESEE-SSEEEEE--TT--HHHHHHHHHHHHHHHHH--B-PPPPPPPPP---SEEE----SSEEEEETTT-TTSBBSS-EEETTTTEEEE-TTPBPPHHHHHHHHHHHHTT--EEETTS-TTTEEEEE---/--HHHHHHT--SEEESS-TTTT-GGG----GGG---S-TTS--TTS--SHHHHHHHHHHHHHT-SEEEEESSHHHHHHHHHHHHH--TT-EEEEETT--HHHHHHHHHTTPEEEEE---EETTTTEE----HHHHHHHHHH-TTEEEEEEE-S-TTS-------SS-EEEE-TT-TTTTSTTSPPPP-SSEEEE-HHHHSSS-TT-EEEEE-SGGGHHHHHHHHHHHS-SS--HHHHHHHHHHHHHHHH-TTHHHHHHHHHHHHHT---SS-EE---S-TTEEEEE-TTBSS-HHHHHHHHHHHH-EEESEE-SSEEEEE--TT--HHHHHHHHHHHHHHHHH--B-PPPPPPPPP---SEEE----SSEEEEETTT-TTSBBSS-EEETTTTEEEE-TTPBPPHHHHHHHHHHHHTT--EEETTS-TTTEEEEE---